Protein 7X53 (pdb70)

Solvent-accessible surface area: 32809 Å² total; per-residue (Å²): 204,57,140,30,23,118,49,8,55,4,82,29,133,89,5,17,164,29,3,0,31,0,1,34,142,0,2,73,98,36,20,2,0,44,19,75,105,59,34,14,10,2,0,0,32,15,42,14,0,29,55,0,3,18,12,39,44,22,0,6,5,109,52,60,64,19,117,11,24,151,110,15,122,109,90,0,37,59,74,15,16,62,12,5,24,69,13,9,24,17,114,108,1,18,74,0,27,38,6,2,70,52,0,11,47,72,69,52,4,60,62,1,74,82,61,2,55,113,42,0,52,73,0,0,91,136,16,26,81,118,82,32,15,29,0,7,71,55,0,0,31,24,0,1,1,26,3,10,1,21,2,0,81,21,74,89,145,38,32,80,72,8,48,124,12,49,86,8,10,74,74,5,84,44,22,70,190,134,102,24,150,106,110,62,76,32,145,5,2,57,50,16,0,40,5,9,58,49,0,53,93,22,0,87,136,47,33,124,34,144,47,85,9,0,0,1,6,1,0,44,46,89,51,72,127,46,87,63,32,2,54,13,51,7,0,0,0,0,0,5,12,20,2,64,52,22,3,39,40,10,0,0,6,0,0,1,0,0,47,33,0,49,76,46,86,116,12,20,58,42,0,88,95,62,157,57,31,10,25,37,0,2,4,6,0,6,8,21,7,0,10,37,2,12,11,20,15,44,3,76,72,98,5,62,4,63,39,32,69,0,69,62,42,14,54,0,31,0,0,3,0,0,0,0,0,1,53,57,61,22,40,82,19,64,82,13,60,6,92,35,80,36,13,63,56,15,4,14,27,25,80,27,18,33,38,53,40,18,7,58,10,14,57,28,4,0,23,4,0,1,36,0,0,3,100,77,9,60,135,9,110,12,44,80,149,30,109,75,60,22,22,99,61,17,73,46,4,18,8,99,22,1,74,0,75,73,201,55,148,32,18,105,49,8,59,7,84,32,120,94,6,15,153,28,7,0,32,2,1,36,115,0,1,78,102,38,22,2,0,47,21,77,107,67,36,12,7,2,0,0,47,12,37,4,0,34,48,0,4,20,12,41,43,23,0,5,8,102,52,65,72,30,119,8,18,121,108,10,113,109,101,0,40,61,72,13,10,67,17,8,26,72,8,9,26,18,110,104,1,18,82,0,26,64,5,2,74,76,0,8,47,74,70,46,5,59,67,0,68,82,56,2,64,106,41,0,50,73,4,0,90,201,22,30,85,114,72,14,16,29,0,5,73,62,0,0,30,32,0,0,3,31,3,6,1,14,1,0,71,18,67,93,143,30,53,87,65,5,50,125,13,29,67,5,8,72,88,6,56,36,20,92,162,133,112,22,142,108,100,58,79,34,125,7,1,56,58,18,0,48,4,6,55,52,0,55,88,23,0,87,132,47,39,120,33,140,47,54,4,0,0,1,3,1,0,34,35,105,46,75,133,49,85,48,28,3,49,16,55,10,0,0,1,0,0,3,18,24,2,54,50,20,3,12,39,8,0,2,5,0,0,2,0,2,48,31,0,39,69,58,90,145,14,18,60,48,0,78,96,65,146,51,32,7,24,36,0,2,4,7,0,8,10,22,9,3,16,38,4,14,11,26,16,42,3,74,72,100,8,55,2,73,42,27,104,0,66,64,41,12,51,0,35,0,0,3,0,0,1,2,0,0,53,56,66,21,43,78,20,62,79,17,60,7,94,34,85,36,17,64,56,16,3,21,28,27,86,26,20,33,35,51,34,20,7,56,8,15,57,26,1,0,17,0,0,0,34,0,0,9,103,72,9,64,123,10,91,9,38,84,149,26,110,68,62,24,30,104,67,13,57,38,8,24,10,103,20,0,71,1,79,75

Radius of gyration: 27.55 Å; Cα contacts (8 Å, |Δi|>4): 1357; chains: 2; bounding box: 84×56×64 Å

InterPro domains:
  IPR001128 Cytochrome P450 [PF00067] (45-381)
  IPR002397 Cytochrome P450, B-class [PR00359] (93-104)
  IPR002397 Cytochrome P450, B-class [PR00359] (156-171)
  IPR002397 Cytochrome P450, B-class [PR00359] (202-224)
  IPR002397 Cytochrome P450, B-class [PR00359] (302-329)
  IPR002397 Cytochrome P450, B-class [PR00359] (330-345)
  IPR002397 Cytochrome P450, B-class [PR00359] (352-361)
  IPR002397 Cytochrome P450, B-class [PR00359] (361-372)
  IPR036396 Cytochrome P450 superfamily [G3DSA:1.10.630.10] (4-409)
  IPR036396 Cytochrome P450 superfamily [SSF48264] (21-411)

Nearest PDB structures (foldseek):
  7x53-assembly1_B  TM=1.002E+00  e=7.583E-66  Pseudomonas putida KT2440
  6gii-assembly1_A  TM=8.434E-01  e=5.470E-22  Tepidiphilus thermophilus
  5d40-assembly2_B  TM=8.344E-01  e=7.834E-19  Streptomyces scabiei 87.22
  4l36-assembly2_B  TM=8.584E-01  e=3.051E-18  Streptomyces scabiei 87.22
  5d3u-assembly2_B  TM=8.166E-01  e=9.903E-19  Streptomyces scabiei 87.22

Secondary structure (DSSP, 8-state):
-----TT--TTSHHHHH-TTTTTHHHHHH-SEEEETTTTEEEE--HHHHHHHHH-TTTEESTT------STTTTTS-HHHHHT-TTS--TTHHHHHHHHHGGGSSHHHHGGGHHHHHHHHHHHHHHHTTSSEEEHIIIIIIHHHHHHHHHHHT--GGGHHHHHHHHHHHHHHHTTTTS---TTHHHHHHHHHHHHHHHHHHHHHHTTT--SSSHHHHHHT-B-TTSSBSS-HHHHHHHHHHHHHHHHHHHHHHHHHHHHHHHH-HHHHHHHHH-GGGHHHHHHHHHHHS-SS-EEEEEESS-EEETTEEE-TT-EEEEEHHHHHT-TTTSSSTTS--TT-S-TT-SSTT--STT--TTHHHHHHHHHHHHHHHHHHSTT-EE-SS----EE--SS--EE---EEE-/-----TT--TTSHHHHH-TTTTTHHHHHH-SEEEETTTTEEEE-SHHHHHHHHH-TTTEESTT------GGGTTTS-HHHHHT-TTS--TTHHHHHHHHHGGGSSHHHHGGGHHHHHHHHHHHHTTTTTSSEEEHIIIIIHHHHHHHHHHHHT--GGGHHHHHHHHHHHHHHHHTTTS---TTHHHHHHHHHHHHHHHHHHHHHHTTT--SSSHHHHHHT-B-TTSSBSS-HHHHHHHHHHHHHHHHHHHHHHHHHHHHHHHH-HHHHHHHHH-GGGHHHHHHHHHHHS-SS-EEEEEESS-EEETTEEE-TT-EEEEEHHHHHT-TTTSSSTTS--TT-S-TT-SSTT--STT--TTHHHHHHHHHHHHHHHHHHSTT-EE-SS----EE--SSS-EE---EEE-

Sequence (812 aa):
RPQAPSDFNPMSEQSFRDPASICQRAREETPVFFYAPLGVWMVTRREDAERVLSEWETFSSLANSPNVPEEFRSRFAPSVMADSIVAIDPPRHTQARNVIQRGFMKPKIDPLEPIIEQRAHEIIDRFAGESGTEIMNNYCLELTTRTLMALYDLPLEDRPMFERIRDVSIKVLASVYEPMQEPEKSRVWNEYVSGYEYFYQLVEQRRNSDARDIISTMASQKDNQGNPALSTERIALHLVEIAFAGTDTTAQMMANAILFLDSHPEALAAAKADKTLWSRVFEETVRRRPSAPFAGRITTTEVEIQGVKIPAGSPVWVSLAAANTDPRHVGCPMNFDINREAPQDHLAFTKGRHTCPGAPLARLQGATGLRVLFERLPELKVVPDQPLNFAPMALLPVRLSLQVIWRPQAPSDFNPMSEQSFRDPASICQRAREETPVFFYAPLGVWMVTRREDAERVLSEWETFSSLANSPNVPEEFRSRFAPSVMADSIVAIDPPRHTQARNVIQRGFMKPKIDPLEPIIEQRAHEIIDRFAGESGTEIMNNYCLELTTRTLMALYDLPLEDRPMFERIRDVSIKVLASVYEPMQEPEKSRVWNEYVSGYEYFYQLVEQRRNSDARDIISTMASQKDNQGNPALSTERIALHLVEIAFAGTDTTAQMMANAILFLDSHPEALAAAKADKTLWSRVFEETVRRRPSAPFAGRITTTEVEIQGVKIPAGSPVWVSLAAANTDPRHVGCPMNFDINREAPQDHLAFTKGRHTCPGAPLARLQGATGLRVLFERLPELKVVPDQPLNFAPMALLPVRLSLQVIW

B-factor: mean 47.9, std 4.86, range [36.74, 62.78]

Foldseek 3Di:
DDDADPLQDLLDVVCLVFVLVNCPRCCVPPQWDADPVVGFIEHFAQVVQQVLLAPCVFWPQQPAAFDADDVCCVLAPSVLSCLALRRDDPPSNVLLCVLQLQLLDCVLQVVCLVVLLVVLVVLCVVPLPDFKDFCQVSHLLVSQLVSLCVLQVHDCVCSPLLVLLQVLVVVSSCCVPPNDDPPVVVVSSVSNSVQLVVLLVLLVVLLCPDHNRSSNSSNVCADPVRHRSDHSSNSSSVSSVLSNVRNQQLSVLLLQLLVLCQVPVVLLVVCLVPLVLQLLSSLLRCLRPQQFQKDKTFGQAWDADPNDIDGHGGIYIYGQNSHSQPCVVDPPSNDRDSPDPDRNPGCSQHDHSNGDSCVSNSSSSSSNNVNSVCVSVVPKHWDPDDDFAWDSDSRGTGTDTTMIGD/DFDFDPLQDLLDVVCVVFVLVSQQVRCVPPQWGAYVVVGFIEHFAQVVQQVLLAPCVFWPQQPAAFAADDVCCVLANSVLSCLALRRDDPPSNVLLCVLQLLQLDCVLQVVCLVVLLVVQVVLCVVPLPDFWDFCLVSHLLVSQLVSLCVLQVHDPVCSVLLVLLQVLVVVSRCCVPVNDDPPVNVVSSVSNSVQLVVLLVLLVVLLCPDDSRSSVSSNVCADPVRHRSDDSSNRSSVSSVLSNPRSQQLSVLLLQLQVVCQVPVVLVVVCLVPLVLLLLSSLLRCLRPQQFQKDKTFGQAWDADPNDIDGHGGIYIYGQNSHSQPCVVDPPSNDRDSPDPDRNPGCSQHDHSSGNSCVSNSSSSSSNNVNSVCVSVVPKHFDPDDPFAWDSDRRGTGGDTTMIGD

Structure (mmCIF, N/CA/C/O backbone):
data_7X53
#
_entry.id   7X53
#
_cell.length_a   79.831
_cell.length_b   55.630
_cell.length_c   88.023
_cell.angle_alpha   90.000
_cell.angle_beta   102.940
_cell.angle_gamma   90.000
#
_symmetry.space_group_name_H-M   'P 1 21 1'
#
loop_
_entity.id
_entity.type
_entity.pdbx_description
1 polymer 'Cytochrome P450 family protein'
2 non-polymer 'PROTOPORPHYRIN IX CONTAINING FE'
3 water water
#
loop_
_atom_site.grou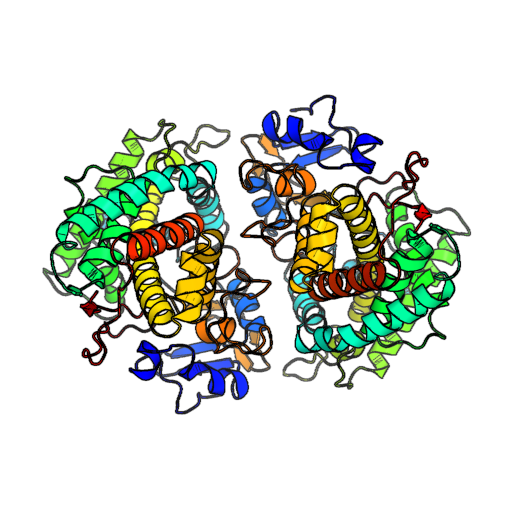p_PDB
_atom_site.id
_atom_site.type_symbol
_atom_site.label_atom_id
_atom_site.label_alt_id
_atom_site.label_comp_id
_atom_site.label_asym_id
_atom_site.label_entity_id
_atom_site.label_seq_id
_atom_site.pdbx_PDB_ins_code
_atom_site.Cartn_x
_atom_site.Cartn_y
_atom_site.Cartn_z
_atom_site.occupancy
_atom_site.B_iso_or_equiv
_atom_site.auth_seq_id
_atom_site.auth_comp_id
_atom_site.auth_asym_id
_atom_site.auth_atom_id
_atom_site.pdbx_PDB_model_num
ATOM 1 N N . ARG A 1 6 ? 19.619 -13.154 -10.249 1.00 52.08 6 ARG A N 1
ATOM 2 C CA . ARG A 1 6 ? 19.436 -12.511 -8.953 1.00 51.80 6 ARG A CA 1
ATOM 3 C C . ARG A 1 6 ? 19.421 -10.994 -9.103 1.00 52.06 6 ARG A C 1
ATOM 4 O O . ARG A 1 6 ? 20.135 -10.446 -9.944 1.00 52.39 6 ARG A O 1
ATOM 12 N N . PRO A 1 7 ? 18.599 -10.319 -8.298 1.00 51.74 7 PRO A N 1
ATOM 13 C CA . PRO A 1 7 ? 18.500 -8.858 -8.404 1.00 51.23 7 PRO A CA 1
ATOM 14 C C . PRO A 1 7 ? 19.839 -8.191 -8.128 1.00 50.82 7 PRO A C 1
ATOM 15 O O . PRO A 1 7 ? 20.570 -8.577 -7.213 1.00 50.26 7 PRO A O 1
ATOM 19 N N . GLN A 1 8 ? 20.156 -7.183 -8.932 1.00 50.89 8 GLN A N 1
ATOM 20 C CA . GLN A 1 8 ? 21.391 -6.434 -8.787 1.00 50.59 8 GLN A CA 1
ATOM 21 C C . GLN A 1 8 ? 21.115 -5.112 -8.066 1.00 50.14 8 GLN A C 1
ATOM 22 O O . GLN A 1 8 ? 20.070 -4.940 -7.429 1.00 49.96 8 GLN A O 1
ATOM 28 N N . ALA A 1 9 ? 22.048 -4.175 -8.165 1.00 49.92 9 ALA A N 1
ATOM 29 C CA . ALA A 1 9 ? 21.981 -2.884 -7.505 1.00 49.69 9 ALA A CA 1
ATOM 30 C C . ALA A 1 9 ? 22.112 -1.761 -8.524 1.00 50.03 9 ALA A C 1
ATOM 31 O O . ALA A 1 9 ? 22.662 -1.960 -9.614 1.00 50.43 9 ALA A O 1
ATOM 33 N N . PRO A 1 10 ? 21.601 -0.571 -8.211 1.00 50.20 10 PRO A N 1
ATOM 34 C CA . PRO A 1 10 ? 21.815 0.578 -9.097 1.00 50.88 10 PRO A CA 1
ATOM 35 C C . PRO A 1 10 ? 23.297 0.881 -9.264 1.00 51.48 10 PRO A C 1
ATOM 36 O O . PRO A 1 10 ? 24.140 0.474 -8.461 1.00 51.58 10 PRO A O 1
ATOM 40 N N . SER A 1 11 ? 23.607 1.605 -10.343 1.00 51.64 11 SER A N 1
ATOM 41 C CA . SER A 1 11 ? 24.999 1.906 -10.670 1.00 52.55 11 SER A CA 1
ATOM 42 C C . SER A 1 11 ? 25.692 2.662 -9.542 1.00 52.35 11 SER A C 1
ATOM 43 O O . SER A 1 11 ? 26.872 2.424 -9.261 1.00 52.47 11 SER A O 1
ATOM 46 N N . ASP A 1 12 ? 24.978 3.578 -8.886 1.00 52.29 12 ASP A N 1
ATOM 47 C CA . ASP A 1 12 ? 25.593 4.414 -7.862 1.00 52.41 12 ASP A CA 1
ATOM 48 C C . ASP A 1 12 ? 25.931 3.654 -6.585 1.00 52.14 12 ASP A C 1
ATOM 49 O O . ASP A 1 12 ? 26.610 4.215 -5.718 1.00 52.09 12 ASP A O 1
ATOM 54 N N . PHE A 1 13 ? 25.484 2.408 -6.442 1.00 51.68 13 PHE A N 1
ATOM 55 C CA . PHE A 1 13 ? 25.752 1.620 -5.238 1.00 51.64 13 PHE A CA 1
ATOM 56 C C . PHE A 1 13 ? 27.099 0.925 -5.396 1.00 51.83 13 PHE A C 1
ATOM 57 O O . PHE A 1 13 ? 27.222 -0.059 -6.130 1.00 52.23 13 PHE A O 1
ATOM 65 N N . ASN A 1 14 ? 28.113 1.437 -4.705 1.00 52.01 14 ASN A N 1
ATOM 66 C CA . ASN A 1 14 ? 29.432 0.805 -4.673 1.00 52.63 14 ASN A CA 1
ATOM 67 C C . ASN A 1 14 ? 30.055 1.093 -3.314 1.00 52.98 14 ASN A C 1
ATOM 68 O O . ASN A 1 14 ? 30.551 2.204 -3.070 1.00 53.53 14 ASN A O 1
ATOM 73 N N . PRO A 1 15 ? 30.048 0.119 -2.399 1.00 52.68 15 PRO A N 1
ATOM 74 C CA . PRO A 1 15 ? 30.619 0.358 -1.063 1.00 53.11 15 PRO A CA 1
ATOM 75 C C . PRO A 1 15 ? 32.125 0.554 -1.064 1.00 53.74 15 PRO A C 1
ATOM 76 O O . PRO A 1 15 ? 32.674 0.971 -0.035 1.00 53.74 15 PRO A O 1
ATOM 80 N N . MET A 1 16 ? 32.808 0.270 -2.170 1.00 54.22 16 MET A N 1
ATOM 81 C CA . MET A 1 16 ? 34.252 0.433 -2.262 1.00 54.19 16 MET A CA 1
ATOM 82 C C . MET A 1 16 ? 34.657 1.728 -2.954 1.00 54.16 16 MET A C 1
ATOM 83 O O . MET A 1 16 ? 35.853 1.965 -3.144 1.00 54.33 16 MET A O 1
ATOM 88 N N . SER A 1 17 ? 33.696 2.564 -3.331 1.00 54.04 17 SER A N 1
ATOM 89 C CA . SER A 1 17 ? 33.975 3.827 -3.995 1.00 54.38 17 SER A CA 1
ATOM 90 C C . SER A 1 17 ? 34.168 4.947 -2.978 1.00 54.44 17 SER A C 1
ATOM 91 O O . SER A 1 17 ? 33.788 4.836 -1.810 1.00 54.05 17 SER A O 1
ATOM 94 N N . GLU A 1 18 ? 34.777 6.041 -3.445 1.00 55.14 18 GLU A N 1
ATOM 95 C CA . GLU A 1 18 ? 34.969 7.208 -2.590 1.00 55.20 18 GLU A CA 1
ATOM 96 C C . GLU A 1 18 ? 33.642 7.849 -2.206 1.00 55.08 18 GLU A C 1
ATOM 97 O O . GLU A 1 18 ? 33.541 8.480 -1.146 1.00 55.03 18 GLU A O 1
ATOM 103 N N . GLN A 1 19 ? 32.621 7.710 -3.058 1.00 54.85 19 GLN A N 1
ATOM 104 C CA . GLN A 1 19 ? 31.292 8.198 -2.711 1.00 54.57 19 GLN A CA 1
ATOM 105 C C . GLN A 1 19 ? 30.759 7.515 -1.459 1.00 54.46 19 GLN A C 1
ATOM 106 O O . GLN A 1 19 ? 30.048 8.140 -0.664 1.00 54.20 19 GLN A O 1
ATOM 112 N N . SER A 1 20 ? 31.094 6.239 -1.264 1.00 54.47 20 SER A N 1
ATOM 113 C CA . SER A 1 20 ? 30.720 5.546 -0.038 1.00 54.20 20 SER A CA 1
ATOM 114 C C . SER A 1 20 ? 31.586 5.968 1.141 1.00 53.96 20 SER A C 1
ATOM 115 O O . SER A 1 20 ? 31.097 6.022 2.275 1.00 53.58 20 SER A O 1
ATOM 118 N N . PHE A 1 21 ? 32.866 6.265 0.898 1.00 54.46 21 PHE A N 1
ATOM 119 C CA . PHE A 1 21 ? 33.747 6.670 1.988 1.00 54.15 21 PHE A CA 1
ATOM 120 C C . PHE A 1 21 ? 33.382 8.046 2.529 1.00 53.69 21 PHE A C 1
ATOM 121 O O . PHE A 1 21 ? 33.524 8.294 3.732 1.00 53.10 21 PHE A O 1
ATOM 129 N N . ARG A 1 22 ? 32.913 8.950 1.666 1.00 54.11 22 ARG A N 1
ATOM 130 C CA . ARG A 1 22 ? 32.519 10.274 2.134 1.00 54.03 22 ARG A CA 1
ATOM 131 C C . ARG A 1 22 ? 31.106 10.286 2.705 1.00 53.11 22 ARG A C 1
ATOM 132 O O . ARG A 1 22 ? 30.835 11.024 3.659 1.00 52.23 22 ARG A O 1
ATOM 140 N N . ASP A 1 23 ? 30.202 9.484 2.146 1.00 53.10 23 ASP A N 1
ATOM 141 C CA . ASP A 1 23 ? 28.812 9.439 2.600 1.00 51.72 23 ASP A CA 1
ATOM 142 C C . ASP A 1 23 ? 28.258 8.055 2.283 1.00 51.64 23 ASP A C 1
ATOM 143 O O . ASP A 1 23 ? 27.899 7.767 1.132 1.00 51.94 23 ASP A O 1
ATOM 148 N N . PRO A 1 24 ? 28.172 7.172 3.282 1.00 51.39 24 PRO A N 1
ATOM 149 C CA . PRO A 1 24 ? 27.685 5.808 3.014 1.00 51.46 24 PRO A CA 1
ATOM 150 C C . PRO A 1 24 ? 26.218 5.745 2.627 1.00 50.78 24 PRO A C 1
ATOM 151 O O . PRO A 1 24 ? 25.800 4.744 2.031 1.00 50.40 24 PRO A O 1
ATOM 155 N N . ALA A 1 25 ? 25.423 6.769 2.941 1.00 50.10 25 ALA A N 1
ATOM 156 C CA . ALA A 1 25 ? 24.000 6.732 2.631 1.00 49.33 25 ALA A CA 1
ATOM 157 C C . ALA A 1 25 ? 23.692 7.171 1.207 1.00 49.61 25 ALA A C 1
ATOM 158 O O . ALA A 1 25 ? 22.604 6.872 0.705 1.00 49.16 25 ALA A O 1
ATOM 160 N N . SER A 1 26 ? 24.619 7.869 0.546 1.00 50.11 26 SER A N 1
ATOM 161 C CA . SER A 1 26 ? 24.364 8.334 -0.814 1.00 50.74 26 SER A CA 1
ATOM 162 C C . SER A 1 26 ? 24.259 7.168 -1.789 1.00 50.92 26 SER A C 1
ATOM 163 O O . SER A 1 26 ? 23.452 7.206 -2.726 1.00 50.63 26 SER A O 1
ATOM 166 N N . ILE A 1 27 ? 25.065 6.122 -1.587 1.00 50.91 27 ILE A N 1
ATOM 167 C CA . ILE A 1 27 ? 25.018 4.951 -2.461 1.00 50.97 27 ILE A CA 1
ATOM 168 C C . ILE A 1 27 ? 23.852 4.026 -2.159 1.00 50.61 27 ILE A C 1
ATOM 169 O O . ILE A 1 27 ? 23.625 3.068 -2.909 1.00 50.32 27 ILE A O 1
ATOM 174 N N . CYS A 1 28 ? 23.098 4.284 -1.089 1.00 50.41 28 CYS A N 1
ATOM 175 C CA . CYS A 1 28 ? 22.066 3.365 -0.633 1.00 49.38 28 CYS A CA 1
ATOM 176 C C . CYS A 1 28 ? 20.647 3.822 -0.934 1.00 48.30 28 CYS A C 1
ATOM 177 O O . CYS A 1 28 ? 19.729 3.000 -0.866 1.00 47.77 28 CYS A O 1
ATOM 180 N N . GLN A 1 29 ? 20.444 5.102 -1.252 1.00 48.31 29 GLN A N 1
ATOM 181 C CA . GLN A 1 29 ? 19.096 5.611 -1.486 1.00 47.99 29 GLN A CA 1
ATOM 182 C C . GLN A 1 29 ? 18.431 4.901 -2.661 1.00 48.37 29 GLN A C 1
ATOM 183 O O . GLN A 1 29 ? 17.392 4.248 -2.503 1.00 48.14 29 GLN A O 1
ATOM 189 N N . ARG A 1 30 ? 19.015 5.035 -3.856 1.00 48.49 30 ARG A N 1
ATOM 190 C CA . ARG A 1 30 ? 18.432 4.424 -5.046 1.00 48.50 30 ARG A CA 1
ATOM 191 C C . ARG A 1 30 ? 18.267 2.920 -4.867 1.00 48.47 30 ARG A C 1
ATOM 192 O O . ARG A 1 30 ? 17.251 2.343 -5.277 1.00 48.61 30 ARG A O 1
ATOM 200 N N . ALA A 1 31 ? 19.249 2.275 -4.234 1.00 48.24 31 ALA A N 1
ATOM 201 C CA . ALA A 1 31 ? 19.158 0.841 -3.982 1.00 48.11 31 ALA A CA 1
ATOM 202 C C . ALA A 1 31 ? 17.978 0.523 -3.074 1.00 48.11 31 ALA A C 1
ATOM 203 O O . ALA A 1 31 ? 17.132 -0.312 -3.409 1.00 48.30 31 ALA A O 1
ATOM 205 N N . ARG A 1 32 ? 17.900 1.193 -1.921 1.00 47.73 32 ARG A N 1
ATOM 206 C CA . ARG A 1 32 ? 16.814 0.943 -0.977 1.00 47.42 32 ARG A CA 1
ATOM 207 C C . ARG A 1 32 ? 15.453 1.133 -1.635 1.00 47.59 32 ARG A C 1
ATOM 208 O O . ARG A 1 32 ? 14.547 0.309 -1.463 1.00 47.34 32 ARG A O 1
ATOM 216 N N . GLU A 1 33 ? 15.288 2.220 -2.391 1.00 47.72 33 GLU A N 1
ATOM 217 C CA . GLU A 1 33 ? 13.998 2.484 -3.022 1.00 47.64 33 GLU A CA 1
ATOM 218 C C . GLU A 1 33 ? 13.662 1.432 -4.072 1.00 48.04 33 GLU A C 1
ATOM 219 O O . GLU A 1 33 ? 12.574 0.844 -4.047 1.00 47.89 33 GLU A O 1
ATOM 225 N N . GLU A 1 34 ? 14.584 1.172 -5.001 1.00 48.48 34 GLU A N 1
ATOM 226 C CA . GLU A 1 34 ? 14.276 0.316 -6.141 1.00 48.49 34 GLU A CA 1
ATOM 227 C C . GLU A 1 34 ? 14.466 -1.170 -5.838 1.00 48.12 34 GLU A C 1
ATOM 228 O O . GLU A 1 34 ? 13.557 -1.973 -6.076 1.00 48.27 34 GLU A O 1
ATOM 234 N N . THR A 1 35 ? 15.635 -1.558 -5.322 1.00 48.24 35 THR A N 1
ATOM 235 C CA . THR A 1 35 ? 15.953 -2.958 -5.034 1.00 48.50 35 THR A CA 1
ATOM 236 C C . THR A 1 35 ? 16.278 -3.087 -3.551 1.00 48.12 35 THR A C 1
ATOM 237 O O . THR A 1 35 ? 17.451 -3.001 -3.154 1.00 47.76 35 THR A O 1
ATOM 241 N N . PRO A 1 36 ? 15.273 -3.309 -2.698 1.00 47.94 36 PRO A N 1
ATOM 242 C CA . PRO A 1 36 ? 15.541 -3.304 -1.250 1.00 47.57 36 PRO A CA 1
ATOM 243 C C . PRO A 1 36 ? 16.442 -4.438 -0.794 1.00 47.52 36 PRO A C 1
ATOM 244 O O . PRO A 1 36 ? 17.270 -4.241 0.105 1.00 47.51 36 PRO A O 1
ATOM 248 N N . VAL A 1 37 ? 16.307 -5.621 -1.386 1.00 47.53 37 VAL A N 1
ATOM 249 C CA . VAL A 1 37 ? 17.123 -6.779 -1.038 1.00 47.37 37 VAL A CA 1
ATOM 250 C C . VAL A 1 37 ? 17.687 -7.350 -2.329 1.00 47.60 37 VAL A C 1
ATOM 251 O O . VAL A 1 37 ? 16.925 -7.734 -3.224 1.00 47.47 37 VAL A O 1
ATOM 255 N N . PHE A 1 38 ? 19.012 -7.406 -2.427 1.00 47.76 38 PHE A N 1
ATOM 256 C CA . PHE A 1 38 ? 19.644 -7.864 -3.662 1.00 48.61 38 PHE A CA 1
ATOM 257 C C . PHE A 1 38 ? 20.899 -8.656 -3.313 1.00 48.46 38 PHE A C 1
ATOM 258 O O . PHE A 1 38 ? 21.164 -8.957 -2.148 1.00 48.16 38 PHE A O 1
ATOM 266 N N . PHE A 1 39 ? 21.662 -9.022 -4.341 1.00 48.77 39 PHE A N 1
ATOM 267 C CA . PHE A 1 39 ? 22.923 -9.736 -4.185 1.00 48.93 39 PHE A CA 1
ATOM 268 C C . PHE A 1 39 ? 24.051 -8.876 -4.734 1.00 49.31 39 PHE A C 1
ATOM 269 O O . PHE A 1 39 ? 23.965 -8.385 -5.864 1.00 49.47 39 PHE A O 1
ATOM 277 N N . TYR A 1 40 ? 25.104 -8.696 -3.939 1.00 49.34 40 TYR A N 1
ATOM 278 C CA . TYR A 1 40 ? 26.296 -7.968 -4.353 1.00 49.12 40 TYR A CA 1
ATOM 279 C C . TYR A 1 40 ? 27.389 -8.990 -4.647 1.00 49.43 40 TYR A C 1
ATOM 280 O O . TYR A 1 40 ? 27.870 -9.679 -3.738 1.00 49.36 40 TYR A O 1
ATOM 289 N N . ALA A 1 41 ? 27.759 -9.099 -5.923 1.00 49.53 41 ALA A N 1
ATOM 290 C CA . ALA A 1 41 ? 28.747 -10.053 -6.414 1.00 49.17 41 ALA A CA 1
ATOM 291 C C . ALA A 1 41 ? 30.185 -9.652 -6.085 1.00 48.94 41 ALA A C 1
ATOM 292 O O . ALA A 1 41 ? 30.983 -10.530 -5.732 1.00 48.89 41 ALA A O 1
ATOM 294 N N . PRO A 1 42 ? 30.579 -8.373 -6.203 1.00 48.86 42 PRO A N 1
ATOM 295 C CA . PRO A 1 42 ? 31.953 -8.015 -5.806 1.00 48.73 42 PRO A CA 1
ATOM 296 C C . PRO A 1 42 ? 32.284 -8.386 -4.371 1.00 48.86 42 PRO A C 1
ATOM 297 O O . PRO A 1 42 ? 33.459 -8.606 -4.052 1.00 48.83 42 PRO A O 1
ATOM 301 N N . LEU A 1 43 ? 31.282 -8.464 -3.496 1.00 49.38 43 LEU A N 1
ATOM 302 C CA . LEU A 1 43 ? 31.463 -8.991 -2.153 1.00 49.24 43 LEU A CA 1
ATOM 303 C C . LEU A 1 43 ? 30.833 -10.363 -1.968 1.00 48.78 43 LEU A C 1
ATOM 304 O O . LEU A 1 43 ? 31.125 -11.030 -0.969 1.00 48.63 43 LEU A O 1
ATOM 309 N N . GLY A 1 44 ? 29.986 -10.800 -2.898 1.00 48.80 44 GLY A N 1
ATOM 310 C CA . GLY A 1 44 ? 29.392 -12.121 -2.819 1.00 49.04 44 GLY A CA 1
ATOM 311 C C . GLY A 1 44 ? 28.434 -12.314 -1.667 1.00 49.08 44 GLY A C 1
ATOM 312 O O . GLY A 1 44 ? 28.329 -13.426 -1.141 1.00 48.45 44 GLY A O 1
ATOM 313 N N . VAL A 1 45 ? 27.730 -11.261 -1.255 1.00 49.05 45 VAL A N 1
ATOM 314 C CA . VAL A 1 45 ? 26.847 -11.331 -0.097 1.00 48.19 45 VAL A CA 1
ATOM 315 C C . VAL A 1 45 ? 25.508 -10.700 -0.443 1.00 48.05 45 VAL A C 1
ATOM 316 O O . VAL A 1 45 ? 25.412 -9.840 -1.323 1.00 48.11 45 VAL A O 1
ATOM 320 N N . TRP A 1 46 ? 24.464 -11.127 0.261 1.00 47.91 46 TRP A N 1
ATOM 321 C CA . TRP A 1 46 ? 23.174 -10.473 0.121 1.00 47.57 46 TRP A CA 1
ATOM 322 C C . TRP A 1 46 ? 23.202 -9.116 0.812 1.00 47.20 46 TRP A C 1
ATOM 323 O O . TRP A 1 46 ? 23.934 -8.901 1.779 1.00 46.82 46 TRP A O 1
ATOM 334 N N . MET A 1 47 ? 22.393 -8.193 0.301 1.00 47.59 47 MET A N 1
ATOM 335 C CA . MET A 1 47 ? 22.324 -6.830 0.805 1.00 47.46 47 MET A CA 1
ATOM 336 C C . MET A 1 47 ? 20.882 -6.494 1.143 1.00 46.81 47 MET A C 1
ATOM 337 O O . MET A 1 47 ? 19.991 -6.647 0.295 1.00 47.33 47 MET A O 1
ATOM 342 N N . VAL A 1 48 ? 20.666 -6.036 2.376 1.00 46.06 48 VAL A N 1
ATOM 343 C CA . VAL A 1 48 ? 19.360 -5.619 2.873 1.00 45.87 48 VAL A CA 1
ATOM 344 C C . VAL A 1 48 ? 19.473 -4.173 3.336 1.00 45.55 48 VAL A C 1
ATOM 345 O O . VAL A 1 48 ? 20.343 -3.843 4.153 1.00 45.18 48 VAL A O 1
ATOM 349 N N . THR A 1 49 ? 18.577 -3.322 2.839 1.00 45.37 49 THR A N 1
ATOM 350 C CA . THR A 1 49 ? 18.687 -1.881 3.024 1.00 45.39 49 THR A CA 1
ATOM 351 C C . THR A 1 49 ? 17.545 -1.251 3.809 1.00 45.14 49 THR A C 1
ATOM 352 O O . THR A 1 49 ? 17.779 -0.266 4.512 1.00 44.83 49 THR A O 1
ATOM 356 N N . ARG A 1 50 ? 16.329 -1.781 3.718 1.00 45.12 50 ARG A N 1
ATOM 357 C CA . ARG A 1 50 ? 15.185 -1.139 4.351 1.00 44.74 50 ARG A CA 1
ATOM 358 C C . ARG A 1 50 ? 15.168 -1.412 5.850 1.00 43.90 50 ARG A C 1
ATOM 359 O O . ARG A 1 50 ? 15.529 -2.501 6.304 1.00 43.40 50 ARG A O 1
ATOM 367 N N . ARG A 1 51 ? 14.736 -0.405 6.618 1.00 43.98 51 ARG A N 1
ATOM 368 C CA . ARG A 1 51 ? 14.791 -0.491 8.075 1.00 43.70 51 ARG A CA 1
ATOM 369 C C . ARG A 1 51 ? 13.885 -1.598 8.603 1.00 43.32 51 ARG A C 1
ATOM 370 O O . ARG A 1 51 ? 14.215 -2.261 9.594 1.00 43.09 51 ARG A O 1
ATOM 378 N N . GLU A 1 52 ? 12.736 -1.804 7.956 1.00 43.46 52 GLU A N 1
ATOM 379 C CA . GLU A 1 52 ? 11.829 -2.880 8.344 1.00 43.09 52 GLU A CA 1
ATOM 380 C C . GLU A 1 52 ? 12.546 -4.226 8.348 1.00 43.24 52 GLU A C 1
ATOM 381 O O . GLU A 1 52 ? 12.558 -4.941 9.356 1.00 42.78 52 GLU A O 1
ATOM 387 N N . ASP A 1 53 ? 13.151 -4.586 7.216 1.00 43.46 53 ASP A N 1
ATOM 388 C CA . ASP A 1 53 ? 13.914 -5.825 7.138 1.00 42.91 53 ASP A CA 1
ATOM 389 C C . ASP A 1 53 ? 15.203 -5.745 7.947 1.00 42.60 53 ASP A C 1
ATOM 390 O O . ASP A 1 53 ? 15.704 -6.773 8.420 1.00 42.76 53 ASP A O 1
ATOM 395 N N . ALA A 1 54 ? 15.756 -4.539 8.098 1.00 42.46 54 ALA A N 1
ATOM 396 C CA . ALA A 1 54 ? 16.988 -4.363 8.862 1.00 42.82 54 ALA A CA 1
ATOM 397 C C . ALA A 1 54 ? 16.811 -4.798 10.310 1.00 42.38 54 ALA A C 1
ATOM 398 O O . ALA A 1 54 ? 17.641 -5.536 10.853 1.00 42.07 54 ALA A O 1
ATOM 400 N N . GLU A 1 55 ? 15.741 -4.331 10.960 1.00 42.60 55 GLU A N 1
ATOM 401 C CA . GLU A 1 55 ? 15.501 -4.714 12.347 1.00 42.28 55 GLU A CA 1
ATOM 402 C C . GLU A 1 55 ? 15.294 -6.217 12.479 1.00 42.12 55 GLU A C 1
ATOM 403 O O . GLU A 1 55 ? 15.765 -6.833 13.443 1.00 41.89 55 GLU A O 1
ATOM 409 N N . ARG A 1 56 ? 14.604 -6.828 11.513 1.00 42.22 56 ARG A N 1
ATOM 410 C CA . ARG A 1 56 ? 14.408 -8.275 11.544 1.00 42.17 56 ARG A CA 1
ATOM 411 C C . ARG A 1 56 ? 15.738 -9.015 11.468 1.00 42.10 56 ARG A C 1
ATOM 412 O O . ARG A 1 56 ? 16.012 -9.906 12.280 1.00 42.38 56 ARG A O 1
ATOM 420 N N . VAL A 1 57 ? 16.574 -8.664 10.488 1.00 42.05 57 VAL A N 1
ATOM 421 C CA . VAL A 1 57 ? 17.845 -9.366 10.317 1.00 42.36 57 VAL A CA 1
ATOM 422 C C . VAL A 1 57 ? 18.746 -9.148 11.527 1.00 42.03 57 VAL A C 1
ATOM 423 O O . VAL A 1 57 ? 19.421 -10.076 11.990 1.00 42.32 57 VAL A O 1
ATOM 427 N N . LEU A 1 58 ? 18.772 -7.925 12.062 1.00 41.68 58 LEU A N 1
ATOM 428 C CA . LEU A 1 58 ? 19.619 -7.646 13.216 1.00 41.50 58 LEU A CA 1
ATOM 429 C C . LEU A 1 58 ? 19.094 -8.286 14.494 1.00 41.90 58 LEU A C 1
ATOM 430 O O . LEU A 1 58 ? 19.878 -8.520 15.420 1.00 41.87 58 LEU A O 1
ATOM 435 N N . SER A 1 59 ? 17.795 -8.577 14.568 1.00 41.85 59 SER A N 1
ATOM 436 C CA . SER A 1 59 ? 17.178 -9.096 15.782 1.00 41.15 59 SER A CA 1
ATOM 437 C C . SER A 1 59 ? 17.041 -10.614 15.781 1.00 41.57 59 SER A C 1
ATOM 438 O O . SER A 1 59 ? 17.460 -11.273 16.737 1.00 41.93 59 SER A O 1
ATOM 441 N N . GLU A 1 60 ? 16.458 -11.185 14.725 1.00 41.83 60 GLU A N 1
ATOM 442 C CA . GLU A 1 60 ? 16.208 -12.625 14.651 1.00 42.23 60 GLU A CA 1
ATOM 443 C C . GLU A 1 60 ? 17.538 -13.374 14.596 1.00 42.87 60 GLU A C 1
ATOM 444 O O . GLU A 1 60 ? 18.051 -13.733 13.534 1.00 43.44 60 GLU A O 1
ATOM 450 N N . TRP A 1 61 ? 18.105 -13.609 15.782 1.00 42.92 61 TRP A N 1
ATOM 451 C CA . TRP A 1 61 ? 19.353 -14.359 15.878 1.00 43.14 61 TRP A CA 1
ATOM 452 C C . TRP A 1 61 ? 19.162 -15.822 15.498 1.00 43.23 61 TRP A C 1
ATOM 453 O O . TRP A 1 61 ? 20.087 -16.448 14.968 1.00 43.68 61 TRP A O 1
ATOM 464 N N . GLU A 1 62 ? 17.979 -16.383 15.766 1.00 42.89 62 GLU A N 1
ATOM 465 C CA . GLU A 1 62 ? 17.730 -17.786 15.451 1.00 42.92 62 GLU A CA 1
ATOM 466 C C . GLU A 1 62 ? 17.746 -18.040 13.950 1.00 43.48 62 GLU A C 1
ATOM 467 O O . GLU A 1 62 ? 18.124 -19.132 13.510 1.00 43.51 62 GLU A O 1
ATOM 473 N N . THR A 1 63 ? 17.336 -17.056 13.154 1.00 43.68 63 THR A N 1
ATOM 474 C CA . THR A 1 63 ? 17.340 -17.170 11.702 1.00 43.65 63 THR A CA 1
ATOM 475 C C . THR A 1 63 ? 18.589 -16.570 11.072 1.00 43.53 63 THR A C 1
ATOM 476 O O . THR A 1 63 ? 19.130 -17.138 10.119 1.00 43.86 63 THR A O 1
ATOM 480 N N . PHE A 1 64 ? 19.066 -15.444 11.592 1.00 43.38 64 PHE A N 1
ATOM 481 C CA . PHE A 1 64 ? 20.258 -14.765 11.089 1.00 43.43 64 PHE A CA 1
ATOM 482 C C . PHE A 1 64 ? 21.323 -14.823 12.183 1.00 44.02 64 PHE A C 1
ATOM 483 O O . PHE A 1 64 ? 21.391 -13.953 13.053 1.00 43.94 64 PHE A O 1
ATOM 491 N N . SER A 1 65 ? 22.154 -15.860 12.133 1.00 44.57 65 SER A N 1
ATOM 492 C CA . SER A 1 65 ? 23.192 -16.054 13.132 1.00 45.05 65 SER A CA 1
ATOM 493 C C . SER A 1 65 ? 24.393 -15.156 12.839 1.00 45.31 65 SER A C 1
ATOM 494 O O . SER A 1 65 ? 24.510 -14.553 11.769 1.00 44.87 65 SER A O 1
ATOM 497 N N . SER A 1 66 ? 25.298 -15.072 13.813 1.00 46.39 66 SER A N 1
ATOM 498 C CA . SER A 1 66 ? 26.473 -14.215 13.721 1.00 46.84 66 SER A CA 1
ATOM 499 C C . SER A 1 66 ? 27.765 -15.004 13.553 1.00 48.33 66 SER A C 1
ATOM 500 O O . SER A 1 66 ? 28.851 -14.440 13.724 1.00 49.19 66 SER A O 1
ATOM 503 N N . LEU A 1 67 ? 27.676 -16.294 13.225 1.00 48.64 67 LEU A N 1
ATOM 504 C CA . LEU A 1 67 ? 28.852 -17.148 13.094 1.00 49.28 67 LEU A CA 1
ATOM 505 C C . LEU A 1 67 ? 29.703 -16.824 11.871 1.00 50.38 67 LEU A C 1
ATOM 506 O O . LEU A 1 67 ? 30.681 -17.538 11.623 1.00 51.41 67 LEU A O 1
ATOM 511 N N . ALA A 1 68 ? 29.364 -15.784 11.104 1.00 50.24 68 ALA A N 1
ATOM 512 C CA . ALA A 1 68 ? 30.018 -15.550 9.821 1.00 51.75 68 ALA A CA 1
ATOM 513 C C . ALA A 1 68 ? 31.479 -15.140 9.961 1.00 53.20 68 ALA A C 1
ATOM 514 O O . ALA A 1 68 ? 32.250 -15.320 9.012 1.00 52.94 68 ALA A O 1
ATOM 516 N N . ASN A 1 69 ? 31.881 -14.599 11.107 1.00 53.16 69 ASN A N 1
ATOM 517 C CA . ASN A 1 69 ? 33.249 -14.151 11.327 1.00 53.69 69 ASN A CA 1
ATOM 518 C C . ASN A 1 69 ? 33.940 -15.115 12.280 1.00 54.36 69 ASN A C 1
ATOM 519 O O . ASN A 1 69 ? 33.408 -15.415 13.354 1.00 53.85 69 ASN A O 1
ATOM 524 N N . SER A 1 70 ? 35.126 -15.591 11.893 1.00 55.13 70 SER A N 1
ATOM 525 C CA . SER A 1 70 ? 35.879 -16.512 12.737 1.00 55.02 70 SER A CA 1
ATOM 526 C C . SER A 1 70 ? 37.328 -16.634 12.278 1.00 55.89 70 SER A C 1
ATOM 527 O O . SER A 1 70 ? 37.618 -17.376 11.330 1.00 56.33 70 SER A O 1
ATOM 530 N N . PRO A 1 71 ? 38.261 -15.927 12.912 1.00 55.98 71 PRO A 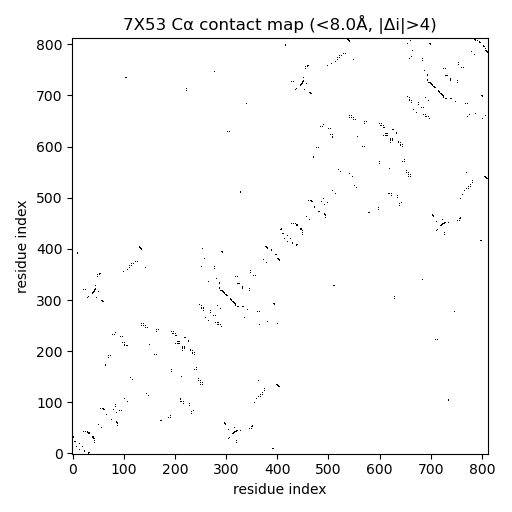N 1
ATOM 531 C CA . PRO A 1 71 ? 39.680 -16.146 12.614 1.00 55.72 71 PRO A CA 1
ATOM 532 C C . PRO A 1 71 ? 40.149 -17.507 13.108 1.00 55.39 71 PRO A C 1
ATOM 533 O O . PRO A 1 71 ? 39.530 -18.141 13.966 1.00 55.44 71 PRO A O 1
ATOM 537 N N . ASN A 1 72 ? 41.269 -17.953 12.545 1.00 55.67 72 ASN A N 1
ATOM 538 C CA . ASN A 1 72 ? 41.849 -19.252 12.854 1.00 55.29 72 ASN A CA 1
ATOM 539 C C . ASN A 1 72 ? 43.141 -19.077 13.643 1.00 54.53 72 ASN A C 1
ATOM 540 O O . ASN A 1 72 ? 43.981 -18.239 13.301 1.00 54.02 72 ASN A O 1
ATOM 545 N N . VAL A 1 73 ? 43.292 -19.877 14.690 1.00 54.35 73 VAL A N 1
ATOM 546 C CA . VAL A 1 73 ? 44.437 -19.751 15.593 1.00 53.46 73 VAL A CA 1
ATOM 547 C C . VAL A 1 73 ? 45.622 -20.519 15.006 1.00 52.78 73 VAL A C 1
ATOM 548 O O . VAL A 1 73 ? 45.443 -21.657 14.546 1.00 52.77 73 VAL A O 1
ATOM 552 N N . PRO A 1 74 ? 46.821 -19.937 14.998 1.00 52.48 74 PRO A N 1
ATOM 553 C CA . PRO A 1 74 ? 48.003 -20.679 14.543 1.00 52.52 74 PRO A CA 1
ATOM 554 C C . PRO A 1 74 ? 48.298 -21.872 15.440 1.00 52.12 74 PRO A C 1
ATOM 555 O O . PRO A 1 74 ? 47.807 -21.981 16.565 1.00 51.77 74 PRO A O 1
ATOM 559 N N . GLU A 1 75 ? 49.133 -22.774 14.920 1.00 52.18 75 GLU A N 1
ATOM 560 C CA . GLU A 1 75 ? 49.391 -24.036 15.606 1.00 52.13 75 GLU A CA 1
ATOM 561 C C . GLU A 1 75 ? 50.277 -23.848 16.834 1.00 51.53 75 GLU A C 1
ATOM 562 O O . GLU A 1 75 ? 50.010 -24.429 17.892 1.00 51.10 75 GLU A O 1
ATOM 568 N N . GLU A 1 76 ? 51.332 -23.039 16.717 1.00 51.68 76 GLU A N 1
ATOM 569 C CA . GLU A 1 76 ? 52.338 -22.942 17.770 1.00 51.44 76 GLU A CA 1
ATOM 570 C C . GLU A 1 76 ? 51.863 -22.190 19.009 1.00 51.23 76 GLU A C 1
ATOM 571 O O . GLU A 1 76 ? 52.534 -22.263 20.043 1.00 50.92 76 GLU A O 1
ATOM 577 N N . PHE A 1 77 ? 50.739 -21.478 18.942 1.00 51.45 77 PHE A N 1
ATOM 578 C CA . PHE A 1 77 ? 50.253 -20.694 20.073 1.00 51.02 77 PHE A CA 1
ATOM 579 C C . PHE A 1 77 ? 49.054 -21.326 20.771 1.00 50.69 77 PHE A C 1
ATOM 580 O O . PHE A 1 77 ? 48.482 -20.707 21.674 1.00 50.65 77 PHE A O 1
ATOM 588 N N . ARG A 1 78 ? 48.658 -22.539 20.379 1.00 50.71 78 ARG A N 1
ATOM 589 C CA . ARG A 1 78 ? 47.474 -23.156 20.968 1.00 50.32 78 ARG A CA 1
ATOM 590 C C . ARG A 1 78 ? 47.695 -23.602 22.408 1.00 50.15 78 ARG A C 1
ATOM 591 O O . ARG A 1 78 ? 46.717 -23.862 23.117 1.00 50.39 78 ARG A O 1
ATOM 599 N N . SER A 1 79 ? 48.947 -23.694 22.859 1.00 50.62 79 SER A N 1
ATOM 600 C CA . SER A 1 79 ? 49.205 -24.037 24.252 1.00 50.28 79 SER A CA 1
ATOM 601 C C . SER A 1 79 ? 48.946 -22.858 25.181 1.00 49.67 79 SER A C 1
ATOM 602 O O . SER A 1 79 ? 48.553 -23.058 26.336 1.00 49.56 79 SER A O 1
ATOM 605 N N . ARG A 1 80 ? 49.157 -21.635 24.698 1.00 49.83 80 ARG A N 1
ATOM 606 C CA . ARG A 1 80 ? 48.901 -20.430 25.476 1.00 50.12 80 ARG A CA 1
ATOM 607 C C . ARG A 1 80 ? 47.552 -19.798 25.169 1.00 49.73 80 ARG A C 1
ATOM 608 O O . ARG A 1 80 ? 46.999 -19.098 26.023 1.00 49.05 80 ARG A O 1
ATOM 616 N N . PHE A 1 81 ? 47.014 -20.030 23.970 1.00 49.92 81 PHE A N 1
ATOM 617 C CA . PHE A 1 81 ? 45.728 -19.469 23.546 1.00 49.69 81 PHE A CA 1
ATOM 618 C C . PHE A 1 81 ? 44.990 -20.575 22.793 1.00 50.08 81 PHE A C 1
ATOM 619 O O . PHE A 1 81 ? 45.172 -20.747 21.585 1.00 50.06 81 PHE A O 1
ATOM 627 N N . ALA A 1 82 ? 44.164 -21.323 23.520 1.00 50.36 82 ALA A N 1
ATOM 628 C CA . ALA A 1 82 ? 43.469 -22.459 22.939 1.00 49.83 82 ALA A CA 1
ATOM 629 C C . ALA A 1 82 ? 42.474 -22.001 21.874 1.00 49.79 82 ALA A C 1
ATOM 630 O O . ALA A 1 82 ? 41.907 -20.909 21.969 1.00 49.96 82 ALA A O 1
ATOM 632 N N . PRO A 1 83 ? 42.254 -22.817 20.838 1.00 49.85 83 PRO A N 1
ATOM 633 C CA . PRO A 1 83 ? 41.292 -22.428 19.794 1.00 49.92 83 PRO A CA 1
ATOM 634 C C . PRO A 1 83 ? 39.870 -22.271 20.304 1.00 49.55 83 PRO A C 1
ATOM 635 O O . PRO A 1 83 ? 39.095 -21.510 19.713 1.00 49.34 83 PRO A O 1
ATOM 639 N N . SER A 1 84 ? 39.498 -22.970 21.380 1.00 49.84 84 SER A N 1
ATOM 640 C CA . SER A 1 84 ? 38.161 -22.796 21.940 1.00 49.70 84 SER A CA 1
ATOM 641 C C . SER A 1 84 ? 37.978 -21.403 22.527 1.00 49.14 84 SER A C 1
ATOM 642 O O . SER A 1 84 ? 36.872 -20.846 22.474 1.00 48.65 84 SER A O 1
ATOM 645 N N . VAL A 1 85 ? 39.046 -20.822 23.078 1.00 49.35 85 VAL A N 1
ATOM 646 C CA . VAL A 1 85 ? 38.972 -19.455 23.585 1.00 49.19 85 VAL A CA 1
ATOM 647 C C . VAL A 1 85 ? 38.625 -18.497 22.454 1.00 48.93 85 VAL A C 1
ATOM 648 O O . VAL A 1 85 ? 37.758 -17.627 22.595 1.00 48.43 85 VAL A O 1
ATOM 652 N N . MET A 1 86 ? 39.293 -18.652 21.308 1.00 48.78 86 MET A N 1
ATOM 653 C CA . MET A 1 86 ? 38.950 -17.848 20.141 1.00 48.84 86 MET A CA 1
ATOM 654 C C . MET A 1 86 ? 37.544 -18.157 19.646 1.00 48.12 86 MET A C 1
ATOM 655 O O . MET A 1 86 ? 36.848 -17.263 19.151 1.00 47.31 86 MET A O 1
ATOM 660 N N . ALA A 1 87 ? 37.108 -19.412 19.771 1.00 48.45 87 ALA A N 1
ATOM 661 C CA . ALA A 1 87 ? 35.745 -19.777 19.410 1.00 48.24 87 ALA A CA 1
ATOM 662 C C . ALA A 1 87 ? 34.712 -19.176 20.351 1.00 47.74 87 ALA A C 1
ATOM 663 O O . ALA A 1 87 ? 33.523 -19.164 20.014 1.00 47.27 87 ALA A O 1
ATOM 665 N N . ASP A 1 88 ? 35.133 -18.679 21.514 1.00 47.60 88 ASP A N 1
ATOM 666 C CA . ASP A 1 88 ? 34.251 -17.952 22.416 1.00 46.70 88 ASP A CA 1
ATOM 667 C C . ASP A 1 88 ? 34.260 -16.447 22.157 1.00 45.98 88 ASP A C 1
ATOM 668 O O . ASP A 1 88 ? 33.961 -15.667 23.069 1.00 45.73 88 ASP A O 1
ATOM 673 N N . SER A 1 89 ? 34.604 -16.027 20.939 1.00 45.98 89 SER A N 1
ATOM 674 C CA . SER A 1 89 ? 34.602 -14.611 20.596 1.00 44.87 89 SER A CA 1
ATOM 675 C C . SER A 1 89 ? 33.190 -14.042 20.667 1.00 44.08 89 SER A C 1
ATOM 676 O O . SER A 1 89 ? 32.232 -14.661 20.199 1.00 44.49 89 SER A O 1
ATOM 679 N N . ILE A 1 90 ? 33.069 -12.842 21.243 1.00 43.68 90 ILE A N 1
ATOM 680 C CA . ILE A 1 90 ? 31.758 -12.236 21.459 1.00 43.77 90 ILE A CA 1
ATOM 681 C C . ILE A 1 90 ? 31.040 -11.937 20.150 1.00 43.63 90 ILE A C 1
ATOM 682 O O . ILE A 1 90 ? 29.806 -11.867 20.124 1.00 44.07 90 ILE A O 1
ATOM 687 N N . VAL A 1 91 ? 31.780 -11.772 19.050 1.00 43.80 91 VAL A N 1
ATOM 688 C CA . VAL A 1 91 ? 31.158 -11.506 17.756 1.00 43.58 91 VAL A CA 1
ATOM 689 C C . VAL A 1 91 ? 30.845 -12.791 17.001 1.00 44.12 91 VAL A C 1
ATOM 690 O O . VAL A 1 91 ? 30.086 -12.757 16.020 1.00 44.98 91 VAL A O 1
ATOM 694 N N . ALA A 1 92 ? 31.380 -13.930 17.443 1.00 44.50 92 ALA A N 1
ATOM 695 C CA . ALA A 1 92 ? 31.237 -15.194 16.732 1.00 45.17 92 ALA A CA 1
ATOM 696 C C . ALA A 1 92 ? 30.442 -16.223 17.528 1.00 45.40 92 ALA A C 1
ATOM 697 O O . ALA A 1 92 ? 30.537 -17.422 17.247 1.00 45.72 92 ALA A O 1
ATOM 699 N N . ILE A 1 93 ? 29.666 -15.789 18.518 1.00 44.89 93 ILE A N 1
ATOM 700 C CA . ILE A 1 93 ? 28.895 -16.708 19.342 1.00 44.45 93 ILE A CA 1
ATOM 701 C C . ILE A 1 93 ? 27.425 -16.316 19.295 1.00 44.35 93 ILE A C 1
ATOM 702 O O . ILE A 1 93 ? 27.062 -15.174 19.006 1.00 44.24 93 ILE A O 1
ATOM 707 N N . ASP A 1 94 ? 26.580 -17.292 19.588 1.00 44.48 94 ASP A N 1
ATOM 708 C CA . ASP A 1 94 ? 25.135 -17.155 19.657 1.00 44.39 94 ASP A CA 1
ATOM 709 C C . ASP A 1 94 ? 24.658 -17.793 20.948 1.00 44.43 94 ASP A C 1
ATOM 710 O O . ASP A 1 94 ? 25.399 -18.557 21.580 1.00 44.40 94 ASP A O 1
ATOM 715 N N . PRO A 1 95 ? 23.446 -17.473 21.398 1.00 44.36 95 PRO A N 1
ATOM 716 C CA . PRO A 1 95 ? 22.879 -18.155 22.569 1.00 44.49 95 PRO A CA 1
ATOM 717 C C . PRO A 1 95 ? 22.970 -19.662 22.416 1.00 44.59 95 PRO A C 1
ATOM 718 O O . PRO A 1 95 ? 22.762 -20.196 21.315 1.00 44.52 95 PRO A O 1
ATOM 722 N N . PRO A 1 96 ? 23.277 -20.392 23.501 1.00 44.76 96 PRO A N 1
ATOM 723 C CA . PRO A 1 96 ? 23.330 -19.889 24.878 1.00 44.66 96 PRO A CA 1
ATOM 724 C C . PRO A 1 96 ? 24.697 -19.387 25.352 1.00 44.92 96 PRO A C 1
ATOM 725 O O . PRO A 1 96 ? 24.804 -18.960 26.504 1.00 44.88 96 PRO A O 1
ATOM 729 N N . ARG A 1 97 ? 25.724 -19.433 24.500 1.00 45.06 97 ARG A N 1
ATOM 730 C CA . ARG A 1 97 ? 27.036 -18.945 24.919 1.00 45.21 97 ARG A CA 1
ATOM 731 C C . ARG A 1 97 ? 27.105 -17.423 24.860 1.00 44.96 97 ARG A C 1
ATOM 732 O O . ARG A 1 97 ? 27.688 -16.787 25.749 1.00 45.21 97 ARG A O 1
ATOM 740 N N . HIS A 1 98 ? 26.512 -16.827 23.821 1.00 44.36 98 HIS A N 1
ATOM 741 C CA . HIS A 1 98 ? 26.540 -15.375 23.691 1.00 44.24 98 HIS A CA 1
ATOM 742 C C . HIS A 1 98 ? 25.798 -14.709 24.838 1.00 44.65 98 HIS A C 1
ATOM 743 O O . HIS A 1 98 ? 26.216 -13.654 25.322 1.00 44.61 98 HIS A O 1
ATOM 750 N N . THR A 1 99 ? 24.694 -15.308 25.288 1.00 44.85 99 THR A N 1
ATOM 751 C CA . THR A 1 99 ? 23.984 -14.757 26.438 1.00 44.84 99 THR A CA 1
ATOM 752 C C . THR A 1 99 ? 24.837 -14.841 27.698 1.00 45.14 99 THR A C 1
ATOM 753 O O . THR A 1 99 ? 24.859 -13.902 28.503 1.00 45.33 99 THR A O 1
ATOM 757 N N . GLN A 1 100 ? 25.556 -15.953 27.876 1.00 45.34 100 GLN A N 1
ATOM 758 C CA . GLN A 1 100 ? 26.428 -16.097 29.037 1.00 45.59 100 GLN A CA 1
ATOM 759 C C . GLN A 1 100 ? 27.526 -15.041 29.039 1.00 45.53 100 GLN A C 1
ATOM 760 O O . GLN A 1 100 ? 27.846 -14.470 30.088 1.00 45.36 100 GLN A O 1
ATOM 766 N N . ALA A 1 101 ? 28.115 -14.765 27.873 1.00 45.46 101 ALA A N 1
ATOM 767 C CA . ALA A 1 101 ? 29.155 -13.741 27.810 1.00 45.51 101 ALA A CA 1
ATOM 768 C C . ALA A 1 101 ? 28.572 -12.339 27.967 1.00 44.90 101 ALA A C 1
ATOM 769 O O . ALA A 1 101 ? 29.175 -11.477 28.618 1.00 44.78 101 ALA A O 1
ATOM 771 N N . ARG A 1 102 ? 27.392 -12.099 27.389 1.00 44.79 102 ARG A N 1
ATOM 772 C CA . ARG A 1 102 ? 26.801 -10.766 27.404 1.00 44.69 102 ARG A CA 1
ATOM 773 C C . ARG A 1 102 ? 26.326 -10.379 28.797 1.00 45.07 102 ARG A C 1
ATOM 774 O O . ARG A 1 102 ? 26.447 -9.215 29.195 1.00 45.15 102 ARG A O 1
ATOM 782 N N . ASN A 1 103 ? 25.755 -11.330 29.544 1.00 45.10 103 ASN A N 1
ATOM 783 C CA . ASN A 1 103 ? 25.315 -11.036 30.904 1.00 45.18 103 ASN A CA 1
ATOM 784 C C . ASN A 1 103 ? 26.456 -10.510 31.765 1.00 45.31 103 ASN A C 1
ATOM 785 O O . ASN A 1 103 ? 26.221 -9.739 32.702 1.00 45.77 103 ASN A O 1
ATOM 790 N N . VAL A 1 104 ? 27.689 -10.910 31.468 1.00 45.65 104 VAL A N 1
ATOM 791 C CA . VAL A 1 104 ? 28.850 -10.408 32.196 1.00 45.95 104 VAL A CA 1
ATOM 792 C C . VAL A 1 104 ? 29.385 -9.125 31.571 1.00 45.64 104 VAL A C 1
ATOM 793 O O . VAL A 1 104 ? 29.776 -8.198 32.286 1.00 45.89 104 VAL A O 1
ATOM 797 N N . ILE A 1 105 ? 29.414 -9.051 30.238 1.00 45.26 105 ILE A N 1
ATOM 798 C CA . ILE A 1 105 ? 29.979 -7.880 29.570 1.00 44.83 105 ILE A CA 1
ATOM 799 C C . ILE A 1 105 ? 29.148 -6.633 29.860 1.00 44.67 105 ILE A C 1
ATOM 800 O O . ILE A 1 105 ? 29.697 -5.556 30.125 1.00 44.39 105 ILE A O 1
ATOM 805 N N . GLN A 1 106 ? 27.817 -6.754 29.823 1.00 45.36 106 GLN A N 1
ATOM 806 C CA . GLN A 1 106 ? 26.952 -5.594 30.018 1.00 45.23 106 GLN A CA 1
ATOM 807 C C . GLN A 1 106 ? 27.074 -4.988 31.410 1.00 45.33 106 GLN A C 1
ATOM 808 O O . GLN A 1 106 ? 26.657 -3.842 31.609 1.00 45.22 106 GLN A O 1
ATOM 814 N N . ARG A 1 107 ? 27.622 -5.724 32.380 1.00 45.36 107 ARG A N 1
ATOM 815 C CA . ARG A 1 107 ? 27.703 -5.203 33.740 1.00 45.29 107 ARG A CA 1
ATOM 816 C C . ARG A 1 107 ? 28.677 -4.039 33.862 1.00 45.03 107 ARG A C 1
ATOM 817 O O . ARG A 1 107 ? 28.555 -3.242 34.799 1.00 44.91 107 ARG A O 1
ATOM 825 N N . GLY A 1 108 ? 29.622 -3.911 32.932 1.00 44.96 108 GLY A N 1
ATOM 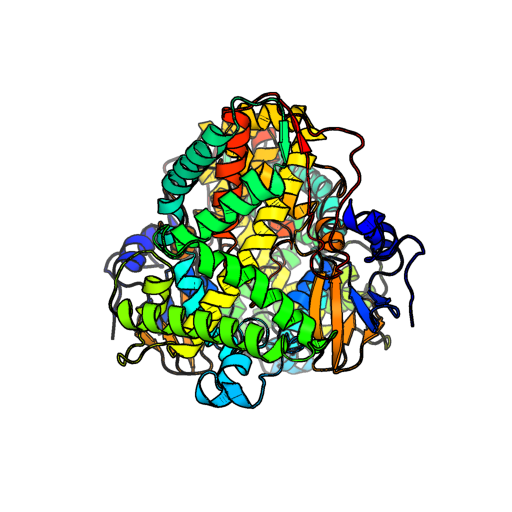826 C CA . GLY A 1 108 ? 30.612 -2.854 32.987 1.00 44.63 108 GLY A CA 1
ATOM 827 C C . GLY A 1 108 ? 30.233 -1.549 32.327 1.00 43.71 108 GLY A C 1
ATOM 828 O O . GLY A 1 108 ? 30.912 -0.541 32.541 1.00 43.66 108 GLY A O 1
ATOM 829 N N . PHE A 1 109 ? 29.164 -1.529 31.531 1.00 43.47 109 PHE A N 1
ATOM 830 C CA . PHE A 1 109 ? 28.761 -0.330 30.807 1.00 43.41 109 PHE A CA 1
ATOM 831 C C . PHE A 1 109 ? 27.492 0.299 31.372 1.00 43.64 109 PHE A C 1
ATOM 832 O O . PHE A 1 109 ? 26.868 1.131 30.706 1.00 43.21 109 PHE A O 1
ATOM 840 N N . MET A 1 110 ? 27.099 -0.078 32.584 1.00 44.07 110 MET A N 1
ATOM 841 C CA . MET A 1 110 ? 25.915 0.507 33.191 1.00 44.08 110 MET A CA 1
ATOM 842 C C . MET A 1 110 ? 26.190 1.938 33.647 1.00 44.06 110 MET A C 1
ATOM 843 O O . MET A 1 110 ? 27.338 2.362 33.811 1.00 44.27 110 MET A O 1
ATOM 848 N N . LYS A 1 111 ? 25.103 2.688 33.837 1.00 43.89 111 LYS A N 1
ATOM 849 C CA . LYS A 1 111 ? 25.216 4.097 34.212 1.00 43.95 111 LYS A CA 1
ATOM 850 C C . LYS A 1 111 ? 26.044 4.323 35.473 1.00 44.36 111 LYS A C 1
ATOM 851 O O . LYS A 1 111 ? 26.918 5.208 35.452 1.00 44.11 111 LYS A O 1
ATOM 857 N N . PRO A 1 112 ? 25.848 3.594 36.580 1.00 44.71 112 PRO A N 1
ATOM 858 C CA . PRO A 1 112 ? 26.707 3.823 37.756 1.00 44.59 112 PRO A CA 1
ATOM 859 C C . PRO A 1 112 ? 28.182 3.568 37.497 1.00 44.99 112 PRO A C 1
ATOM 860 O O . PRO A 1 112 ? 29.022 4.057 38.262 1.00 45.44 112 PRO A O 1
ATOM 864 N N . LYS A 1 113 ? 28.525 2.821 36.448 1.00 44.92 113 LYS A N 1
ATOM 865 C CA . LYS A 1 113 ? 29.918 2.564 36.109 1.00 44.55 113 LYS A CA 1
ATOM 866 C C . LYS A 1 113 ? 30.482 3.573 35.118 1.00 44.38 113 LYS A C 1
ATOM 867 O O . LYS A 1 113 ? 31.672 3.901 35.189 1.00 44.58 113 LYS A O 1
ATOM 873 N N . ILE A 1 114 ? 29.657 4.072 34.200 1.00 44.22 114 ILE A N 1
ATOM 874 C CA . ILE A 1 114 ? 30.137 4.934 33.123 1.00 43.85 114 ILE A CA 1
ATOM 875 C C . ILE A 1 114 ? 30.040 6.410 33.491 1.00 44.25 114 ILE A C 1
ATOM 876 O O . ILE A 1 114 ? 30.931 7.194 33.156 1.00 44.26 114 ILE A O 1
ATOM 881 N N . ASP A 1 115 ? 28.965 6.811 34.170 1.00 44.34 115 ASP A N 1
ATOM 882 C CA . ASP A 1 115 ? 28.799 8.207 34.568 1.00 44.66 115 ASP A CA 1
ATOM 883 C C . ASP A 1 115 ? 29.992 8.800 35.315 1.00 44.93 115 ASP A C 1
ATOM 884 O O . ASP A 1 115 ? 30.345 9.954 35.028 1.00 45.07 115 ASP A O 1
ATOM 889 N N . PRO A 1 116 ? 30.644 8.106 36.261 1.00 45.16 116 PRO A N 1
ATOM 890 C CA . PRO A 1 116 ? 31.809 8.710 36.929 1.00 45.78 116 PRO A CA 1
ATOM 891 C C . PRO A 1 116 ? 33.023 8.904 36.033 1.00 45.61 116 PRO A C 1
ATOM 892 O O . PRO A 1 116 ? 34.073 9.330 36.530 1.00 45.25 116 PRO A O 1
ATOM 896 N N . LEU A 1 117 ? 32.924 8.611 34.736 1.00 45.53 117 LEU A N 1
ATOM 897 C CA . LEU A 1 117 ? 34.038 8.804 33.820 1.00 44.86 117 LEU A CA 1
ATOM 898 C C . LEU A 1 117 ? 33.977 10.123 33.064 1.00 44.80 117 LEU A C 1
ATOM 899 O O . LEU A 1 117 ? 34.986 10.525 32.477 1.00 44.75 117 LEU A O 1
ATOM 904 N N . GLU A 1 118 ? 32.824 10.794 33.062 1.00 45.17 118 GLU A N 1
ATOM 905 C CA . GLU A 1 118 ? 32.699 12.078 32.373 1.00 45.28 118 GLU A CA 1
ATOM 906 C C . GLU A 1 118 ? 33.716 13.118 32.832 1.00 45.15 118 GLU A C 1
ATOM 907 O O . GLU A 1 118 ? 34.352 13.746 31.965 1.00 44.79 118 GLU A O 1
ATOM 913 N N . PRO A 1 119 ? 33.918 13.369 34.134 1.00 45.63 119 PRO A N 1
ATOM 914 C CA . PRO A 1 119 ? 34.925 14.376 34.512 1.00 45.29 119 PRO A CA 1
ATOM 915 C C . PRO A 1 119 ? 36.335 13.997 34.099 1.00 45.12 119 PRO A C 1
ATOM 916 O O . PRO A 1 119 ? 37.111 14.870 33.693 1.00 45.51 119 PRO A O 1
ATOM 920 N N . ILE A 1 120 ? 36.686 12.712 34.180 1.00 44.81 120 ILE A N 1
ATOM 921 C CA . ILE A 1 120 ? 38.006 12.278 33.736 1.00 44.75 120 ILE A CA 1
ATOM 922 C C . ILE A 1 120 ? 38.158 12.488 32.235 1.00 44.95 120 ILE A C 1
ATOM 923 O O . ILE A 1 120 ? 39.205 12.945 31.761 1.00 45.66 120 ILE A O 1
ATOM 928 N N . ILE A 1 121 ? 37.117 12.160 31.465 1.00 44.85 121 ILE A N 1
ATOM 929 C CA . ILE A 1 121 ? 37.166 12.367 30.020 1.00 44.91 121 ILE A CA 1
ATOM 930 C C . ILE A 1 121 ? 37.355 13.844 29.699 1.00 45.29 121 ILE A C 1
ATOM 931 O O . ILE A 1 121 ? 38.170 14.207 28.844 1.00 45.55 121 ILE A O 1
ATOM 936 N N . GLU A 1 122 ? 36.614 14.719 30.386 1.00 45.35 122 GLU A N 1
ATOM 937 C CA . GLU A 1 122 ? 36.745 16.153 30.139 1.00 45.70 122 GLU A CA 1
ATOM 938 C C . GLU A 1 122 ? 38.138 16.656 30.501 1.00 46.11 122 GLU A C 1
ATOM 939 O O . GLU A 1 122 ? 38.738 17.443 29.756 1.00 46.40 122 GLU A O 1
ATOM 945 N N . GLN A 1 123 ? 38.665 16.217 31.647 1.00 46.12 123 GLN A N 1
ATOM 946 C CA . GLN A 1 123 ? 39.996 16.641 32.067 1.00 46.04 123 GLN A CA 1
ATOM 947 C C . GLN A 1 123 ? 41.053 16.202 31.061 1.00 46.88 123 GLN A C 1
ATOM 948 O O . GLN A 1 123 ? 41.922 16.990 30.672 1.00 47.81 123 GLN A O 1
ATOM 954 N N . ARG A 1 124 ? 40.997 14.939 30.626 1.00 46.74 124 ARG A N 1
ATOM 955 C CA . ARG A 1 124 ? 41.990 14.459 29.672 1.00 46.62 124 ARG A CA 1
ATOM 956 C C . ARG A 1 124 ? 41.819 15.112 28.306 1.00 46.71 124 ARG A C 1
ATOM 957 O O . ARG A 1 124 ? 42.806 15.310 27.592 1.00 47.23 124 ARG A O 1
ATOM 965 N N . ALA A 1 125 ? 40.590 15.481 27.935 1.00 46.48 125 ALA A N 1
ATOM 966 C CA . ALA A 1 125 ? 40.394 16.210 26.687 1.00 46.72 125 ALA A CA 1
ATOM 967 C C . ALA A 1 125 ? 41.022 17.595 26.761 1.00 47.02 125 ALA A C 1
ATOM 968 O O . ALA A 1 125 ? 41.651 18.050 25.797 1.00 47.35 125 ALA A O 1
ATOM 970 N N . HIS A 1 126 ? 40.866 18.278 27.898 1.00 47.06 126 HIS A N 1
ATOM 971 C CA . HIS A 1 126 ? 41.544 19.559 28.082 1.00 47.18 126 HIS A CA 1
ATOM 972 C C . HIS A 1 126 ? 43.059 19.388 28.049 1.00 47.50 126 HIS A C 1
ATOM 973 O O . HIS A 1 126 ? 43.771 20.210 27.458 1.00 47.93 126 HIS A O 1
ATOM 980 N N . GLU A 1 127 ? 43.568 18.326 28.680 1.00 47.11 127 GLU A N 1
ATOM 981 C CA . GLU A 1 127 ? 45.003 18.056 28.648 1.00 47.75 127 GLU A CA 1
ATOM 982 C C . GLU A 1 127 ? 45.496 17.843 27.222 1.00 48.33 127 GLU A C 1
ATOM 983 O O . GLU A 1 127 ? 46.572 18.325 26.849 1.00 48.37 127 GLU A O 1
ATOM 989 N N . ILE A 1 128 ? 44.723 17.115 26.414 1.00 48.07 128 ILE A N 1
ATOM 990 C CA . ILE A 1 128 ? 45.113 16.868 25.030 1.00 47.73 128 ILE A CA 1
ATOM 991 C C . ILE A 1 128 ? 45.088 18.162 24.226 1.00 47.97 128 ILE A C 1
ATOM 992 O O . ILE A 1 128 ? 46.013 18.447 23.455 1.00 48.17 128 ILE A O 1
ATOM 997 N N . ILE A 1 129 ? 44.036 18.967 24.394 1.00 48.16 129 ILE A N 1
ATOM 998 C CA . ILE A 1 129 ? 43.932 20.220 23.649 1.00 48.27 129 ILE A CA 1
ATOM 999 C C . ILE A 1 129 ? 45.053 21.179 24.031 1.00 48.51 129 ILE A C 1
ATOM 1000 O O . ILE A 1 129 ? 45.568 21.912 23.177 1.00 48.88 129 ILE A O 1
ATOM 1005 N N . ASP A 1 130 ? 45.470 21.174 25.301 1.00 48.40 130 ASP A N 1
ATOM 1006 C CA . ASP A 1 130 ? 46.558 22.046 25.736 1.00 48.85 130 ASP A CA 1
ATOM 1007 C C . ASP A 1 130 ? 47.855 21.796 24.975 1.00 48.72 130 ASP A C 1
ATOM 1008 O O . ASP A 1 130 ? 48.731 22.667 24.965 1.00 48.50 130 ASP A O 1
ATOM 1013 N N . ARG A 1 131 ? 48.000 20.631 24.340 1.00 48.85 131 ARG A N 1
ATOM 1014 C CA . ARG A 1 131 ? 49.228 20.323 23.618 1.00 49.04 131 ARG A CA 1
ATOM 1015 C C . ARG A 1 131 ? 49.306 21.033 22.272 1.00 49.33 131 ARG A C 1
ATOM 1016 O O . ARG A 1 131 ? 50.409 21.339 21.804 1.00 49.57 131 ARG A O 1
ATOM 1024 N N . PHE A 1 132 ? 48.163 21.305 21.634 1.00 49.25 132 PHE A N 1
ATOM 1025 C CA . PHE A 1 132 ? 48.153 21.910 20.308 1.00 49.44 132 PHE A CA 1
ATOM 1026 C C . PHE A 1 132 ? 47.210 23.104 20.197 1.00 49.80 132 PHE A C 1
ATOM 1027 O O . PHE A 1 132 ? 46.927 23.548 19.078 1.00 50.41 132 PHE A O 1
ATOM 1035 N N . ALA A 1 133 ? 46.714 23.634 21.318 1.00 49.49 133 ALA A N 1
ATOM 1036 C CA . ALA A 1 133 ? 45.806 24.774 21.258 1.00 50.03 133 ALA A CA 1
ATOM 1037 C C . ALA A 1 133 ? 46.500 26.050 20.800 1.00 50.06 133 ALA A C 1
ATOM 1038 O O . ALA A 1 133 ? 45.835 26.946 20.272 1.00 50.06 133 ALA A O 1
ATOM 1040 N N . GLY A 1 134 ? 47.814 26.151 20.986 1.00 50.24 134 GLY A N 1
ATOM 1041 C CA . GLY A 1 134 ? 48.567 27.328 20.606 1.00 50.41 134 GLY A CA 1
ATOM 1042 C C . GLY A 1 134 ? 48.997 27.403 19.160 1.00 50.48 134 GLY A C 1
ATOM 1043 O O . GLY A 1 134 ? 49.606 28.398 18.760 1.00 50.81 134 GLY A O 1
ATOM 1044 N N . GLU A 1 135 ? 48.701 26.384 18.359 1.00 50.02 135 GLU A N 1
ATOM 1045 C CA . GLU A 1 135 ? 49.078 26.371 16.953 1.00 50.36 135 GLU A CA 1
ATOM 1046 C C . GLU A 1 135 ? 47.981 27.053 16.132 1.00 50.78 135 GLU A C 1
ATOM 1047 O O . GLU A 1 135 ? 47.163 27.805 16.668 1.00 50.87 135 GLU A O 1
ATOM 1053 N N . SER A 1 136 ? 47.948 26.793 14.825 1.00 51.26 136 SER A N 1
ATOM 1054 C CA . SER A 1 136 ? 46.912 27.321 13.951 1.00 51.01 136 SER A CA 1
ATOM 1055 C C . SER A 1 136 ? 46.127 26.235 13.234 1.00 51.02 136 SER A C 1
ATOM 1056 O O . SER A 1 136 ? 45.074 26.534 12.659 1.00 51.35 136 SER A O 1
ATOM 1059 N N . GLY A 1 137 ? 46.601 24.997 13.256 1.00 50.66 137 GLY A N 1
ATOM 1060 C CA . GLY A 1 137 ? 45.881 23.889 12.664 1.00 50.47 137 GLY A CA 1
ATOM 1061 C C . GLY A 1 137 ? 46.514 22.586 13.091 1.00 50.71 137 GLY A C 1
ATOM 1062 O O . GLY A 1 137 ? 47.665 22.552 13.540 1.00 50.65 137 GLY A O 1
ATOM 1063 N N . THR A 1 138 ? 45.747 21.510 12.942 1.00 50.80 138 THR A N 1
ATOM 1064 C CA . THR A 1 138 ? 46.230 20.210 13.387 1.00 50.26 138 THR A CA 1
ATOM 1065 C C . THR A 1 138 ? 45.450 19.097 12.705 1.00 49.88 138 THR A C 1
ATOM 1066 O O . THR A 1 138 ? 44.353 19.303 12.178 1.00 50.07 138 THR A O 1
ATOM 1070 N N . GLU A 1 139 ? 46.041 17.904 12.740 1.00 49.38 139 GLU A N 1
ATOM 1071 C CA . GLU A 1 139 ? 45.407 16.676 12.267 1.00 49.06 139 GLU A CA 1
ATOM 1072 C C . GLU A 1 139 ? 44.557 16.139 13.413 1.00 49.13 139 GLU A C 1
ATOM 1073 O O . GLU A 1 139 ? 45.030 15.402 14.278 1.00 49.05 139 GLU A O 1
ATOM 1079 N N . ILE A 1 140 ? 43.276 16.519 13.414 1.00 49.41 140 ILE A N 1
ATOM 1080 C CA . ILE A 1 140 ? 42.414 16.278 14.566 1.00 48.18 140 ILE A CA 1
ATOM 1081 C C . ILE A 1 140 ? 42.127 14.798 14.791 1.00 48.02 140 ILE A C 1
ATOM 1082 O O . ILE A 1 140 ? 41.681 14.420 15.881 1.00 47.94 140 ILE A O 1
ATOM 1087 N N . MET A 1 141 ? 42.366 13.944 13.796 1.00 48.38 141 MET A N 1
ATOM 1088 C CA . MET A 1 141 ? 42.032 12.529 13.921 1.00 48.06 141 MET A CA 1
ATOM 1089 C C . MET A 1 141 ? 42.904 11.839 14.963 1.00 48.04 141 MET A C 1
ATOM 1090 O O . MET A 1 141 ? 42.411 11.423 16.017 1.00 47.70 141 MET A O 1
ATOM 1095 N N . ASN A 1 142 ? 44.201 11.709 14.677 1.00 48.48 142 ASN A N 1
ATOM 1096 C CA . ASN A 1 142 ? 45.098 11.027 15.606 1.00 48.11 142 ASN A CA 1
ATOM 1097 C C . ASN A 1 142 ? 45.408 11.879 16.829 1.00 47.83 142 ASN A C 1
ATOM 1098 O O . ASN A 1 142 ? 45.590 11.340 17.927 1.00 47.91 142 ASN A O 1
ATOM 1103 N N . ASN A 1 143 ? 45.475 13.203 16.666 1.00 47.98 143 ASN A N 1
ATOM 1104 C CA . ASN A 1 143 ? 45.883 14.058 17.776 1.00 48.23 143 ASN A CA 1
ATOM 1105 C C . ASN A 1 143 ? 44.781 14.214 18.815 1.00 47.96 143 ASN A C 1
ATOM 1106 O O . ASN A 1 143 ? 45.075 14.411 19.999 1.00 47.59 143 ASN A O 1
ATOM 1111 N N . TYR A 1 144 ? 43.516 14.119 18.407 1.00 47.81 144 TYR A N 1
ATOM 1112 C CA . TYR A 1 144 ? 42.421 14.341 19.342 1.00 47.70 144 TYR A CA 1
ATOM 1113 C C . TYR A 1 144 ? 41.463 13.157 19.374 1.00 47.09 144 TYR A C 1
ATOM 1114 O O . TYR A 1 144 ? 41.324 12.501 20.411 1.00 46.94 144 TYR A O 1
ATOM 1123 N N . CYS A 1 145 ? 40.796 12.886 18.250 1.00 46.71 145 CYS A N 1
ATOM 1124 C CA . CYS A 1 145 ? 39.785 11.833 18.202 1.00 46.18 145 CYS A CA 1
ATOM 1125 C C . CYS A 1 145 ? 40.352 10.495 18.666 1.00 46.32 145 CYS A C 1
ATOM 1126 O O . CYS A 1 145 ? 39.924 9.944 19.687 1.00 46.28 145 CYS A O 1
ATOM 1129 N N . LEU A 1 146 ? 41.321 9.956 17.921 1.00 46.82 146 LEU A N 1
ATOM 1130 C CA . LEU A 1 146 ? 41.895 8.660 18.272 1.00 46.85 146 LEU A CA 1
ATOM 1131 C C . LEU A 1 146 ? 42.557 8.698 19.645 1.00 46.81 146 LEU A C 1
ATOM 1132 O O . LEU A 1 146 ? 42.440 7.745 20.426 1.00 46.88 146 LEU A O 1
ATOM 1137 N N . GLU A 1 147 ? 43.245 9.797 19.960 1.00 47.15 147 GLU A N 1
ATOM 1138 C CA . GLU A 1 147 ? 43.911 9.916 21.254 1.00 47.13 147 GLU A CA 1
ATOM 1139 C C . GLU A 1 147 ? 42.899 9.920 22.394 1.00 46.76 147 GLU A C 1
ATOM 1140 O O . GLU A 1 147 ? 43.077 9.222 23.401 1.00 47.23 147 GLU A O 1
ATOM 1146 N N . LEU A 1 148 ? 41.830 10.709 22.255 1.00 46.26 148 LEU A N 1
ATOM 1147 C CA . LEU A 1 148 ? 40.814 10.756 23.301 1.00 45.92 148 LEU A CA 1
ATOM 1148 C C . LEU A 1 148 ? 40.107 9.416 23.443 1.00 45.69 148 LEU A C 1
ATOM 1149 O O . LEU A 1 148 ? 39.781 8.999 24.558 1.00 45.80 148 LEU A O 1
ATOM 1154 N N . THR A 1 149 ? 39.876 8.714 22.329 1.00 45.44 149 THR A N 1
ATOM 1155 C CA . THR A 1 149 ? 39.240 7.402 22.420 1.00 45.22 149 THR A CA 1
ATOM 1156 C C . THR A 1 149 ? 40.137 6.401 23.138 1.00 45.37 149 THR A C 1
ATOM 1157 O O . THR A 1 149 ? 39.665 5.632 23.986 1.00 45.32 149 THR A O 1
ATOM 1161 N N . THR A 1 150 ? 41.434 6.403 22.823 1.00 45.89 150 THR A N 1
ATOM 1162 C CA . THR A 1 150 ? 42.352 5.487 23.492 1.00 46.63 150 THR A CA 1
ATOM 1163 C C . THR A 1 150 ? 42.456 5.801 24.980 1.00 46.43 150 THR A C 1
ATOM 1164 O O . THR A 1 150 ? 42.448 4.889 25.817 1.00 46.59 150 THR A O 1
ATOM 1168 N N . ARG A 1 151 ? 42.538 7.087 25.334 1.00 46.19 151 ARG A N 1
ATOM 1169 C CA . ARG A 1 151 ? 42.615 7.449 26.746 1.00 46.01 151 ARG A CA 1
ATOM 1170 C C . ARG A 1 151 ? 41.314 7.146 27.480 1.00 45.83 151 ARG A C 1
ATOM 1171 O O . ARG A 1 151 ? 41.344 6.761 28.654 1.00 45.98 151 ARG A O 1
ATOM 1179 N N . THR A 1 152 ? 40.168 7.289 26.810 1.00 45.90 152 THR A N 1
ATOM 1180 C CA . THR A 1 152 ? 38.897 6.935 27.430 1.00 45.28 152 THR A CA 1
ATOM 1181 C C . THR A 1 152 ? 38.803 5.433 27.661 1.00 45.15 152 THR A C 1
ATOM 1182 O O . THR A 1 152 ? 38.306 4.987 28.703 1.00 45.06 152 THR A O 1
ATOM 1186 N N . LEU A 1 153 ? 39.288 4.636 26.707 1.00 45.22 153 LEU A N 1
ATOM 1187 C CA . LEU A 1 153 ? 39.296 3.191 26.902 1.00 45.38 153 LEU A CA 1
ATOM 1188 C C . LEU A 1 153 ? 40.246 2.795 28.025 1.00 45.37 153 LEU A C 1
ATOM 1189 O O . LEU A 1 153 ? 39.944 1.890 28.810 1.00 45.48 153 LEU A O 1
ATOM 1194 N N . MET A 1 154 ? 41.387 3.480 28.137 1.00 45.45 154 MET A N 1
ATOM 1195 C CA . MET A 1 154 ? 42.305 3.194 29.236 1.00 46.05 154 MET A CA 1
ATOM 1196 C C . MET A 1 154 ? 41.717 3.605 30.581 1.00 45.94 154 MET A C 1
ATOM 1197 O O . MET A 1 154 ? 41.975 2.946 31.594 1.00 46.28 154 MET A O 1
ATOM 1202 N N . ALA A 1 155 ? 40.932 4.685 30.612 1.00 45.93 155 ALA A N 1
ATOM 1203 C CA . ALA A 1 155 ? 40.270 5.082 31.850 1.00 45.74 155 ALA A CA 1
ATOM 1204 C C . ALA A 1 155 ? 39.176 4.093 32.232 1.00 45.48 155 ALA A C 1
ATOM 1205 O O . ALA A 1 155 ? 38.998 3.783 33.416 1.00 45.49 155 ALA A O 1
ATOM 1207 N N . LEU A 1 156 ? 38.428 3.595 31.244 1.00 45.25 156 LEU A N 1
ATOM 1208 C CA . LEU A 1 156 ? 37.445 2.551 31.516 1.00 44.76 156 LEU A CA 1
ATOM 1209 C C . LEU A 1 156 ? 38.120 1.290 32.038 1.00 44.94 156 LEU A C 1
ATOM 1210 O O . LEU A 1 156 ? 37.604 0.628 32.947 1.00 45.35 156 LEU A O 1
ATOM 1215 N N . TYR A 1 157 ? 39.280 0.943 31.477 1.00 45.31 157 TYR A N 1
ATOM 1216 C CA . TYR A 1 157 ? 40.054 -0.189 31.968 1.00 45.73 157 TYR A CA 1
ATOM 1217 C C . TYR A 1 157 ? 40.827 0.140 33.237 1.00 46.07 157 TYR A C 1
ATOM 1218 O O . TYR A 1 157 ? 41.271 -0.782 33.931 1.00 45.89 157 TYR A O 1
ATOM 1227 N N . ASP A 1 158 ? 40.995 1.428 33.549 1.00 46.27 158 ASP A N 1
ATOM 1228 C CA . ASP A 1 158 ? 41.771 1.897 34.698 1.00 46.59 158 ASP A CA 1
ATOM 1229 C C . ASP A 1 158 ? 43.202 1.351 34.640 1.00 46.86 158 ASP A C 1
ATOM 1230 O O . ASP A 1 158 ? 43.623 0.508 35.435 1.00 46.45 158 ASP A O 1
ATOM 1235 N N . LEU A 1 159 ? 43.939 1.863 33.655 1.00 47.04 159 LEU A N 1
ATOM 1236 C CA . LEU A 1 159 ? 45.317 1.469 33.431 1.00 47.48 159 LEU A CA 1
ATOM 1237 C C . LEU A 1 159 ? 46.234 2.683 33.494 1.00 48.26 159 LEU A C 1
ATOM 1238 O O . LEU A 1 159 ? 45.852 3.772 33.051 1.00 48.22 159 LEU A O 1
ATOM 1243 N N . PRO A 1 160 ? 47.440 2.534 34.035 1.00 48.65 160 PRO A N 1
ATOM 1244 C CA . PRO A 1 160 ? 48.374 3.662 34.080 1.00 48.92 160 PRO A CA 1
ATOM 1245 C C . PRO A 1 160 ? 48.907 3.997 32.696 1.00 49.60 160 PRO A C 1
ATOM 1246 O O . PRO A 1 160 ? 48.870 3.187 31.768 1.00 49.69 160 PRO A O 1
ATOM 1250 N N . LEU A 1 161 ? 49.410 5.229 32.570 1.00 50.32 161 LEU A N 1
ATOM 1251 C CA . LEU A 1 161 ? 49.955 5.685 31.296 1.00 50.75 161 LEU A CA 1
ATOM 1252 C C . LEU A 1 161 ? 51.155 4.858 30.853 1.00 50.37 161 LEU A C 1
ATOM 1253 O O . LEU A 1 161 ? 51.453 4.813 29.654 1.00 50.23 161 LEU A O 1
ATOM 1258 N N . GLU A 1 162 ? 51.850 4.209 31.792 1.00 50.13 162 GLU A N 1
ATOM 1259 C CA . GLU A 1 162 ? 52.965 3.339 31.428 1.00 50.09 162 GLU A CA 1
ATOM 1260 C C . GLU A 1 162 ? 52.511 2.192 30.535 1.00 50.09 162 GLU A C 1
ATOM 1261 O O . GLU A 1 162 ? 53.304 1.671 29.742 1.00 50.75 162 GLU A O 1
ATOM 1267 N N . ASP A 1 163 ? 51.248 1.786 30.647 1.00 49.47 163 ASP A N 1
ATOM 1268 C CA . ASP A 1 163 ? 50.675 0.740 29.812 1.00 49.45 163 ASP A CA 1
ATOM 1269 C C . ASP A 1 163 ? 50.106 1.281 28.507 1.00 49.83 163 ASP A C 1
ATOM 1270 O O . ASP A 1 163 ? 49.428 0.540 27.786 1.00 50.02 163 ASP A O 1
ATOM 1275 N N . ARG A 1 164 ? 50.357 2.553 28.196 1.00 49.76 164 ARG A N 1
ATOM 1276 C CA . ARG A 1 164 ? 49.849 3.134 26.954 1.00 49.85 164 ARG A CA 1
ATOM 1277 C C . ARG A 1 164 ? 50.375 2.444 25.701 1.00 50.17 164 ARG A C 1
ATOM 1278 O O . ARG A 1 164 ? 49.566 2.173 24.796 1.00 50.51 164 ARG A O 1
ATOM 1286 N N . PRO A 1 165 ? 51.691 2.144 25.557 1.00 50.47 165 PRO A N 1
ATOM 1287 C CA . PRO A 1 165 ? 52.156 1.492 24.322 1.00 50.74 165 PRO A CA 1
ATOM 1288 C C . PRO A 1 165 ? 51.412 0.211 23.976 1.00 50.71 165 PRO A C 1
ATOM 1289 O O . PRO A 1 165 ? 50.766 0.138 22.924 1.00 50.76 165 PRO A O 1
ATOM 1293 N N . MET A 1 166 ? 51.480 -0.788 24.862 1.00 50.42 166 MET A N 1
ATOM 1294 C CA . MET A 1 166 ? 50.848 -2.077 24.592 1.00 50.41 166 MET A CA 1
ATOM 1295 C C . MET A 1 166 ? 49.385 -1.913 24.206 1.00 50.32 166 MET A C 1
ATOM 1296 O O . MET A 1 166 ? 48.925 -2.488 23.213 1.00 50.52 166 MET A O 1
ATOM 1301 N N . PHE A 1 167 ? 48.643 -1.109 24.973 1.00 50.02 167 PHE A N 1
ATOM 1302 C CA . PHE A 1 167 ? 47.232 -0.886 24.670 1.00 50.07 167 PHE A CA 1
ATOM 1303 C C . PHE A 1 167 ? 47.055 -0.373 23.247 1.00 50.13 167 PHE A C 1
ATOM 1304 O O . PHE A 1 167 ? 46.206 -0.871 22.497 1.00 50.05 167 PHE A O 1
ATOM 1312 N N . GLU A 1 168 ? 47.866 0.612 22.849 1.00 50.32 168 GLU A N 1
ATOM 1313 C CA . GLU A 1 168 ? 47.837 1.072 21.465 1.00 50.44 168 GLU A CA 1
ATOM 1314 C C . GLU A 1 168 ? 48.110 -0.084 20.513 1.00 51.07 168 GLU A C 1
ATOM 1315 O O . GLU A 1 168 ? 47.371 -0.296 19.543 1.00 51.45 168 GLU A O 1
ATOM 1321 N N . ARG A 1 169 ? 49.158 -0.862 20.795 1.00 50.88 169 ARG A N 1
ATOM 1322 C CA . ARG A 1 169 ? 49.454 -2.037 19.985 1.00 51.30 169 ARG A CA 1
ATOM 1323 C C . ARG A 1 169 ? 48.245 -2.957 19.881 1.00 51.55 169 ARG A C 1
ATOM 1324 O O . ARG A 1 169 ? 48.012 -3.559 18.825 1.00 51.76 169 ARG A O 1
ATOM 1332 N N . ILE A 1 170 ? 47.440 -3.031 20.948 1.00 51.20 170 ILE A N 1
ATOM 1333 C CA . ILE A 1 170 ? 46.267 -3.902 20.967 1.00 51.11 170 ILE A CA 1
ATOM 1334 C C . ILE A 1 170 ? 45.348 -3.611 19.789 1.00 51.46 170 ILE A C 1
ATOM 1335 O O . ILE A 1 170 ? 44.724 -4.527 19.239 1.00 51.84 170 ILE A O 1
ATOM 1340 N N . ARG A 1 171 ? 45.266 -2.350 19.359 1.00 51.30 171 ARG A N 1
ATOM 1341 C CA . ARG A 1 171 ? 44.423 -2.061 18.205 1.00 51.57 171 ARG A CA 1
ATOM 1342 C C . ARG A 1 171 ? 45.152 -2.363 16.900 1.00 52.15 171 ARG A C 1
ATOM 1343 O O . ARG A 1 171 ? 44.544 -2.876 15.954 1.00 52.20 171 ARG A O 1
ATOM 1351 N N . ASP A 1 172 ? 46.449 -2.049 16.826 1.00 52.33 172 ASP A N 1
ATOM 1352 C CA . ASP A 1 172 ? 47.196 -2.283 15.593 1.00 52.54 172 ASP A CA 1
ATOM 1353 C C . ASP A 1 172 ? 47.292 -3.768 15.264 1.00 52.38 172 ASP A C 1
ATOM 1354 O O . ASP A 1 172 ? 47.183 -4.162 14.097 1.00 52.36 172 ASP A O 1
ATOM 1359 N N . VAL A 1 173 ? 47.503 -4.608 16.279 1.00 52.41 173 VAL A N 1
ATOM 1360 C CA . VAL A 1 173 ? 47.636 -6.045 16.049 1.00 52.47 173 VAL A CA 1
ATOM 1361 C C . VAL A 1 173 ? 46.300 -6.660 15.647 1.00 52.62 173 VAL A C 1
ATOM 1362 O O . VAL A 1 173 ? 46.209 -7.387 14.649 1.00 53.27 173 VAL A O 1
ATOM 1366 N N . SER A 1 174 ? 45.241 -6.358 16.406 1.00 52.31 174 SER A N 1
ATOM 1367 C CA . SER A 1 174 ? 43.984 -7.093 16.280 1.00 52.31 174 SER A CA 1
ATOM 1368 C C . SER A 1 174 ? 43.440 -7.039 14.857 1.00 53.04 174 SER A C 1
ATOM 1369 O O . SER A 1 174 ? 43.062 -8.070 14.288 1.00 53.29 174 SER A O 1
ATOM 1372 N N . ILE A 1 175 ? 43.402 -5.842 14.265 1.00 52.97 175 ILE A N 1
ATOM 1373 C CA . ILE A 1 175 ? 42.898 -5.699 12.901 1.00 53.78 175 ILE A CA 1
ATOM 1374 C C . ILE A 1 175 ? 43.659 -6.615 11.949 1.00 53.83 175 ILE A C 1
ATOM 1375 O O . ILE A 1 175 ? 43.057 -7.282 11.096 1.00 54.24 175 ILE A O 1
ATOM 1380 N N . LYS A 1 176 ? 44.989 -6.673 12.081 1.00 53.76 176 LYS A N 1
ATOM 1381 C CA . LYS A 1 176 ? 45.769 -7.571 11.234 1.00 53.83 176 LYS A CA 1
ATOM 1382 C C . LYS A 1 176 ? 45.304 -9.012 11.392 1.00 54.11 176 LYS A C 1
ATOM 1383 O O . LYS A 1 176 ? 45.170 -9.739 10.399 1.00 54.67 176 LYS A O 1
ATOM 1389 N N . VAL A 1 177 ? 45.046 -9.440 12.631 1.00 54.01 177 VAL A N 1
ATOM 1390 C CA . VAL A 1 177 ? 44.502 -10.777 12.852 1.00 53.94 177 VAL A CA 1
ATOM 1391 C C . VAL A 1 177 ? 43.206 -10.948 12.071 1.00 54.50 177 VAL A C 1
ATOM 1392 O O . VAL A 1 177 ? 42.984 -11.976 11.418 1.00 54.95 177 VAL A O 1
ATOM 1396 N N . LEU A 1 178 ? 42.341 -9.929 12.105 1.00 54.80 178 LEU A N 1
ATOM 1397 C CA . LEU A 1 178 ? 41.115 -9.967 11.314 1.00 55.51 178 LEU A CA 1
ATOM 1398 C C . LEU A 1 178 ? 41.422 -10.096 9.828 1.00 55.19 178 LEU A C 1
ATOM 1399 O O . LEU A 1 178 ? 40.734 -10.827 9.105 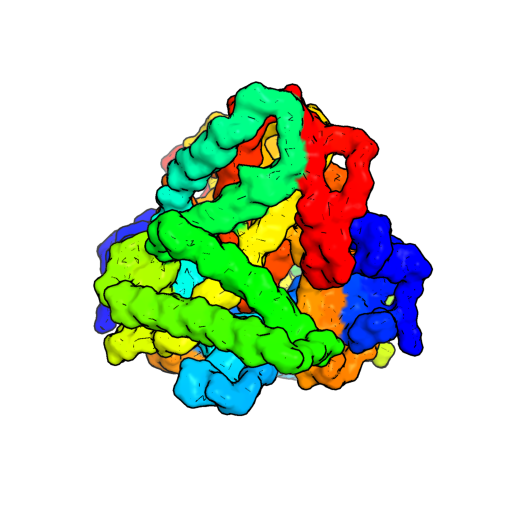1.00 55.40 178 LEU A O 1
ATOM 1404 N N . ALA A 1 179 ? 42.457 -9.399 9.354 1.00 55.31 179 ALA A N 1
ATOM 1405 C CA . ALA A 1 179 ? 42.838 -9.494 7.951 1.00 55.93 179 ALA A CA 1
ATOM 1406 C C . ALA A 1 179 ? 43.417 -10.855 7.588 1.00 56.13 179 ALA A C 1
ATOM 1407 O O . ALA A 1 179 ? 43.713 -11.089 6.410 1.00 56.11 179 ALA A O 1
ATOM 1409 N N . SER A 1 180 ? 43.588 -11.747 8.566 1.00 56.25 180 SER A N 1
ATOM 1410 C CA . SER A 1 180 ? 44.194 -13.046 8.296 1.00 56.47 180 SER A CA 1
ATOM 1411 C C . SER A 1 180 ? 43.257 -13.943 7.495 1.00 56.73 180 SER A C 1
ATOM 1412 O O . SER A 1 180 ? 43.707 -14.713 6.638 1.00 56.85 180 SER A O 1
ATOM 1415 N N . VAL A 1 181 ? 41.951 -13.868 7.770 1.00 56.84 181 VAL A N 1
ATOM 1416 C CA . VAL A 1 181 ? 41.001 -14.764 7.117 1.00 57.20 181 VAL A CA 1
ATOM 1417 C C . VAL A 1 181 ? 40.920 -14.509 5.615 1.00 57.51 181 VAL A C 1
ATOM 1418 O O . VAL A 1 181 ? 40.577 -15.416 4.847 1.00 57.84 181 VAL A O 1
ATOM 1422 N N . TYR A 1 182 ? 41.237 -13.299 5.165 1.00 57.71 182 TYR A N 1
ATOM 1423 C CA . TYR A 1 182 ? 41.209 -12.957 3.746 1.00 57.77 182 TYR A CA 1
ATOM 1424 C C . TYR A 1 182 ? 42.583 -12.730 3.139 1.00 57.19 182 TYR A C 1
ATOM 1425 O O . TYR A 1 182 ? 42.845 -13.210 2.035 1.00 57.36 182 TYR A O 1
ATOM 1434 N N . GLU A 1 183 ? 43.471 -12.006 3.823 1.00 57.18 183 GLU A N 1
ATOM 1435 C CA . GLU A 1 183 ? 44.835 -11.765 3.358 1.00 57.07 183 GLU A CA 1
ATOM 1436 C C . GLU A 1 183 ? 45.793 -12.389 4.366 1.00 56.62 183 GLU A C 1
ATOM 1437 O O . GLU A 1 183 ? 46.280 -11.710 5.283 1.00 56.26 183 GLU A O 1
ATOM 1443 N N . PRO A 1 184 ? 46.067 -13.689 4.238 1.00 56.27 184 PRO A N 1
ATOM 1444 C CA . PRO A 1 184 ? 46.916 -14.376 5.219 1.00 55.98 184 PRO A CA 1
ATOM 1445 C C . PRO A 1 184 ? 48.294 -13.741 5.336 1.00 56.09 184 PRO A C 1
ATOM 1446 O O . PRO A 1 184 ? 48.867 -13.255 4.359 1.00 56.35 184 PRO A O 1
ATOM 1450 N N . MET A 1 185 ? 48.820 -13.754 6.557 1.00 54.78 185 MET A N 1
ATOM 1451 C CA . MET A 1 185 ? 50.123 -13.170 6.838 1.00 53.50 185 MET A CA 1
ATOM 1452 C C . MET A 1 185 ? 51.230 -14.167 6.522 1.00 53.28 185 MET A C 1
ATOM 1453 O O . MET A 1 185 ? 51.103 -15.366 6.789 1.00 53.33 185 MET A O 1
ATOM 1458 N N . GLN A 1 186 ? 52.320 -13.664 5.947 1.00 53.00 186 GLN A N 1
ATOM 1459 C CA . GLN A 1 186 ? 53.484 -14.489 5.676 1.00 52.46 186 GLN A CA 1
ATOM 1460 C C . GLN A 1 186 ? 54.455 -14.430 6.854 1.00 51.59 186 GLN A C 1
ATOM 1461 O O . GLN A 1 186 ? 54.262 -13.690 7.822 1.00 51.26 186 GLN A O 1
ATOM 1467 N N . GLU A 1 187 ? 55.512 -15.224 6.768 1.00 51.43 187 GLU A N 1
ATOM 1468 C CA . GLU A 1 187 ? 56.544 -15.356 7.781 1.00 50.91 187 GLU A CA 1
ATOM 1469 C C . GLU A 1 187 ? 57.615 -14.283 7.603 1.00 50.34 187 GLU A C 1
ATOM 1470 O O . GLU A 1 187 ? 57.851 -13.812 6.486 1.00 50.11 187 GLU A O 1
ATOM 1476 N N . PRO A 1 188 ? 58.288 -13.870 8.691 1.00 49.77 188 PRO A N 1
ATOM 1477 C CA . PRO A 1 188 ? 58.027 -14.235 10.086 1.00 49.93 188 PRO A CA 1
ATOM 1478 C C . PRO A 1 188 ? 57.075 -13.264 10.777 1.00 50.27 188 PRO A C 1
ATOM 1479 O O . PRO A 1 188 ? 57.046 -13.201 12.006 1.00 50.45 188 PRO A O 1
ATOM 1483 N N . GLU A 1 189 ? 56.308 -12.517 9.981 1.00 50.36 189 GLU A N 1
ATOM 1484 C CA . GLU A 1 189 ? 55.386 -11.537 10.548 1.00 50.24 189 GLU A CA 1
ATOM 1485 C C . GLU A 1 189 ? 54.234 -12.214 11.282 1.00 50.78 189 GLU A C 1
ATOM 1486 O O . GLU A 1 189 ? 53.778 -11.717 12.319 1.00 50.71 189 GLU A O 1
ATOM 1492 N N . LYS A 1 190 ? 53.739 -13.335 10.750 1.00 51.03 190 LYS A N 1
ATOM 1493 C CA . LYS A 1 190 ? 52.615 -14.033 11.371 1.00 50.87 190 LYS A CA 1
ATOM 1494 C C . LYS A 1 190 ? 52.918 -14.402 12.818 1.00 50.68 190 LYS A C 1
ATOM 1495 O O . LYS A 1 190 ? 52.123 -14.117 13.724 1.00 51.17 190 LYS A O 1
ATOM 1501 N N . SER A 1 191 ? 54.059 -15.057 13.051 1.00 50.51 191 SER A N 1
ATOM 1502 C CA . SER A 1 191 ? 54.409 -15.485 14.402 1.00 50.04 191 SER A CA 1
ATOM 1503 C C . SER A 1 191 ? 54.526 -14.297 15.348 1.00 50.09 191 SER A C 1
ATOM 1504 O O . SER A 1 191 ? 54.011 -14.337 16.469 1.00 50.37 191 SER A O 1
ATOM 1507 N N . ARG A 1 192 ? 55.188 -13.225 14.907 1.00 49.89 192 ARG A N 1
ATOM 1508 C CA . ARG A 1 192 ? 55.372 -12.054 15.760 1.00 50.25 192 ARG A CA 1
ATOM 1509 C C . ARG A 1 192 ? 54.035 -11.406 16.107 1.00 50.80 192 ARG A C 1
ATOM 1510 O O . ARG A 1 192 ? 53.772 -11.079 17.272 1.00 51.00 192 ARG A O 1
ATOM 1518 N N . VAL A 1 193 ? 53.182 -11.205 15.101 1.00 50.67 193 VAL A N 1
ATOM 1519 C CA . VAL A 1 193 ? 51.894 -10.551 15.325 1.00 50.88 193 VAL A CA 1
ATOM 1520 C C . VAL A 1 193 ? 51.028 -11.387 16.259 1.00 50.68 193 VAL A C 1
ATOM 1521 O O . VAL A 1 193 ? 50.421 -10.867 17.205 1.00 50.89 193 VAL A O 1
ATOM 1525 N N . TRP A 1 194 ? 50.956 -12.698 16.011 1.00 50.56 194 TRP A N 1
ATOM 1526 C CA . TRP A 1 194 ? 50.144 -13.547 16.874 1.00 50.80 194 TRP A CA 1
ATOM 1527 C C . TRP A 1 194 ? 50.722 -13.645 18.279 1.00 51.04 194 TRP A C 1
ATOM 1528 O O . TRP A 1 194 ? 49.964 -13.773 19.246 1.00 50.95 194 TRP A O 1
ATOM 1539 N N . ASN A 1 195 ? 52.047 -13.568 18.425 1.00 50.65 195 ASN A N 1
ATOM 1540 C CA . ASN A 1 195 ? 52.624 -13.594 19.762 1.00 50.20 195 ASN A CA 1
ATOM 1541 C C . ASN A 1 195 ? 52.315 -12.309 20.514 1.00 49.88 195 ASN A C 1
ATOM 1542 O O . ASN A 1 195 ? 52.068 -12.339 21.721 1.00 50.16 195 ASN A O 1
ATOM 1547 N N . GLU A 1 196 ? 52.319 -11.170 19.818 1.00 49.56 196 GLU A N 1
ATOM 1548 C CA . GLU A 1 196 ? 51.894 -9.923 20.450 1.00 49.97 196 GLU A CA 1
ATOM 1549 C C . GLU A 1 196 ? 50.424 -9.988 20.855 1.00 50.29 196 GLU A C 1
ATOM 1550 O O . GLU A 1 196 ? 50.041 -9.512 21.934 1.00 50.11 196 GLU A O 1
ATOM 1556 N N . TYR A 1 197 ? 49.588 -10.582 19.999 1.00 50.57 197 TYR A N 1
ATOM 1557 C CA . TYR A 1 197 ? 48.177 -10.772 20.330 1.00 50.53 197 TYR A CA 1
ATOM 1558 C C . TYR A 1 197 ? 48.014 -11.615 21.591 1.00 49.89 197 TYR A C 1
ATOM 1559 O O . TYR A 1 197 ? 47.285 -11.240 22.519 1.00 49.19 197 TYR A O 1
ATOM 1568 N N . VAL A 1 198 ? 48.693 -12.765 21.640 1.00 50.13 198 VAL A N 1
ATOM 1569 C CA . VAL A 1 198 ? 48.606 -13.639 22.806 1.00 49.85 198 VAL A CA 1
ATOM 1570 C C . VAL A 1 198 ? 49.216 -12.972 24.033 1.00 49.92 198 VAL A C 1
ATOM 1571 O O . VAL A 1 198 ? 48.775 -13.213 25.160 1.00 49.97 198 VAL A O 1
ATOM 1575 N N . SER A 1 199 ? 50.218 -12.111 23.844 1.00 50.00 199 SER A N 1
ATOM 1576 C CA . SER A 1 199 ? 50.806 -11.398 24.973 1.00 49.89 199 SER A CA 1
ATOM 1577 C C . SER A 1 199 ? 49.814 -10.416 25.579 1.00 49.54 199 SER A C 1
ATOM 1578 O O . SER A 1 199 ? 49.688 -10.330 26.805 1.00 49.60 199 SER A O 1
ATOM 1581 N N . GLY A 1 200 ? 49.104 -9.663 24.737 1.00 49.44 200 GLY A N 1
ATOM 1582 C CA . GLY A 1 200 ? 48.047 -8.804 25.251 1.00 49.12 200 GLY A CA 1
ATOM 1583 C C . GLY A 1 200 ? 46.934 -9.596 25.915 1.00 48.77 200 GLY A C 1
ATOM 1584 O O . GLY A 1 200 ? 46.394 -9.190 26.952 1.00 48.73 200 GLY A O 1
ATOM 1585 N N . TYR A 1 201 ? 46.580 -10.741 25.325 1.00 48.84 201 TYR A N 1
ATOM 1586 C CA . TYR A 1 201 ? 45.581 -11.619 25.927 1.00 48.29 201 TYR A CA 1
ATOM 1587 C C . TYR A 1 201 ? 46.009 -12.088 27.314 1.00 48.35 201 TYR A C 1
ATOM 1588 O O . TYR A 1 201 ? 45.206 -12.086 28.252 1.00 48.48 201 TYR A O 1
ATOM 1597 N N . GLU A 1 202 ? 47.275 -12.481 27.466 1.00 48.79 202 GLU A N 1
ATOM 1598 C CA . GLU A 1 202 ? 47.771 -12.931 28.763 1.00 48.80 202 GLU A CA 1
ATOM 1599 C C . GLU A 1 202 ? 47.887 -11.778 29.752 1.00 48.85 202 GLU A C 1
ATOM 1600 O O . GLU A 1 202 ? 47.694 -11.973 30.957 1.00 49.28 202 GLU A O 1
ATOM 1606 N N . TYR A 1 203 ? 48.205 -10.577 29.265 1.00 48.62 203 TYR A N 1
ATOM 1607 C CA . TYR A 1 203 ? 48.214 -9.400 30.127 1.00 48.52 203 TYR A CA 1
ATOM 1608 C C . TYR A 1 203 ? 46.829 -9.146 30.709 1.00 48.12 203 TYR A C 1
ATOM 1609 O O . TYR A 1 203 ? 46.677 -8.922 31.917 1.00 47.86 203 TYR A O 1
ATOM 1618 N N . PHE A 1 204 ? 45.798 -9.196 29.862 1.00 47.86 204 PHE A N 1
ATOM 1619 C CA . PHE A 1 204 ? 44.437 -9.043 30.372 1.00 47.80 204 PHE A CA 1
ATOM 1620 C C . PHE A 1 204 ? 44.027 -10.219 31.254 1.00 47.94 204 PHE A C 1
ATOM 1621 O O . PHE A 1 204 ? 43.268 -10.036 32.210 1.00 48.14 204 PHE A O 1
ATOM 1629 N N . TYR A 1 205 ? 44.521 -11.424 30.956 1.00 47.83 205 TYR A N 1
ATOM 1630 C CA . TYR A 1 205 ? 44.277 -12.575 31.821 1.00 47.71 205 TYR A CA 1
ATOM 1631 C C . TYR A 1 205 ? 44.802 -12.318 33.228 1.00 48.32 205 TYR A C 1
ATOM 1632 O O . TYR A 1 205 ? 44.107 -12.557 34.224 1.00 48.45 205 TYR A O 1
ATOM 1641 N N . GLN A 1 206 ? 46.040 -11.829 33.325 1.00 48.64 206 GLN A N 1
ATOM 1642 C CA . GLN A 1 206 ? 46.623 -11.527 34.627 1.00 48.78 206 GLN A CA 1
ATOM 1643 C C . GLN A 1 206 ? 45.886 -10.384 35.313 1.00 48.78 206 GLN A C 1
ATOM 1644 O O . GLN A 1 206 ? 45.711 -10.400 36.536 1.00 48.71 206 GLN A O 1
ATOM 1650 N N . LEU A 1 207 ? 45.450 -9.381 34.545 1.00 48.60 207 LEU A N 1
ATOM 1651 C CA . LEU A 1 207 ? 44.691 -8.286 35.144 1.00 48.53 207 LEU A CA 1
ATOM 1652 C C . LEU A 1 207 ? 43.361 -8.774 35.705 1.00 48.14 207 LEU A C 1
ATOM 1653 O O . LEU A 1 207 ? 42.897 -8.281 36.740 1.00 47.93 207 LEU A O 1
ATOM 1658 N N . VAL A 1 208 ? 42.731 -9.741 35.036 1.00 47.91 208 VAL A N 1
ATOM 1659 C CA . VAL A 1 208 ? 41.483 -10.300 35.547 1.00 48.02 208 VAL A CA 1
ATOM 1660 C C . VAL A 1 208 ? 41.744 -11.144 36.788 1.00 48.22 208 VAL A C 1
ATOM 1661 O O . VAL A 1 208 ? 40.979 -11.098 37.758 1.00 47.82 208 VAL A O 1
ATOM 1665 N N . GLU A 1 209 ? 42.828 -11.925 36.781 1.00 48.89 209 GLU A N 1
ATOM 1666 C CA . GLU A 1 209 ? 43.155 -12.734 37.953 1.00 48.39 209 GLU A CA 1
ATOM 1667 C C . GLU A 1 209 ? 43.477 -11.860 39.160 1.00 47.89 209 GLU A C 1
ATOM 1668 O O . GLU A 1 209 ? 43.147 -12.215 40.298 1.00 47.68 209 GLU A O 1
ATOM 1674 N N . GLN A 1 210 ? 44.121 -10.714 38.934 1.00 48.22 210 GLN A N 1
ATOM 1675 C CA . GLN A 1 210 ? 44.479 -9.833 40.040 1.00 48.38 210 GLN A CA 1
ATOM 1676 C C . GLN A 1 210 ? 43.289 -9.021 40.535 1.00 48.30 210 GLN A C 1
ATOM 1677 O O . GLN A 1 210 ? 43.196 -8.735 41.734 1.00 48.07 210 GLN A O 1
ATOM 1683 N N . ARG A 1 211 ? 42.376 -8.643 39.640 1.00 48.53 211 ARG A N 1
ATOM 1684 C CA . ARG A 1 211 ? 41.176 -7.902 40.003 1.00 48.44 211 ARG A CA 1
ATOM 1685 C C . ARG A 1 211 ? 39.951 -8.804 40.116 1.00 48.21 211 ARG A C 1
ATOM 1686 O O . ARG A 1 211 ? 38.822 -8.331 39.947 1.00 48.14 211 ARG A O 1
ATOM 1694 N N . ARG A 1 212 ? 40.155 -10.095 40.393 1.00 48.05 212 ARG A N 1
ATOM 1695 C CA . ARG A 1 212 ? 39.041 -11.035 40.458 1.00 48.11 212 ARG A CA 1
ATOM 1696 C C . ARG A 1 212 ? 38.100 -10.727 41.617 1.00 48.60 212 ARG A C 1
ATOM 1697 O O . ARG A 1 212 ? 36.886 -10.929 41.496 1.00 48.64 212 ARG A O 1
ATOM 1705 N N . ASN A 1 213 ? 38.629 -10.232 42.736 1.00 48.98 213 ASN A N 1
ATOM 1706 C CA . ASN A 1 213 ? 37.829 -9.916 43.914 1.00 48.64 213 ASN A CA 1
ATOM 1707 C C . ASN A 1 213 ? 37.741 -8.413 44.165 1.00 48.78 213 ASN A C 1
ATOM 1708 O O . ASN A 1 213 ? 37.556 -7.978 45.304 1.00 48.64 213 ASN A O 1
ATOM 1713 N N . SER A 1 214 ? 37.870 -7.611 43.113 1.00 49.05 214 SER A N 1
ATOM 1714 C CA . SER A 1 214 ? 37.812 -6.161 43.233 1.00 48.70 214 SER A CA 1
ATOM 1715 C C . SER A 1 214 ? 36.385 -5.668 43.032 1.00 48.27 214 SER A C 1
ATOM 1716 O O . SER A 1 214 ? 35.652 -6.180 42.181 1.00 48.31 214 SER A O 1
ATOM 1719 N N . ASP A 1 215 ? 35.995 -4.668 43.824 1.00 48.09 215 ASP A N 1
ATOM 1720 C CA . ASP A 1 215 ? 34.654 -4.103 43.724 1.00 48.19 215 ASP A CA 1
ATOM 1721 C C . ASP A 1 215 ? 34.697 -2.658 43.245 1.00 48.02 215 ASP A C 1
ATOM 1722 O O . ASP A 1 215 ? 34.070 -1.781 43.847 1.00 47.71 215 ASP A O 1
ATOM 1727 N N . ALA A 1 216 ? 35.404 -2.403 42.152 1.00 48.11 216 ALA A N 1
ATOM 1728 C CA . ALA A 1 216 ? 35.523 -1.063 41.604 1.00 47.61 216 ALA A CA 1
ATOM 1729 C C . ALA A 1 216 ? 34.672 -0.955 40.343 1.00 47.05 216 ALA A C 1
ATOM 1730 O O . ALA A 1 216 ? 33.972 -1.894 39.950 1.00 46.75 216 ALA A O 1
ATOM 1732 N N . ARG A 1 217 ? 34.723 0.218 39.718 1.00 46.55 217 ARG A N 1
ATOM 1733 C CA . ARG A 1 217 ? 33.908 0.489 38.543 1.00 46.21 217 ARG A CA 1
ATOM 1734 C C . ARG A 1 217 ? 34.563 0.034 37.247 1.00 46.29 217 ARG A C 1
ATOM 1735 O O . ARG A 1 217 ? 33.851 -0.234 36.273 1.00 46.52 217 ARG A O 1
ATOM 1743 N N . ASP A 1 218 ? 35.897 -0.015 37.203 1.00 46.54 218 ASP A N 1
ATOM 1744 C CA . ASP A 1 218 ? 36.610 -0.385 35.985 1.00 46.10 218 ASP A CA 1
ATOM 1745 C C . ASP A 1 218 ? 36.067 -1.689 35.415 1.00 45.81 218 ASP A C 1
ATOM 1746 O O . ASP A 1 218 ? 35.710 -2.610 36.155 1.00 46.21 218 ASP A O 1
ATOM 1751 N N . ILE A 1 219 ? 35.992 -1.748 34.082 1.00 45.62 219 ILE A N 1
ATOM 1752 C CA . ILE A 1 219 ? 35.395 -2.893 33.399 1.00 45.81 219 ILE A CA 1
ATOM 1753 C C . ILE A 1 219 ? 36.100 -4.194 33.759 1.00 46.13 219 ILE A C 1
ATOM 1754 O O . ILE A 1 219 ? 35.465 -5.256 33.806 1.00 45.91 219 ILE A O 1
ATOM 1759 N N . ILE A 1 220 ? 37.403 -4.142 34.042 1.00 46.85 220 ILE A N 1
ATOM 1760 C CA . ILE A 1 220 ? 38.129 -5.357 34.403 1.00 46.88 220 ILE A CA 1
ATOM 1761 C C . ILE A 1 220 ? 37.607 -5.918 35.720 1.00 46.84 220 ILE A C 1
ATOM 1762 O O . ILE A 1 220 ? 37.283 -7.108 35.826 1.00 46.92 220 ILE A O 1
ATOM 1767 N N . SER A 1 221 ? 37.488 -5.061 36.737 1.00 46.68 221 SER A N 1
ATOM 1768 C CA . SER A 1 221 ? 36.985 -5.512 38.029 1.00 47.21 221 SER A CA 1
ATOM 1769 C C . SER A 1 221 ? 35.493 -5.808 37.978 1.00 47.11 221 SER A C 1
ATOM 1770 O O . SER A 1 221 ? 35.013 -6.691 38.698 1.00 47.22 221 SER A O 1
ATOM 1773 N N . THR A 1 222 ? 34.745 -5.084 37.142 1.00 46.83 222 THR A N 1
ATOM 1774 C CA . THR A 1 222 ? 33.310 -5.326 37.048 1.00 46.47 222 THR A CA 1
ATOM 1775 C C . THR A 1 222 ? 33.019 -6.670 36.391 1.00 46.49 222 THR A C 1
ATOM 1776 O O . THR A 1 222 ? 32.105 -7.386 36.813 1.00 46.97 222 THR A O 1
ATOM 1780 N N . MET A 1 223 ? 33.792 -7.036 35.366 1.00 46.90 223 MET A N 1
ATOM 1781 C CA . MET A 1 223 ? 33.591 -8.322 34.709 1.00 46.98 223 MET A CA 1
ATOM 1782 C C . MET A 1 223 ? 34.208 -9.471 35.495 1.00 47.38 223 MET A C 1
ATOM 1783 O O . MET A 1 223 ? 33.687 -10.591 35.453 1.00 47.03 223 MET A O 1
ATOM 1788 N N . ALA A 1 224 ? 35.307 -9.223 36.211 1.00 48.08 224 ALA A N 1
ATOM 1789 C CA . ALA A 1 224 ? 35.965 -10.303 36.936 1.00 48.13 224 ALA A CA 1
ATOM 1790 C C . ALA A 1 224 ? 35.197 -10.690 38.194 1.00 48.01 224 ALA A C 1
ATOM 1791 O O . ALA A 1 224 ? 35.109 -11.876 38.529 1.00 47.99 224 ALA A O 1
ATOM 1793 N N . SER A 1 225 ? 34.624 -9.711 38.894 1.00 47.93 225 SER A N 1
ATOM 1794 C CA . SER A 1 225 ? 33.930 -9.980 40.148 1.00 47.91 225 SER A CA 1
ATOM 1795 C C . SER A 1 225 ? 32.575 -10.652 39.961 1.00 48.10 225 SER A C 1
ATOM 1796 O O . SER A 1 225 ? 31.899 -10.909 40.963 1.00 48.40 225 SER A O 1
ATOM 1799 N N . GLN A 1 226 ? 32.157 -10.944 38.731 1.00 48.54 226 GLN A N 1
ATOM 1800 C CA . GLN A 1 226 ? 30.869 -11.592 38.503 1.00 48.80 226 GLN A CA 1
ATOM 1801 C C . GLN A 1 226 ? 30.985 -13.072 38.847 1.00 49.47 226 GLN A C 1
ATOM 1802 O O . GLN A 1 226 ? 31.575 -13.850 38.090 1.00 49.54 226 GLN A O 1
ATOM 1808 N N . LYS A 1 227 ? 30.425 -13.462 39.989 1.00 50.07 227 LYS A N 1
ATOM 1809 C CA . LYS A 1 227 ? 30.378 -14.852 40.418 1.00 50.53 227 LYS A CA 1
ATOM 1810 C C . LYS A 1 227 ? 28.931 -15.270 40.634 1.00 50.71 227 LYS A C 1
ATOM 1811 O O . LYS A 1 227 ? 28.115 -14.486 41.129 1.00 50.20 227 LYS A O 1
ATOM 1817 N N . ASP A 1 228 ? 28.621 -16.509 40.262 1.00 51.01 228 ASP A N 1
ATOM 1818 C CA . ASP A 1 228 ? 27.266 -17.020 40.387 1.00 51.07 228 ASP A CA 1
ATOM 1819 C C . ASP A 1 228 ? 26.931 -17.295 41.854 1.00 51.42 228 ASP A C 1
ATOM 1820 O O . ASP A 1 228 ? 27.705 -17.000 42.770 1.00 51.48 228 ASP A O 1
ATOM 1825 N N . ASN A 1 229 ? 25.745 -17.868 42.074 1.00 52.14 229 ASN A N 1
ATOM 1826 C CA . ASN A 1 229 ? 25.315 -18.208 43.426 1.00 52.03 229 ASN A CA 1
ATOM 1827 C C . ASN A 1 229 ? 26.212 -19.251 44.078 1.00 51.41 229 ASN A C 1
ATOM 1828 O O . ASN A 1 229 ? 26.234 -19.344 45.310 1.00 50.61 229 ASN A O 1
ATOM 1833 N N . GLN A 1 230 ? 26.942 -20.042 43.290 1.00 51.62 230 GLN A N 1
ATOM 1834 C CA . GLN A 1 230 ? 27.841 -21.062 43.817 1.00 51.82 230 GLN A CA 1
ATOM 1835 C C . GLN A 1 230 ? 29.294 -20.593 43.855 1.00 51.30 230 GLN A C 1
ATOM 1836 O O . GLN A 1 230 ? 30.214 -21.416 43.806 1.00 50.41 230 GLN A O 1
ATOM 1842 N N . GLY A 1 231 ? 29.517 -19.283 43.942 1.00 51.33 231 GLY A N 1
ATOM 1843 C CA . GLY A 1 231 ? 30.853 -18.735 44.091 1.00 50.82 231 GLY A CA 1
ATOM 1844 C C . GLY A 1 231 ? 31.755 -18.829 42.876 1.00 50.81 231 GLY A C 1
ATOM 1845 O O . GLY A 1 231 ? 32.727 -18.074 42.770 1.00 50.84 231 GLY A O 1
ATOM 1846 N N . ASN A 1 232 ? 31.461 -19.750 41.962 1.00 51.02 232 ASN A N 1
ATOM 1847 C CA . ASN A 1 232 ? 32.295 -19.922 40.784 1.00 50.68 232 ASN A CA 1
ATOM 1848 C C . ASN A 1 232 ? 32.235 -18.680 39.894 1.00 50.81 232 ASN A C 1
ATOM 1849 O O . ASN A 1 232 ? 31.209 -17.997 39.835 1.00 50.81 232 ASN A O 1
ATOM 1854 N N . PRO A 1 233 ? 33.330 -18.357 39.206 1.00 51.02 233 PRO A N 1
ATOM 1855 C CA . PRO A 1 233 ? 33.302 -17.228 38.267 1.00 50.97 233 PRO A CA 1
ATOM 1856 C C . PRO A 1 233 ? 32.290 -17.460 37.155 1.00 50.52 233 PRO A C 1
ATOM 1857 O O . PRO A 1 233 ? 32.189 -18.555 36.598 1.00 50.68 233 PRO A O 1
ATOM 1861 N N . ALA A 1 234 ? 31.529 -16.408 36.838 1.00 49.63 234 ALA A N 1
ATOM 1862 C CA . ALA A 1 234 ? 30.524 -16.517 35.786 1.00 49.65 234 ALA A CA 1
ATOM 1863 C C . ALA A 1 234 ? 31.158 -16.744 34.420 1.00 49.20 234 ALA A C 1
ATOM 1864 O O . ALA A 1 234 ? 30.588 -17.454 33.583 1.00 48.91 234 ALA A O 1
ATOM 1866 N N . LEU A 1 235 ? 32.326 -16.155 34.175 1.00 49.20 235 LEU A N 1
ATOM 1867 C CA . LEU A 1 235 ? 33.077 -16.364 32.947 1.00 48.62 235 LEU A CA 1
ATOM 1868 C C . LEU A 1 235 ? 34.517 -16.712 33.285 1.00 48.22 235 LEU A C 1
ATOM 1869 O O . LEU A 1 235 ? 35.110 -16.122 34.194 1.00 48.79 235 LEU A O 1
ATOM 1874 N N . SER A 1 236 ? 35.070 -17.680 32.558 1.00 47.62 236 SER A N 1
ATOM 1875 C CA . SER A 1 236 ? 36.467 -18.039 32.742 1.00 48.16 236 SER A CA 1
ATOM 1876 C C . SER A 1 236 ? 37.368 -16.861 32.385 1.00 48.18 236 SER A C 1
ATOM 1877 O O . SER A 1 236 ? 37.002 -15.987 31.595 1.00 48.17 236 SER A O 1
ATOM 1880 N N . THR A 1 237 ? 38.561 -16.846 32.985 1.00 47.91 237 THR A N 1
ATOM 1881 C CA . THR A 1 237 ? 39.469 -15.714 32.822 1.00 48.11 237 THR A CA 1
ATOM 1882 C C . THR A 1 237 ? 39.888 -15.530 31.366 1.00 47.79 237 THR A C 1
ATOM 1883 O O . THR A 1 237 ? 40.053 -14.395 30.898 1.00 47.63 237 THR A O 1
ATOM 1887 N N . GLU A 1 238 ? 40.063 -16.634 30.636 1.00 47.69 238 GLU A N 1
ATOM 1888 C CA . GLU A 1 238 ? 40.438 -16.547 29.227 1.00 47.70 238 GLU A CA 1
ATOM 1889 C C . GLU A 1 238 ? 39.406 -15.757 28.430 1.00 47.77 238 GLU A C 1
ATOM 1890 O O . GLU A 1 238 ? 39.756 -14.871 27.636 1.00 47.27 238 GLU A O 1
ATOM 1896 N N . ARG A 1 239 ? 38.122 -16.063 28.633 1.00 48.06 239 ARG A N 1
ATOM 1897 C CA . ARG A 1 239 ? 37.078 -15.372 27.886 1.00 47.58 239 ARG A CA 1
ATOM 1898 C C . ARG A 1 239 ? 37.008 -13.901 28.269 1.00 46.72 239 ARG A C 1
ATOM 1899 O O . ARG A 1 239 ? 36.777 -13.047 27.409 1.00 46.54 239 ARG A O 1
ATOM 1907 N N . ILE A 1 240 ? 37.198 -13.584 29.551 1.00 46.48 240 ILE A N 1
ATOM 1908 C CA . ILE A 1 240 ? 37.161 -12.187 29.976 1.00 46.57 240 ILE A CA 1
ATOM 1909 C C . ILE A 1 240 ? 38.308 -11.407 29.344 1.00 46.59 240 ILE A C 1
ATOM 1910 O O . ILE A 1 240 ? 38.131 -10.265 28.902 1.00 46.19 240 ILE A O 1
ATOM 1915 N N . ALA A 1 241 ? 39.496 -12.012 29.274 1.00 47.18 241 ALA A N 1
ATOM 1916 C CA . ALA A 1 241 ? 40.630 -11.338 28.644 1.00 46.74 241 ALA A CA 1
ATOM 1917 C C . ALA A 1 241 ? 40.380 -11.120 27.154 1.00 46.13 241 ALA A C 1
ATOM 1918 O O . ALA A 1 241 ? 40.636 -10.031 26.615 1.00 45.98 241 ALA A O 1
ATOM 1920 N N . LEU A 1 242 ? 39.882 -12.154 26.469 1.00 46.14 242 LEU A N 1
ATOM 1921 C CA . LEU A 1 242 ? 39.572 -12.013 25.050 1.00 45.80 242 LEU A CA 1
ATOM 1922 C C . LEU A 1 242 ? 38.512 -10.941 24.825 1.00 45.22 242 LEU A C 1
ATOM 1923 O O . LEU A 1 242 ? 38.597 -10.161 23.868 1.00 44.73 242 LEU A O 1
ATOM 1928 N N . HIS A 1 243 ? 37.507 -10.885 25.702 1.00 45.24 243 HIS A N 1
ATOM 1929 C CA . HIS A 1 243 ? 36.457 -9.887 25.562 1.00 44.94 243 HIS A CA 1
ATOM 1930 C C . HIS A 1 243 ? 36.978 -8.486 25.837 1.00 44.69 243 HIS A C 1
ATOM 1931 O O . HIS A 1 243 ? 36.504 -7.528 25.227 1.00 44.37 243 HIS A O 1
ATOM 1938 N N . LEU A 1 244 ? 37.959 -8.342 26.730 1.00 44.74 244 LEU A N 1
ATOM 1939 C CA . LEU A 1 244 ? 38.580 -7.034 26.921 1.00 44.60 244 LEU A CA 1
ATOM 1940 C C . LEU A 1 244 ? 39.334 -6.596 25.668 1.00 44.73 244 LEU A C 1
ATOM 1941 O O . LEU A 1 244 ? 39.237 -5.431 25.247 1.00 44.78 244 LEU A O 1
ATOM 1946 N N . VAL A 1 245 ? 40.087 -7.518 25.060 1.00 45.04 245 VAL A N 1
ATOM 1947 C CA . VAL A 1 245 ? 40.769 -7.209 23.802 1.00 44.97 245 VAL A CA 1
ATOM 1948 C C . VAL A 1 245 ? 39.758 -6.765 22.750 1.00 44.66 245 VAL A C 1
ATOM 1949 O O . VAL A 1 245 ? 39.936 -5.740 22.074 1.00 44.78 245 VAL A O 1
ATOM 1953 N N . GLU A 1 246 ? 38.677 -7.536 22.606 1.00 44.49 246 GLU A N 1
ATOM 1954 C CA . GLU A 1 246 ? 37.656 -7.228 21.611 1.00 44.09 246 GLU A CA 1
ATOM 1955 C C . GLU A 1 246 ? 36.977 -5.898 21.905 1.00 43.89 246 GLU A C 1
ATOM 1956 O O . GLU A 1 246 ? 36.659 -5.139 20.985 1.00 43.97 246 GLU A O 1
ATOM 1962 N N . ILE A 1 247 ? 36.754 -5.596 23.184 1.00 43.72 247 ILE A N 1
ATOM 1963 C CA . ILE A 1 247 ? 36.112 -4.344 23.570 1.00 43.20 247 ILE A CA 1
ATOM 1964 C C . ILE A 1 247 ? 36.975 -3.158 23.163 1.00 43.13 247 ILE A C 1
ATOM 1965 O O . ILE A 1 247 ? 36.490 -2.194 22.556 1.00 42.90 247 ILE A O 1
ATOM 1970 N N . ALA A 1 248 ? 38.272 -3.219 23.473 1.00 43.46 248 ALA A N 1
ATOM 1971 C CA . ALA A 1 248 ? 39.167 -2.134 23.078 1.00 43.71 248 ALA A CA 1
ATOM 1972 C C . ALA A 1 248 ? 39.198 -1.969 21.560 1.00 44.05 248 ALA A C 1
ATOM 1973 O O . ALA A 1 248 ? 39.047 -0.852 21.033 1.00 44.56 248 ALA A O 1
ATOM 1975 N N . PHE A 1 249 ? 39.355 -3.087 20.838 1.00 43.79 249 PHE A N 1
ATOM 1976 C CA . PHE A 1 249 ? 39.515 -3.013 19.389 1.00 43.58 249 PHE A CA 1
ATOM 1977 C C . PHE A 1 249 ? 38.228 -2.582 18.698 1.00 43.48 249 PHE A C 1
ATOM 1978 O O . PHE A 1 249 ? 38.280 -1.986 17.616 1.00 43.62 249 PHE A O 1
ATOM 1986 N N . ALA A 1 250 ? 37.073 -2.863 19.297 1.00 43.42 250 ALA A N 1
ATOM 1987 C CA . ALA A 1 250 ? 35.801 -2.489 18.701 1.00 42.59 250 ALA A CA 1
ATOM 1988 C C . ALA A 1 250 ? 35.358 -1.092 19.100 1.00 41.49 250 ALA A C 1
ATOM 1989 O O . ALA A 1 250 ? 34.527 -0.499 18.404 1.00 41.47 250 ALA A O 1
ATOM 1991 N N . GLY A 1 251 ? 35.883 -0.556 20.199 1.00 41.43 251 GLY A N 1
ATOM 1992 C CA . GLY A 1 251 ? 35.512 0.782 20.605 1.00 41.84 251 GLY A CA 1
ATOM 1993 C C . GLY A 1 251 ? 36.368 1.867 19.985 1.00 42.40 251 GLY A C 1
ATOM 1994 O O . GLY A 1 251 ? 35.853 2.938 19.634 1.00 42.41 251 GLY A O 1
ATOM 1995 N N . THR A 1 252 ? 37.671 1.598 19.829 1.00 43.49 252 THR A N 1
ATOM 1996 C CA . THR A 1 252 ? 38.602 2.657 19.437 1.00 44.07 252 THR A CA 1
ATOM 1997 C C . THR A 1 252 ? 38.208 3.298 18.106 1.00 44.15 252 THR A C 1
ATOM 1998 O O . THR A 1 252 ? 37.865 4.489 18.047 1.00 44.38 252 THR A O 1
ATOM 2002 N N . ASP A 1 253 ? 38.255 2.513 17.025 1.00 43.79 253 ASP A N 1
ATOM 2003 C CA . ASP A 1 253 ? 38.013 3.054 15.690 1.00 44.30 253 ASP A CA 1
ATOM 2004 C C . ASP A 1 253 ? 36.601 3.604 15.556 1.00 43.69 253 ASP A C 1
ATOM 2005 O O . ASP A 1 253 ? 36.391 4.646 14.923 1.00 43.99 253 ASP A O 1
ATOM 2010 N N . THR A 1 254 ? 35.618 2.912 16.135 1.00 43.20 254 THR A N 1
ATOM 2011 C CA . THR A 1 254 ? 34.233 3.352 16.011 1.00 42.99 254 THR A CA 1
ATOM 2012 C C . THR A 1 254 ? 34.036 4.728 16.634 1.00 43.44 254 THR A C 1
ATOM 2013 O O . THR A 1 254 ? 33.468 5.630 16.005 1.00 43.79 254 THR A O 1
ATOM 2017 N N . THR A 1 255 ? 34.520 4.920 17.865 1.00 43.14 255 THR A N 1
ATOM 2018 C CA . THR A 1 255 ? 34.325 6.211 18.517 1.00 42.90 255 THR A CA 1
ATOM 2019 C C . THR A 1 255 ? 35.144 7.305 17.837 1.00 43.79 255 THR A C 1
ATOM 2020 O O . THR A 1 255 ? 34.688 8.453 17.728 1.00 43.91 255 THR A O 1
ATOM 2024 N N . ALA A 1 256 ? 36.342 6.969 17.345 1.00 44.07 256 ALA A N 1
ATOM 2025 C CA . ALA A 1 256 ? 37.148 7.968 16.648 1.00 44.70 256 ALA A CA 1
ATOM 2026 C C . ALA A 1 256 ? 36.463 8.435 15.366 1.00 44.82 256 ALA A C 1
ATOM 2027 O O . ALA A 1 256 ? 36.405 9.640 15.077 1.00 45.00 256 ALA A O 1
ATOM 2029 N N . GLN A 1 257 ? 35.935 7.490 14.583 1.00 44.60 257 GLN A N 1
ATOM 2030 C CA . GLN A 1 257 ? 35.211 7.853 13.370 1.00 44.85 257 GLN A CA 1
ATOM 2031 C C . GLN A 1 257 ? 33.949 8.640 13.694 1.00 44.68 257 GLN A C 1
ATOM 2032 O O . GLN A 1 257 ? 33.585 9.569 12.963 1.00 45.11 257 GLN A O 1
ATOM 2038 N N . MET A 1 258 ? 33.265 8.281 14.784 1.00 44.67 258 MET A N 1
ATOM 2039 C CA . MET A 1 258 ? 32.098 9.048 15.206 1.00 44.32 258 MET A CA 1
ATOM 2040 C C . MET A 1 258 ? 32.470 10.502 15.464 1.00 44.06 258 MET A C 1
ATOM 2041 O O . MET A 1 258 ? 31.788 11.422 14.999 1.00 44.23 258 MET A O 1
ATOM 2046 N N . MET A 1 259 ? 33.555 10.728 16.212 1.00 44.34 259 MET A N 1
ATOM 2047 C CA . MET A 1 259 ? 33.956 12.099 16.521 1.00 44.48 259 MET A CA 1
ATOM 2048 C C . MET A 1 259 ? 34.364 12.859 15.263 1.00 44.91 259 MET A C 1
ATOM 2049 O O . MET A 1 259 ? 34.016 14.036 15.101 1.00 44.71 259 MET A O 1
ATOM 2054 N N . ALA A 1 260 ? 35.099 12.205 14.359 1.00 45.20 260 ALA A N 1
ATOM 2055 C CA . ALA A 1 260 ? 35.503 12.870 13.121 1.00 44.91 260 ALA A CA 1
ATOM 2056 C C . ALA A 1 260 ? 34.289 13.269 12.286 1.00 45.42 260 ALA A C 1
ATOM 2057 O O . ALA A 1 260 ? 34.200 14.402 11.787 1.00 45.74 260 ALA A O 1
ATOM 2059 N N . ASN A 1 261 ? 33.332 12.350 12.131 1.00 45.49 261 ASN A N 1
ATOM 2060 C CA . ASN A 1 261 ? 32.140 12.654 11.347 1.00 45.42 261 ASN A CA 1
ATOM 2061 C C . ASN A 1 261 ? 31.304 13.738 12.014 1.00 45.27 261 ASN A C 1
ATOM 2062 O O . ASN A 1 261 ? 30.701 14.570 11.328 1.00 45.18 261 ASN A O 1
ATOM 2067 N N . ALA A 1 262 ? 31.261 13.753 13.348 1.00 45.15 262 ALA A N 1
ATOM 2068 C CA . ALA A 1 262 ? 30.522 14.803 14.042 1.00 44.82 262 ALA A CA 1
ATOM 2069 C C . ALA A 1 262 ? 31.175 16.163 13.837 1.00 45.54 262 ALA A C 1
ATOM 2070 O O . ALA A 1 262 ? 30.479 17.172 13.673 1.00 45.46 262 ALA A O 1
ATOM 2072 N N . ILE A 1 263 ? 32.509 16.212 13.842 1.00 46.03 263 ILE A N 1
ATOM 2073 C CA . ILE A 1 263 ? 33.208 17.456 13.526 1.00 46.28 263 ILE A CA 1
ATOM 2074 C C . ILE A 1 263 ? 32.849 17.918 12.118 1.00 46.23 263 ILE A C 1
ATOM 2075 O O . ILE A 1 263 ? 32.560 19.100 11.884 1.00 46.71 263 ILE A O 1
ATOM 2080 N N . LEU A 1 264 ? 32.853 16.986 11.161 1.00 45.82 264 LEU A N 1
ATOM 2081 C CA . LEU A 1 264 ? 32.512 17.345 9.786 1.00 45.78 264 LEU A CA 1
ATOM 2082 C C . LEU A 1 264 ? 31.085 17.876 9.682 1.00 45.99 264 LEU A C 1
ATOM 2083 O O . LEU A 1 264 ? 30.831 18.869 8.987 1.00 45.94 264 LEU A O 1
ATOM 2088 N N . PHE A 1 265 ? 30.139 17.230 10.369 1.00 46.08 265 PHE A N 1
ATOM 2089 C CA . PHE A 1 265 ? 28.747 17.663 10.295 1.00 45.77 265 PHE A CA 1
ATOM 2090 C C . PHE A 1 265 ? 28.546 19.014 10.969 1.00 45.86 265 PHE A C 1
ATOM 2091 O O . PHE A 1 265 ? 27.765 19.843 10.486 1.00 45.94 265 PHE A O 1
ATOM 2099 N N . LEU A 1 266 ? 29.235 19.258 12.087 1.00 46.03 266 LEU A N 1
ATOM 2100 C CA . LEU A 1 266 ? 29.151 20.567 12.724 1.00 46.43 266 LEU A CA 1
ATOM 2101 C C . LEU A 1 266 ? 29.791 21.647 11.863 1.00 46.40 266 LEU A C 1
ATOM 2102 O O . LEU A 1 266 ? 29.382 22.812 11.926 1.00 46.47 266 LEU A O 1
ATOM 2107 N N . ASP A 1 267 ? 30.790 21.283 11.057 1.00 46.36 267 ASP A N 1
ATOM 2108 C CA . ASP A 1 267 ? 31.361 22.248 10.123 1.00 46.89 267 ASP A CA 1
ATOM 2109 C C . ASP A 1 267 ? 30.397 22.545 8.980 1.00 46.85 267 ASP A C 1
ATOM 2110 O O . ASP A 1 267 ? 30.279 23.695 8.543 1.00 47.07 267 ASP A O 1
ATOM 2115 N N . SER A 1 268 ? 29.698 21.521 8.484 1.00 46.65 268 SER A N 1
ATOM 2116 C CA . SER A 1 268 ? 28.761 21.714 7.382 1.00 46.48 268 SER A CA 1
ATOM 2117 C C . SER A 1 268 ? 27.468 22.400 7.805 1.00 46.26 268 SER A C 1
ATOM 2118 O O . SER A 1 268 ? 26.720 22.858 6.935 1.00 45.88 268 SER A O 1
ATOM 2121 N N . HIS A 1 269 ? 27.185 22.484 9.105 1.00 46.52 269 HIS A N 1
ATOM 2122 C CA . HIS A 1 269 ? 25.963 23.105 9.617 1.00 46.45 269 HIS A CA 1
ATOM 2123 C C . HIS A 1 269 ? 26.335 24.040 10.759 1.00 46.71 269 HIS A C 1
ATOM 2124 O O . HIS A 1 269 ? 26.323 23.643 11.933 1.00 46.87 269 HIS A O 1
ATOM 2131 N N . PRO A 1 270 ? 26.676 25.296 10.454 1.00 46.84 270 PRO A N 1
ATOM 2132 C CA . PRO A 1 270 ? 27.152 26.197 11.515 1.00 46.87 270 PRO A CA 1
ATOM 2133 C C . PRO A 1 270 ? 26.065 26.622 12.487 1.00 47.14 270 PRO A C 1
ATOM 2134 O O . PRO A 1 270 ? 26.375 26.899 13.653 1.00 47.27 270 PRO A O 1
ATOM 2138 N N . GLU A 1 271 ? 24.804 26.695 12.051 1.00 47.00 271 GLU A N 1
ATOM 2139 C CA . GLU A 1 271 ? 23.741 27.101 12.967 1.00 47.06 271 GLU A CA 1
ATOM 2140 C C . GLU A 1 271 ? 23.517 26.048 14.047 1.00 47.15 271 GLU A C 1
ATOM 2141 O O . GLU A 1 271 ? 23.331 26.386 15.223 1.00 47.05 271 GLU A O 1
ATOM 2147 N N . ALA A 1 272 ? 23.544 24.767 13.670 1.00 46.88 272 ALA A N 1
ATOM 2148 C CA . ALA A 1 272 ? 23.454 23.702 14.663 1.00 46.74 272 ALA A CA 1
ATOM 2149 C C . ALA A 1 272 ? 24.664 23.716 15.587 1.00 46.93 272 ALA A C 1
ATOM 2150 O O . ALA A 1 272 ? 24.546 23.430 16.784 1.00 47.27 272 ALA A O 1
ATOM 2152 N N . LEU A 1 273 ? 25.838 24.062 15.051 1.00 46.98 273 LEU A N 1
ATOM 2153 C CA . LEU A 1 273 ? 27.030 24.160 15.886 1.00 47.21 273 LEU A CA 1
ATOM 2154 C C . LEU A 1 273 ? 26.881 25.266 16.923 1.00 47.34 273 LEU A C 1
ATOM 2155 O O . LEU A 1 273 ? 27.228 25.079 18.095 1.00 47.12 273 LEU A O 1
ATOM 2160 N N . ALA A 1 274 ? 26.360 26.423 16.512 1.00 47.47 274 ALA A N 1
ATOM 2161 C CA . ALA A 1 274 ? 26.136 27.513 17.457 1.00 47.56 274 ALA A CA 1
ATOM 2162 C C . ALA A 1 274 ? 25.086 27.134 18.495 1.00 47.42 274 ALA A C 1
ATOM 2163 O O . ALA A 1 274 ? 25.230 27.455 19.682 1.00 47.14 274 ALA A O 1
ATOM 2165 N N . ALA A 1 275 ? 24.016 26.461 18.064 1.00 47.46 275 ALA A N 1
ATOM 2166 C CA . ALA A 1 275 ? 22.987 26.031 19.007 1.00 47.70 275 ALA A CA 1
ATOM 2167 C C . ALA A 1 275 ? 23.549 25.047 20.027 1.00 47.58 275 ALA A C 1
ATOM 2168 O O . ALA A 1 275 ? 23.189 25.093 21.209 1.00 47.04 275 ALA A O 1
ATOM 2170 N N . ALA A 1 276 ? 24.435 24.148 19.590 1.00 47.52 276 ALA A N 1
ATOM 2171 C CA . ALA A 1 276 ? 25.052 23.211 20.523 1.00 47.00 276 ALA A CA 1
ATOM 2172 C C . ALA A 1 276 ? 26.053 23.904 21.437 1.00 47.10 276 ALA A C 1
ATOM 2173 O O . ALA A 1 276 ? 26.214 23.505 22.596 1.00 46.98 276 ALA A O 1
ATOM 2175 N N . LYS A 1 277 ? 26.743 24.931 20.935 1.00 47.18 277 LYS A N 1
ATOM 2176 C CA . LYS A 1 277 ? 27.637 25.706 21.787 1.00 47.35 277 LYS A CA 1
ATOM 2177 C C . LYS A 1 277 ? 26.866 26.477 22.849 1.00 47.25 277 LYS A C 1
ATOM 2178 O O . LYS A 1 277 ? 27.372 26.680 23.958 1.00 47.38 277 LYS A O 1
ATOM 2184 N N . ALA A 1 278 ? 25.646 26.914 22.528 1.00 47.34 278 ALA A N 1
ATOM 2185 C CA . ALA A 1 278 ? 24.849 27.679 23.481 1.00 47.69 278 ALA A CA 1
ATOM 2186 C C . ALA A 1 278 ? 24.216 26.798 24.552 1.00 47.12 278 ALA A C 1
ATOM 2187 O O . ALA A 1 278 ? 24.065 27.238 25.697 1.00 46.97 278 ALA A O 1
ATOM 2189 N N . ASP A 1 279 ? 23.841 25.567 24.209 1.00 46.81 279 ASP A N 1
ATOM 2190 C CA . ASP A 1 279 ? 23.138 24.676 25.125 1.00 46.91 279 ASP A CA 1
ATOM 2191 C C . ASP A 1 279 ? 23.849 23.332 25.152 1.00 46.71 279 ASP A C 1
ATOM 2192 O O . ASP A 1 279 ? 24.031 22.704 24.104 1.00 46.85 279 ASP A O 1
ATOM 2197 N N . LYS A 1 280 ? 24.238 22.890 26.350 1.00 46.46 280 LYS A N 1
ATOM 2198 C CA . LYS A 1 280 ? 24.965 21.631 26.473 1.00 46.37 280 LYS A CA 1
ATOM 2199 C C . LYS A 1 280 ? 24.078 20.429 26.169 1.00 46.25 280 LYS A C 1
ATOM 2200 O O . LYS A 1 280 ? 24.559 19.430 25.618 1.00 46.04 280 LYS A O 1
ATOM 2206 N N . THR A 1 281 ? 22.782 20.514 26.486 1.00 46.44 281 THR A N 1
ATOM 2207 C CA . THR A 1 281 ? 21.878 19.385 26.301 1.00 46.52 281 THR A CA 1
ATOM 2208 C C . THR A 1 281 ? 21.719 18.987 24.840 1.00 45.98 281 THR A C 1
ATOM 2209 O O . THR A 1 281 ? 21.160 17.919 24.565 1.00 45.87 281 THR A O 1
ATOM 2213 N N . LEU A 1 282 ? 22.192 19.809 23.905 1.00 45.67 282 LEU A N 1
ATOM 2214 C CA . LEU A 1 282 ? 22.141 19.467 22.492 1.00 45.55 282 LEU A CA 1
ATOM 2215 C C . LEU A 1 282 ? 23.326 18.626 22.038 1.00 45.45 282 LEU A C 1
ATOM 2216 O O . LEU A 1 282 ? 23.236 17.982 20.987 1.00 45.38 282 LEU A O 1
ATOM 2221 N N . TRP A 1 283 ? 24.422 18.611 22.805 1.00 45.64 283 TRP A N 1
ATOM 2222 C CA . TRP A 1 283 ? 25.613 17.877 22.381 1.00 45.09 283 TRP A CA 1
ATOM 2223 C C . TRP A 1 283 ? 25.298 16.407 22.136 1.00 44.73 283 TRP A C 1
ATOM 2224 O O . TRP A 1 283 ? 25.696 15.838 21.112 1.00 44.92 283 TRP A O 1
ATOM 2235 N N . SER A 1 284 ? 24.573 15.778 23.065 1.00 44.58 284 SER A N 1
ATOM 2236 C CA . SER A 1 284 ? 24.157 14.393 22.869 1.00 44.13 284 SER A CA 1
ATOM 2237 C C . SER A 1 284 ? 23.396 14.229 21.560 1.00 43.85 284 SER A C 1
ATOM 2238 O O . SER A 1 284 ? 23.626 13.269 20.815 1.00 43.61 284 SER A O 1
ATOM 2241 N N . ARG A 1 285 ? 22.497 15.169 21.252 1.00 44.16 285 ARG A N 1
ATOM 2242 C CA . ARG A 1 285 ? 21.797 15.120 19.973 1.00 44.06 285 ARG A CA 1
ATOM 2243 C C . ARG A 1 285 ? 22.771 15.275 18.813 1.00 44.00 285 ARG A C 1
ATOM 2244 O O . ARG A 1 285 ? 22.650 14.581 17.796 1.00 43.84 285 ARG A O 1
ATOM 2252 N N . VAL A 1 286 ? 23.752 16.173 18.953 1.00 44.01 286 VAL A N 1
ATOM 2253 C CA . VAL A 1 286 ? 24.819 16.278 17.961 1.00 44.14 286 VAL A CA 1
ATOM 2254 C C . VAL A 1 286 ? 25.487 14.927 17.768 1.00 43.81 286 VAL A C 1
ATOM 2255 O O . VAL A 1 286 ? 25.897 14.575 16.654 1.00 44.00 286 VAL A O 1
ATOM 2259 N N . PHE A 1 287 ? 25.591 14.142 18.840 1.00 43.44 287 PHE A N 1
ATOM 2260 C CA . PHE A 1 287 ? 26.016 12.754 18.711 1.00 43.22 287 PHE A CA 1
ATOM 2261 C C . PHE A 1 287 ? 24.992 11.955 17.912 1.00 42.75 287 PHE A C 1
ATOM 2262 O O . PHE A 1 287 ? 25.305 11.388 16.858 1.00 43.50 287 PHE A O 1
ATOM 2270 N N . GLU A 1 288 ? 23.746 11.933 18.391 1.00 42.98 288 GLU A N 1
ATOM 2271 C CA . GLU A 1 288 ? 22.765 10.978 17.885 1.00 43.06 288 GLU A CA 1
ATOM 2272 C C . GLU A 1 288 ? 22.432 11.235 16.421 1.00 43.27 288 GLU A C 1
ATOM 2273 O O . GLU A 1 288 ? 22.211 10.289 15.656 1.00 43.05 288 GLU A O 1
ATOM 2279 N N . GLU A 1 289 ? 22.390 12.503 16.011 1.00 43.40 289 GLU A N 1
ATOM 2280 C CA . GLU A 1 289 ? 22.121 12.800 14.609 1.00 43.02 289 GLU A CA 1
ATOM 2281 C C . GLU A 1 289 ? 23.317 12.462 13.730 1.00 43.41 289 GLU A C 1
ATOM 2282 O O . GLU A 1 289 ? 23.143 12.118 12.555 1.00 43.83 289 GLU A O 1
ATOM 2288 N N . THR A 1 290 ? 24.532 12.544 14.277 1.00 43.73 290 THR A N 1
ATOM 2289 C CA . THR A 1 290 ? 25.714 12.175 13.505 1.00 43.47 290 THR A CA 1
ATOM 2290 C C . THR A 1 290 ? 25.733 10.678 13.225 1.00 43.44 290 THR A C 1
ATOM 2291 O O . THR A 1 290 ? 25.708 10.247 12.066 1.00 43.60 290 THR A O 1
ATOM 2295 N N . VAL A 1 291 ? 25.763 9.868 14.287 1.00 43.47 291 VAL A N 1
ATOM 2296 C CA . VAL A 1 291 ? 25.841 8.420 14.143 1.00 43.14 291 VAL A CA 1
ATOM 2297 C C . VAL A 1 291 ? 24.646 7.865 13.380 1.00 43.10 291 VAL A C 1
ATOM 2298 O O . VAL A 1 291 ? 24.737 6.783 12.790 1.00 42.92 291 VAL A O 1
ATOM 2302 N N . ARG A 1 292 ? 23.520 8.584 13.371 1.00 43.24 292 ARG A N 1
ATOM 2303 C CA . ARG A 1 292 ? 22.404 8.199 12.514 1.00 43.22 292 ARG A CA 1
ATOM 2304 C C . ARG A 1 292 ? 22.716 8.496 11.053 1.00 43.63 292 ARG A C 1
ATOM 2305 O O . ARG A 1 292 ? 22.570 7.626 10.186 1.00 43.22 292 ARG A O 1
ATOM 2313 N N . ARG A 1 293 ? 23.149 9.725 10.763 1.00 43.91 293 ARG A N 1
ATOM 2314 C CA . ARG A 1 293 ? 23.416 10.111 9.382 1.00 43.79 293 ARG A CA 1
ATOM 2315 C C . ARG A 1 293 ? 24.651 9.408 8.833 1.00 44.21 293 ARG A C 1
ATOM 2316 O O . ARG A 1 293 ? 24.692 9.064 7.646 1.00 44.77 293 ARG A O 1
ATOM 2324 N N . ARG A 1 294 ? 25.657 9.180 9.676 1.00 44.56 294 ARG A N 1
ATOM 2325 C CA . ARG A 1 294 ? 26.882 8.494 9.271 1.00 44.80 294 ARG A CA 1
ATOM 2326 C C . ARG A 1 294 ? 27.292 7.522 10.366 1.00 44.53 294 ARG A C 1
ATOM 2327 O O . ARG A 1 294 ? 28.058 7.870 11.275 1.00 44.86 294 ARG A O 1
ATOM 2335 N N . PRO A 1 295 ? 26.796 6.287 10.317 1.00 44.04 295 PRO A N 1
ATOM 2336 C CA . PRO A 1 295 ? 27.223 5.287 11.301 1.00 43.75 295 PRO A CA 1
ATOM 2337 C C . PRO A 1 295 ? 28.672 4.887 11.075 1.00 44.86 295 PRO A C 1
ATOM 2338 O O . PRO A 1 295 ? 29.128 4.757 9.936 1.00 45.57 295 PRO A O 1
ATOM 2342 N N . SER A 1 296 ? 29.400 4.706 12.180 1.00 44.65 296 SER A N 1
ATOM 2343 C CA . SER A 1 296 ? 30.802 4.310 12.090 1.00 44.81 296 SER A CA 1
ATOM 2344 C C . SER A 1 296 ? 30.946 2.981 11.358 1.00 45.49 296 SER A C 1
ATOM 2345 O O . SER A 1 296 ? 31.791 2.837 10.468 1.00 46.98 296 SER A O 1
ATOM 2348 N N . ALA A 1 297 ? 30.123 1.996 11.722 1.00 45.18 297 ALA A N 1
ATOM 2349 C CA . ALA A 1 297 ? 30.077 0.719 11.026 1.00 45.87 297 ALA A CA 1
ATOM 2350 C C . ALA A 1 297 ? 28.846 0.703 10.129 1.00 45.56 297 ALA A C 1
ATOM 2351 O O . ALA A 1 297 ? 27.745 0.389 10.606 1.00 45.46 297 ALA A O 1
ATOM 2353 N N . PRO A 1 298 ? 28.967 1.028 8.842 1.00 45.62 298 PRO A N 1
ATOM 2354 C CA . PRO A 1 298 ? 27.784 1.122 7.978 1.00 45.33 298 PRO A CA 1
ATOM 2355 C C . PRO A 1 298 ? 27.231 -0.216 7.517 1.00 44.96 298 PRO A C 1
ATOM 2356 O O . PRO A 1 298 ? 26.287 -0.230 6.718 1.00 45.11 298 PRO A O 1
ATOM 2360 N N . PHE A 1 299 ? 27.781 -1.335 7.985 1.00 44.80 299 PHE A N 1
ATOM 2361 C CA . PHE A 1 299 ? 27.316 -2.653 7.582 1.00 44.68 299 PHE A CA 1
ATOM 2362 C C . PHE A 1 299 ? 27.364 -3.596 8.772 1.00 44.49 299 PHE A C 1
ATOM 2363 O O . PHE A 1 299 ? 28.328 -3.588 9.543 1.00 44.84 299 PHE A O 1
ATOM 2371 N N . ALA A 1 300 ? 26.319 -4.406 8.916 1.00 44.35 300 ALA A N 1
ATOM 2372 C CA . ALA A 1 300 ? 26.248 -5.415 9.965 1.00 44.06 300 ALA A CA 1
ATOM 2373 C C . ALA A 1 300 ? 26.001 -6.775 9.329 1.00 44.50 300 ALA A C 1
ATOM 2374 O O . ALA A 1 300 ? 25.032 -6.949 8.586 1.00 44.79 300 ALA A O 1
ATOM 2376 N N . GLY A 1 301 ? 26.871 -7.734 9.627 1.00 44.28 301 GLY A N 1
ATOM 2377 C CA . GLY A 1 301 ? 26.856 -9.028 8.963 1.00 44.90 301 GLY A CA 1
ATOM 2378 C C . GLY A 1 301 ? 26.162 -10.102 9.780 1.00 43.83 301 GLY A C 1
ATOM 2379 O O . GLY A 1 301 ? 26.303 -10.161 11.002 1.00 43.31 301 GLY A O 1
ATOM 2380 N N . ARG A 1 302 ? 25.414 -10.957 9.082 1.00 44.04 302 ARG A N 1
ATOM 2381 C CA . ARG A 1 302 ? 24.784 -12.131 9.666 1.00 44.12 302 ARG A CA 1
ATOM 2382 C C . ARG A 1 302 ? 24.853 -13.263 8.651 1.00 44.64 302 ARG A C 1
ATOM 2383 O O . ARG A 1 302 ? 25.223 -13.064 7.492 1.00 45.24 302 ARG A O 1
ATOM 2391 N N . ILE A 1 303 ? 24.479 -14.462 9.091 1.00 44.64 303 ILE A N 1
ATOM 2392 C CA . ILE A 1 303 ? 24.408 -15.628 8.220 1.00 44.92 303 ILE A CA 1
ATOM 2393 C C . ILE A 1 303 ? 23.096 -16.351 8.495 1.00 44.70 303 ILE A C 1
ATOM 2394 O O . ILE A 1 303 ? 22.714 -16.534 9.656 1.00 44.76 303 ILE A O 1
ATOM 2399 N N . THR A 1 304 ? 22.402 -16.740 7.430 1.00 44.20 304 THR A N 1
ATOM 2400 C CA . THR A 1 304 ? 21.104 -17.386 7.563 1.00 44.02 304 THR A CA 1
ATOM 2401 C C . THR A 1 304 ? 21.259 -18.836 8.003 1.00 44.37 304 THR A C 1
ATOM 2402 O O . THR A 1 304 ? 22.138 -19.557 7.523 1.00 44.36 304 THR A O 1
ATOM 2406 N N . THR A 1 305 ? 20.394 -19.258 8.924 1.00 45.00 305 THR A N 1
ATOM 2407 C CA . THR A 1 305 ? 20.360 -20.648 9.358 1.00 45.06 305 THR A CA 1
ATOM 2408 C C . THR A 1 305 ? 19.407 -21.494 8.526 1.00 45.54 305 THR A C 1
ATOM 2409 O O . THR A 1 305 ? 19.553 -22.721 8.494 1.00 45.60 305 THR A O 1
ATOM 2413 N N . THR A 1 306 ? 18.441 -20.866 7.860 1.00 45.51 306 THR A N 1
ATOM 2414 C CA . THR A 1 306 ? 17.517 -21.555 6.973 1.00 45.76 306 THR A CA 1
ATOM 2415 C C . THR A 1 306 ? 17.183 -20.616 5.821 1.00 45.97 306 THR A C 1
ATOM 2416 O O . THR A 1 306 ? 17.728 -19.513 5.717 1.00 45.78 306 THR A O 1
ATOM 2420 N N . GLU A 1 307 ? 16.281 -21.057 4.949 1.00 46.01 307 GLU A N 1
ATOM 2421 C CA . GLU A 1 307 ? 15.854 -20.229 3.830 1.00 45.90 307 GLU A CA 1
ATOM 2422 C C . GLU A 1 307 ? 14.882 -19.164 4.321 1.00 45.70 307 GLU A C 1
ATOM 2423 O O . GLU A 1 307 ? 13.957 -19.458 5.084 1.00 45.73 307 GLU A O 1
ATOM 2429 N N . VAL A 1 308 ? 15.093 -17.926 3.879 1.00 45.50 308 VAL A N 1
ATOM 2430 C CA . VAL A 1 308 ? 14.325 -16.785 4.353 1.00 45.45 308 VAL A CA 1
ATOM 2431 C C . VAL A 1 308 ? 13.665 -16.121 3.151 1.00 45.82 308 VAL A C 1
ATOM 2432 O O . VAL A 1 308 ? 14.084 -16.295 2.006 1.00 46.48 308 VAL A O 1
ATOM 2436 N N . GLU A 1 309 ? 12.610 -15.356 3.423 1.00 46.06 309 GLU A N 1
ATOM 2437 C CA . GLU A 1 309 ? 11.948 -14.536 2.413 1.00 46.53 309 GLU A CA 1
ATOM 2438 C C . GLU A 1 309 ? 11.921 -13.097 2.911 1.00 46.30 309 GLU A C 1
ATOM 2439 O O . GLU A 1 309 ? 11.240 -12.788 3.894 1.00 46.41 309 GLU A O 1
ATOM 2445 N N . ILE A 1 310 ? 12.660 -12.222 2.233 1.00 46.10 310 ILE A N 1
ATOM 2446 C CA . ILE A 1 310 ? 12.735 -10.809 2.587 1.00 46.30 310 ILE A CA 1
ATOM 2447 C C . ILE A 1 310 ? 12.363 -9.997 1.355 1.00 46.61 310 ILE A C 1
ATOM 2448 O O . ILE A 1 310 ? 13.023 -10.109 0.314 1.00 47.03 310 ILE A O 1
ATOM 2453 N N . GLN A 1 311 ? 11.309 -9.184 1.472 1.00 46.34 311 GLN A N 1
ATOM 2454 C CA . GLN A 1 311 ? 10.797 -8.384 0.357 1.00 46.25 311 GLN A CA 1
ATOM 2455 C C . GLN A 1 311 ? 10.464 -9.264 -0.845 1.00 46.78 311 GLN A C 1
ATOM 2456 O O . GLN A 1 311 ? 10.654 -8.874 -1.998 1.00 47.11 311 GLN A O 1
ATOM 2462 N N . GLY A 1 312 ? 9.960 -10.468 -0.569 1.00 46.89 312 GLY A N 1
ATOM 2463 C CA . GLY A 1 312 ? 9.670 -11.440 -1.598 1.00 47.39 312 GLY A CA 1
ATOM 2464 C C . GLY A 1 312 ? 10.867 -12.194 -2.130 1.00 47.46 312 GLY A C 1
ATOM 2465 O O . GLY A 1 312 ? 10.691 -13.260 -2.731 1.00 47.49 312 GLY A O 1
ATOM 2466 N N . VAL A 1 313 ? 12.078 -11.683 -1.932 1.00 47.21 313 VAL A N 1
ATOM 2467 C CA . VAL A 1 313 ? 13.282 -12.357 -2.406 1.00 46.95 313 VAL A CA 1
ATOM 2468 C C . VAL A 1 313 ? 13.607 -13.514 -1.471 1.00 46.60 313 VAL A C 1
ATOM 2469 O O . VAL A 1 313 ? 13.689 -13.337 -0.249 1.00 46.26 313 VAL A O 1
ATOM 2473 N N . LYS A 1 314 ? 13.776 -14.704 -2.042 1.00 46.86 314 LYS A N 1
ATOM 2474 C CA . LYS A 1 314 ? 14.153 -15.888 -1.282 1.00 46.54 314 LYS A CA 1
ATOM 2475 C C . LYS A 1 314 ? 15.670 -15.986 -1.185 1.00 46.65 314 LYS A C 1
ATOM 2476 O O . LYS A 1 314 ? 16.372 -15.918 -2.200 1.00 46.86 314 LYS A O 1
ATOM 2482 N N . ILE A 1 315 ? 16.167 -16.147 0.036 1.00 46.53 315 ILE A N 1
ATOM 2483 C CA . ILE A 1 315 ? 17.588 -16.248 0.327 1.00 46.72 315 ILE A CA 1
ATOM 2484 C C . ILE A 1 315 ? 17.845 -17.635 0.911 1.00 46.77 315 ILE A C 1
ATOM 2485 O O . ILE A 1 315 ? 17.259 -17.988 1.938 1.00 46.47 315 ILE A O 1
ATOM 2490 N N . PRO A 1 316 ? 18.699 -18.449 0.297 1.00 47.20 316 PRO A N 1
ATOM 2491 C CA . PRO A 1 316 ? 18.914 -19.814 0.793 1.00 46.95 316 PRO A CA 1
ATOM 2492 C C . PRO A 1 316 ? 19.643 -19.823 2.130 1.00 46.63 316 PRO A C 1
ATOM 2493 O O . PRO A 1 316 ? 20.124 -18.804 2.629 1.00 46.40 316 PRO A O 1
ATOM 2497 N N . ALA A 1 317 ? 19.715 -21.019 2.710 1.00 46.50 317 ALA A N 1
ATOM 2498 C CA . ALA A 1 317 ? 20.376 -21.202 3.993 1.00 46.19 317 ALA A CA 1
ATOM 2499 C C . ALA A 1 317 ? 21.884 -21.023 3.862 1.00 45.93 317 ALA A C 1
ATOM 2500 O O . ALA A 1 317 ? 22.481 -21.314 2.822 1.00 46.30 317 ALA A O 1
ATOM 2502 N N . GLY A 1 318 ? 22.500 -20.536 4.938 1.00 45.58 318 GLY A N 1
ATOM 2503 C CA . GLY A 1 318 ? 23.936 -20.345 4.956 1.00 45.48 318 GLY A CA 1
ATOM 2504 C C . GLY A 1 318 ? 24.436 -19.197 4.111 1.00 45.43 318 GLY A C 1
ATOM 2505 O O . GLY A 1 318 ? 25.625 -19.152 3.787 1.00 45.83 318 GLY A O 1
ATOM 2506 N N . SER A 1 319 ? 23.562 -18.267 3.743 1.00 45.58 319 SER A N 1
ATOM 2507 C CA . SER A 1 319 ?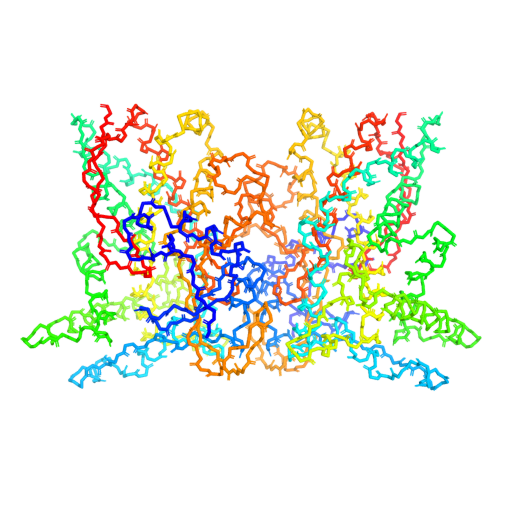 23.951 -17.155 2.882 1.00 46.39 319 SER A CA 1
ATOM 2508 C C . SER A 1 319 ? 24.349 -15.951 3.727 1.00 46.04 319 SER A C 1
ATOM 2509 O O . SER A 1 319 ? 23.565 -15.516 4.579 1.00 46.13 319 SER A O 1
ATOM 2512 N N . PRO A 1 320 ? 25.544 -15.396 3.529 1.00 46.00 320 PRO A N 1
ATOM 2513 C CA . PRO A 1 320 ? 25.934 -14.194 4.280 1.00 46.28 320 PRO A CA 1
ATOM 2514 C C . PRO A 1 320 ? 25.121 -12.988 3.831 1.00 46.40 320 PRO A C 1
ATOM 2515 O O . PRO A 1 320 ? 25.065 -12.669 2.642 1.00 46.63 320 PRO A O 1
ATOM 2519 N N . VAL A 1 321 ? 24.494 -12.318 4.795 1.00 45.98 321 VAL A N 1
ATOM 2520 C CA . VAL A 1 321 ? 23.620 -11.180 4.536 1.00 46.00 321 VAL A CA 1
ATOM 2521 C C . VAL A 1 321 ? 24.143 -9.979 5.312 1.00 45.74 321 VAL A C 1
ATOM 2522 O O . VAL A 1 321 ? 24.355 -10.061 6.528 1.00 45.51 321 VAL A O 1
ATOM 2526 N N . TRP A 1 322 ? 24.346 -8.868 4.610 1.00 46.16 322 TRP A N 1
ATOM 2527 C CA . TRP A 1 322 ? 24.749 -7.611 5.221 1.00 45.91 322 TRP A CA 1
ATOM 2528 C C . TRP A 1 322 ? 23.560 -6.662 5.278 1.00 45.29 322 TRP A C 1
ATOM 2529 O O . TRP A 1 322 ? 22.848 -6.486 4.281 1.00 45.73 322 TRP A O 1
ATOM 2540 N N . VAL A 1 323 ? 23.366 -6.045 6.437 1.00 44.23 323 VAL A N 1
ATOM 2541 C CA . VAL A 1 323 ? 22.400 -4.973 6.626 1.00 43.85 323 VAL A CA 1
ATOM 2542 C C . VAL A 1 323 ? 23.146 -3.657 6.489 1.00 43.57 323 VAL A C 1
ATOM 2543 O O . VAL A 1 323 ? 24.128 -3.415 7.206 1.00 43.78 323 VAL A O 1
ATOM 2547 N N . SER A 1 324 ? 22.693 -2.818 5.561 1.00 43.51 324 SER A N 1
ATOM 2548 C CA . SER A 1 324 ? 23.263 -1.488 5.367 1.00 43.72 324 SER A CA 1
ATOM 2549 C C . SER A 1 324 ? 22.635 -0.553 6.390 1.00 43.46 324 SER A C 1
ATOM 2550 O O . SER A 1 324 ? 21.527 -0.049 6.192 1.00 43.70 324 SER A O 1
ATOM 2553 N N . LEU A 1 325 ? 23.342 -0.328 7.501 1.00 43.46 325 LEU A N 1
ATOM 2554 C CA . LEU A 1 325 ? 22.813 0.528 8.557 1.00 43.41 325 LEU A CA 1
ATOM 2555 C C . LEU A 1 325 ? 22.606 1.957 8.075 1.00 43.84 325 LEU A C 1
ATOM 2556 O O . LEU A 1 325 ? 21.718 2.657 8.575 1.00 43.94 325 LEU A O 1
ATOM 2561 N N . ALA A 1 326 ? 23.410 2.407 7.109 1.00 44.19 326 ALA A N 1
ATOM 2562 C CA . ALA A 1 326 ? 23.229 3.749 6.565 1.00 44.25 326 ALA A CA 1
ATOM 2563 C C . ALA A 1 326 ? 21.898 3.871 5.835 1.00 44.29 326 ALA A C 1
ATOM 2564 O O . ALA A 1 326 ? 21.224 4.903 5.929 1.00 44.39 326 ALA A O 1
ATOM 2566 N N . ALA A 1 327 ? 21.506 2.830 5.098 1.00 44.38 327 ALA A N 1
ATOM 2567 C CA . ALA A 1 327 ? 20.221 2.852 4.409 1.00 44.02 327 ALA A CA 1
ATOM 2568 C C . ALA A 1 327 ? 19.062 2.786 5.395 1.00 44.28 327 ALA A C 1
ATOM 2569 O O . ALA A 1 327 ? 18.032 3.441 5.195 1.00 45.10 327 ALA A O 1
ATOM 2571 N N . ALA A 1 328 ? 19.208 1.998 6.462 1.00 43.87 328 ALA A N 1
ATOM 2572 C CA . ALA A 1 328 ? 18.128 1.867 7.434 1.00 43.39 328 ALA A CA 1
ATOM 2573 C C . ALA A 1 328 ? 17.940 3.152 8.231 1.00 43.36 328 ALA A C 1
ATOM 2574 O O . ALA A 1 328 ? 16.805 3.587 8.460 1.00 43.47 328 ALA A O 1
ATOM 2576 N N . ASN A 1 329 ? 19.040 3.773 8.665 1.00 43.19 329 ASN A N 1
ATOM 2577 C CA . ASN A 1 329 ? 18.943 5.022 9.410 1.00 43.21 329 ASN A CA 1
ATOM 2578 C C . ASN A 1 329 ? 18.464 6.178 8.542 1.00 43.47 329 ASN A C 1
ATOM 2579 O O . ASN A 1 329 ? 17.947 7.165 9.077 1.00 43.63 329 ASN A O 1
ATOM 2584 N N . THR A 1 330 ? 18.622 6.079 7.222 1.00 43.93 330 THR A N 1
ATOM 2585 C CA . THR A 1 330 ? 18.181 7.111 6.292 1.00 44.40 330 THR A CA 1
ATOM 2586 C C . THR A 1 330 ? 17.011 6.632 5.436 1.00 44.14 330 THR A C 1
ATOM 2587 O O . THR A 1 330 ? 16.882 7.021 4.273 1.00 44.50 330 THR A O 1
ATOM 2591 N N . ASP A 1 331 ? 16.161 5.785 6.000 1.00 43.78 331 ASP A N 1
ATOM 2592 C CA . ASP A 1 331 ? 14.988 5.297 5.289 1.00 44.11 331 ASP A CA 1
ATOM 2593 C C . ASP A 1 331 ? 13.867 6.325 5.399 1.00 44.20 331 ASP A C 1
ATOM 2594 O O . ASP A 1 331 ? 13.454 6.654 6.517 1.00 44.19 331 ASP A O 1
ATOM 2599 N N . PRO A 1 332 ? 13.354 6.854 4.285 1.00 44.12 332 PRO A N 1
ATOM 2600 C CA . PRO A 1 332 ? 12.216 7.785 4.372 1.00 44.06 332 PRO A CA 1
ATOM 2601 C C . PRO A 1 332 ? 10.949 7.141 4.907 1.00 43.96 332 PRO A C 1
ATOM 2602 O O . PRO A 1 332 ? 10.013 7.866 5.269 1.00 43.49 332 PRO A O 1
ATOM 2606 N N . ARG A 1 333 ? 10.888 5.809 4.967 1.00 44.08 333 ARG A N 1
ATOM 2607 C CA . ARG A 1 333 ? 9.753 5.120 5.565 1.00 43.52 333 ARG A CA 1
ATOM 2608 C C . ARG A 1 333 ? 9.749 5.205 7.085 1.00 43.21 333 ARG A C 1
ATOM 2609 O O . ARG A 1 333 ? 8.777 4.766 7.708 1.00 43.04 333 ARG A O 1
ATOM 2617 N N . HIS A 1 334 ? 10.803 5.748 7.693 1.00 43.47 334 HIS A N 1
ATOM 2618 C CA . HIS A 1 334 ? 10.888 5.808 9.147 1.00 43.23 334 HIS A CA 1
ATOM 2619 C C . HIS A 1 334 ? 11.156 7.226 9.640 1.00 43.23 334 HIS A C 1
ATOM 2620 O O . HIS A 1 334 ? 10.732 7.593 10.740 1.00 42.61 334 HIS A O 1
ATOM 2627 N N . VAL A 1 335 ? 11.859 8.027 8.843 1.00 43.67 335 VAL A N 1
ATOM 2628 C CA . VAL A 1 335 ? 12.223 9.386 9.229 1.00 44.01 335 VAL A CA 1
ATOM 2629 C C . VAL A 1 335 ? 11.999 10.316 8.043 1.00 43.79 335 VAL A C 1
ATOM 2630 O O . VAL A 1 335 ? 12.390 9.999 6.914 1.00 43.84 335 VAL A O 1
ATOM 2634 N N . GLY A 1 336 ? 11.352 11.453 8.295 1.00 43.66 336 GLY A N 1
ATOM 2635 C CA . GLY A 1 336 ? 11.166 12.450 7.253 1.00 43.83 336 GLY A CA 1
ATOM 2636 C C . GLY A 1 336 ? 12.432 13.266 7.039 1.00 44.59 336 GLY A C 1
ATOM 2637 O O . GLY A 1 336 ? 13.144 13.608 7.984 1.00 44.65 336 GLY A O 1
ATOM 2638 N N . CYS A 1 337 ? 12.700 13.586 5.769 1.00 45.30 337 CYS A N 1
ATOM 2639 C CA . CYS A 1 337 ? 13.941 14.227 5.346 1.00 44.49 337 CYS A CA 1
ATOM 2640 C C . CYS A 1 337 ? 15.128 13.429 5.873 1.00 44.29 337 CYS A C 1
ATOM 2641 O O . CYS A 1 337 ? 15.847 13.895 6.766 1.00 44.39 337 CYS A O 1
ATOM 2644 N N . PRO A 1 338 ? 15.362 12.223 5.348 1.00 44.59 338 PRO A N 1
ATOM 2645 C CA . PRO A 1 338 ? 16.370 11.342 5.957 1.00 44.91 338 PRO A CA 1
ATOM 2646 C C . PRO A 1 338 ? 17.804 11.770 5.705 1.00 44.91 338 PRO A C 1
ATOM 2647 O O . PRO A 1 338 ? 18.697 11.328 6.438 1.00 44.61 338 PRO A O 1
ATOM 2651 N N . MET A 1 339 ? 18.060 12.608 4.703 1.00 45.08 339 MET A N 1
ATOM 2652 C CA . MET A 1 339 ? 19.418 12.996 4.349 1.00 45.43 339 MET A CA 1
ATOM 2653 C C . MET A 1 339 ? 19.844 14.321 4.965 1.00 45.01 339 MET A C 1
ATOM 2654 O O . MET A 1 339 ? 20.996 14.729 4.784 1.00 45.20 339 MET A O 1
ATOM 2659 N N . ASN A 1 340 ? 18.954 15.001 5.681 1.00 44.66 340 ASN A N 1
ATOM 2660 C CA . ASN A 1 340 ? 19.313 16.248 6.338 1.00 44.93 340 ASN A CA 1
ATOM 2661 C C . ASN A 1 340 ? 19.962 15.972 7.689 1.00 45.00 340 ASN A C 1
ATOM 2662 O O . ASN A 1 340 ? 19.726 14.936 8.316 1.00 45.09 340 ASN A O 1
ATOM 2667 N N . PHE A 1 341 ? 20.789 16.917 8.136 1.00 44.71 341 PHE A N 1
ATOM 2668 C CA . PHE A 1 341 ? 21.415 16.842 9.454 1.00 44.15 341 PHE A CA 1
ATOM 2669 C C . PHE A 1 341 ? 20.683 17.821 10.367 1.00 44.50 341 PHE A C 1
ATOM 2670 O O . PHE A 1 341 ? 21.083 18.971 10.552 1.00 44.70 341 PHE A O 1
ATOM 2678 N N . ASP A 1 342 ? 19.580 17.345 10.939 1.00 44.04 342 ASP A N 1
ATOM 2679 C CA . ASP A 1 342 ? 18.744 18.133 11.837 1.00 43.39 342 ASP A CA 1
ATOM 2680 C C . ASP A 1 342 ? 18.855 17.537 13.234 1.00 43.37 342 ASP A C 1
ATOM 2681 O O . ASP A 1 342 ? 18.332 16.448 13.494 1.00 43.80 342 ASP A O 1
ATOM 2686 N N . ILE A 1 343 ? 19.535 18.254 14.135 1.00 43.33 343 ILE A N 1
ATOM 2687 C CA . ILE A 1 343 ? 19.700 17.786 15.509 1.00 43.99 343 ILE A CA 1
ATOM 2688 C C . ILE A 1 343 ? 18.465 18.014 16.362 1.00 44.01 343 ILE A C 1
ATOM 2689 O O . ILE A 1 343 ? 18.468 17.649 17.544 1.00 44.03 343 ILE A O 1
ATOM 2694 N N . ASN A 1 344 ? 17.407 18.603 15.803 1.00 43.61 344 ASN A N 1
ATOM 2695 C CA . ASN A 1 344 ? 16.190 18.905 16.547 1.00 43.66 344 ASN A CA 1
ATOM 2696 C C . ASN A 1 344 ? 15.072 17.907 16.263 1.00 43.66 344 ASN A C 1
ATOM 2697 O O . ASN A 1 344 ? 13.893 18.280 16.264 1.00 43.69 344 ASN A O 1
ATOM 2702 N N . ARG A 1 345 ? 15.415 16.646 16.019 1.00 43.66 345 ARG A N 1
ATOM 2703 C CA . ARG A 1 345 ? 14.407 15.621 15.803 1.00 43.54 345 ARG A CA 1
ATOM 2704 C C . ARG A 1 345 ? 13.836 15.144 17.133 1.00 43.88 345 ARG A C 1
ATOM 2705 O O . ARG A 1 345 ? 14.515 15.151 18.165 1.00 43.77 345 ARG A O 1
ATOM 2713 N N . GLU A 1 346 ? 12.570 14.727 17.100 1.00 44.16 346 GLU A N 1
ATOM 2714 C CA . GLU A 1 346 ? 11.873 14.358 18.327 1.00 44.30 346 GLU A CA 1
ATOM 2715 C C . GLU A 1 346 ? 12.325 13.005 18.863 1.00 43.93 346 GLU A C 1
ATOM 2716 O O . GLU A 1 346 ? 12.368 12.811 20.083 1.00 43.99 346 GLU A O 1
ATOM 2722 N N . ALA A 1 347 ? 12.656 12.065 17.980 1.00 43.64 347 ALA A N 1
ATOM 2723 C CA . ALA A 1 347 ? 13.160 10.760 18.389 1.00 43.00 347 ALA A CA 1
ATOM 2724 C C . ALA A 1 347 ? 14.610 10.614 17.948 1.00 43.23 347 ALA A C 1
ATOM 2725 O O . ALA A 1 347 ? 14.883 10.041 16.885 1.00 43.81 347 ALA A O 1
ATOM 2727 N N . PRO A 1 348 ? 15.568 11.119 18.731 1.00 43.21 348 PRO A N 1
ATOM 2728 C CA . PRO A 1 348 ? 16.962 11.109 18.259 1.00 43.20 348 PRO A CA 1
ATOM 2729 C C . PRO A 1 348 ? 17.594 9.729 18.260 1.00 42.52 348 PRO A C 1
ATOM 2730 O O . PRO A 1 348 ? 18.307 9.382 17.310 1.00 42.08 348 PRO A O 1
ATOM 2734 N N . GLN A 1 349 ? 17.354 8.926 19.294 1.00 42.16 349 GLN A N 1
ATOM 2735 C CA . GLN A 1 349 ? 18.001 7.627 19.430 1.00 41.69 349 GLN A CA 1
ATOM 2736 C C . GLN A 1 349 ? 17.288 6.522 18.662 1.00 41.36 349 GLN A C 1
ATOM 2737 O O . GLN A 1 349 ? 17.647 5.350 18.821 1.00 41.18 349 GLN A O 1
ATOM 2743 N N . ASP A 1 350 ? 16.297 6.858 17.839 1.00 41.36 350 ASP A N 1
ATOM 2744 C CA . ASP A 1 350 ? 15.550 5.855 17.079 1.00 41.25 350 ASP A CA 1
ATOM 2745 C C . ASP A 1 350 ? 16.267 5.573 15.757 1.00 41.12 350 ASP A C 1
ATOM 2746 O O . ASP A 1 350 ? 15.817 5.933 14.668 1.00 41.52 350 ASP A O 1
ATOM 2751 N N . HIS A 1 351 ? 17.414 4.909 15.878 1.00 41.05 351 HIS A N 1
ATOM 2752 C CA . HIS A 1 351 ? 18.192 4.507 14.716 1.00 41.34 351 HIS A CA 1
ATOM 2753 C C . HIS A 1 351 ? 18.858 3.170 15.010 1.00 41.21 351 HIS A C 1
ATOM 2754 O O . HIS A 1 351 ? 18.842 2.678 16.141 1.00 41.21 351 HIS A O 1
ATOM 2761 N N . LEU A 1 352 ? 19.450 2.584 13.969 1.00 41.15 352 LEU A N 1
ATOM 2762 C CA . LEU A 1 352 ? 20.130 1.299 14.068 1.00 41.11 352 LEU A CA 1
ATOM 2763 C C . LEU A 1 352 ? 21.647 1.452 14.002 1.00 40.78 352 LEU A C 1
ATOM 2764 O O . LEU A 1 352 ? 22.354 0.528 13.594 1.00 40.63 352 LEU A O 1
ATOM 2769 N N . ALA A 1 353 ? 22.159 2.620 14.398 1.00 40.88 353 ALA A N 1
ATOM 2770 C CA . ALA A 1 353 ? 23.600 2.835 14.423 1.00 40.88 353 ALA A CA 1
ATOM 2771 C C . ALA A 1 353 ? 24.301 1.926 15.422 1.00 40.26 353 ALA A C 1
ATOM 2772 O O . ALA A 1 353 ? 25.498 1.661 15.271 1.00 39.56 353 ALA A O 1
ATOM 2774 N N . PHE A 1 354 ? 23.585 1.450 16.442 1.00 40.37 354 PHE A N 1
ATOM 2775 C CA . PHE A 1 354 ? 24.094 0.444 17.364 1.00 39.77 354 PHE A CA 1
ATOM 2776 C C . PHE A 1 354 ? 23.381 -0.892 17.187 1.00 39.58 354 PHE A C 1
ATOM 2777 O O . PHE A 1 354 ? 23.471 -1.762 18.059 1.00 39.25 354 PHE A O 1
ATOM 2785 N N . THR A 1 355 ? 22.678 -1.064 16.072 1.00 39.71 355 THR A N 1
ATOM 2786 C CA . THR A 1 355 ? 21.901 -2.265 15.727 1.00 39.99 355 THR A CA 1
ATOM 2787 C C . THR A 1 355 ? 20.842 -2.492 16.810 1.00 39.83 355 THR A C 1
ATOM 2788 O O . THR A 1 355 ? 20.398 -1.546 17.473 1.00 39.57 355 THR A O 1
ATOM 2792 N N . LYS A 1 356 ? 20.435 -3.746 16.991 1.00 39.67 356 LYS A N 1
ATOM 2793 C CA . LYS A 1 356 ? 19.309 -4.082 17.848 1.00 39.34 356 LYS A CA 1
ATOM 2794 C C . LYS A 1 356 ? 19.353 -5.575 18.134 1.00 39.49 356 LYS A C 1
ATOM 2795 O O . LYS A 1 356 ? 19.791 -6.366 17.295 1.00 40.42 356 LYS A O 1
ATOM 2801 N N . GLY A 1 357 ? 18.898 -5.950 19.327 1.00 38.92 357 GLY A N 1
ATOM 2802 C CA . GLY A 1 357 ? 18.854 -7.350 19.700 1.00 39.39 357 GLY A CA 1
ATOM 2803 C C . GLY A 1 357 ? 20.002 -7.789 20.585 1.00 39.52 357 GLY A C 1
ATOM 2804 O O . GLY A 1 357 ? 20.472 -7.024 21.433 1.00 39.75 357 GLY A O 1
ATOM 2805 N N . ARG A 1 358 ? 20.459 -9.030 20.398 1.00 39.77 358 ARG A N 1
ATOM 2806 C CA . ARG A 1 358 ? 21.513 -9.573 21.250 1.00 40.84 358 ARG A CA 1
ATOM 2807 C C . ARG A 1 358 ? 22.839 -8.860 21.018 1.00 40.26 358 ARG A C 1
ATOM 2808 O O . ARG A 1 358 ? 23.525 -8.477 21.972 1.00 40.19 358 ARG A O 1
ATOM 2816 N N . HIS A 1 359 ? 23.218 -8.667 19.753 1.00 40.29 359 HIS A N 1
ATOM 2817 C CA . HIS A 1 359 ? 24.516 -8.098 19.409 1.00 40.36 359 HIS A CA 1
ATOM 2818 C C . HIS A 1 359 ? 24.506 -6.574 19.376 1.00 39.93 359 HIS A C 1
ATOM 2819 O O . HIS A 1 359 ? 25.312 -5.970 18.654 1.00 39.46 359 HIS A O 1
ATOM 2826 N N . THR A 1 360 ? 23.610 -5.936 20.127 1.00 39.84 360 THR A N 1
ATOM 2827 C CA . THR A 1 360 ? 23.630 -4.484 20.240 1.00 39.43 360 THR A CA 1
ATOM 2828 C C . THR A 1 360 ? 24.945 -4.029 20.861 1.00 39.53 360 THR A C 1
ATOM 2829 O O . THR A 1 360 ? 25.493 -4.691 21.746 1.00 39.77 360 THR A O 1
ATOM 2833 N N . CYS A 1 361 ? 25.459 -2.894 20.380 1.00 38.85 361 CYS A N 1
ATOM 2834 C CA . CYS A 1 361 ? 26.731 -2.348 20.839 1.00 38.70 361 CYS A CA 1
ATOM 2835 C C . CYS A 1 361 ? 26.698 -2.092 22.341 1.00 38.87 361 CYS A C 1
ATOM 2836 O O . CYS A 1 361 ? 25.958 -1.216 22.807 1.00 39.10 361 CYS A O 1
ATOM 2839 N N . PRO A 1 362 ? 27.483 -2.834 23.130 1.00 39.30 362 PRO A N 1
ATOM 2840 C CA . PRO A 1 362 ? 27.470 -2.621 24.584 1.00 39.61 362 PRO A CA 1
ATOM 2841 C C . PRO A 1 362 ? 28.203 -1.369 25.025 1.00 39.80 362 PRO A C 1
ATOM 2842 O O . PRO A 1 362 ? 27.924 -0.867 26.122 1.00 40.58 362 PRO A O 1
ATOM 2846 N N . GLY A 1 363 ? 29.125 -0.851 24.217 1.00 39.16 363 GLY A N 1
ATOM 2847 C CA . GLY A 1 363 ? 29.840 0.365 24.531 1.00 38.88 363 GLY A CA 1
ATOM 2848 C C . GLY A 1 363 ? 29.114 1.644 24.195 1.00 39.73 363 GLY A C 1
ATOM 2849 O O . GLY A 1 363 ? 29.709 2.722 24.271 1.00 39.41 363 GLY A O 1
ATOM 2850 N N . ALA A 1 364 ? 27.841 1.555 23.812 1.00 38.70 364 ALA A N 1
ATOM 2851 C CA . ALA A 1 364 ? 27.073 2.757 23.500 1.00 39.32 364 ALA A CA 1
ATOM 2852 C C . ALA A 1 364 ? 26.966 3.735 24.667 1.00 39.66 364 ALA A C 1
ATOM 2853 O O . ALA A 1 364 ? 27.056 4.950 24.419 1.00 39.70 364 ALA A O 1
ATOM 2855 N N . PRO A 1 365 ? 26.762 3.310 25.924 1.00 39.80 365 PRO A N 1
ATOM 2856 C CA . PRO A 1 365 ? 26.743 4.303 27.013 1.00 39.94 365 PRO A CA 1
ATOM 2857 C C . PRO A 1 365 ? 28.038 5.087 27.135 1.00 40.31 365 PRO A C 1
ATOM 2858 O O . PRO A 1 365 ? 28.004 6.290 27.425 1.00 40.42 365 PRO A O 1
ATOM 2862 N N . LEU A 1 366 ? 29.184 4.439 26.920 1.00 40.69 366 LEU A N 1
ATOM 2863 C CA . LEU A 1 366 ? 30.456 5.148 27.000 1.00 41.16 366 LEU A CA 1
ATOM 2864 C C . LEU A 1 366 ? 30.643 6.074 25.805 1.00 41.15 366 LEU A C 1
ATOM 2865 O O . LEU A 1 366 ? 30.881 7.277 25.972 1.00 41.85 366 LEU A O 1
ATOM 2870 N N . ALA A 1 367 ? 30.532 5.524 24.590 1.00 40.47 367 ALA A N 1
ATOM 2871 C CA . ALA A 1 367 ? 30.733 6.301 23.370 1.00 40.73 367 ALA A CA 1
ATOM 2872 C C . ALA A 1 367 ? 29.949 7.606 23.407 1.00 41.20 367 ALA A C 1
ATOM 2873 O O . ALA A 1 367 ? 30.525 8.695 23.289 1.00 41.65 367 ALA A O 1
ATOM 2875 N N . ARG A 1 368 ? 28.628 7.507 23.589 1.00 41.08 368 ARG A N 1
ATOM 2876 C CA . ARG A 1 368 ? 27.792 8.693 23.741 1.00 41.31 368 ARG A CA 1
ATOM 2877 C C . ARG A 1 368 ? 28.412 9.666 24.733 1.00 41.61 368 ARG A C 1
ATOM 2878 O O . ARG A 1 368 ? 28.709 10.818 24.395 1.00 42.00 368 ARG A O 1
ATOM 2886 N N . LEU A 1 369 ? 28.657 9.190 25.959 1.00 41.49 369 LEU A N 1
ATOM 2887 C CA . LEU A 1 369 ? 29.244 10.042 26.987 1.00 42.09 369 LEU A CA 1
ATOM 2888 C C . LEU A 1 369 ? 30.533 10.680 26.493 1.00 42.76 369 LEU A C 1
ATOM 2889 O O . LEU A 1 369 ? 30.760 11.878 26.697 1.00 43.20 369 LEU A O 1
ATOM 2894 N N . GLN A 1 370 ? 31.391 9.894 25.841 1.00 42.65 370 GLN A N 1
ATOM 2895 C CA . GLN A 1 370 ? 32.611 10.455 25.274 1.00 42.44 370 GLN A CA 1
ATOM 2896 C C . GLN A 1 370 ? 32.289 11.465 24.179 1.00 42.45 370 GLN A C 1
ATOM 2897 O O . GLN A 1 370 ? 32.788 12.597 24.195 1.00 43.06 370 GLN A O 1
ATOM 2903 N N . GLY A 1 371 ? 31.415 11.084 23.241 1.00 42.26 371 GLY A N 1
ATOM 2904 C CA . GLY A 1 371 ? 31.095 11.972 22.132 1.00 42.65 371 GLY A CA 1
ATOM 2905 C C . GLY A 1 371 ? 30.511 13.295 22.583 1.00 43.00 371 GLY A C 1
ATOM 2906 O O . GLY A 1 371 ? 30.821 14.346 22.018 1.00 43.40 371 GLY A O 1
ATOM 2907 N N . ALA A 1 372 ? 29.661 13.263 23.610 1.00 42.87 372 ALA A N 1
ATOM 2908 C CA . ALA A 1 372 ? 29.113 14.501 24.149 1.00 43.38 372 ALA A CA 1
ATOM 2909 C C . ALA A 1 372 ? 30.163 15.303 24.907 1.00 43.43 372 ALA A C 1
ATOM 2910 O O . ALA A 1 372 ? 30.096 16.537 24.932 1.00 43.94 372 ALA A O 1
ATOM 2912 N N . THR A 1 373 ? 31.135 14.632 25.526 1.00 43.23 373 THR A N 1
ATOM 2913 C CA . THR A 1 373 ? 32.074 15.328 26.398 1.00 43.93 373 THR A CA 1
ATOM 2914 C C . THR A 1 373 ? 33.259 15.907 25.633 1.00 45.05 373 THR A C 1
ATOM 2915 O O . THR A 1 373 ? 33.638 17.061 25.855 1.00 45.84 373 THR A O 1
ATOM 2919 N N . GLY A 1 374 ? 33.850 15.127 24.733 1.00 44.98 374 GLY A N 1
ATOM 2920 C CA . GLY A 1 374 ? 35.003 15.591 23.988 1.00 45.14 374 GLY A CA 1
ATOM 2921 C C . GLY A 1 374 ? 34.690 16.739 23.052 1.00 45.60 374 GLY A C 1
ATOM 2922 O O . GLY A 1 374 ? 35.260 17.828 23.181 1.00 46.25 374 GLY A O 1
ATOM 2923 N N . LEU A 1 375 ? 33.770 16.497 22.112 1.00 45.05 375 LEU A N 1
ATOM 2924 C CA . LEU A 1 375 ? 33.420 17.493 21.102 1.00 45.63 375 LEU A CA 1
ATOM 2925 C C . LEU A 1 375 ? 33.104 18.842 21.735 1.00 46.23 375 LEU A C 1
ATOM 2926 O O . LEU A 1 375 ? 33.616 19.881 21.300 1.00 46.83 375 LEU A O 1
ATOM 2931 N N . ARG A 1 376 ? 32.253 18.839 22.764 1.00 46.40 376 ARG A N 1
ATOM 2932 C CA . ARG A 1 376 ? 31.940 20.060 23.500 1.00 46.79 376 ARG A CA 1
ATOM 2933 C C . ARG A 1 376 ? 33.212 20.798 23.898 1.00 47.24 376 ARG A C 1
ATOM 2934 O O . ARG A 1 376 ? 33.408 21.966 23.543 1.00 47.78 376 ARG A O 1
ATOM 2942 N N . VAL A 1 377 ? 34.103 20.110 24.617 1.00 46.88 377 VAL A N 1
ATOM 2943 C CA . VAL A 1 377 ? 35.362 20.724 25.028 1.00 47.46 377 VAL A CA 1
ATOM 2944 C C . VAL A 1 377 ? 36.130 21.222 23.811 1.00 47.61 377 VAL A C 1
ATOM 2945 O O . VAL A 1 377 ? 36.721 22.310 23.832 1.00 47.98 377 VAL A O 1
ATOM 2949 N N . LEU A 1 378 ? 36.106 20.450 22.720 1.00 47.26 378 LEU A N 1
ATOM 2950 C CA . LEU A 1 378 ? 36.810 20.856 21.508 1.00 47.61 378 LEU A CA 1
ATOM 2951 C C . LEU A 1 378 ? 36.259 22.167 20.963 1.00 48.20 378 LEU A C 1
ATOM 2952 O O . LEU A 1 378 ? 37.014 22.997 20.443 1.00 48.97 378 LEU A O 1
ATOM 2957 N N . PHE A 1 379 ? 34.948 22.376 21.076 1.00 48.14 379 PHE A N 1
ATOM 2958 C CA . PHE A 1 379 ? 34.336 23.630 20.666 1.00 48.87 379 PHE A CA 1
ATOM 2959 C C . PHE A 1 379 ? 34.164 24.596 21.828 1.00 49.12 379 PHE A C 1
ATOM 2960 O O . PHE A 1 379 ? 33.507 25.630 21.673 1.00 49.32 379 PHE A O 1
ATOM 2968 N N . GLU A 1 380 ? 3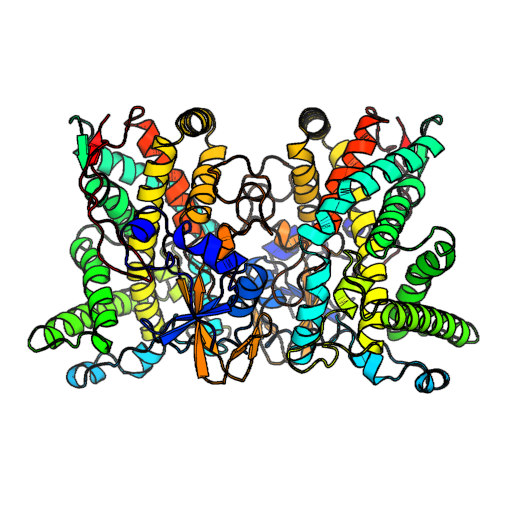4.744 24.284 22.984 1.00 48.81 380 GLU A N 1
ATOM 2969 C CA . GLU A 1 380 ? 34.819 25.222 24.094 1.00 48.91 380 GLU A CA 1
ATOM 2970 C C . GLU A 1 380 ? 36.184 25.886 24.193 1.00 49.26 380 GLU A C 1
ATOM 2971 O O . GLU A 1 380 ? 36.283 27.016 24.683 1.00 49.50 380 GLU A O 1
ATOM 2977 N N . ARG A 1 381 ? 37.231 25.200 23.736 1.00 49.25 381 ARG A N 1
ATOM 2978 C CA . ARG A 1 381 ? 38.590 25.724 23.696 1.00 49.45 381 ARG A CA 1
ATOM 2979 C C . ARG A 1 381 ? 38.870 26.434 22.376 1.00 49.90 381 ARG A C 1
ATOM 2980 O O . ARG A 1 381 ? 39.415 27.542 22.365 1.00 50.41 381 ARG A O 1
ATOM 2988 N N . LEU A 1 382 ? 38.504 25.800 21.257 1.00 49.74 382 LEU A N 1
ATOM 2989 C CA . LEU A 1 382 ? 38.706 26.334 19.911 1.00 50.62 382 LEU A CA 1
ATOM 2990 C C . LEU A 1 382 ? 37.341 26.553 19.268 1.00 50.83 382 LEU A C 1
ATOM 2991 O O . LEU A 1 382 ? 36.854 25.698 18.513 1.00 50.63 382 LEU A O 1
ATOM 2996 N N . PRO A 1 383 ? 36.691 27.687 19.547 1.00 51.29 383 PRO A N 1
ATOM 2997 C CA . PRO A 1 383 ? 35.317 27.874 19.048 1.00 51.26 383 PRO A CA 1
ATOM 2998 C C . PRO A 1 383 ? 35.226 28.021 17.538 1.00 51.23 383 PRO A C 1
ATOM 2999 O O . PRO A 1 383 ? 34.309 27.464 16.922 1.00 51.29 383 PRO A O 1
ATOM 3003 N N . GLU A 1 384 ? 36.147 28.760 16.919 1.00 51.31 384 GLU A N 1
ATOM 3004 C CA . GLU A 1 384 ? 36.081 29.026 15.486 1.00 51.94 384 GLU A CA 1
ATOM 3005 C C . GLU A 1 384 ? 36.715 27.909 14.662 1.00 51.95 384 GLU A C 1
ATOM 3006 O O . GLU A 1 384 ? 37.299 28.168 13.604 1.00 52.17 384 GLU A O 1
ATOM 3012 N N . LEU A 1 385 ? 36.606 26.667 15.133 1.00 51.15 385 LEU A N 1
ATOM 3013 C CA . LEU A 1 385 ? 37.145 25.523 14.402 1.00 50.77 385 LEU A CA 1
ATOM 3014 C C . LEU A 1 385 ? 36.439 25.332 13.062 1.00 50.80 385 LEU A C 1
ATOM 3015 O O . LEU A 1 385 ? 35.213 25.191 13.009 1.00 50.48 385 LEU A O 1
ATOM 3020 N N . LYS A 1 386 ? 37.216 25.328 11.978 1.00 51.07 386 LYS A N 1
ATOM 3021 C CA . LYS A 1 386 ? 36.687 25.161 10.627 1.00 50.61 386 LYS A CA 1
ATOM 3022 C C . LYS A 1 386 ? 37.529 24.132 9.885 1.00 50.53 386 LYS A C 1
ATOM 3023 O O . LYS A 1 386 ? 38.745 24.303 9.751 1.00 50.62 386 LYS A O 1
ATOM 3029 N N . VAL A 1 387 ? 36.881 23.068 9.407 1.00 50.69 387 VAL A N 1
ATOM 3030 C CA . VAL A 1 387 ? 37.574 22.006 8.683 1.00 51.03 387 VAL A CA 1
ATOM 3031 C C . VAL A 1 387 ? 38.116 22.545 7.366 1.00 51.57 387 VAL A C 1
ATOM 3032 O O . VAL A 1 387 ? 37.374 23.127 6.564 1.00 51.69 387 VAL A O 1
ATOM 3036 N N . VAL A 1 388 ? 39.416 22.363 7.146 1.00 51.69 388 VAL A N 1
ATOM 3037 C CA . VAL A 1 388 ? 40.108 22.816 5.938 1.00 52.31 388 VAL A CA 1
ATOM 3038 C C . VAL A 1 388 ? 39.422 22.265 4.692 1.00 53.05 388 VAL A C 1
ATOM 3039 O O . VAL A 1 388 ? 39.398 21.043 4.487 1.00 53.42 388 VAL A O 1
ATOM 3043 N N . PRO A 1 389 ? 38.856 23.118 3.841 1.00 53.43 389 PRO A N 1
ATOM 3044 C CA . PRO A 1 389 ? 38.266 22.628 2.591 1.00 53.68 389 PRO A CA 1
ATOM 3045 C C . PRO A 1 389 ? 39.324 22.160 1.604 1.00 54.26 389 PRO A C 1
ATOM 3046 O O . PRO A 1 389 ? 40.466 22.628 1.607 1.00 54.22 389 PRO A O 1
ATOM 3050 N N . ASP A 1 390 ? 38.919 21.215 0.752 1.00 54.67 390 ASP A N 1
ATOM 3051 C CA . ASP A 1 390 ? 39.748 20.712 -0.345 1.00 55.20 390 ASP A CA 1
ATOM 3052 C C . ASP A 1 390 ? 41.033 20.066 0.181 1.00 55.55 390 ASP A C 1
ATOM 3053 O O . ASP A 1 390 ? 42.150 20.494 -0.120 1.00 56.01 390 ASP A O 1
ATOM 3058 N N . GLN A 1 391 ? 40.851 19.019 0.982 1.00 55.66 391 GLN A N 1
ATOM 3059 C CA . GLN A 1 391 ? 41.949 18.202 1.459 1.00 55.70 391 GLN A CA 1
ATOM 3060 C C . GLN A 1 391 ? 41.748 16.762 1.008 1.00 56.22 391 GLN A C 1
ATOM 3061 O O . GLN A 1 391 ? 40.644 16.219 1.160 1.00 56.12 391 GLN A O 1
ATOM 3067 N N . PRO A 1 392 ? 42.761 16.131 0.415 1.00 56.61 392 PRO A N 1
ATOM 3068 C CA . PRO A 1 392 ? 42.582 14.782 -0.148 1.00 56.63 392 PRO A CA 1
ATOM 3069 C C . PRO A 1 392 ? 42.064 13.797 0.889 1.00 55.95 392 PRO A C 1
ATOM 3070 O O . PRO A 1 392 ? 42.656 13.620 1.954 1.00 55.71 392 PRO A O 1
ATOM 3074 N N . LEU A 1 393 ? 40.934 13.169 0.571 1.00 55.87 393 LEU A N 1
ATOM 3075 C CA . LEU A 1 393 ? 40.322 12.196 1.465 1.00 55.98 393 LEU A CA 1
ATOM 3076 C C . LEU A 1 393 ? 41.215 10.969 1.587 1.00 55.91 393 LEU A C 1
ATOM 3077 O O . LEU A 1 393 ? 41.544 10.329 0.583 1.00 55.44 393 LEU A O 1
ATOM 3082 N N . ASN A 1 394 ? 41.609 10.640 2.814 1.00 55.58 394 ASN A N 1
ATOM 3083 C CA . ASN A 1 394 ? 42.473 9.495 3.091 1.00 54.81 394 ASN A CA 1
ATOM 3084 C C . ASN A 1 394 ? 41.673 8.494 3.919 1.00 53.71 394 ASN A C 1
ATOM 3085 O O . ASN A 1 394 ? 41.470 8.690 5.121 1.00 52.87 394 ASN A O 1
ATOM 3090 N N . PHE A 1 395 ? 41.223 7.424 3.269 1.00 54.14 395 PHE A N 1
ATOM 3091 C CA . PHE A 1 395 ? 40.414 6.389 3.898 1.00 53.81 395 PHE A CA 1
ATOM 3092 C C . PHE A 1 395 ? 41.050 5.037 3.622 1.00 53.92 395 PHE A C 1
ATOM 3093 O O . PHE A 1 395 ? 41.420 4.745 2.480 1.00 54.50 395 PHE A O 1
ATOM 3101 N N . ALA A 1 396 ? 41.180 4.223 4.659 1.00 53.43 396 ALA A N 1
ATOM 3102 C CA . ALA A 1 396 ? 41.637 2.852 4.476 1.00 54.39 396 ALA A CA 1
ATOM 3103 C C . ALA A 1 396 ? 40.592 2.083 3.681 1.00 55.21 396 ALA A C 1
ATOM 3104 O O . ALA A 1 396 ? 39.463 1.916 4.163 1.00 54.79 396 ALA A O 1
ATOM 3106 N N . PRO A 1 397 ? 40.908 1.607 2.472 1.00 55.41 397 PRO A N 1
ATOM 3107 C CA . PRO A 1 397 ? 39.881 0.964 1.640 1.00 55.03 397 PRO A CA 1
ATOM 3108 C C . PRO A 1 397 ? 39.341 -0.315 2.260 1.00 55.07 397 PRO A C 1
ATOM 3109 O O . PRO A 1 397 ? 39.834 -1.413 1.986 1.00 55.18 397 PRO A O 1
ATOM 3113 N N . MET A 1 398 ? 38.318 -0.172 3.098 1.00 54.72 398 MET A N 1
ATOM 3114 C CA . MET A 1 398 ? 37.672 -1.297 3.754 1.00 54.18 398 MET A CA 1
ATOM 3115 C C . MET A 1 398 ? 36.164 -1.116 3.674 1.00 54.03 398 MET A C 1
ATOM 3116 O O . MET A 1 398 ? 35.654 0.007 3.715 1.00 53.94 398 MET A O 1
ATOM 3121 N N . ALA A 1 399 ? 35.454 -2.236 3.556 1.00 53.97 399 ALA A N 1
ATOM 3122 C CA . ALA A 1 399 ? 34.007 -2.216 3.385 1.00 53.02 399 ALA A CA 1
ATOM 3123 C C . ALA A 1 399 ? 33.269 -2.140 4.718 1.00 52.02 399 ALA A C 1
ATOM 3124 O O . ALA A 1 399 ? 32.392 -1.290 4.897 1.00 51.28 399 ALA A O 1
ATOM 3126 N N . LEU A 1 400 ? 33.610 -3.022 5.659 1.00 52.37 400 LEU A N 1
ATOM 3127 C CA . LEU A 1 400 ? 32.885 -3.080 6.923 1.00 52.17 400 LEU A CA 1
ATOM 3128 C C . LEU A 1 400 ? 33.159 -1.882 7.824 1.00 52.17 400 LEU A C 1
ATOM 3129 O O . LEU A 1 400 ? 32.323 -1.567 8.678 1.00 50.79 400 LEU A O 1
ATOM 3134 N N . LEU A 1 401 ? 34.297 -1.211 7.664 1.00 51.90 401 LEU A N 1
ATOM 3135 C CA . LEU A 1 401 ? 34.686 -0.118 8.559 1.00 51.74 401 LEU A CA 1
ATOM 3136 C C . LEU A 1 401 ? 35.571 0.868 7.818 1.00 52.03 401 LEU A C 1
ATOM 3137 O O . LEU A 1 401 ? 36.806 0.806 7.892 1.00 52.16 401 LEU A O 1
ATOM 3142 N N . PRO A 1 402 ? 34.974 1.807 7.077 1.00 52.16 402 PRO A N 1
ATOM 3143 C CA . PRO A 1 402 ? 35.774 2.854 6.430 1.00 52.28 402 PRO A CA 1
ATOM 3144 C C . PRO A 1 402 ? 36.390 3.803 7.448 1.00 51.53 402 PRO A C 1
ATOM 3145 O O . PRO A 1 402 ? 35.703 4.672 7.994 1.00 51.34 402 PRO A O 1
ATOM 3149 N N . VAL A 1 403 ? 37.684 3.645 7.707 1.00 51.41 403 VAL A N 1
ATOM 3150 C CA . VAL A 1 403 ? 38.394 4.425 8.715 1.00 50.96 403 VAL A CA 1
ATOM 3151 C C . VAL A 1 403 ? 39.088 5.595 8.033 1.00 51.30 403 VAL A C 1
ATOM 3152 O O . VAL A 1 403 ? 39.882 5.402 7.104 1.00 52.23 403 VAL A O 1
ATOM 3156 N N . ARG A 1 404 ? 38.791 6.809 8.491 1.00 50.90 404 ARG A N 1
ATOM 3157 C CA . ARG A 1 404 ? 39.465 8.000 7.992 1.00 51.38 404 ARG A CA 1
ATOM 3158 C C . ARG A 1 404 ? 40.831 8.132 8.654 1.00 51.19 404 ARG A C 1
ATOM 3159 O O . ARG A 1 404 ? 40.951 8.014 9.878 1.00 50.50 404 ARG A O 1
ATOM 3167 N N . LEU A 1 405 ? 41.861 8.375 7.844 1.00 52.11 405 LEU A N 1
ATOM 3168 C CA . LEU A 1 405 ? 43.229 8.435 8.341 1.00 51.91 405 LEU A CA 1
ATOM 3169 C C . LEU A 1 405 ? 43.717 9.847 8.633 1.00 51.16 405 LEU A C 1
ATOM 3170 O O . LEU A 1 405 ? 44.655 10.007 9.421 1.00 50.34 405 LEU A O 1
ATOM 3175 N N . SER A 1 406 ? 43.115 10.869 8.028 1.00 51.43 406 SER A N 1
ATOM 3176 C CA . SER A 1 406 ? 43.574 12.236 8.226 1.00 51.22 406 SER A CA 1
ATOM 3177 C C . SER A 1 406 ? 42.396 13.193 8.135 1.00 51.32 406 SER A C 1
ATOM 3178 O O . SER A 1 406 ? 41.484 12.993 7.328 1.00 51.74 406 SER A O 1
ATOM 3181 N N . LEU A 1 407 ? 42.427 14.235 8.969 1.00 50.77 407 LEU A N 1
ATOM 3182 C CA . LEU A 1 407 ? 41.406 15.281 8.939 1.00 50.63 407 LEU A CA 1
ATOM 3183 C C . LEU A 1 407 ? 42.035 16.553 9.503 1.00 50.06 407 LEU A C 1
ATOM 3184 O O . LEU A 1 407 ? 42.131 16.711 10.724 1.00 49.74 407 LEU A O 1
ATOM 3189 N N . GLN A 1 408 ? 42.456 17.446 8.612 1.00 49.98 408 GLN A N 1
ATOM 3190 C CA . GLN A 1 408 ? 43.107 18.685 9.016 1.00 50.04 408 GLN A CA 1
ATOM 3191 C C . GLN A 1 408 ? 42.065 19.745 9.348 1.00 50.44 408 GLN A C 1
ATOM 3192 O O . GLN A 1 408 ? 41.158 20.008 8.551 1.00 50.83 408 GLN A O 1
ATOM 3198 N N . VAL A 1 409 ? 42.194 20.354 10.527 1.00 50.45 409 VAL A N 1
ATOM 3199 C CA . VAL A 1 409 ? 41.281 21.397 10.970 1.00 50.87 409 VAL A CA 1
ATOM 3200 C C . VAL A 1 409 ? 42.097 22.603 11.413 1.00 50.90 409 VAL A C 1
ATOM 3201 O O . VAL A 1 409 ? 43.265 22.491 11.793 1.00 50.91 409 VAL A O 1
ATOM 3205 N N . ILE A 1 410 ? 41.462 23.775 11.347 1.00 50.69 410 ILE A N 1
ATOM 3206 C CA . ILE A 1 410 ? 42.074 25.031 11.762 1.00 50.63 410 ILE A CA 1
ATOM 3207 C C . ILE A 1 410 ? 41.059 25.823 12.574 1.00 51.09 410 ILE A C 1
ATOM 3208 O O . ILE A 1 410 ? 39.854 25.564 12.531 1.00 51.55 410 ILE A O 1
ATOM 3213 N N . TRP A 1 411 ? 41.563 26.800 13.319 1.00 51.18 411 TRP A N 1
ATOM 3214 C CA . TRP A 1 411 ? 40.710 27.663 14.129 1.00 51.36 411 TRP A CA 1
ATOM 3215 C C . TRP A 1 411 ? 41.308 29.060 14.268 1.00 52.01 411 TRP A C 1
ATOM 3216 O O . TRP A 1 411 ? 42.487 29.276 13.985 1.00 51.92 411 TRP A O 1
ATOM 3228 N N . ARG B 1 6 ? 12.677 -18.705 51.224 1.00 54.53 6 ARG B N 1
ATOM 3229 C CA . ARG B 1 6 ? 12.673 -17.975 49.962 1.00 56.83 6 ARG B CA 1
ATOM 3230 C C . ARG B 1 6 ? 12.399 -16.493 50.209 1.00 57.50 6 ARG B C 1
ATOM 3231 O O . ARG B 1 6 ? 11.634 -16.145 51.110 1.00 56.90 6 ARG B O 1
ATOM 3239 N N . PRO B 1 7 ? 13.036 -15.627 49.419 1.00 57.56 7 PRO B N 1
ATOM 3240 C CA . PRO B 1 7 ? 12.891 -14.182 49.638 1.00 57.07 7 PRO B CA 1
ATOM 3241 C C . PRO B 1 7 ? 11.448 -13.718 49.503 1.00 57.09 7 PRO B C 1
ATOM 3242 O O . PRO B 1 7 ? 10.720 -14.135 48.600 1.00 56.46 7 PRO B O 1
ATOM 3246 N N . GLN B 1 8 ? 11.042 -12.842 50.417 1.00 57.11 8 GLN B N 1
ATOM 3247 C CA . GLN B 1 8 ? 9.715 -12.254 50.438 1.00 57.02 8 GLN B CA 1
ATOM 3248 C C . GLN B 1 8 ? 9.775 -10.834 49.866 1.00 56.27 8 GLN B C 1
ATOM 3249 O O . GLN B 1 8 ? 10.743 -10.460 49.195 1.00 56.31 8 GLN B O 1
ATOM 3255 N N . ALA B 1 9 ? 8.745 -10.033 50.135 1.00 55.96 9 ALA B N 1
ATOM 3256 C CA . ALA B 1 9 ? 8.652 -8.679 49.620 1.00 55.91 9 ALA B CA 1
ATOM 3257 C C . ALA B 1 9 ? 8.494 -7.684 50.764 1.00 56.99 9 ALA B C 1
ATOM 3258 O O . ALA B 1 9 ? 8.015 -8.046 51.844 1.00 57.44 9 ALA B O 1
ATOM 3260 N N . PRO B 1 10 ? 8.900 -6.429 50.565 1.00 57.46 10 PRO B N 1
ATOM 3261 C CA . PRO B 1 10 ? 8.668 -5.409 51.593 1.00 57.38 10 PRO B CA 1
ATOM 3262 C C . PRO B 1 10 ? 7.183 -5.210 51.866 1.00 57.31 10 PRO B C 1
ATOM 3263 O O . PRO B 1 10 ? 6.320 -5.524 51.043 1.00 56.96 10 PRO B O 1
ATOM 3267 N N . SER B 1 11 ? 6.895 -4.679 53.058 1.00 57.58 11 SER B N 1
ATOM 3268 C CA . SER B 1 11 ? 5.510 -4.484 53.478 1.00 58.05 11 SER B CA 1
ATOM 3269 C C . SER B 1 11 ? 4.766 -3.530 52.550 1.00 57.80 11 SER B C 1
ATOM 3270 O O . SER B 1 11 ? 3.592 -3.753 52.231 1.00 57.16 11 SER B O 1
ATOM 3273 N N . ASP B 1 12 ? 5.430 -2.460 52.108 1.00 57.47 12 ASP B N 1
ATOM 3274 C CA . ASP B 1 12 ? 4.766 -1.437 51.307 1.00 57.02 12 ASP B CA 1
ATOM 3275 C C . ASP B 1 12 ? 4.451 -1.894 49.889 1.00 56.95 12 ASP B C 1
ATOM 3276 O O . ASP B 1 12 ? 3.750 -1.174 49.170 1.00 57.19 12 ASP B O 1
ATOM 3281 N N . PHE B 1 13 ? 4.942 -3.058 49.469 1.00 57.03 13 PHE B N 1
ATOM 3282 C CA . PHE B 1 13 ? 4.721 -3.550 48.111 1.00 56.83 13 PHE B CA 1
ATOM 3283 C C . PHE B 1 13 ? 3.386 -4.285 48.069 1.00 56.74 13 PHE B C 1
ATOM 3284 O O . PHE B 1 13 ? 3.268 -5.415 48.550 1.00 56.43 13 PHE B O 1
ATOM 3292 N N . ASN B 1 14 ? 2.377 -3.638 47.490 1.00 56.89 14 ASN B N 1
ATOM 3293 C CA . ASN B 1 14 ? 1.067 -4.254 47.282 1.00 56.96 14 ASN B CA 1
ATOM 3294 C C . ASN B 1 14 ? 0.479 -3.669 46.004 1.00 56.98 14 ASN B C 1
ATOM 3295 O O . ASN B 1 14 ? -0.024 -2.536 46.003 1.00 56.88 14 ASN B O 1
ATOM 3300 N N . PRO B 1 15 ? 0.529 -4.413 44.894 1.00 57.07 15 PRO B N 1
ATOM 3301 C CA . PRO B 1 15 ? 0.007 -3.878 43.623 1.00 57.51 15 PRO B CA 1
ATOM 3302 C C . PRO B 1 15 ? -1.501 -3.692 43.597 1.00 58.18 15 PRO B C 1
ATOM 3303 O O . PRO B 1 15 ? -2.007 -3.059 42.661 1.00 57.85 15 PRO B O 1
ATOM 3307 N N . MET B 1 16 ? -2.233 -4.212 44.580 1.00 58.58 16 MET B N 1
ATOM 3308 C CA . MET B 1 16 ? -3.684 -4.097 44.615 1.00 58.78 16 MET B CA 1
ATOM 3309 C C . MET B 1 16 ? -4.178 -2.979 45.523 1.00 58.58 16 MET B C 1
ATOM 3310 O O . MET B 1 16 ? -5.392 -2.822 45.683 1.00 58.61 16 MET B O 1
ATOM 3315 N N . SER B 1 17 ? -3.279 -2.200 46.114 1.00 58.15 17 SER B N 1
ATOM 3316 C CA . SER B 1 17 ? -3.677 -1.107 46.986 1.00 58.24 17 SER B CA 1
ATOM 3317 C C . SER B 1 17 ? -3.890 0.170 46.179 1.00 58.21 17 SER B C 1
ATOM 3318 O O . SER B 1 17 ? -3.439 0.297 45.038 1.00 58.39 17 SER B O 1
ATOM 3321 N N . GLU B 1 18 ? -4.599 1.122 46.792 1.00 58.71 18 GLU B N 1
ATOM 3322 C CA . GLU B 1 18 ? -4.825 2.408 46.140 1.00 58.74 18 GLU B CA 1
ATOM 3323 C C . GLU B 1 18 ? -3.523 3.177 45.954 1.00 58.45 18 GLU B C 1
ATOM 3324 O O . GLU B 1 18 ? -3.410 3.987 45.025 1.00 58.40 18 GLU B O 1
ATOM 3330 N N . GLN B 1 19 ? -2.536 2.941 46.823 1.00 58.27 19 GLN B N 1
ATOM 3331 C CA . GLN B 1 19 ? -1.223 3.548 46.638 1.00 58.03 19 GLN B CA 1
ATOM 3332 C C . GLN B 1 19 ? -0.602 3.126 45.313 1.00 57.71 19 GLN B C 1
ATOM 3333 O O . GLN B 1 19 ? 0.112 3.914 44.681 1.00 57.43 19 GLN B O 1
ATOM 3339 N N . SER B 1 20 ? -0.866 1.893 44.876 1.00 57.61 20 SER B N 1
ATOM 3340 C CA . SER B 1 20 ? -0.413 1.441 43.567 1.00 57.11 20 SER B CA 1
ATOM 3341 C C . SER B 1 20 ? -1.248 2.039 42.444 1.00 56.59 20 SER B C 1
ATOM 3342 O O . SER B 1 20 ? -0.722 2.302 41.357 1.00 56.48 20 SER B O 1
ATOM 3345 N N . PHE B 1 21 ? -2.545 2.250 42.685 1.00 57.23 21 PHE B N 1
ATOM 3346 C CA . PHE B 1 21 ? -3.410 2.825 41.661 1.00 57.26 21 PHE B CA 1
ATOM 3347 C C . PHE B 1 21 ? -3.068 4.284 41.392 1.00 56.91 21 PHE B C 1
ATOM 3348 O O . PHE B 1 21 ? -3.226 4.756 40.260 1.00 56.63 21 PHE B O 1
ATOM 3356 N N . ARG B 1 22 ? -2.608 5.014 42.410 1.00 57.17 22 ARG B N 1
ATOM 3357 C CA . ARG B 1 22 ? -2.226 6.405 42.191 1.00 57.35 22 ARG B CA 1
ATOM 3358 C C . ARG B 1 22 ? -0.825 6.512 41.601 1.00 56.68 22 ARG B C 1
ATOM 3359 O O . ARG B 1 22 ? -0.562 7.395 40.777 1.00 55.98 22 ARG B O 1
ATOM 3367 N N . ASP B 1 23 ? 0.078 5.624 42.007 1.00 56.17 23 ASP B N 1
ATOM 3368 C CA . ASP B 1 23 ? 1.460 5.639 41.528 1.00 55.38 23 ASP B CA 1
ATOM 3369 C C . ASP B 1 23 ? 2.008 4.221 41.639 1.00 55.39 23 ASP B C 1
ATOM 3370 O O . ASP B 1 23 ? 2.367 3.770 42.736 1.00 55.53 23 ASP B O 1
ATOM 3375 N N . PRO B 1 24 ? 2.080 3.489 40.524 1.00 55.31 24 PRO B N 1
ATOM 3376 C CA . PRO B 1 24 ? 2.568 2.101 40.597 1.00 55.04 24 PRO B CA 1
ATOM 3377 C C . PRO B 1 24 ? 4.036 1.990 40.962 1.00 54.62 24 PRO B C 1
ATOM 3378 O O . PRO B 1 24 ? 4.463 0.922 41.418 1.00 54.65 24 PRO B O 1
ATOM 3382 N N . ALA B 1 25 ? 4.822 3.052 40.779 1.00 54.35 25 ALA B N 1
ATOM 3383 C CA . ALA B 1 25 ? 6.247 3.000 41.076 1.00 53.65 25 ALA B CA 1
ATOM 3384 C C . ALA B 1 25 ? 6.561 3.276 42.540 1.00 54.20 25 ALA B C 1
ATOM 3385 O O . ALA B 1 25 ? 7.665 2.953 42.992 1.00 53.49 25 ALA B O 1
ATOM 3387 N N . SER B 1 26 ? 5.623 3.866 43.286 1.00 54.74 26 SER B N 1
ATOM 3388 C CA . SER B 1 26 ? 5.885 4.187 44.686 1.00 54.65 26 SER B CA 1
ATOM 3389 C C . SER B 1 26 ? 6.059 2.927 45.526 1.00 54.82 26 SER B C 1
ATOM 3390 O O . SER B 1 26 ? 6.883 2.899 46.447 1.00 54.79 26 SER B O 1
ATOM 3393 N N . ILE B 1 27 ? 5.294 1.874 45.224 1.00 54.59 27 ILE B N 1
ATOM 3394 C CA . ILE B 1 27 ? 5.416 0.616 45.959 1.00 54.95 27 ILE B CA 1
ATOM 3395 C C . ILE B 1 27 ? 6.620 -0.203 45.528 1.00 54.80 27 ILE B C 1
ATOM 3396 O O . ILE B 1 27 ? 6.905 -1.236 46.146 1.00 55.14 27 ILE B O 1
ATOM 3401 N N . CYS B 1 28 ? 7.334 0.226 44.485 1.00 54.21 28 CYS B N 1
ATOM 3402 C CA . CYS B 1 28 ? 8.399 -0.567 43.891 1.00 53.81 28 CYS B CA 1
ATOM 3403 C C . CYS B 1 28 ? 9.800 -0.084 44.233 1.00 53.04 28 CYS B C 1
ATOM 3404 O O . CYS B 1 28 ? 10.752 -0.845 44.042 1.00 52.44 28 CYS B O 1
ATOM 3407 N N . GLN B 1 29 ? 9.953 1.149 44.723 1.00 52.83 29 GLN B N 1
ATOM 3408 C CA . GLN B 1 29 ? 11.282 1.679 45.018 1.00 52.12 29 GLN B CA 1
ATOM 3409 C C . GLN B 1 29 ? 11.988 0.842 46.078 1.00 52.70 29 GLN B C 1
ATOM 3410 O O . GLN B 1 29 ? 13.073 0.297 45.837 1.00 52.73 29 GLN B O 1
ATOM 3416 N N . ARG B 1 30 ? 11.402 0.775 47.279 1.00 53.22 30 ARG B N 1
ATOM 3417 C CA . ARG B 1 30 ? 12.003 0.015 48.372 1.00 53.75 30 ARG B CA 1
ATOM 3418 C C . ARG B 1 30 ? 12.220 -1.440 47.981 1.00 53.63 30 ARG B C 1
ATOM 3419 O O . ARG B 1 30 ? 13.226 -2.050 48.363 1.00 53.60 30 ARG B O 1
ATOM 3427 N N . ALA B 1 31 ? 11.283 -2.015 47.225 1.00 53.60 31 ALA B N 1
ATOM 3428 C CA . ALA B 1 31 ? 11.438 -3.396 46.784 1.00 53.60 31 ALA B CA 1
ATOM 3429 C C . ALA B 1 31 ? 12.672 -3.550 45.905 1.00 53.57 31 ALA B C 1
ATOM 3430 O O . ALA B 1 31 ? 13.538 -4.388 46.177 1.00 53.83 31 ALA B O 1
ATOM 3432 N N . ARG B 1 32 ? 12.777 -2.732 44.854 1.00 53.05 32 ARG B N 1
ATOM 3433 C CA . ARG B 1 32 ? 13.925 -2.804 43.953 1.00 52.27 32 ARG B CA 1
ATOM 3434 C C . ARG B 1 32 ? 15.234 -2.623 44.709 1.00 52.31 32 ARG B C 1
ATOM 3435 O O . ARG B 1 32 ? 16.202 -3.359 44.483 1.00 52.06 32 ARG B O 1
ATOM 3443 N N . GLU B 1 33 ? 15.286 -1.639 45.610 1.00 52.51 33 GLU B N 1
ATOM 3444 C CA . GLU B 1 33 ? 16.523 -1.377 46.341 1.00 52.44 33 GLU B CA 1
ATOM 3445 C C . GLU B 1 33 ? 16.891 -2.551 47.242 1.00 53.07 33 GLU B C 1
ATOM 3446 O O . GLU B 1 33 ? 18.028 -3.038 47.212 1.00 53.20 33 GLU B O 1
ATOM 3452 N N . GLU B 1 34 ? 15.939 -3.024 48.047 1.00 53.76 34 GLU B N 1
ATOM 3453 C CA . GLU B 1 34 ? 16.248 -4.026 49.063 1.00 54.23 34 GLU B CA 1
ATOM 3454 C C . GLU B 1 34 ? 16.213 -5.442 48.494 1.00 54.33 34 GLU B C 1
ATOM 3455 O O . GLU B 1 34 ? 17.173 -6.204 48.652 1.00 54.10 34 GLU B O 1
ATOM 3461 N N . THR B 1 35 ? 15.115 -5.815 47.832 1.00 54.31 35 THR B N 1
ATOM 3462 C CA . THR B 1 35 ? 14.931 -7.157 47.277 1.00 54.30 35 THR B CA 1
ATOM 3463 C C . THR B 1 35 ? 14.693 -7.047 45.777 1.00 53.91 35 THR B C 1
ATOM 3464 O O . THR B 1 35 ? 13.538 -6.971 45.327 1.00 53.98 35 THR B O 1
ATOM 3468 N N . PRO B 1 36 ? 15.752 -7.047 44.962 1.00 53.53 36 PRO B N 1
ATOM 3469 C CA . PRO B 1 36 ? 15.550 -6.815 43.521 1.00 53.03 36 PRO B CA 1
ATOM 3470 C C . PRO B 1 36 ? 14.763 -7.919 42.838 1.00 53.04 36 PRO B C 1
ATOM 3471 O O . PRO B 1 36 ? 13.954 -7.636 41.946 1.00 52.65 36 PRO B O 1
ATOM 3475 N N . VAL B 1 37 ? 14.974 -9.172 43.232 1.00 53.03 37 VAL B N 1
ATOM 3476 C CA . VAL B 1 37 ? 14.261 -10.314 42.673 1.00 53.03 37 VAL B CA 1
ATOM 3477 C C . VAL B 1 37 ? 13.733 -11.138 43.835 1.00 53.43 37 VAL B C 1
ATOM 3478 O O . VAL B 1 37 ? 14.514 -11.600 44.676 1.00 53.61 37 VAL B O 1
ATOM 3482 N N . PHE B 1 38 ? 12.417 -11.323 43.888 1.00 53.61 38 PHE B N 1
ATOM 3483 C CA . PHE B 1 38 ? 11.815 -12.028 45.017 1.00 53.59 38 PHE B CA 1
ATOM 3484 C C . PHE B 1 38 ? 10.648 -12.869 44.514 1.00 53.45 38 PHE B C 1
ATOM 3485 O O . PHE B 1 38 ? 10.434 -13.011 43.309 1.00 53.50 38 PHE B O 1
ATOM 3493 N N . PHE B 1 39 ? 9.907 -13.462 45.447 1.00 54.24 39 PHE B N 1
ATOM 3494 C CA . PHE B 1 39 ? 8.723 -14.252 45.139 1.00 54.15 39 PHE B CA 1
ATOM 3495 C C . PHE B 1 39 ? 7.506 -13.602 45.780 1.00 53.98 39 PHE B C 1
ATOM 3496 O O . PHE B 1 39 ? 7.523 -13.297 46.977 1.00 54.29 39 PHE B O 1
ATOM 3504 N N . TYR B 1 40 ? 6.457 -13.392 44.987 1.00 53.61 40 TYR B N 1
ATOM 3505 C CA . TYR B 1 40 ? 5.191 -12.855 45.468 1.00 54.44 40 TYR B CA 1
ATOM 3506 C C . TYR B 1 40 ? 4.199 -14.010 45.551 1.00 54.59 40 TYR B C 1
ATOM 3507 O O . TYR B 1 40 ? 3.802 -14.575 44.523 1.00 54.26 40 TYR B O 1
ATOM 3516 N N . ALA B 1 41 ? 3.823 -14.370 46.777 1.00 54.61 41 ALA B N 1
ATOM 3517 C CA . ALA B 1 41 ? 2.922 -15.479 47.067 1.00 53.54 41 ALA B CA 1
ATOM 3518 C C . ALA B 1 41 ? 1.457 -15.153 46.773 1.00 53.13 41 ALA B C 1
ATOM 3519 O O . ALA B 1 41 ? 0.745 -16.021 46.252 1.00 53.01 41 ALA B O 1
ATOM 3521 N N . PRO B 1 42 ? 0.952 -13.952 47.098 1.00 53.29 42 PRO B N 1
ATOM 3522 C CA . PRO B 1 42 ? -0.444 -13.646 46.736 1.00 53.79 42 PRO B CA 1
ATOM 3523 C C . PRO B 1 42 ? -0.736 -13.793 45.253 1.00 54.02 42 PRO B C 1
ATOM 3524 O O . PRO B 1 42 ? -1.888 -14.045 44.878 1.00 54.38 42 PRO B O 1
ATOM 3528 N N . LEU B 1 43 ? 0.274 -13.644 44.397 1.00 53.98 43 LEU B N 1
ATOM 3529 C CA . LEU B 1 43 ? 0.144 -13.944 42.981 1.00 53.14 43 LEU B CA 1
ATOM 3530 C C . LEU B 1 43 ? 0.874 -15.217 42.580 1.00 52.76 43 LEU B C 1
ATOM 3531 O O . LEU B 1 43 ? 0.650 -15.717 41.471 1.00 52.65 43 LEU B O 1
ATOM 3536 N N . GLY B 1 44 ? 1.731 -15.752 43.447 1.00 53.44 44 GLY B N 1
ATOM 3537 C CA . GLY B 1 44 ? 2.423 -16.994 43.163 1.00 53.47 44 GLY B CA 1
ATOM 3538 C C . GLY B 1 44 ? 3.422 -16.914 42.033 1.00 53.28 44 GLY B C 1
ATOM 3539 O O . GLY B 1 44 ? 3.627 -17.906 41.326 1.00 52.51 44 GLY B O 1
ATOM 3540 N N . VAL B 1 45 ? 4.050 -15.756 41.834 1.00 53.54 45 VAL B N 1
ATOM 3541 C CA . VAL B 1 45 ? 4.972 -15.559 40.723 1.00 52.51 45 VAL B CA 1
ATOM 3542 C C . VAL B 1 45 ? 6.237 -14.884 41.231 1.00 52.88 45 VAL B C 1
ATOM 3543 O O . VAL B 1 45 ? 6.225 -14.177 42.242 1.00 53.49 45 VAL B O 1
ATOM 3547 N N . TRP B 1 46 ? 7.336 -15.101 40.518 1.00 52.10 46 TRP B N 1
ATOM 3548 C CA . TRP B 1 46 ? 8.552 -14.362 40.818 1.00 51.93 46 TRP B CA 1
ATOM 3549 C C . TRP B 1 46 ? 8.405 -12.921 40.346 1.00 51.90 46 TRP B C 1
ATOM 3550 O O . TRP B 1 46 ? 7.652 -12.626 39.419 1.00 51.64 46 TRP B O 1
ATOM 3561 N N . MET B 1 47 ? 9.113 -12.015 41.013 1.00 52.06 47 MET B N 1
ATOM 3562 C CA . MET B 1 47 ? 9.048 -10.590 40.722 1.00 51.86 47 MET B CA 1
ATOM 3563 C C . MET B 1 47 ? 10.451 -10.062 40.474 1.00 51.23 47 MET B C 1
ATOM 3564 O O . MET B 1 47 ? 11.351 -10.267 41.301 1.00 51.79 47 MET B O 1
ATOM 3569 N N . VAL B 1 48 ? 10.621 -9.381 39.340 1.00 50.36 48 VAL B N 1
ATOM 3570 C CA . VAL B 1 48 ? 11.885 -8.776 38.935 1.00 50.30 48 VAL B CA 1
ATOM 3571 C C . VAL B 1 48 ? 11.666 -7.281 38.741 1.00 49.95 48 VAL B C 1
ATOM 3572 O O . VAL B 1 48 ? 10.765 -6.871 37.998 1.00 49.46 48 VAL B O 1
ATOM 3576 N N . THR B 1 49 ? 12.511 -6.472 39.385 1.00 50.18 49 THR B N 1
ATOM 3577 C CA . THR B 1 49 ? 12.312 -5.030 39.460 1.00 50.07 49 THR B CA 1
ATOM 3578 C C . THR B 1 49 ? 13.408 -4.201 38.803 1.00 49.72 49 THR B C 1
ATOM 3579 O O . THR B 1 49 ? 13.110 -3.121 38.289 1.00 49.43 49 THR B O 1
ATOM 3583 N N . ARG B 1 50 ? 14.657 -4.663 38.799 1.00 49.44 50 ARG B N 1
ATOM 3584 C CA . ARG B 1 50 ? 15.754 -3.855 38.282 1.00 49.11 50 ARG B CA 1
ATOM 3585 C C . ARG B 1 50 ? 15.765 -3.864 36.758 1.00 48.13 50 ARG B C 1
ATOM 3586 O O . ARG B 1 50 ? 15.447 -4.874 36.126 1.00 47.59 50 ARG B O 1
ATOM 3594 N N . ARG B 1 51 ? 16.145 -2.722 36.174 1.00 47.90 51 ARG B N 1
ATOM 3595 C CA . ARG B 1 51 ? 16.044 -2.548 34.727 1.00 47.22 51 ARG B CA 1
ATOM 3596 C C . ARG B 1 51 ? 16.949 -3.513 33.969 1.00 46.89 51 ARG B C 1
ATOM 3597 O O . ARG B 1 51 ? 16.578 -4.001 32.897 1.00 46.66 51 ARG B O 1
ATOM 3605 N N . GLU B 1 52 ? 18.144 -3.787 34.494 1.00 47.24 52 GLU B N 1
ATOM 3606 C CA . GLU B 1 52 ? 19.027 -4.760 33.855 1.00 46.84 52 GLU B CA 1
ATOM 3607 C C . GLU B 1 52 ? 18.346 -6.120 33.733 1.00 46.54 52 GLU B C 1
ATOM 3608 O O . GLU B 1 52 ? 18.198 -6.669 32.631 1.00 45.86 52 GLU B O 1
ATOM 3614 N N . ASP B 1 53 ? 17.888 -6.662 34.863 1.00 47.18 53 ASP B N 1
ATOM 3615 C CA . ASP B 1 53 ? 17.202 -7.946 34.839 1.00 46.68 53 ASP B CA 1
ATOM 3616 C C . ASP B 1 53 ? 15.862 -7.843 34.126 1.00 45.66 53 ASP B C 1
ATOM 3617 O O . ASP B 1 53 ? 15.405 -8.822 33.527 1.00 45.20 53 ASP B O 1
ATOM 3622 N N . ALA B 1 54 ? 15.226 -6.670 34.169 1.00 45.76 54 ALA B N 1
ATOM 3623 C CA . ALA B 1 54 ? 13.968 -6.482 33.454 1.00 45.44 54 ALA B CA 1
ATOM 3624 C C . ALA B 1 54 ? 14.167 -6.671 31.956 1.00 45.03 54 ALA B C 1
ATOM 3625 O O . ALA B 1 54 ? 13.436 -7.430 31.308 1.00 44.39 54 ALA B O 1
ATOM 3627 N N . GLU B 1 55 ? 15.161 -5.981 31.392 1.00 45.43 55 GLU B N 1
ATOM 3628 C CA . GLU B 1 55 ? 15.470 -6.124 29.975 1.00 44.30 55 GLU B CA 1
ATOM 3629 C C . GLU B 1 55 ? 15.926 -7.540 29.654 1.00 44.11 55 GLU B C 1
ATOM 3630 O O . GLU B 1 55 ? 15.612 -8.070 28.582 1.00 44.07 55 GLU B O 1
ATOM 3636 N N . ARG B 1 56 ? 16.670 -8.172 30.569 1.00 44.34 56 ARG B N 1
ATOM 3637 C CA . ARG B 1 56 ? 17.081 -9.555 30.338 1.00 44.25 56 ARG B CA 1
ATOM 3638 C C . ARG B 1 56 ? 15.869 -10.469 30.192 1.00 44.28 56 ARG B C 1
ATOM 3639 O O . ARG B 1 56 ? 15.774 -11.245 29.234 1.00 44.18 56 ARG B O 1
ATOM 3647 N N . VAL B 1 57 ? 14.934 -10.395 31.142 1.00 44.61 57 VAL B N 1
ATOM 3648 C CA . VAL B 1 57 ? 13.756 -11.260 31.103 1.00 44.58 57 VAL B CA 1
ATOM 3649 C C . VAL B 1 57 ? 12.893 -10.947 29.887 1.00 44.17 57 VAL B C 1
ATOM 3650 O O . VAL B 1 57 ? 12.376 -11.856 29.226 1.00 44.30 57 VAL B O 1
ATOM 3654 N N . LEU B 1 58 ? 12.722 -9.661 29.568 1.00 43.67 58 LEU B N 1
ATOM 3655 C CA . LEU B 1 58 ? 11.883 -9.295 28.432 1.00 43.25 58 LEU B CA 1
ATOM 3656 C C . LEU B 1 58 ? 12.523 -9.629 27.090 1.00 43.23 58 LEU B C 1
ATOM 3657 O O . LEU B 1 58 ? 11.802 -9.773 26.097 1.00 43.15 58 LEU B O 1
ATOM 3662 N N . SER B 1 59 ? 13.848 -9.761 27.032 1.00 43.26 59 SER B N 1
ATOM 3663 C CA . SER B 1 59 ? 14.544 -9.986 25.770 1.00 42.85 59 SER B CA 1
ATOM 3664 C C . SER B 1 59 ? 14.818 -11.461 25.503 1.00 43.13 59 SER B C 1
ATOM 3665 O O . SER B 1 59 ? 14.479 -11.967 24.430 1.00 43.12 59 SER B O 1
ATOM 3668 N N . GLU B 1 60 ? 15.431 -12.162 26.457 1.00 43.51 60 GLU B N 1
ATOM 3669 C CA . GLU B 1 60 ? 15.776 -13.574 26.288 1.00 43.98 60 GLU B CA 1
ATOM 3670 C C . GLU B 1 60 ? 14.490 -14.392 26.214 1.00 44.33 60 GLU B C 1
ATOM 3671 O O . GLU B 1 60 ? 14.006 -14.951 27.202 1.00 45.35 60 GLU B O 1
ATOM 3677 N N . TRP B 1 61 ? 13.920 -14.458 25.008 1.00 43.93 61 TRP B N 1
ATOM 3678 C CA . TRP B 1 61 ? 12.703 -15.238 24.816 1.00 44.10 61 TRP B CA 1
ATOM 3679 C C . TRP B 1 61 ? 12.963 -16.732 24.960 1.00 44.41 61 TRP B C 1
ATOM 3680 O O . TRP B 1 61 ? 12.076 -17.472 25.400 1.00 44.86 61 TRP B O 1
ATOM 3691 N N . GLU B 1 62 ? 14.162 -17.193 24.593 1.00 44.28 62 GLU B N 1
ATOM 3692 C CA . GLU B 1 62 ? 14.464 -18.618 24.693 1.00 44.58 62 GLU B CA 1
ATOM 3693 C C . GLU B 1 62 ? 14.482 -19.087 26.142 1.00 45.40 62 GLU B C 1
ATOM 3694 O O . GLU B 1 62 ? 14.160 -20.247 26.419 1.00 46.22 62 GLU B O 1
ATOM 3700 N N . THR B 1 63 ? 14.851 -18.206 27.072 1.00 45.46 63 THR B N 1
ATOM 3701 C CA . THR B 1 63 ? 14.882 -18.549 28.489 1.00 46.15 63 THR B CA 1
ATOM 3702 C C . THR B 1 63 ? 13.597 -18.153 29.208 1.00 46.10 63 THR B C 1
ATOM 3703 O O . THR B 1 63 ? 13.118 -18.896 30.070 1.00 46.75 63 THR B O 1
ATOM 3707 N N . PHE B 1 64 ? 13.029 -17.000 28.869 1.00 45.67 64 PHE B N 1
ATOM 3708 C CA . PHE B 1 64 ? 11.798 -16.502 29.481 1.00 45.75 64 PHE B CA 1
ATOM 3709 C C . PHE B 1 64 ? 10.718 -16.467 28.399 1.00 46.27 64 PHE B C 1
ATOM 3710 O O . PHE B 1 64 ? 10.573 -15.481 27.676 1.00 46.14 64 PHE B O 1
ATOM 3718 N N . SER B 1 65 ? 9.961 -17.556 28.296 1.00 46.76 65 SER B N 1
ATOM 3719 C CA . SER B 1 65 ? 8.927 -17.682 27.281 1.00 46.65 65 SER B CA 1
ATOM 3720 C C . SER B 1 65 ? 7.665 -16.924 27.693 1.00 46.61 65 SER B C 1
ATOM 3721 O O . SER B 1 65 ? 7.511 -16.483 28.834 1.00 46.65 65 SER B O 1
ATOM 3724 N N . SER B 1 66 ? 6.749 -16.776 26.735 1.00 46.59 66 SER B N 1
ATOM 3725 C CA . SER B 1 66 ? 5.515 -16.024 26.931 1.00 47.03 66 SER B CA 1
ATOM 3726 C C . SER B 1 66 ? 4.276 -16.913 26.982 1.00 48.36 66 SER B C 1
ATOM 3727 O O . SER B 1 66 ? 3.156 -16.403 26.868 1.00 48.87 66 SER B O 1
ATOM 3730 N N . LEU B 1 67 ? 4.446 -18.223 27.153 1.00 48.75 67 LEU B N 1
ATOM 3731 C CA . LEU B 1 67 ? 3.353 -19.199 27.159 1.00 50.13 67 LEU B CA 1
ATOM 3732 C C . LEU B 1 67 ? 2.436 -19.095 28.394 1.00 51.98 67 LEU B C 1
ATOM 3733 O O . LEU B 1 67 ? 1.553 -19.955 28.531 1.00 52.81 67 LEU B O 1
ATOM 3738 N N . ALA B 1 68 ? 2.611 -18.106 29.273 1.00 51.87 68 ALA B N 1
ATOM 3739 C CA . ALA B 1 68 ? 1.903 -18.088 30.549 1.00 53.02 68 ALA B CA 1
ATOM 3740 C C . ALA B 1 68 ? 0.400 -17.883 30.402 1.00 54.35 68 ALA B C 1
ATOM 3741 O O . ALA B 1 68 ? -0.349 -18.227 31.322 1.00 54.70 68 ALA B O 1
ATOM 3743 N N . ASN B 1 69 ? -0.059 -17.331 29.283 1.00 54.02 69 ASN B N 1
ATOM 3744 C CA . ASN B 1 69 ? -1.470 -17.049 29.057 1.00 54.76 69 ASN B CA 1
ATOM 3745 C C . ASN B 1 69 ? -2.036 -18.044 28.055 1.00 54.49 69 ASN B C 1
ATOM 3746 O O . ASN B 1 69 ? -1.429 -18.282 27.007 1.00 54.01 69 ASN B O 1
ATOM 3751 N N . SER B 1 70 ? -3.189 -18.634 28.382 1.00 54.21 70 SER B N 1
ATOM 3752 C CA . SER B 1 70 ? -3.842 -19.562 27.466 1.00 54.23 70 SER B CA 1
ATOM 3753 C C . SER B 1 70 ? -5.299 -19.789 27.851 1.00 53.52 70 SER B C 1
ATOM 3754 O O . SER B 1 70 ? -5.592 -20.634 28.708 1.00 53.49 70 SER B O 1
ATOM 3757 N N . PRO B 1 71 ? -6.237 -19.061 27.250 1.00 53.18 71 PRO B N 1
ATOM 3758 C CA . PRO B 1 71 ? -7.655 -19.381 27.442 1.00 53.17 71 PRO B CA 1
ATOM 3759 C C . PRO B 1 71 ? -8.033 -20.660 26.710 1.00 52.90 71 PRO B C 1
ATOM 3760 O O . PRO B 1 71 ? -7.366 -21.093 25.767 1.00 52.12 71 PRO B O 1
ATOM 3764 N N . ASN B 1 72 ? -9.128 -21.266 27.159 1.00 52.90 72 ASN B N 1
ATOM 3765 C CA . ASN B 1 72 ? -9.637 -22.502 26.581 1.00 52.98 72 ASN B CA 1
ATOM 3766 C C . ASN B 1 72 ? -10.967 -22.236 25.890 1.00 52.71 72 ASN B C 1
ATOM 3767 O O . ASN B 1 72 ? -11.832 -21.548 26.442 1.00 52.36 72 ASN B O 1
ATOM 3772 N N . VAL B 1 73 ? -11.124 -22.779 24.691 1.00 52.56 73 VAL B N 1
ATOM 3773 C CA . VAL B 1 73 ? -12.331 -22.542 23.896 1.00 52.00 73 VAL B CA 1
ATOM 3774 C C . VAL B 1 73 ? -13.412 -23.526 24.339 1.00 52.22 73 VAL B C 1
ATOM 3775 O O . VAL B 1 73 ? -13.117 -24.718 24.516 1.00 52.25 73 VAL B O 1
ATOM 3779 N N . PRO B 1 74 ? -14.651 -23.075 24.537 1.00 52.37 74 PRO B N 1
ATOM 3780 C CA . PRO B 1 74 ? -15.733 -24.010 24.864 1.00 52.27 74 PRO B CA 1
ATOM 3781 C C . PRO B 1 74 ? -15.966 -25.006 23.738 1.00 51.65 74 PRO B C 1
ATOM 3782 O O . PRO B 1 74 ? -15.531 -24.818 22.600 1.00 51.44 74 PRO B O 1
ATOM 3786 N N . GLU B 1 75 ? -16.686 -26.079 24.071 1.00 51.71 75 GLU B N 1
ATOM 3787 C CA . GLU B 1 75 ? -16.862 -27.179 23.127 1.00 51.66 75 GLU B CA 1
ATOM 3788 C C . GLU B 1 75 ? -17.793 -26.795 21.983 1.00 51.42 75 GLU B C 1
ATOM 3789 O O . GLU B 1 75 ? -17.532 -27.135 20.823 1.00 51.28 75 GLU B O 1
ATOM 3795 N N . GLU B 1 76 ? -18.880 -26.083 22.286 1.00 51.39 76 GLU B N 1
ATOM 3796 C CA . GLU B 1 76 ? -19.910 -25.818 21.288 1.00 51.10 76 GLU B CA 1
ATOM 3797 C C . GLU B 1 76 ? -19.462 -24.840 20.209 1.00 50.91 76 GLU B C 1
ATOM 3798 O O . GLU B 1 76 ? -20.142 -24.729 19.183 1.00 50.57 76 GLU B O 1
ATOM 3804 N N . PHE B 1 77 ? -18.349 -24.135 20.406 1.00 51.09 77 PHE B N 1
ATOM 3805 C CA . PHE B 1 77 ? -17.856 -23.166 19.434 1.00 50.33 77 PHE B CA 1
ATOM 3806 C C . PHE B 1 77 ? -16.632 -23.661 18.673 1.00 49.96 77 PHE B C 1
ATOM 3807 O O . PHE B 1 77 ? -16.051 -22.897 17.894 1.00 49.71 77 PHE B O 1
ATOM 3815 N N . ARG B 1 78 ? -16.223 -24.916 18.878 1.00 50.00 78 ARG B N 1
ATOM 3816 C CA . ARG B 1 78 ? -15.017 -25.420 18.229 1.00 49.33 78 ARG B CA 1
ATOM 3817 C C . ARG B 1 78 ? -15.203 -25.636 16.733 1.00 49.10 78 ARG B C 1
ATOM 3818 O O . ARG B 1 78 ? -14.207 -25.751 16.011 1.00 49.45 78 ARG B O 1
ATOM 3826 N N . SER B 1 79 ? -16.445 -25.696 16.252 1.00 49.44 79 SER B N 1
ATOM 3827 C CA . SER B 1 79 ? -16.674 -25.820 14.818 1.00 49.04 79 SER B CA 1
ATOM 3828 C C . SER B 1 79 ? -16.472 -24.495 14.096 1.00 49.07 79 SER B C 1
ATOM 3829 O O . SER B 1 79 ? -16.047 -24.483 12.935 1.00 49.54 79 SER B O 1
ATOM 3832 N N . ARG B 1 80 ? -16.767 -23.379 14.761 1.00 48.89 80 ARG B N 1
ATOM 3833 C CA . ARG B 1 80 ? -16.582 -22.053 14.187 1.00 48.68 80 ARG B CA 1
ATOM 3834 C C . ARG B 1 80 ? -15.288 -21.385 14.627 1.00 48.31 80 ARG B C 1
ATOM 3835 O O . ARG B 1 80 ? -14.771 -20.526 13.905 1.00 48.00 80 ARG B O 1
ATOM 3843 N N . PHE B 1 81 ? -14.755 -21.758 15.791 1.00 48.17 81 PHE B N 1
ATOM 3844 C CA . PHE B 1 81 ? -13.519 -21.179 16.325 1.00 47.39 81 PHE B CA 1
ATOM 3845 C C . PHE B 1 81 ? -12.712 -22.326 16.930 1.00 47.57 81 PHE B C 1
ATOM 3846 O O . PHE B 1 81 ? -12.907 -22.689 18.094 1.00 47.99 81 PHE B O 1
ATOM 3854 N N . ALA B 1 82 ? -11.814 -22.895 16.130 1.00 47.33 82 ALA B N 1
ATOM 3855 C CA . ALA B 1 82 ? -11.042 -24.044 16.568 1.00 47.08 82 ALA B CA 1
ATOM 3856 C C . ALA B 1 82 ? -10.119 -23.664 17.726 1.00 46.78 82 ALA B C 1
ATOM 3857 O O . ALA B 1 82 ? -9.647 -22.527 17.807 1.00 46.30 82 ALA B O 1
ATOM 3859 N N . PRO B 1 83 ? -9.856 -24.600 18.643 1.00 47.31 83 PRO B N 1
ATOM 3860 C CA . PRO B 1 83 ? -8.961 -24.287 19.770 1.00 46.85 83 PRO B CA 1
ATOM 3861 C C . PRO B 1 83 ? -7.551 -23.923 19.340 1.00 45.90 83 PRO B C 1
ATOM 3862 O O . PRO B 1 83 ? -6.861 -23.195 20.065 1.00 45.34 83 PRO B O 1
ATOM 3866 N N . SER B 1 84 ? -7.100 -24.407 18.180 1.00 46.04 84 SER B N 1
ATOM 3867 C CA . SER B 1 84 ? -5.779 -24.029 17.690 1.00 45.52 84 SER B CA 1
ATOM 3868 C C . SER B 1 84 ? -5.715 -22.547 17.345 1.00 45.06 84 SER B C 1
ATOM 3869 O O . SER B 1 84 ? -4.656 -21.923 17.490 1.00 44.52 84 SER B O 1
ATOM 3872 N N . VAL B 1 85 ? -6.829 -21.969 16.891 1.00 45.30 85 VAL B N 1
ATOM 3873 C CA . VAL B 1 85 ? -6.861 -20.535 16.615 1.00 44.62 85 VAL B CA 1
ATOM 3874 C C . VAL B 1 85 ? -6.587 -19.748 17.890 1.00 44.46 85 VAL B C 1
ATOM 3875 O O . VAL B 1 85 ? -5.770 -18.821 17.904 1.00 43.99 85 VAL B O 1
ATOM 3879 N N . MET B 1 86 ? -7.253 -20.119 18.988 1.00 44.91 86 MET B N 1
ATOM 3880 C CA . MET B 1 86 ? -6.965 -19.483 20.270 1.00 44.94 86 MET B CA 1
ATOM 3881 C C . MET B 1 86 ? -5.546 -19.779 20.735 1.00 44.36 86 MET B C 1
ATOM 3882 O O . MET B 1 86 ? -4.909 -18.928 21.365 1.00 43.71 86 MET B O 1
ATOM 3887 N N . ALA B 1 87 ? -5.033 -20.973 20.433 1.00 44.32 87 ALA B N 1
ATOM 3888 C CA . ALA B 1 87 ? -3.648 -21.293 20.750 1.00 43.95 87 ALA B CA 1
ATOM 3889 C C . ALA B 1 87 ? -2.663 -20.487 19.915 1.00 43.55 87 ALA B C 1
ATOM 3890 O O . ALA B 1 87 ? -1.474 -20.451 20.251 1.00 43.50 87 ALA B O 1
ATOM 3892 N N . ASP B 1 88 ? -3.129 -19.844 18.845 1.00 43.53 88 ASP B N 1
ATOM 3893 C CA . ASP B 1 88 ? -2.316 -18.939 18.048 1.00 43.08 88 ASP B CA 1
ATOM 3894 C C . ASP B 1 88 ? -2.399 -17.495 18.535 1.00 42.62 88 ASP B C 1
ATOM 3895 O O . ASP B 1 88 ? -2.177 -16.570 17.746 1.00 42.39 88 ASP B O 1
ATOM 3900 N N . SER B 1 89 ? -2.724 -17.287 19.810 1.00 42.48 89 SER B N 1
ATOM 3901 C CA . SER B 1 89 ? -2.787 -15.941 20.363 1.00 41.99 89 SER B CA 1
ATOM 3902 C C . SER B 1 89 ? -1.412 -15.287 20.334 1.00 41.75 89 SER B C 1
ATOM 3903 O O . SER B 1 89 ? -0.400 -15.917 20.651 1.00 42.34 89 SER B O 1
ATOM 3906 N N . ILE B 1 90 ? -1.382 -14.007 19.951 1.00 41.12 90 ILE B N 1
ATOM 3907 C CA . ILE B 1 90 ? -0.118 -13.296 19.792 1.00 41.24 90 ILE B CA 1
ATOM 3908 C C . ILE B 1 90 ? 0.630 -13.169 21.112 1.00 41.30 90 ILE B C 1
ATOM 3909 O O . ILE B 1 90 ? 1.856 -13.013 21.117 1.00 41.36 90 ILE B O 1
ATOM 3914 N N . VAL B 1 91 ? -0.079 -13.245 22.242 1.00 41.65 91 VAL B N 1
ATOM 3915 C CA . VAL B 1 91 ? 0.561 -13.158 23.551 1.00 41.73 91 VAL B CA 1
ATOM 3916 C C . VAL B 1 91 ? 0.995 -14.524 24.066 1.00 42.54 91 VAL B C 1
ATOM 3917 O O . VAL B 1 91 ? 1.770 -14.598 25.033 1.00 43.24 91 VAL B O 1
ATOM 3921 N N . ALA B 1 92 ? 0.547 -15.610 23.433 1.00 42.57 92 ALA B N 1
ATOM 3922 C CA . ALA B 1 92 ? 0.801 -16.963 23.913 1.00 43.50 92 ALA B CA 1
ATOM 3923 C C . ALA B 1 92 ? 1.671 -17.770 22.956 1.00 43.69 92 ALA B C 1
ATOM 3924 O O . ALA B 1 92 ? 1.682 -19.002 23.028 1.00 43.91 92 ALA B O 1
ATOM 3926 N N . ILE B 1 93 ? 2.399 -17.109 22.060 1.00 43.12 93 ILE B N 1
ATOM 3927 C CA . ILE B 1 93 ? 3.225 -17.806 21.086 1.00 42.44 93 ILE B CA 1
ATOM 3928 C C . ILE B 1 93 ? 4.664 -17.320 21.194 1.00 42.76 93 ILE B C 1
ATOM 3929 O O . ILE B 1 93 ? 4.949 -16.222 21.678 1.00 42.66 93 ILE B O 1
ATOM 3934 N N . ASP B 1 94 ? 5.571 -18.165 20.729 1.00 43.36 94 ASP B N 1
ATOM 3935 C CA . ASP B 1 94 ? 7.004 -17.917 20.680 1.00 42.87 94 ASP B CA 1
ATOM 3936 C C . ASP B 1 94 ? 7.506 -18.282 19.297 1.00 42.69 94 ASP B C 1
ATOM 3937 O O . ASP B 1 94 ? 6.810 -18.968 18.536 1.00 42.36 94 ASP B O 1
ATOM 3942 N N . PRO B 1 95 ? 8.692 -17.811 18.912 1.00 43.23 95 PRO B N 1
ATOM 3943 C CA . PRO B 1 95 ? 9.290 -18.233 17.639 1.00 42.98 95 PRO B CA 1
ATOM 3944 C C . PRO B 1 95 ? 9.295 -19.746 17.513 1.00 42.82 95 PRO B C 1
ATOM 3945 O O . PRO B 1 95 ? 9.541 -20.458 18.498 1.00 42.75 95 PRO B O 1
ATOM 3949 N N . PRO B 1 96 ? 9.031 -20.281 16.310 1.00 42.67 96 PRO B N 1
ATOM 3950 C CA . PRO B 1 96 ? 8.939 -19.535 15.050 1.00 42.34 96 PRO B CA 1
ATOM 3951 C C . PRO B 1 96 ? 7.538 -19.048 14.674 1.00 42.09 96 PRO B C 1
ATOM 3952 O O . PRO B 1 96 ? 7.385 -18.432 13.617 1.00 41.88 96 PRO B O 1
ATOM 3956 N N . ARG B 1 97 ? 6.531 -19.312 15.509 1.00 42.28 97 ARG B N 1
ATOM 3957 C CA . ARG B 1 97 ? 5.178 -18.872 15.182 1.00 41.99 97 ARG B CA 1
ATOM 3958 C C . ARG B 1 97 ? 4.981 -17.389 15.479 1.00 41.31 97 ARG B C 1
ATOM 3959 O O . ARG B 1 97 ? 4.344 -16.673 14.694 1.00 41.30 97 ARG B O 1
ATOM 3967 N N . HIS B 1 98 ? 5.526 -16.911 16.602 1.00 41.29 98 HIS B N 1
ATOM 3968 C CA . HIS B 1 98 ? 5.357 -15.507 16.960 1.00 41.20 98 HIS B CA 1
ATOM 3969 C C . HIS B 1 98 ? 6.028 -14.595 15.944 1.00 41.13 98 HIS B C 1
ATOM 3970 O O . HIS B 1 98 ? 5.488 -13.539 15.602 1.00 40.79 98 HIS B O 1
ATOM 3977 N N . THR B 1 99 ? 7.200 -14.988 15.440 1.00 41.39 99 THR B N 1
ATOM 3978 C CA . THR B 1 99 ? 7.859 -14.195 14.407 1.00 41.02 99 THR B CA 1
ATOM 3979 C C . THR B 1 99 ? 7.051 -14.193 13.114 1.00 40.67 99 THR B C 1
ATOM 3980 O O . THR B 1 99 ? 6.950 -13.161 12.438 1.00 40.54 99 THR B O 1
ATOM 3984 N N . GLN B 1 100 ? 6.470 -15.343 12.758 1.00 41.09 100 GLN B N 1
ATOM 3985 C CA . GLN B 1 100 ? 5.649 -15.423 11.555 1.00 41.28 100 GLN B CA 1
ATOM 3986 C C . GLN B 1 100 ? 4.444 -14.497 11.649 1.00 40.79 100 GLN B C 1
ATOM 3987 O O . GLN B 1 100 ? 4.086 -13.829 10.671 1.00 40.30 100 GLN B O 1
ATOM 3993 N N . ALA B 1 101 ? 3.802 -14.442 12.820 1.00 40.81 101 ALA B N 1
ATOM 3994 C CA . ALA B 1 101 ? 2.670 -13.534 12.987 1.00 40.02 101 ALA B CA 1
ATOM 3995 C C . ALA B 1 101 ? 3.127 -12.080 13.044 1.00 39.69 101 ALA B C 1
ATOM 3996 O O . ALA B 1 101 ? 2.452 -11.186 12.516 1.00 39.07 101 ALA B O 1
ATOM 3998 N N . ARG B 1 102 ? 4.279 -11.828 13.670 1.00 40.30 102 ARG B N 1
ATOM 3999 C CA . ARG B 1 102 ? 4.745 -10.463 13.876 1.00 39.92 102 ARG B CA 1
ATOM 4000 C C . ARG B 1 102 ? 5.171 -9.810 12.569 1.00 40.03 102 ARG B C 1
ATOM 4001 O O . ARG B 1 102 ? 4.937 -8.614 12.368 1.00 39.94 102 ARG B O 1
ATOM 4009 N N . ASN B 1 103 ? 5.812 -10.570 11.676 1.00 40.27 103 ASN B N 1
ATOM 4010 C CA . ASN B 1 103 ? 6.220 -10.002 10.393 1.00 39.72 103 ASN B CA 1
ATOM 4011 C C . ASN B 1 103 ? 5.039 -9.400 9.642 1.00 39.44 103 ASN B C 1
ATOM 4012 O O . ASN B 1 103 ? 5.213 -8.448 8.872 1.00 39.57 103 ASN B O 1
ATOM 4017 N N . VAL B 1 104 ? 3.839 -9.934 9.850 1.00 39.91 104 VAL B N 1
ATOM 4018 C CA . VAL B 1 104 ? 2.640 -9.381 9.230 1.00 40.05 104 VAL B CA 1
ATOM 4019 C C . VAL B 1 104 ? 2.004 -8.300 10.098 1.00 40.10 104 VAL B C 1
ATOM 4020 O O . VAL B 1 104 ? 1.547 -7.277 9.582 1.00 39.97 104 VAL B O 1
ATOM 4024 N N . ILE B 1 105 ? 1.959 -8.505 11.418 1.00 39.85 105 ILE B N 1
ATOM 4025 C CA . ILE B 1 105 ? 1.284 -7.548 12.294 1.00 39.43 105 ILE B CA 1
ATOM 4026 C C . ILE B 1 105 ? 2.008 -6.205 12.290 1.00 39.37 105 ILE B C 1
ATOM 4027 O O . ILE B 1 105 ? 1.381 -5.144 12.188 1.00 39.21 105 ILE B O 1
ATOM 4032 N N . GLN B 1 106 ? 3.337 -6.231 12.397 1.00 39.65 106 GLN B N 1
ATOM 4033 C CA . GLN B 1 106 ? 4.121 -5.004 12.461 1.00 39.71 106 GLN B CA 1
ATOM 4034 C C . GLN B 1 106 ? 4.062 -4.206 11.162 1.00 40.03 106 GLN B C 1
ATOM 4035 O O . GLN B 1 106 ? 4.381 -3.012 11.169 1.00 40.11 106 GLN B O 1
ATOM 4041 N N . ARG B 1 107 ? 3.651 -4.840 10.057 1.00 40.18 107 ARG B N 1
ATOM 4042 C CA . ARG B 1 107 ? 3.587 -4.180 8.756 1.00 40.18 107 ARG B CA 1
ATOM 4043 C C . ARG B 1 107 ? 2.520 -3.094 8.711 1.00 40.15 107 ARG B C 1
ATOM 4044 O O . ARG B 1 107 ? 2.586 -2.208 7.851 1.00 39.81 107 ARG B O 1
ATOM 4052 N N . GLY B 1 108 ? 1.535 -3.153 9.608 1.00 40.23 108 GLY B N 1
ATOM 4053 C CA . GLY B 1 108 ? 0.443 -2.201 9.653 1.00 39.72 108 GLY B CA 1
ATOM 4054 C C . GLY B 1 108 ? 0.667 -0.969 10.494 1.00 39.46 108 GLY B C 1
ATOM 4055 O O . GLY B 1 108 ? -0.110 -0.017 10.389 1.00 39.44 108 GLY B O 1
ATOM 4056 N N . PHE B 1 109 ? 1.706 -0.952 11.330 1.00 39.40 109 PHE B N 1
ATOM 4057 C CA . PHE B 1 109 ? 1.975 0.167 12.225 1.00 39.37 109 PHE B CA 1
ATOM 4058 C C . PHE B 1 109 ? 3.181 0.989 11.785 1.00 39.61 109 PHE B C 1
ATOM 4059 O O . PHE B 1 109 ? 3.733 1.752 12.584 1.00 39.37 109 PHE B O 1
ATOM 4067 N N . MET B 1 110 ? 3.606 0.843 10.535 1.00 39.92 110 MET B N 1
ATOM 4068 C CA . MET B 1 110 ? 4.740 1.606 10.041 1.00 40.34 110 MET B CA 1
ATOM 4069 C C . MET B 1 110 ? 4.357 3.070 9.835 1.00 40.48 110 MET B C 1
ATOM 4070 O O . MET B 1 110 ? 3.179 3.429 9.745 1.00 40.88 110 MET B O 1
ATOM 4075 N N . LYS B 1 111 ? 5.383 3.921 9.779 1.00 40.44 111 LYS B N 1
ATOM 4076 C CA . LYS B 1 111 ? 5.162 5.362 9.651 1.00 40.88 111 LYS B CA 1
ATOM 4077 C C . LYS B 1 111 ? 4.306 5.740 8.447 1.00 41.31 111 LYS B C 1
ATOM 4078 O O . LYS B 1 111 ? 3.368 6.540 8.619 1.00 41.25 111 LYS B O 1
ATOM 4084 N N . PRO B 1 112 ? 4.544 5.230 7.231 1.00 41.47 112 PRO B N 1
ATOM 4085 C CA . PRO B 1 112 ? 3.660 5.595 6.109 1.00 41.04 112 PRO B CA 1
ATOM 4086 C C . PRO B 1 112 ? 2.210 5.195 6.316 1.00 40.82 112 PRO B C 1
ATOM 4087 O O . PRO B 1 112 ? 1.331 5.737 5.634 1.00 41.02 112 PRO B O 1
ATOM 4091 N N . LYS B 1 113 ? 1.930 4.261 7.223 1.00 40.87 113 LYS B N 1
ATOM 4092 C CA . LYS B 1 113 ? 0.559 3.859 7.512 1.00 41.14 113 LYS B CA 1
ATOM 4093 C C . LYS B 1 113 ? -0.058 4.647 8.660 1.00 41.38 113 LYS B C 1
ATOM 4094 O O . LYS B 1 113 ? -1.267 4.902 8.644 1.00 41.22 113 LYS B O 1
ATOM 4100 N N . ILE B 1 114 ? 0.738 5.039 9.651 1.00 41.52 114 ILE B N 1
ATOM 4101 C CA . ILE B 1 114 ? 0.199 5.672 10.852 1.00 41.45 114 ILE B CA 1
ATOM 4102 C C . ILE B 1 114 ? 0.187 7.193 10.736 1.00 42.17 114 ILE B C 1
ATOM 4103 O O . ILE B 1 114 ? -0.761 7.841 11.184 1.00 42.94 114 ILE B O 1
ATOM 4108 N N . ASP B 1 115 ? 1.231 7.785 10.156 1.00 41.89 115 ASP B N 1
ATOM 4109 C CA . ASP B 1 115 ? 1.266 9.236 9.981 1.00 42.46 115 ASP B CA 1
ATOM 4110 C C . ASP B 1 115 ? 0.033 9.809 9.287 1.00 43.09 115 ASP B C 1
ATOM 4111 O O . ASP B 1 115 ? -0.441 10.872 9.719 1.00 43.75 115 ASP B O 1
ATOM 4116 N N . PRO B 1 116 ? -0.528 9.195 8.234 1.00 43.20 116 PRO B N 1
ATOM 4117 C CA . PRO B 1 116 ? -1.744 9.762 7.629 1.00 43.51 116 PRO B CA 1
ATOM 4118 C C . PRO B 1 116 ? -2.972 9.703 8.522 1.00 43.82 116 PRO B C 1
ATOM 4119 O O . PRO B 1 116 ? -4.060 10.087 8.074 1.00 44.53 116 PRO B O 1
ATOM 4123 N N . LEU B 1 117 ? -2.841 9.241 9.765 1.00 43.81 117 LEU B N 1
ATOM 4124 C CA . LEU B 1 117 ? -3.961 9.207 10.693 1.00 43.80 117 LEU B CA 1
ATOM 4125 C C . LEU B 1 117 ? -4.006 10.419 11.609 1.00 44.65 117 LEU B C 1
ATOM 4126 O O . LEU B 1 117 ? -5.040 10.654 12.243 1.00 45.16 117 LEU B O 1
ATOM 4131 N N . GLU B 1 118 ? -2.914 11.183 11.690 1.00 44.57 118 GLU B N 1
ATOM 4132 C CA . GLU B 1 118 ? -2.892 12.390 12.516 1.00 45.13 118 GLU B CA 1
ATOM 4133 C C . GLU B 1 118 ? -4.007 13.370 12.169 1.00 46.15 118 GLU B C 1
ATOM 4134 O O . GLU B 1 118 ? -4.689 13.845 13.096 1.00 46.35 118 GLU B O 1
ATOM 4140 N N . PRO B 1 119 ? -4.245 13.732 10.899 1.00 46.06 119 PRO B N 1
ATOM 4141 C CA . PRO B 1 119 ? -5.367 14.644 10.623 1.00 46.20 119 PRO B CA 1
ATOM 4142 C C . PRO B 1 119 ? -6.715 14.045 10.979 1.00 46.05 119 PRO B C 1
ATOM 4143 O O . PRO B 1 119 ? -7.597 14.761 11.465 1.00 46.72 119 PRO B O 1
ATOM 4147 N N . ILE B 1 120 ? -6.896 12.741 10.757 1.00 45.67 120 ILE B N 1
ATOM 4148 C CA . ILE B 1 120 ? -8.145 12.089 11.136 1.00 46.13 120 ILE B CA 1
ATOM 4149 C C . ILE B 1 120 ? -8.318 12.107 12.650 1.00 46.83 120 ILE B C 1
ATOM 4150 O O . ILE B 1 120 ? -9.415 12.367 13.160 1.00 47.26 120 ILE B O 1
ATOM 4155 N N . ILE B 1 121 ? -7.241 11.830 13.390 1.00 46.69 121 ILE B N 1
ATOM 4156 C CA . ILE B 1 121 ? -7.312 11.866 14.848 1.00 46.91 121 ILE B CA 1
ATOM 4157 C C . ILE B 1 121 ? -7.683 13.262 15.328 1.00 47.29 121 ILE B C 1
ATOM 4158 O O . ILE B 1 121 ? -8.539 13.423 16.204 1.00 47.90 121 ILE B O 1
ATOM 4163 N N . GLU B 1 122 ? -7.058 14.293 14.752 1.00 47.40 122 GLU B N 1
ATOM 4164 C CA . GLU B 1 122 ? -7.369 15.664 15.151 1.00 48.29 122 GLU B CA 1
ATOM 4165 C C . GLU B 1 122 ? -8.815 16.024 14.826 1.00 48.52 122 GLU B C 1
ATOM 4166 O O . GLU B 1 122 ? -9.510 16.641 15.644 1.00 48.92 122 GLU B O 1
ATOM 4172 N N . GLN B 1 123 ? -9.283 15.646 13.634 1.00 48.63 123 GLN B N 1
ATOM 4173 C CA . GLN B 1 123 ? -10.653 15.946 13.232 1.00 49.28 123 GLN B CA 1
ATOM 4174 C C . GLN B 1 123 ? -11.658 15.289 14.170 1.00 49.75 123 GLN B C 1
ATOM 4175 O O . GLN B 1 123 ? -12.590 15.941 14.661 1.00 50.29 123 GLN B O 1
ATOM 4181 N N . ARG B 1 124 ? -11.477 13.995 14.446 1.00 49.57 124 ARG B N 1
ATOM 4182 C CA . ARG B 1 124 ? -12.424 13.306 15.314 1.00 49.96 124 ARG B CA 1
ATOM 4183 C C . ARG B 1 124 ? -12.310 13.776 16.758 1.00 49.89 124 ARG B C 1
ATOM 4184 O O . ARG B 1 124 ? -13.311 13.786 17.481 1.00 50.47 124 ARG B O 1
ATOM 4192 N N . ALA B 1 125 ? -11.119 14.198 17.191 1.00 49.36 125 ALA B N 1
ATOM 4193 C CA . ALA B 1 125 ? -10.981 14.759 18.530 1.00 49.54 125 ALA B CA 1
ATOM 4194 C C . ALA B 1 125 ? -11.727 16.080 18.650 1.00 50.49 125 ALA B C 1
ATOM 4195 O O . ALA B 1 125 ? -12.375 16.342 19.669 1.00 50.68 125 ALA B O 1
ATOM 4197 N N . HIS B 1 126 ? -11.644 16.928 17.621 1.00 50.66 126 HIS B N 1
ATOM 4198 C CA . HIS B 1 126 ? -12.430 18.158 17.620 1.00 50.77 126 HIS B CA 1
ATOM 4199 C C . HIS B 1 126 ? -13.923 17.852 17.623 1.00 50.95 126 HIS B C 1
ATOM 4200 O O . HIS B 1 126 ? -14.701 18.511 18.326 1.00 51.46 126 HIS B O 1
ATOM 4207 N N . GLU B 1 127 ? -14.341 16.849 16.844 1.00 50.89 127 GLU B N 1
ATOM 4208 C CA . GLU B 1 127 ? -15.747 16.449 16.841 1.00 51.11 127 GLU B CA 1
ATOM 4209 C C . GLU B 1 127 ? -16.195 15.992 18.225 1.00 51.42 127 GLU B C 1
ATOM 4210 O O . GLU B 1 127 ? -17.305 16.314 18.666 1.00 52.04 127 GLU B O 1
ATOM 4216 N N . ILE B 1 128 ? -15.345 15.235 18.921 1.00 51.06 128 ILE B N 1
ATOM 4217 C CA . ILE B 1 128 ? -15.680 14.762 20.261 1.00 51.17 128 ILE B CA 1
ATOM 4218 C C . ILE B 1 128 ? -15.758 15.928 21.239 1.00 51.87 128 ILE B C 1
ATOM 4219 O O . ILE B 1 128 ? -16.678 16.005 22.062 1.00 52.45 128 ILE B O 1
ATOM 4224 N N . ILE B 1 129 ? -14.795 16.852 21.167 1.00 51.97 129 ILE B N 1
ATOM 4225 C CA . ILE B 1 129 ? -14.790 18.001 22.069 1.00 52.18 129 ILE B CA 1
ATOM 4226 C C . ILE B 1 129 ? -16.023 18.865 21.845 1.00 52.65 129 ILE B C 1
ATOM 4227 O O . ILE B 1 129 ? -16.573 19.433 22.796 1.00 53.02 129 ILE B O 1
ATOM 4232 N N . ASP B 1 130 ? -16.495 18.956 20.597 1.00 52.38 130 ASP B N 1
ATOM 4233 C CA . ASP B 1 130 ? -17.698 19.732 20.305 1.00 52.29 130 ASP B CA 1
ATOM 4234 C C . ASP B 1 130 ? -18.915 19.247 21.086 1.00 52.69 130 ASP B C 1
ATOM 4235 O O . ASP B 1 130 ? -19.895 19.990 21.205 1.00 52.99 130 ASP B O 1
ATOM 4240 N N . ARG B 1 131 ? -18.879 18.023 21.619 1.00 52.75 131 ARG B N 1
ATOM 4241 C CA . ARG B 1 131 ? -20.024 17.494 22.351 1.00 53.51 131 ARG B CA 1
ATOM 4242 C C . ARG B 1 131 ? -20.150 18.093 23.747 1.00 54.01 131 ARG B C 1
ATOM 4243 O O . ARG B 1 131 ? -21.267 18.216 24.262 1.00 54.13 131 ARG B O 1
ATOM 4251 N N . PHE B 1 132 ? -19.032 18.469 24.373 1.00 53.83 132 PHE B N 1
ATOM 4252 C CA . PHE B 1 132 ? -19.053 18.990 25.734 1.00 53.81 132 PHE B CA 1
ATOM 4253 C C . PHE B 1 132 ? -18.245 20.273 25.893 1.00 53.99 132 PHE B C 1
ATOM 4254 O O . PHE B 1 132 ? -17.987 20.688 27.029 1.00 54.59 132 PHE B O 1
ATOM 4262 N N . ALA B 1 133 ? -17.839 20.913 24.794 1.00 53.84 133 ALA B N 1
ATOM 4263 C CA . ALA B 1 133 ? -17.053 22.136 24.896 1.00 53.93 133 ALA B CA 1
ATOM 4264 C C . ALA B 1 133 ? -17.861 23.308 25.438 1.00 54.67 133 ALA B C 1
ATOM 4265 O O . ALA B 1 133 ? -17.274 24.237 26.003 1.00 54.67 133 ALA B O 1
ATOM 4267 N N . GLY B 1 134 ? -19.182 23.289 25.283 1.00 54.57 134 GLY B N 1
ATOM 4268 C CA . GLY B 1 134 ? -20.005 24.376 25.770 1.00 54.31 134 GLY B CA 1
ATOM 4269 C C . GLY B 1 134 ? -20.384 24.305 27.229 1.00 54.64 134 GLY B C 1
ATOM 4270 O O . GLY B 1 134 ? -21.033 25.224 27.736 1.00 54.48 134 GLY B O 1
ATOM 4271 N N . GLU B 1 135 ? -20.001 23.239 27.922 1.00 54.73 135 GLU B N 1
ATOM 4272 C CA . GLU B 1 135 ? -20.296 23.079 29.338 1.00 55.10 135 GLU B CA 1
ATOM 4273 C C . GLU B 1 135 ? -19.167 23.715 30.154 1.00 54.92 135 GLU B C 1
ATOM 4274 O O . GLU B 1 135 ? -18.414 24.552 29.649 1.00 54.72 135 GLU B O 1
ATOM 4280 N N . SER B 1 136 ? -19.038 23.327 31.421 1.00 55.48 136 SER B N 1
ATOM 4281 C CA . SER B 1 136 ? -17.965 23.802 32.279 1.00 55.63 136 SER B CA 1
ATOM 4282 C C . SER B 1 136 ? -17.103 22.683 32.847 1.00 55.81 136 SER B C 1
ATOM 4283 O O . SER B 1 136 ? -16.034 22.968 33.399 1.00 55.75 136 SER B O 1
ATOM 4286 N N . GLY B 1 137 ? -17.531 21.432 32.728 1.00 55.73 137 GLY B N 1
ATOM 4287 C CA . GLY B 1 137 ? -16.740 20.308 33.189 1.00 55.44 137 GLY B CA 1
ATOM 4288 C C . GLY B 1 137 ? -17.321 19.017 32.663 1.00 55.19 137 GLY B C 1
ATOM 4289 O O . GLY B 1 137 ? -18.482 18.961 32.242 1.00 55.66 137 GLY B O 1
ATOM 4290 N N . THR B 1 138 ? -16.497 17.972 32.697 1.00 55.18 138 THR B N 1
ATOM 4291 C CA . THR B 1 138 ? -16.915 16.691 32.145 1.00 54.87 138 THR B CA 1
ATOM 4292 C C . THR B 1 138 ? -16.062 15.566 32.711 1.00 54.51 138 THR B C 1
ATOM 4293 O O . THR B 1 138 ? -14.981 15.788 33.267 1.00 54.70 138 THR B O 1
ATOM 4297 N N . GLU B 1 139 ? -16.574 14.348 32.551 1.00 53.76 139 GLU B N 1
ATOM 4298 C CA . GLU B 1 139 ? -15.858 13.118 32.886 1.00 53.14 139 GLU B CA 1
ATOM 4299 C C . GLU B 1 139 ? -14.978 12.774 31.690 1.00 52.65 139 GLU B C 1
ATOM 4300 O O . GLU B 1 139 ? -15.402 12.108 30.745 1.00 52.40 139 GLU B O 1
ATOM 4306 N N . ILE B 1 140 ? -13.725 13.235 31.739 1.00 52.94 140 ILE B N 1
ATOM 4307 C CA . ILE B 1 140 ? -12.854 13.194 30.569 1.00 51.93 140 ILE B CA 1
ATOM 4308 C C . ILE B 1 140 ? -12.472 11.774 30.165 1.00 51.07 140 ILE B C 1
ATOM 4309 O O . ILE B 1 140 ? -12.009 11.564 29.038 1.00 50.50 140 ILE B O 1
ATOM 4314 N N . MET B 1 141 ? -12.648 10.790 31.047 1.00 51.41 141 MET B N 1
ATOM 4315 C CA . MET B 1 141 ? -12.217 9.429 30.747 1.00 50.85 141 MET B CA 1
ATOM 4316 C C . MET B 1 141 ? -13.043 8.825 29.617 1.00 50.40 141 MET B C 1
ATOM 4317 O O . MET B 1 141 ? -12.524 8.583 28.523 1.00 49.83 141 MET B O 1
ATOM 4322 N N . ASN B 1 142 ? -14.328 8.577 29.874 1.00 50.67 142 ASN B N 1
ATOM 4323 C CA . ASN B 1 142 ? -15.178 7.972 28.854 1.00 50.29 142 ASN B CA 1
ATOM 4324 C C . ASN B 1 142 ? -15.537 8.962 27.754 1.00 49.82 142 ASN B C 1
ATOM 4325 O O . ASN B 1 142 ? -15.683 8.567 26.592 1.00 49.13 142 ASN B O 1
ATOM 4330 N N . ASN B 1 143 ? -15.682 10.245 28.093 1.00 50.21 143 ASN B N 1
ATOM 4331 C CA . ASN B 1 143 ? -16.134 11.224 27.112 1.00 50.25 143 ASN B CA 1
ATOM 4332 C C . ASN B 1 143 ? -15.046 11.599 26.114 1.00 50.34 143 ASN B C 1
ATOM 4333 O O . ASN B 1 143 ? -15.361 11.946 24.971 1.00 50.19 143 ASN B O 1
ATOM 4338 N N . TYR B 1 144 ? -13.775 11.535 26.510 1.00 50.34 144 TYR B N 1
ATOM 4339 C CA . TYR B 1 144 ? -12.705 11.957 25.613 1.00 49.67 144 TYR B CA 1
ATOM 4340 C C . TYR B 1 144 ? -11.656 10.870 25.422 1.00 48.66 144 TYR B C 1
ATOM 4341 O O . TYR B 1 144 ? -11.495 10.355 24.312 1.00 48.01 144 TYR B O 1
ATOM 4350 N N . CYS B 1 145 ? -10.943 10.516 26.493 1.00 48.37 145 CYS B N 1
ATOM 4351 C CA . CYS B 1 145 ? -9.841 9.562 26.410 1.00 47.68 145 CYS B CA 1
ATOM 4352 C C . CYS B 1 145 ? -10.278 8.244 25.783 1.00 47.42 145 CYS B C 1
ATOM 4353 O O . CYS B 1 145 ? -9.813 7.886 24.695 1.00 46.57 145 CYS B O 1
ATOM 4356 N N . LEU B 1 146 ? -11.174 7.521 26.459 1.00 48.35 146 LEU B N 1
ATOM 4357 C CA . LEU B 1 146 ? -11.633 6.237 25.940 1.00 47.58 146 LEU B CA 1
ATOM 4358 C C . LEU B 1 146 ? -12.335 6.406 24.597 1.00 46.87 146 LEU B C 1
ATOM 4359 O O . LEU B 1 146 ? -12.161 5.587 23.686 1.00 46.19 146 LEU B O 1
ATOM 4364 N N . GLU B 1 147 ? -13.123 7.474 24.455 1.00 47.35 147 GLU B N 1
ATOM 4365 C CA . GLU B 1 147 ? -13.838 7.720 23.206 1.00 47.09 147 GLU B CA 1
ATOM 4366 C C . GLU B 1 147 ? -12.868 7.977 22.059 1.00 46.43 147 GLU B C 1
ATOM 4367 O O . GLU B 1 147 ? -13.018 7.419 20.963 1.00 46.33 147 GLU B O 1
ATOM 4373 N N . LEU B 1 148 ? -11.866 8.831 22.291 1.00 46.41 148 LEU B N 1
ATOM 4374 C CA . LEU B 1 148 ? -10.886 9.114 21.247 1.00 45.68 148 LEU B CA 1
ATOM 4375 C C . LEU B 1 148 ? -10.069 7.876 20.906 1.00 45.08 148 LEU B C 1
ATOM 4376 O O . LEU B 1 148 ? -9.728 7.659 19.740 1.00 44.58 148 LEU B O 1
ATOM 4381 N N . THR B 1 149 ? -9.750 7.044 21.903 1.00 45.43 149 THR B N 1
ATOM 4382 C CA . THR B 1 149 ? -9.015 5.815 21.614 1.00 44.73 149 THR B CA 1
ATOM 4383 C C . THR B 1 149 ? -9.849 4.862 20.769 1.00 44.40 149 THR B C 1
ATOM 4384 O O . THR B 1 149 ? -9.337 4.250 19.823 1.00 44.07 149 THR B O 1
ATOM 4388 N N . THR B 1 150 ? -11.139 4.727 21.089 1.00 45.17 150 THR B N 1
ATOM 4389 C CA . THR B 1 150 ? -12.003 3.855 20.301 1.00 45.16 150 THR B CA 1
ATOM 4390 C C . THR B 1 150 ? -12.135 4.364 18.870 1.00 44.92 150 THR B C 1
ATOM 4391 O O . THR B 1 150 ? -12.059 3.581 17.915 1.00 44.80 150 THR B O 1
ATOM 4395 N N . ARG B 1 151 ? -12.308 5.678 18.700 1.00 45.08 151 ARG B N 1
ATOM 4396 C CA . ARG B 1 151 ? -12.418 6.225 17.351 1.00 44.63 151 ARG B CA 1
ATOM 4397 C C . ARG B 1 151 ? -11.104 6.117 16.585 1.00 43.91 151 ARG B C 1
ATOM 4398 O O . ARG B 1 151 ? -11.116 5.887 15.372 1.00 43.63 151 ARG B O 1
ATOM 4406 N N . THR B 1 152 ? -9.966 6.253 17.270 1.00 43.93 152 THR B N 1
ATOM 4407 C CA . THR B 1 152 ? -8.676 6.095 16.606 1.00 43.24 152 THR B CA 1
ATOM 4408 C C . THR B 1 152 ? -8.457 4.654 16.165 1.00 42.94 152 THR B C 1
ATOM 4409 O O . THR B 1 152 ? -7.947 4.404 15.066 1.00 42.89 152 THR B O 1
ATOM 4413 N N . LEU B 1 153 ? -8.847 3.690 17.002 1.00 42.81 153 LEU B N 1
ATOM 4414 C CA . LEU B 1 153 ? -8.732 2.292 16.600 1.00 42.34 153 LEU B CA 1
ATOM 4415 C C . LEU B 1 153 ? -9.678 1.971 15.449 1.00 42.45 153 LEU B C 1
ATOM 4416 O O . LEU B 1 153 ? -9.328 1.199 14.550 1.00 42.48 153 LEU B O 1
ATOM 4421 N N . MET B 1 154 ? -10.874 2.568 15.446 1.00 42.80 154 MET B N 1
ATOM 4422 C CA . MET B 1 154 ? -11.786 2.358 14.325 1.00 42.94 154 MET B CA 1
ATOM 4423 C C . MET B 1 154 ? -11.257 2.990 13.044 1.00 42.88 154 MET B C 1
ATOM 4424 O O . MET B 1 154 ? -11.478 2.453 11.953 1.00 43.00 154 MET B O 1
ATOM 4429 N N . ALA B 1 155 ? -10.563 4.126 13.153 1.00 42.83 155 ALA B N 1
ATOM 4430 C CA . ALA B 1 155 ? -9.952 4.735 11.977 1.00 42.32 155 ALA B CA 1
ATOM 4431 C C . ALA B 1 155 ? -8.791 3.893 11.465 1.00 42.33 155 ALA B C 1
ATOM 4432 O O . ALA B 1 155 ? -8.599 3.761 10.251 1.00 42.63 155 ALA B O 1
ATOM 4434 N N . LEU B 1 156 ? -7.999 3.325 12.379 1.00 42.11 156 LEU B N 1
ATOM 4435 C CA . LEU B 1 156 ? -6.940 2.406 11.973 1.00 41.94 156 LEU B CA 1
ATOM 4436 C C . LEU B 1 156 ? -7.518 1.181 11.276 1.00 41.65 156 LEU B C 1
ATOM 4437 O O . LEU B 1 156 ? -6.958 0.698 10.285 1.00 41.49 156 LEU B O 1
ATOM 4442 N N . TYR B 1 157 ? -8.640 0.665 11.781 1.00 41.94 157 TYR B N 1
ATOM 4443 C CA . TYR B 1 157 ? -9.322 -0.447 11.133 1.00 41.92 157 TYR B CA 1
ATOM 4444 C C . TYR B 1 157 ? -10.148 -0.006 9.931 1.00 42.32 157 TYR B C 1
ATOM 4445 O O . TYR B 1 157 ? -10.515 -0.852 9.108 1.00 42.07 157 TYR B O 1
ATOM 4454 N N . ASP B 1 158 ? -10.442 1.292 9.816 1.00 42.44 158 ASP B N 1
ATOM 4455 C CA . ASP B 1 158 ? -11.282 1.847 8.753 1.00 42.36 158 ASP B CA 1
ATOM 4456 C C . ASP B 1 158 ? -12.650 1.157 8.733 1.00 42.89 158 ASP B C 1
ATOM 4457 O O . ASP B 1 158 ? -12.997 0.398 7.826 1.00 42.83 158 ASP B O 1
ATOM 4462 N N . LEU B 1 159 ? -13.420 1.446 9.782 1.00 43.44 159 LEU B N 1
ATOM 4463 C CA . LEU B 1 159 ? -14.743 0.877 9.953 1.00 43.49 159 LEU B CA 1
ATOM 4464 C C . LEU B 1 159 ? -15.788 1.981 10.052 1.00 43.74 159 LEU B C 1
ATOM 4465 O O . LEU B 1 159 ? -15.513 3.045 10.619 1.00 43.20 159 LEU B O 1
ATOM 4470 N N . PRO B 1 160 ? -16.985 1.766 9.513 1.00 44.16 160 PRO B N 1
ATOM 4471 C CA . PRO B 1 160 ? -18.032 2.785 9.618 1.00 44.61 160 PRO B CA 1
ATOM 4472 C C . PRO B 1 160 ? -18.546 2.905 11.045 1.00 44.84 160 PRO B C 1
ATOM 4473 O O . PRO B 1 160 ? -18.402 2.000 11.870 1.00 45.03 160 PRO B O 1
ATOM 4477 N N . LEU B 1 161 ? -19.156 4.059 11.327 1.00 44.59 161 LEU B N 1
ATOM 4478 C CA . LEU B 1 161 ? -19.674 4.330 12.663 1.00 44.95 161 LEU B CA 1
ATOM 4479 C C . LEU B 1 161 ? -20.774 3.361 13.074 1.00 45.43 161 LEU B C 1
ATOM 4480 O O . LEU B 1 161 ? -20.988 3.160 14.275 1.00 45.82 161 LEU B O 1
ATOM 4485 N N . GLU B 1 162 ? -21.473 2.756 12.109 1.00 45.36 162 GLU B N 1
ATOM 4486 C CA . GLU B 1 162 ? -22.509 1.783 12.442 1.00 45.09 162 GLU B CA 1
ATOM 4487 C C . GLU B 1 162 ? -21.943 0.589 13.199 1.00 45.10 162 GLU B C 1
ATOM 4488 O O . GLU B 1 162 ? -22.655 -0.032 13.997 1.00 45.22 162 GLU B O 1
ATOM 4494 N N . ASP B 1 163 ? -20.677 0.252 12.966 1.00 45.03 163 ASP B N 1
ATOM 4495 C CA . ASP B 1 163 ? -20.014 -0.831 13.677 1.00 45.32 163 ASP B CA 1
ATOM 4496 C C . ASP B 1 163 ? -19.327 -0.367 14.956 1.00 45.73 163 ASP B C 1
ATOM 4497 O O . ASP B 1 163 ? -18.602 -1.155 15.573 1.00 45.73 163 ASP B O 1
ATOM 4502 N N . ARG B 1 164 ? -19.529 0.888 15.362 1.00 45.76 164 ARG B N 1
ATOM 4503 C CA . ARG B 1 164 ? -18.897 1.380 16.586 1.00 45.70 164 ARG B CA 1
ATOM 4504 C C . ARG B 1 164 ? -19.353 0.636 17.836 1.00 45.96 164 ARG B C 1
ATOM 4505 O O . ARG B 1 164 ? -18.491 0.297 18.666 1.00 46.35 164 ARG B O 1
ATOM 4513 N N . PRO B 1 165 ? -20.666 0.372 18.062 1.00 46.22 165 PRO B N 1
ATOM 4514 C CA . PRO B 1 165 ? -21.064 -0.372 19.268 1.00 46.66 165 PRO B CA 1
ATOM 4515 C C . PRO B 1 165 ? -20.330 -1.695 19.417 1.00 46.95 165 PRO B C 1
ATOM 4516 O O . PRO B 1 165 ? -19.650 -1.921 20.424 1.00 47.22 165 PRO B O 1
ATOM 4520 N N . MET B 1 166 ? -20.470 -2.569 18.416 1.00 46.35 166 MET B N 1
ATOM 4521 C CA . MET B 1 166 ? -19.832 -3.882 18.459 1.00 46.51 166 MET B CA 1
ATOM 4522 C C . MET B 1 166 ? -18.346 -3.766 18.770 1.00 46.89 166 MET B C 1
ATOM 4523 O O . MET B 1 166 ? -17.815 -4.504 19.609 1.00 47.07 166 MET B O 1
ATOM 4528 N N . PHE B 1 167 ? -17.659 -2.835 18.101 1.00 46.56 167 PHE B N 1
ATOM 4529 C CA . PHE B 1 167 ? -16.233 -2.638 18.340 1.00 45.90 167 PHE B CA 1
ATOM 4530 C C . PHE B 1 167 ? -15.957 -2.385 19.817 1.00 46.24 167 PHE B C 1
ATOM 4531 O O . PHE B 1 167 ? -15.040 -2.978 20.400 1.00 46.49 167 PHE B O 1
ATOM 4539 N N . GLU B 1 168 ? -16.756 -1.518 20.444 1.00 46.61 168 GLU B N 1
ATOM 4540 C CA . GLU B 1 168 ? -16.634 -1.313 21.884 1.00 47.39 168 GLU B CA 1
ATOM 4541 C C . GLU B 1 168 ? -16.803 -2.630 22.630 1.00 47.89 168 GLU B C 1
ATOM 4542 O O . GLU B 1 168 ? -15.972 -2.998 23.468 1.00 47.94 168 GLU B O 1
ATOM 4548 N N . ARG B 1 169 ? -17.857 -3.380 22.298 1.00 47.84 169 ARG B N 1
ATOM 4549 C CA . ARG B 1 169 ? -18.065 -4.686 22.913 1.00 48.34 169 ARG B CA 1
ATOM 4550 C C . ARG B 1 169 ? -16.833 -5.570 22.774 1.00 48.26 169 ARG B C 1
ATOM 4551 O O . ARG B 1 169 ? -16.545 -6.379 23.666 1.00 48.61 169 ARG B O 1
ATOM 4559 N N . ILE B 1 170 ? -16.074 -5.398 21.683 1.00 47.99 170 ILE B N 1
ATOM 4560 C CA . ILE B 1 170 ? -14.901 -6.234 21.431 1.00 48.01 170 ILE B CA 1
ATOM 4561 C C . ILE B 1 170 ? -13.948 -6.213 22.621 1.00 47.83 170 ILE B C 1
ATOM 4562 O O . ILE B 1 170 ? -13.328 -7.232 22.954 1.00 47.76 170 ILE B O 1
ATOM 4567 N N . ARG B 1 171 ? -13.831 -5.070 23.303 1.00 47.99 171 ARG B N 1
ATOM 4568 C CA . ARG B 1 171 ? -12.964 -5.073 24.478 1.00 48.62 171 ARG B CA 1
ATOM 4569 C C . ARG B 1 171 ? -13.703 -5.598 25.704 1.00 48.93 171 ARG B C 1
ATOM 4570 O O . ARG B 1 171 ? -13.154 -6.415 26.455 1.00 48.97 171 ARG B O 1
ATOM 4578 N N . ASP B 1 172 ? -14.974 -5.211 25.868 1.00 48.78 172 ASP B N 1
ATOM 4579 C CA . ASP B 1 172 ? -15.732 -5.622 27.047 1.00 48.54 172 ASP B CA 1
ATOM 4580 C C . ASP B 1 172 ? -15.826 -7.136 27.135 1.00 49.07 172 ASP B C 1
ATOM 4581 O O . ASP B 1 172 ? -15.753 -7.709 28.228 1.00 50.01 172 ASP B O 1
ATOM 4586 N N . VAL B 1 173 ? -15.992 -7.799 25.994 1.00 49.08 173 VAL B N 1
ATOM 4587 C CA . VAL B 1 173 ? -16.024 -9.256 25.984 1.00 49.37 173 VAL B CA 1
ATOM 4588 C C . VAL B 1 173 ? -14.648 -9.812 26.326 1.00 49.90 173 VAL B C 1
ATOM 4589 O O . VAL B 1 173 ? -14.514 -10.709 27.169 1.00 50.88 173 VAL B O 1
ATOM 4593 N N . SER B 1 174 ? -13.603 -9.273 25.687 1.00 49.53 174 SER B N 1
ATOM 4594 C CA . SER B 1 174 ? -12.284 -9.900 25.749 1.00 49.68 174 SER B CA 1
ATOM 4595 C C . SER B 1 174 ? -11.799 -10.030 27.186 1.00 50.33 174 SER B C 1
ATOM 4596 O O . SER B 1 174 ? -11.363 -11.107 27.610 1.00 51.04 174 SER B O 1
ATOM 4599 N N . ILE B 1 175 ? -11.894 -8.944 27.956 1.00 50.31 175 ILE B N 1
ATOM 4600 C CA . ILE B 1 175 ? -11.467 -8.975 29.352 1.00 51.03 175 ILE B CA 1
ATOM 4601 C C . ILE B 1 175 ? -12.178 -10.098 30.096 1.00 51.73 175 ILE B C 1
ATOM 4602 O O . ILE B 1 175 ? -11.551 -10.880 30.822 1.00 52.85 175 ILE B O 1
ATOM 4607 N N . LYS B 1 176 ? -13.494 -10.221 29.888 1.00 51.15 176 LYS B N 1
ATOM 4608 C CA . LYS B 1 176 ? -14.243 -11.293 30.534 1.00 51.35 176 LYS B CA 1
ATOM 4609 C C . LYS B 1 176 ? -13.664 -12.653 30.171 1.00 52.40 176 LYS B C 1
ATOM 4610 O O . LYS B 1 176 ? -13.460 -13.505 31.046 1.00 53.75 176 LYS B O 1
ATOM 4616 N N . VAL B 1 177 ? -13.350 -12.855 28.887 1.00 52.49 177 VAL B N 1
ATOM 4617 C CA . VAL B 1 177 ? -12.727 -14.103 28.457 1.00 53.11 177 VAL B CA 1
ATOM 4618 C C . VAL B 1 177 ? -11.436 -14.341 29.227 1.00 54.14 177 VAL B C 1
ATOM 4619 O O . VAL B 1 177 ? -11.169 -15.457 29.694 1.00 55.08 177 VAL B O 1
ATOM 4623 N N . LEU B 1 178 ? -10.630 -13.290 29.398 1.00 54.09 178 LEU B N 1
ATOM 4624 C CA . LEU B 1 178 ? -9.398 -13.421 30.167 1.00 54.90 178 LEU B CA 1
ATOM 4625 C C . LEU B 1 178 ? -9.686 -13.878 31.590 1.00 55.78 178 LEU B C 1
ATOM 4626 O O . LEU B 1 178 ? -8.956 -14.710 32.143 1.00 56.74 178 LEU B O 1
ATOM 4631 N N . ALA B 1 179 ? -10.746 -13.347 32.201 1.00 55.77 179 ALA B N 1
ATOM 4632 C CA . ALA B 1 179 ? -11.096 -13.754 33.555 1.00 56.80 179 ALA B CA 1
ATOM 4633 C C . ALA B 1 179 ? -11.656 -15.165 33.640 1.00 57.71 179 ALA B C 1
ATOM 4634 O O . ALA B 1 179 ? -11.830 -15.661 34.760 1.00 58.49 179 ALA B O 1
ATOM 4636 N N . SER B 1 180 ? -11.870 -15.849 32.513 1.00 57.41 180 SER B N 1
ATOM 4637 C CA . SER B 1 180 ? -12.566 -17.131 32.560 1.00 58.04 180 SER B CA 1
ATOM 4638 C C . SER B 1 180 ? -11.748 -18.177 33.304 1.00 58.67 180 SER B C 1
ATOM 4639 O O . SER B 1 180 ? -12.303 -18.982 34.061 1.00 58.81 180 SER B O 1
ATOM 4642 N N . VAL B 1 181 ? -10.430 -18.183 33.100 1.00 58.84 181 VAL B N 1
ATOM 4643 C CA . VAL B 1 181 ? -9.578 -19.137 33.795 1.00 59.40 181 VAL B CA 1
ATOM 4644 C C . VAL B 1 181 ? -9.533 -18.852 35.292 1.00 59.75 181 VAL B C 1
ATOM 4645 O O . VAL B 1 181 ? -9.191 -19.743 36.079 1.00 60.00 181 VAL B O 1
ATOM 4649 N N . TYR B 1 182 ? -9.897 -17.640 35.712 1.00 59.96 182 TYR B N 1
ATOM 4650 C CA . TYR B 1 182 ? -9.790 -17.239 37.109 1.00 60.34 182 TYR B CA 1
ATOM 4651 C C . TYR B 1 182 ? -11.141 -17.196 37.805 1.00 59.92 182 TYR B C 1
ATOM 4652 O O . TYR B 1 182 ? -11.292 -17.741 38.902 1.00 60.03 182 TYR B O 1
ATOM 4661 N N . GLU B 1 183 ? -12.137 -16.564 37.182 1.00 59.86 183 GLU B N 1
ATOM 4662 C CA . GLU B 1 183 ? -13.513 -16.526 37.672 1.00 60.09 183 GLU B CA 1
ATOM 4663 C C . GLU B 1 183 ? -14.377 -17.144 36.579 1.00 59.93 183 GLU B C 1
ATOM 4664 O O . GLU B 1 183 ? -14.922 -16.425 35.727 1.00 59.44 183 GLU B O 1
ATOM 4670 N N . PRO B 1 184 ? -14.499 -18.472 36.551 1.00 60.16 184 PRO B N 1
ATOM 4671 C CA . PRO B 1 184 ? -15.221 -19.123 35.452 1.00 59.38 184 PRO B CA 1
ATOM 4672 C C . PRO B 1 184 ? -16.651 -18.618 35.332 1.00 58.91 184 PRO B C 1
ATOM 4673 O O . PRO B 1 184 ? -17.329 -18.362 36.329 1.00 58.92 184 PRO B O 1
ATOM 4677 N N . MET B 1 185 ? -17.101 -18.476 34.089 1.00 58.17 185 MET B N 1
ATOM 4678 C CA . MET B 1 185 ? -18.438 -17.981 33.800 1.00 57.21 185 MET B CA 1
ATOM 4679 C C . MET B 1 185 ? -19.439 -19.127 33.810 1.00 56.95 185 MET B C 1
ATOM 4680 O O . MET B 1 185 ? -19.167 -20.213 33.289 1.00 56.75 185 MET B O 1
ATOM 4685 N N . GLN B 1 186 ? -20.599 -18.879 34.406 1.00 56.72 186 GLN B N 1
ATOM 4686 C CA . GLN B 1 186 ? -21.685 -19.843 34.385 1.00 56.16 186 GLN B CA 1
ATOM 4687 C C . GLN B 1 186 ? -22.630 -19.543 33.225 1.00 55.28 186 GLN B C 1
ATOM 4688 O O . GLN B 1 186 ? -22.491 -18.545 32.513 1.00 55.13 186 GLN B O 1
ATOM 4694 N N . GLU B 1 187 ? -23.597 -20.422 33.038 1.00 55.08 187 GLU B N 1
ATOM 4695 C CA . GLU B 1 187 ? -24.533 -20.206 31.947 1.00 54.36 187 GLU B CA 1
ATOM 4696 C C . GLU B 1 187 ? -25.678 -19.302 32.397 1.00 54.22 187 GLU B C 1
ATOM 4697 O O . GLU B 1 187 ? -26.021 -19.268 33.584 1.00 54.31 187 GLU B O 1
ATOM 4703 N N . PRO B 1 188 ? -26.299 -18.552 31.472 1.00 54.27 188 PRO B N 1
ATOM 4704 C CA . PRO B 1 188 ? -25.919 -18.435 30.059 1.00 53.70 188 PRO B CA 1
ATOM 4705 C C . PRO B 1 188 ? -24.901 -17.331 29.783 1.00 53.50 188 PRO B C 1
ATOM 4706 O O . PRO B 1 188 ? -24.801 -16.876 28.644 1.00 52.89 188 PRO B O 1
ATOM 4710 N N . GLU B 1 189 ? -24.161 -16.905 30.810 1.00 53.87 189 GLU B N 1
ATOM 4711 C CA . GLU B 1 189 ? -23.164 -15.859 30.602 1.00 53.68 189 GLU B CA 1
ATOM 4712 C C . GLU B 1 189 ? -22.003 -16.365 29.755 1.00 53.31 189 GLU B C 1
ATOM 4713 O O . GLU B 1 189 ? -21.524 -15.657 28.861 1.00 52.59 189 GLU B O 1
ATOM 4719 N N . LYS B 1 190 ? -21.547 -17.591 30.020 1.00 54.02 190 LYS B N 1
ATOM 4720 C CA . LYS B 1 190 ? -20.432 -18.160 29.270 1.00 54.05 190 LYS B CA 1
ATOM 4721 C C . LYS B 1 190 ? -20.753 -18.235 27.783 1.00 52.91 190 LYS B C 1
ATOM 4722 O O . LYS B 1 190 ? -19.986 -17.747 26.942 1.00 52.53 190 LYS B O 1
ATOM 4728 N N . SER B 1 191 ? -21.891 -18.848 27.443 1.00 53.04 191 SER B N 1
ATOM 4729 C CA . SER B 1 191 ? -22.270 -19.004 26.043 1.00 52.45 191 SER B CA 1
ATOM 4730 C C . SER B 1 191 ? -22.443 -17.655 25.360 1.00 51.76 191 SER B C 1
ATOM 4731 O O . SER B 1 191 ? -21.958 -17.455 24.243 1.00 51.81 191 SER B O 1
ATOM 4734 N N . ARG B 1 192 ? -23.117 -16.712 26.021 1.00 51.26 192 ARG B N 1
ATOM 4735 C CA . ARG B 1 192 ? -23.364 -15.406 25.416 1.00 51.10 192 ARG B CA 1
ATOM 4736 C C . ARG B 1 192 ? -22.061 -14.657 25.158 1.00 51.77 192 ARG B C 1
ATOM 4737 O O . ARG B 1 192 ? -21.834 -14.135 24.057 1.00 51.34 192 ARG B O 1
ATOM 4745 N N . VAL B 1 193 ? -21.186 -14.600 26.165 1.00 52.22 193 VAL B N 1
ATOM 4746 C CA . VAL B 1 193 ? -19.930 -13.867 26.026 1.00 51.39 193 VAL B CA 1
ATOM 4747 C C . VAL B 1 193 ? -19.056 -14.504 24.952 1.00 50.96 193 VAL B C 1
ATOM 4748 O O . VAL B 1 193 ? -18.508 -13.814 24.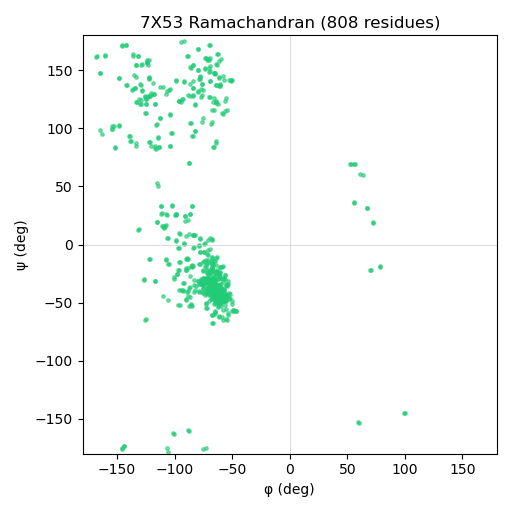080 1.00 50.58 193 VAL B O 1
ATOM 4752 N N . TRP B 1 194 ? -18.922 -15.834 24.986 1.00 51.05 194 TRP B N 1
ATOM 4753 C CA . TRP B 1 194 ? -18.081 -16.501 24.001 1.00 51.04 194 TRP B CA 1
ATOM 4754 C C . TRP B 1 194 ? -18.666 -16.399 22.598 1.00 50.78 194 TRP B C 1
ATOM 4755 O O . TRP B 1 194 ? -17.913 -16.307 21.623 1.00 50.57 194 TRP B O 1
ATOM 4766 N N . ASN B 1 195 ? -19.995 -16.378 22.473 1.00 50.44 195 ASN B N 1
ATOM 4767 C CA . ASN B 1 195 ? -20.601 -16.251 21.155 1.00 49.79 195 ASN B CA 1
ATOM 4768 C C . ASN B 1 195 ? -20.405 -14.850 20.594 1.00 49.41 195 ASN B C 1
ATOM 4769 O O . ASN B 1 195 ? -20.174 -14.690 19.394 1.00 48.84 195 ASN B O 1
ATOM 4774 N N . GLU B 1 196 ? -20.486 -13.820 21.444 1.00 49.59 196 GLU B N 1
ATOM 4775 C CA . GLU B 1 196 ? -20.164 -12.473 20.976 1.00 49.32 196 GLU B CA 1
ATOM 4776 C C . GLU B 1 196 ? -18.699 -12.369 20.564 1.00 48.96 196 GLU B C 1
ATOM 4777 O O . GLU B 1 196 ? -18.369 -11.717 19.562 1.00 49.15 196 GLU B O 1
ATOM 4783 N N . TYR B 1 197 ? -17.807 -13.006 21.327 1.00 48.63 197 TYR B N 1
ATOM 4784 C CA . TYR B 1 197 ? -16.393 -13.025 20.962 1.00 48.33 197 TYR B CA 1
ATOM 4785 C C . TYR B 1 197 ? -16.190 -13.662 19.590 1.00 48.03 197 TYR B C 1
ATOM 4786 O O . TYR B 1 197 ? -15.510 -13.100 18.721 1.00 47.37 197 TYR B O 1
ATOM 4795 N N . VAL B 1 198 ? -16.781 -14.841 19.379 1.00 48.51 198 VAL B N 1
ATOM 4796 C CA . VAL B 1 198 ? -16.650 -15.526 18.096 1.00 47.88 198 VAL B CA 1
ATOM 4797 C C . VAL B 1 198 ? -17.328 -14.736 16.982 1.00 47.40 198 VAL B C 1
ATOM 4798 O O . VAL B 1 198 ? -16.880 -14.768 15.832 1.00 46.92 198 VAL B O 1
ATOM 4802 N N . SER B 1 199 ? -18.394 -13.996 17.295 1.00 47.56 199 SER B N 1
ATOM 4803 C CA . SER B 1 199 ? -19.053 -13.182 16.279 1.00 47.27 199 SER B CA 1
ATOM 4804 C C . SER B 1 199 ? -18.155 -12.042 15.817 1.00 46.64 199 SER B C 1
ATOM 4805 O O . SER B 1 199 ? -18.050 -11.775 14.614 1.00 46.21 199 SER B O 1
ATOM 4808 N N . GLY B 1 200 ? -17.502 -11.356 16.757 1.00 46.75 200 GLY B N 1
ATOM 4809 C CA . GLY B 1 200 ? -16.530 -10.345 16.368 1.00 46.41 200 GLY B CA 1
ATOM 4810 C C . GLY B 1 200 ? -15.364 -10.936 15.596 1.00 45.23 200 GLY B C 1
ATOM 4811 O O . GLY B 1 200 ? -14.878 -10.344 14.623 1.00 44.04 200 GLY B O 1
ATOM 4812 N N . TYR B 1 201 ? -14.905 -12.118 16.018 1.00 45.94 201 TYR B N 1
ATOM 4813 C CA . TYR B 1 201 ? -13.842 -12.807 15.294 1.00 45.03 201 TYR B CA 1
ATOM 4814 C C . TYR B 1 201 ? -14.253 -13.104 13.856 1.00 44.82 201 TYR B C 1
ATOM 4815 O O . TYR B 1 201 ? -13.464 -12.912 12.927 1.00 44.39 201 TYR B O 1
ATOM 4824 N N . GLU B 1 202 ? -15.490 -13.565 13.652 1.00 45.70 202 GLU B N 1
ATOM 4825 C CA . GLU B 1 202 ? -15.967 -13.861 12.304 1.00 45.47 202 GLU B CA 1
ATOM 4826 C C . GLU B 1 202 ? -16.175 -12.592 11.487 1.00 44.78 202 GLU B C 1
ATOM 4827 O O . GLU B 1 202 ? -15.986 -12.606 10.266 1.00 44.58 202 GLU B O 1
ATOM 4833 N N . TYR B 1 203 ? -16.574 -11.496 12.134 1.00 45.01 203 TYR B N 1
ATOM 4834 C CA . TYR B 1 203 ? -16.670 -10.218 11.436 1.00 44.42 203 TYR B CA 1
ATOM 4835 C C . TYR B 1 203 ? -15.310 -9.794 10.896 1.00 43.42 203 TYR B C 1
ATOM 4836 O O . TYR B 1 203 ? -15.180 -9.406 9.726 1.00 43.46 203 TYR B O 1
ATOM 4845 N N . PHE B 1 204 ? -14.275 -9.884 11.734 1.00 43.33 204 PHE B N 1
ATOM 4846 C CA . PHE B 1 204 ? -12.932 -9.566 11.257 1.00 43.39 204 PHE B CA 1
ATOM 4847 C C . PHE B 1 204 ? -12.450 -10.577 10.220 1.00 43.31 204 PHE B C 1
ATOM 4848 O O . PHE B 1 204 ? -11.720 -10.211 9.293 1.00 42.57 204 PHE B O 1
ATOM 4856 N N . TYR B 1 205 ? -12.860 -11.840 10.352 1.00 43.57 205 TYR B N 1
ATOM 4857 C CA . TYR B 1 205 ? -12.550 -12.855 9.349 1.00 43.04 205 TYR B CA 1
ATOM 4858 C C . TYR B 1 205 ? -13.101 -12.458 7.983 1.00 42.98 205 TYR B C 1
ATOM 4859 O O . TYR B 1 205 ? -12.399 -12.530 6.967 1.00 42.97 205 TYR B O 1
ATOM 4868 N N . GLN B 1 206 ? -14.366 -12.038 7.946 1.00 43.58 206 GLN B N 1
ATOM 4869 C CA . GLN B 1 206 ? -14.980 -11.620 6.691 1.00 43.44 206 GLN B CA 1
ATOM 4870 C C . GLN B 1 206 ? -14.326 -10.357 6.146 1.00 43.16 206 GLN B C 1
ATOM 4871 O O . GLN B 1 206 ? -14.149 -10.219 4.930 1.00 43.30 206 GLN B O 1
ATOM 4877 N N . LEU B 1 207 ? -13.961 -9.421 7.028 1.00 43.03 207 LEU B N 1
ATOM 4878 C CA . LEU B 1 207 ? -13.284 -8.214 6.562 1.00 42.81 207 LEU B CA 1
ATOM 4879 C C . LEU B 1 207 ? -11.919 -8.539 5.963 1.00 42.38 207 LEU B C 1
ATOM 4880 O O . LEU B 1 207 ? -11.488 -7.898 4.998 1.00 42.01 207 LEU B O 1
ATOM 4885 N N . VAL B 1 208 ? -11.225 -9.531 6.523 1.00 42.37 208 VAL B N 1
ATOM 4886 C CA . VAL B 1 208 ? -9.941 -9.942 5.962 1.00 42.43 208 VAL B CA 1
ATOM 4887 C C . VAL B 1 208 ? -10.146 -10.648 4.627 1.00 42.27 208 VAL B C 1
ATOM 4888 O O . VAL B 1 208 ? -9.381 -10.443 3.677 1.00 41.94 208 VAL B O 1
ATOM 4892 N N . GLU B 1 209 ? -11.182 -11.485 4.530 1.00 42.32 209 GLU B N 1
ATOM 4893 C CA . GLU B 1 209 ? -11.459 -12.170 3.271 1.00 42.40 209 GLU B CA 1
ATOM 4894 C C . GLU B 1 209 ? -11.819 -11.182 2.168 1.00 42.55 209 GLU B C 1
ATOM 4895 O O . GLU B 1 209 ? -11.454 -11.382 1.003 1.00 41.97 209 GLU B O 1
ATOM 4901 N N . GLN B 1 210 ? -12.534 -10.111 2.513 1.00 42.59 210 GLN B N 1
ATOM 4902 C CA . GLN B 1 210 ? -12.933 -9.130 1.509 1.00 42.35 210 GLN B CA 1
ATOM 4903 C C . GLN B 1 210 ? -11.793 -8.189 1.141 1.00 41.85 210 GLN B C 1
ATOM 4904 O O . GLN B 1 210 ? -11.701 -7.757 -0.013 1.00 41.43 210 GLN B O 1
ATOM 4910 N N . ARG B 1 211 ? -10.923 -7.862 2.097 1.00 42.24 211 ARG B N 1
ATOM 4911 C CA . ARG B 1 211 ? -9.781 -6.988 1.863 1.00 42.00 211 ARG B CA 1
ATOM 4912 C C . ARG B 1 211 ? -8.486 -7.767 1.656 1.00 41.83 211 ARG B C 1
ATOM 4913 O O . ARG B 1 211 ? -7.399 -7.241 1.914 1.00 41.72 211 ARG B O 1
ATOM 4921 N N . ARG B 1 212 ? -8.584 -9.018 1.198 1.00 42.05 212 ARG B N 1
ATOM 4922 C CA . ARG B 1 212 ? -7.392 -9.844 1.030 1.00 41.80 212 ARG B CA 1
ATOM 4923 C C . ARG B 1 212 ? -6.465 -9.287 -0.044 1.00 42.04 212 ARG B C 1
ATOM 4924 O O . ARG B 1 212 ? -5.239 -9.392 0.083 1.00 42.51 212 ARG B O 1
ATOM 4932 N N . ASN B 1 213 ? -7.022 -8.686 -1.095 1.00 42.58 213 ASN B N 1
ATOM 4933 C CA . ASN B 1 213 ? -6.238 -8.107 -2.178 1.00 43.06 213 ASN B CA 1
ATOM 4934 C C . ASN B 1 213 ? -6.334 -6.583 -2.200 1.00 43.21 213 ASN B C 1
ATOM 4935 O O . ASN B 1 213 ? -6.171 -5.960 -3.251 1.00 43.39 213 ASN B O 1
ATOM 4940 N N . SER B 1 214 ? -6.599 -5.972 -1.050 1.00 43.02 214 SER B N 1
ATOM 4941 C CA . SER B 1 214 ? -6.722 -4.525 -0.959 1.00 43.16 214 SER B CA 1
ATOM 4942 C C . SER B 1 214 ? -5.380 -3.898 -0.605 1.00 43.21 214 SER B C 1
ATOM 4943 O O . SER B 1 214 ? -4.631 -4.426 0.220 1.00 43.32 214 SER B O 1
ATOM 4946 N N . ASP B 1 215 ? -5.089 -2.761 -1.237 1.00 43.73 215 ASP B N 1
ATOM 4947 C CA . ASP B 1 215 ? -3.844 -2.035 -1.017 1.00 44.03 215 ASP B CA 1
ATOM 4948 C C . ASP B 1 215 ? -4.108 -0.670 -0.392 1.00 44.23 215 ASP B C 1
ATOM 4949 O O . ASP B 1 215 ? -3.661 0.356 -0.915 1.00 44.28 215 ASP B O 1
ATOM 4954 N N . ALA B 1 216 ? -4.843 -0.648 0.718 1.00 43.78 216 ALA B N 1
ATOM 4955 C CA . ALA B 1 216 ? -5.196 0.576 1.424 1.00 42.85 216 ALA B CA 1
ATOM 4956 C C . ALA B 1 216 ? -4.399 0.703 2.724 1.00 42.14 216 ALA B C 1
ATOM 4957 O O . ALA B 1 216 ? -3.517 -0.109 3.024 1.00 41.95 216 ALA B O 1
ATOM 4959 N N . ARG B 1 217 ? -4.721 1.739 3.507 1.00 42.04 217 ARG B N 1
ATOM 4960 C CA . ARG B 1 217 ? -3.971 2.024 4.727 1.00 41.62 217 ARG B CA 1
ATOM 4961 C C . ARG B 1 217 ? -4.446 1.189 5.910 1.00 41.98 217 ARG B C 1
ATOM 4962 O O . ARG B 1 217 ? -3.643 0.872 6.797 1.00 41.73 217 ARG B O 1
ATOM 4970 N N . ASP B 1 218 ? -5.729 0.830 5.941 1.00 42.31 218 ASP B N 1
ATOM 4971 C CA . ASP B 1 218 ? -6.294 0.098 7.069 1.00 41.69 218 ASP B CA 1
ATOM 4972 C C . ASP B 1 218 ? -5.488 -1.154 7.390 1.00 41.87 218 ASP B C 1
ATOM 4973 O O . ASP B 1 218 ? -5.000 -1.849 6.494 1.00 41.82 218 ASP B O 1
ATOM 4978 N N . ILE B 1 219 ? -5.345 -1.428 8.691 1.00 41.25 219 ILE B N 1
ATOM 4979 C CA . ILE B 1 219 ? -4.549 -2.566 9.144 1.00 40.81 219 ILE B CA 1
ATOM 4980 C C . ILE B 1 219 ? -5.089 -3.870 8.574 1.00 40.89 219 ILE B C 1
ATOM 4981 O O . ILE B 1 219 ? -4.329 -4.819 8.347 1.00 40.86 219 ILE B O 1
ATOM 4986 N N . ILE B 1 220 ? -6.398 -3.939 8.323 1.00 41.28 220 ILE B N 1
ATOM 4987 C CA . ILE B 1 220 ? -6.984 -5.152 7.758 1.00 41.34 220 ILE B CA 1
ATOM 4988 C C . ILE B 1 220 ? -6.428 -5.404 6.362 1.00 41.31 220 ILE B C 1
ATOM 4989 O O . ILE B 1 220 ? -5.975 -6.510 6.044 1.00 41.17 220 ILE B O 1
ATOM 4994 N N . SER B 1 221 ? -6.430 -4.372 5.515 1.00 41.34 221 SER B N 1
ATOM 4995 C CA . SER B 1 221 ? -5.894 -4.524 4.167 1.00 41.58 221 SER B CA 1
ATOM 4996 C C . SER B 1 221 ? -4.375 -4.638 4.176 1.00 41.33 221 SER B C 1
ATOM 4997 O O . SER B 1 221 ? -3.802 -5.317 3.317 1.00 41.49 221 SER B O 1
ATOM 5000 N N . THR B 1 222 ? -3.710 -3.986 5.132 1.00 40.92 222 THR B N 1
ATOM 5001 C CA . THR B 1 222 ? -2.254 -4.055 5.193 1.00 40.48 222 THR B CA 1
ATOM 5002 C C . THR B 1 222 ? -1.786 -5.449 5.591 1.00 40.44 222 THR B C 1
ATOM 5003 O O . THR B 1 222 ? -0.794 -5.953 5.053 1.00 40.97 222 THR B O 1
ATOM 5007 N N . MET B 1 223 ? -2.491 -6.090 6.525 1.00 40.54 223 MET B N 1
ATOM 5008 C CA . MET B 1 223 ? -2.138 -7.440 6.945 1.00 40.56 223 MET B CA 1
ATOM 5009 C C . MET B 1 223 ? -2.637 -8.495 5.967 1.00 40.87 223 MET B C 1
ATOM 5010 O O . MET B 1 223 ? -1.995 -9.540 5.810 1.00 40.50 223 MET B O 1
ATOM 5015 N N . ALA B 1 224 ? -3.770 -8.249 5.308 1.00 41.30 224 ALA B N 1
ATOM 5016 C CA . ALA B 1 224 ? -4.333 -9.244 4.404 1.00 41.29 224 ALA B CA 1
ATOM 5017 C C . ALA B 1 224 ? -3.561 -9.317 3.093 1.00 41.46 224 ALA B C 1
ATOM 5018 O O . ALA B 1 224 ? -3.374 -10.407 2.541 1.00 41.70 224 ALA B O 1
ATOM 5020 N N . SER B 1 225 ? -3.097 -8.176 2.583 1.00 41.67 225 SER B N 1
ATOM 5021 C CA . SER B 1 225 ? -2.391 -8.151 1.306 1.00 41.56 225 SER B CA 1
ATOM 5022 C C . SER B 1 225 ? -0.981 -8.719 1.392 1.00 42.09 225 SER B C 1
ATOM 5023 O O . SER B 1 225 ? -0.278 -8.732 0.375 1.00 42.86 225 SER B O 1
ATOM 5026 N N . GLN B 1 226 ? -0.551 -9.185 2.562 1.00 42.26 226 GLN B N 1
ATOM 5027 C CA . GLN B 1 226 ? 0.781 -9.756 2.729 1.00 42.51 226 GLN B CA 1
ATOM 5028 C C . GLN B 1 226 ? 0.798 -11.151 2.119 1.00 43.15 226 GLN B C 1
ATOM 5029 O O . GLN B 1 226 ? 0.198 -12.084 2.664 1.00 42.98 226 GLN B O 1
ATOM 5035 N N . LYS B 1 227 ? 1.482 -11.297 0.989 1.00 43.97 227 LYS B N 1
ATOM 5036 C CA . LYS B 1 227 ? 1.611 -12.575 0.307 1.00 44.85 227 LYS B CA 1
ATOM 5037 C C . LYS B 1 227 ? 3.079 -12.964 0.244 1.00 45.13 227 LYS B C 1
ATOM 5038 O O . LYS B 1 227 ? 3.945 -12.117 0.002 1.00 45.17 227 LYS B O 1
ATOM 5044 N N . ASP B 1 228 ? 3.359 -14.246 0.463 1.00 45.35 228 ASP B N 1
ATOM 5045 C CA . ASP B 1 228 ? 4.730 -14.726 0.416 1.00 45.97 228 ASP B CA 1
ATOM 5046 C C . ASP B 1 228 ? 5.197 -14.823 -1.036 1.00 46.81 228 ASP B C 1
ATOM 5047 O O . ASP B 1 228 ? 4.486 -14.450 -1.974 1.00 47.04 228 ASP B O 1
ATOM 5052 N N . ASN B 1 229 ? 6.417 -15.329 -1.226 1.00 47.09 229 ASN B N 1
ATOM 5053 C CA . ASN B 1 229 ? 6.923 -15.531 -2.578 1.00 46.84 229 ASN B CA 1
ATOM 5054 C C . ASN B 1 229 ? 6.112 -16.571 -3.340 1.00 46.92 229 ASN B C 1
ATOM 5055 O O . ASN B 1 229 ? 6.118 -16.563 -4.575 1.00 46.63 229 ASN B O 1
ATOM 5060 N N . GLN B 1 230 ? 5.415 -17.461 -2.632 1.00 46.84 230 GLN B N 1
ATOM 5061 C CA . GLN B 1 230 ? 4.597 -18.499 -3.247 1.00 46.38 230 GLN B CA 1
ATOM 5062 C C . GLN B 1 230 ? 3.119 -18.125 -3.294 1.00 46.46 230 GLN B C 1
ATOM 5063 O O . GLN B 1 230 ? 2.257 -19.011 -3.293 1.00 46.34 230 GLN B O 1
ATOM 5069 N N . GLY B 1 231 ? 2.803 -16.831 -3.303 1.00 46.49 231 GLY B N 1
ATOM 5070 C CA . GLY B 1 231 ? 1.431 -16.383 -3.460 1.00 46.39 231 GLY B CA 1
ATOM 5071 C C . GLY B 1 231 ? 0.523 -16.668 -2.280 1.00 45.98 231 GLY B C 1
ATOM 5072 O O . GLY B 1 231 ? -0.515 -16.019 -2.116 1.00 45.71 231 GLY B O 1
ATOM 5073 N N . ASN B 1 232 ? 0.902 -17.643 -1.457 1.00 45.81 232 ASN B N 1
ATOM 5074 C CA . ASN B 1 232 ? 0.094 -18.030 -0.315 1.00 46.22 232 ASN B CA 1
ATOM 5075 C C . ASN B 1 232 ? 0.011 -16.879 0.688 1.00 45.90 232 ASN B C 1
ATOM 5076 O O . ASN B 1 232 ? 0.956 -16.096 0.826 1.00 46.12 232 ASN B O 1
ATOM 5081 N N . PRO B 1 233 ? -1.115 -16.738 1.387 1.00 45.16 233 PRO B N 1
ATOM 5082 C CA . PRO B 1 233 ? -1.200 -15.711 2.430 1.00 44.80 233 PRO B CA 1
ATOM 5083 C C . PRO B 1 233 ? -0.166 -15.954 3.519 1.00 44.67 233 PRO B C 1
ATOM 5084 O O . PRO B 1 233 ? 0.037 -17.084 3.970 1.00 44.43 233 PRO B O 1
ATOM 5088 N N . ALA B 1 234 ? 0.495 -14.873 3.937 1.00 44.25 234 ALA B N 1
ATOM 5089 C CA . ALA B 1 234 ? 1.508 -14.987 4.980 1.00 43.65 234 ALA B CA 1
ATOM 5090 C C . ALA B 1 234 ? 0.896 -15.408 6.308 1.00 42.94 234 ALA B C 1
ATOM 5091 O O . ALA B 1 234 ? 1.535 -16.128 7.084 1.00 42.18 234 ALA B O 1
ATOM 5093 N N . LEU B 1 235 ? -0.331 -14.975 6.586 1.00 42.98 235 LEU B N 1
ATOM 5094 C CA . LEU B 1 235 ? -1.064 -15.391 7.770 1.00 42.44 235 LEU B CA 1
ATOM 5095 C C . LEU B 1 235 ? -2.447 -15.864 7.351 1.00 42.14 235 LEU B C 1
ATOM 5096 O O . LEU B 1 235 ? -3.098 -15.236 6.511 1.00 42.39 235 LEU B O 1
ATOM 5101 N N . SER B 1 236 ? -2.889 -16.977 7.933 1.00 41.81 236 SER B N 1
ATOM 5102 C CA . SER B 1 236 ? -4.232 -17.467 7.669 1.00 42.03 236 SER B CA 1
ATOM 5103 C C . SER B 1 236 ? -5.271 -16.469 8.178 1.00 42.32 236 SER B C 1
ATOM 5104 O O . SER B 1 236 ? -5.017 -15.670 9.084 1.00 42.11 236 SER B O 1
ATOM 5107 N N . THR B 1 237 ? -6.459 -16.520 7.570 1.00 42.45 237 THR B N 1
ATOM 5108 C CA . THR B 1 237 ? -7.500 -15.548 7.894 1.00 42.49 237 THR B CA 1
ATOM 5109 C C . THR B 1 237 ? -7.908 -15.640 9.361 1.00 42.33 237 THR B C 1
ATOM 5110 O O . THR B 1 237 ? -8.196 -14.620 9.998 1.00 42.26 237 THR B O 1
ATOM 5114 N N . GLU B 1 238 ? -7.937 -16.857 9.912 1.00 42.09 238 GLU B N 1
ATOM 5115 C CA . GLU B 1 238 ? -8.246 -17.028 11.329 1.00 42.34 238 GLU B CA 1
ATOM 5116 C C . GLU B 1 238 ? -7.244 -16.274 12.197 1.00 42.08 238 GLU B C 1
ATOM 5117 O O . GLU B 1 238 ? -7.621 -15.581 13.151 1.00 42.49 238 GLU B O 1
ATOM 5123 N N . ARG B 1 239 ? -5.955 -16.400 11.870 1.00 41.61 239 ARG B N 1
ATOM 5124 C CA . ARG B 1 239 ? -4.913 -15.736 12.645 1.00 41.51 239 ARG B CA 1
ATOM 5125 C C . ARG B 1 239 ? -5.024 -14.222 12.539 1.00 41.14 239 ARG B C 1
ATOM 5126 O O . ARG B 1 239 ? -4.874 -13.512 13.541 1.00 41.05 239 ARG B O 1
ATOM 5134 N N . ILE B 1 240 ? -5.314 -13.710 11.341 1.00 40.95 240 ILE B N 1
ATOM 5135 C CA . ILE B 1 240 ? -5.442 -12.267 11.167 1.00 41.00 240 ILE B CA 1
ATOM 5136 C C . ILE B 1 240 ? -6.644 -11.739 11.938 1.00 41.36 240 ILE B C 1
ATOM 5137 O O . ILE B 1 240 ? -6.573 -10.681 12.572 1.00 41.24 240 ILE B O 1
ATOM 5142 N N . ALA B 1 241 ? -7.761 -12.470 11.912 1.00 41.81 241 ALA B N 1
ATOM 5143 C CA . ALA B 1 241 ? -8.946 -12.035 12.647 1.00 41.75 241 ALA B CA 1
ATOM 5144 C C . ALA B 1 241 ? -8.694 -12.037 14.151 1.00 41.45 241 ALA B C 1
ATOM 5145 O O . ALA B 1 241 ? -9.053 -11.081 14.854 1.00 41.53 241 ALA B O 1
ATOM 5147 N N . LEU B 1 242 ? -8.080 -13.107 14.666 1.00 41.49 242 LEU B N 1
ATOM 5148 C CA . LEU B 1 242 ? -7.770 -13.159 16.091 1.00 41.25 242 LEU B CA 1
ATOM 5149 C C . LEU B 1 242 ? -6.819 -12.038 16.489 1.00 41.33 242 LEU B C 1
ATOM 5150 O O . LEU B 1 242 ? -6.982 -11.422 17.550 1.00 41.13 242 LEU B O 1
ATOM 5155 N N . HIS B 1 243 ? -5.820 -11.755 15.650 1.00 40.92 243 HIS B N 1
ATOM 5156 C CA . HIS B 1 243 ? -4.874 -10.696 15.977 1.00 40.69 243 HIS B CA 1
ATOM 5157 C C . HIS B 1 243 ? -5.521 -9.320 15.902 1.00 40.65 243 HIS B C 1
ATOM 5158 O O . HIS B 1 243 ? -5.162 -8.433 16.679 1.00 40.40 243 HIS B O 1
ATOM 5165 N N . LEU B 1 244 ? -6.490 -9.128 15.004 1.00 41.17 244 LEU B N 1
ATOM 5166 C CA . LEU B 1 244 ? -7.233 -7.872 14.994 1.00 41.11 244 LEU B CA 1
ATOM 5167 C C . LEU B 1 244 ? -8.057 -7.712 16.266 1.00 41.34 244 LEU B C 1
ATOM 5168 O O . LEU B 1 244 ? -8.095 -6.624 16.857 1.00 41.37 244 LEU B O 1
ATOM 5173 N N . VAL B 1 245 ? -8.725 -8.786 16.699 1.00 41.34 245 VAL B N 1
ATOM 5174 C CA . VAL B 1 245 ? -9.466 -8.746 17.960 1.00 41.72 245 VAL B CA 1
ATOM 5175 C C . VAL B 1 245 ? -8.535 -8.379 19.110 1.00 41.63 245 VAL B C 1
ATOM 5176 O O . VAL B 1 245 ? -8.845 -7.508 19.936 1.00 42.04 245 VAL B O 1
ATOM 5180 N N . GLU B 1 246 ? -7.381 -9.047 19.183 1.00 41.31 246 GLU B N 1
ATOM 5181 C CA . GLU B 1 246 ? -6.440 -8.796 20.269 1.00 41.22 246 GLU B CA 1
ATOM 5182 C C . GLU B 1 246 ? -5.890 -7.375 20.218 1.00 41.48 246 GLU B C 1
ATOM 5183 O O . GLU B 1 246 ? -5.715 -6.738 21.260 1.00 41.99 246 GLU B O 1
ATOM 5189 N N . ILE B 1 247 ? -5.620 -6.860 19.017 1.00 40.74 247 ILE B N 1
ATOM 5190 C CA . ILE B 1 247 ? -5.109 -5.497 18.882 1.00 40.50 247 ILE B CA 1
ATOM 5191 C C . ILE B 1 247 ? -6.146 -4.497 19.375 1.00 40.91 247 ILE B C 1
ATOM 5192 O O . ILE B 1 247 ? -5.833 -3.566 20.131 1.00 41.28 247 ILE B O 1
ATOM 5197 N N . ALA B 1 248 ? -7.400 -4.679 18.953 1.00 41.22 248 ALA B N 1
ATOM 5198 C CA . ALA B 1 248 ? -8.471 -3.795 19.400 1.00 41.47 248 ALA B CA 1
ATOM 5199 C C . ALA B 1 248 ? -8.609 -3.828 20.916 1.00 41.91 248 ALA B C 1
ATOM 5200 O O . ALA B 1 248 ? -8.724 -2.781 21.564 1.00 42.06 248 ALA B O 1
ATOM 5202 N N . PHE B 1 249 ? -8.602 -5.027 21.502 1.00 42.42 249 PHE B N 1
ATOM 5203 C CA . PHE B 1 249 ? -8.808 -5.136 22.943 1.00 43.10 249 PHE B CA 1
ATOM 5204 C C . PHE B 1 249 ? -7.605 -4.636 23.738 1.00 42.61 249 PHE B C 1
ATOM 5205 O O . PHE B 1 249 ? -7.768 -4.161 24.868 1.00 43.64 249 PHE B O 1
ATOM 5213 N N . ALA B 1 250 ? -6.399 -4.722 23.173 1.00 42.00 250 ALA B N 1
ATOM 5214 C CA . ALA B 1 250 ? -5.188 -4.341 23.887 1.00 42.35 250 ALA B CA 1
ATOM 5215 C C . ALA B 1 250 ? -4.801 -2.878 23.722 1.00 41.53 250 ALA B C 1
ATOM 5216 O O . ALA B 1 250 ? -4.046 -2.361 24.553 1.00 41.84 250 ALA B O 1
ATOM 5218 N N . GLY B 1 251 ? -5.283 -2.197 22.686 1.00 40.84 251 GLY B N 1
ATOM 5219 C CA . GLY B 1 251 ? -4.900 -0.808 22.513 1.00 41.05 251 GLY B CA 1
ATOM 5220 C C . GLY B 1 251 ? -5.760 0.195 23.255 1.00 42.22 251 GLY B C 1
ATOM 5221 O O . GLY B 1 251 ? -5.257 1.207 23.760 1.00 42.61 251 GLY B O 1
ATOM 5222 N N . THR B 1 252 ? -7.064 -0.083 23.321 1.00 43.09 252 THR B N 1
ATOM 5223 C CA . THR B 1 252 ? -8.028 0.888 23.832 1.00 43.85 252 THR B CA 1
ATOM 5224 C C . THR B 1 252 ? -7.707 1.293 25.267 1.00 44.49 252 THR B C 1
ATOM 5225 O O . THR B 1 252 ? -7.452 2.470 25.553 1.00 44.70 252 THR B O 1
ATOM 5229 N N . ASP B 1 253 ? -7.748 0.326 26.190 1.00 44.60 253 ASP B N 1
ATOM 5230 C CA . ASP B 1 253 ? -7.563 0.635 27.605 1.00 45.47 253 ASP B CA 1
ATOM 5231 C C . ASP B 1 253 ? -6.185 1.225 27.868 1.00 45.13 253 ASP B C 1
ATOM 5232 O O . ASP B 1 253 ? -6.046 2.167 28.658 1.00 46.01 253 ASP B O 1
ATOM 5237 N N . THR B 1 254 ? -5.154 0.688 27.212 1.00 44.11 254 THR B N 1
ATOM 5238 C CA . THR B 1 254 ? -3.797 1.176 27.435 1.00 43.87 254 THR B CA 1
ATOM 5239 C C . THR B 1 254 ? -3.664 2.638 27.028 1.00 44.29 254 THR B C 1
ATOM 5240 O O . THR B 1 254 ? -3.153 3.464 27.794 1.00 44.95 254 THR B O 1
ATOM 5244 N N . THR B 1 255 ? -4.138 2.986 25.827 1.00 43.90 255 THR B N 1
ATOM 5245 C CA . THR B 1 255 ? -4.004 4.364 25.366 1.00 44.11 255 THR B CA 1
ATOM 5246 C C . THR B 1 255 ? -4.894 5.309 26.169 1.00 45.19 255 THR B C 1
ATOM 5247 O O . THR B 1 255 ? -4.512 6.457 26.433 1.00 45.58 255 THR B O 1
ATOM 5251 N N . ALA B 1 256 ? -6.079 4.845 26.580 1.00 45.08 256 ALA B N 1
ATOM 5252 C CA . ALA B 1 256 ? -6.948 5.683 27.401 1.00 46.29 256 ALA B CA 1
ATOM 5253 C C . ALA B 1 256 ? -6.309 5.978 28.753 1.00 47.18 256 ALA B C 1
ATOM 5254 O O . ALA B 1 256 ? -6.338 7.122 29.229 1.00 47.81 256 ALA B O 1
ATOM 5256 N N . GLN B 1 257 ? -5.730 4.956 29.388 1.00 46.87 257 GLN B N 1
ATOM 5257 C CA . GLN B 1 257 ? -5.032 5.171 30.650 1.00 47.85 257 GLN B CA 1
ATOM 5258 C C . GLN B 1 257 ? -3.829 6.083 30.455 1.00 47.72 257 GLN B C 1
ATOM 5259 O O . GLN B 1 257 ? -3.527 6.914 31.319 1.00 48.31 257 GLN B O 1
ATOM 5265 N N . MET B 1 258 ? -3.133 5.942 29.324 1.00 46.86 258 MET B N 1
ATOM 5266 C CA . MET B 1 258 ? -2.026 6.842 29.018 1.00 46.93 258 MET B CA 1
ATOM 5267 C C . MET B 1 258 ? -2.495 8.289 28.977 1.00 47.70 258 MET B C 1
ATOM 5268 O O . MET B 1 258 ? -1.864 9.175 29.566 1.00 48.46 258 MET B O 1
ATOM 5273 N N . MET B 1 259 ? -3.597 8.550 28.271 1.00 47.36 259 MET B N 1
ATOM 5274 C CA . MET B 1 259 ? -4.093 9.920 28.167 1.00 47.63 259 MET B CA 1
ATOM 5275 C C . MET B 1 259 ? -4.539 10.452 29.523 1.00 48.72 259 MET B C 1
ATOM 5276 O O . MET B 1 259 ? -4.270 11.612 29.860 1.00 49.12 259 MET B O 1
ATOM 5281 N N . ALA B 1 260 ? -5.219 9.621 30.316 1.00 48.84 260 ALA B N 1
ATOM 5282 C CA . ALA B 1 260 ? -5.650 10.057 31.642 1.00 49.37 260 ALA B CA 1
ATOM 5283 C C . ALA B 1 260 ? -4.453 10.408 32.520 1.00 50.22 260 ALA B C 1
ATOM 5284 O O . ALA B 1 260 ? -4.440 11.447 33.195 1.00 50.71 260 ALA B O 1
ATOM 5286 N N . ASN B 1 261 ? -3.429 9.552 32.515 1.00 49.75 261 ASN B N 1
ATOM 5287 C CA . ASN B 1 261 ? -2.243 9.808 33.324 1.00 49.63 261 ASN B CA 1
ATOM 5288 C C . ASN B 1 261 ? -1.495 11.041 32.835 1.00 50.04 261 ASN B C 1
ATOM 5289 O O . ASN B 1 261 ? -0.945 11.797 33.641 1.00 50.52 261 ASN B O 1
ATOM 5294 N N . ALA B 1 262 ? -1.468 11.266 31.519 1.00 49.69 262 ALA B N 1
ATOM 5295 C CA . ALA B 1 262 ? -0.813 12.458 30.993 1.00 49.60 262 ALA B CA 1
ATOM 5296 C C . ALA B 1 262 ? -1.559 13.720 31.403 1.00 50.63 262 ALA B C 1
ATOM 5297 O O . ALA B 1 262 ? -0.936 14.737 31.728 1.00 50.92 262 ALA B O 1
ATOM 5299 N N . ILE B 1 263 ? -2.893 13.671 31.398 1.00 51.11 263 ILE B N 1
ATOM 5300 C CA . ILE B 1 263 ? -3.683 14.793 31.897 1.00 51.62 263 ILE B CA 1
ATOM 5301 C C . ILE B 1 263 ? -3.357 15.056 33.361 1.00 51.86 263 ILE B C 1
ATOM 5302 O O . ILE B 1 263 ? -3.166 16.207 33.777 1.00 52.17 263 ILE B O 1
ATOM 5307 N N . LEU B 1 264 ? -3.282 13.991 34.164 1.00 51.45 264 LEU B N 1
ATOM 5308 C CA . LEU B 1 264 ? -2.964 14.152 35.581 1.00 51.98 264 LEU B CA 1
ATOM 5309 C C . LEU B 1 264 ? -1.582 14.766 35.779 1.00 52.39 264 LEU B C 1
ATOM 5310 O O . LEU B 1 264 ? -1.402 15.652 36.624 1.00 53.24 264 LEU B O 1
ATOM 5315 N N . PHE B 1 265 ? -0.592 14.307 35.009 1.00 51.54 265 PHE B N 1
ATOM 5316 C CA . PHE B 1 265 ? 0.764 14.826 35.164 1.00 51.22 265 PHE B CA 1
ATOM 5317 C C . PHE B 1 265 ? 0.860 16.276 34.706 1.00 51.95 265 PHE B C 1
ATOM 5318 O O . PHE B 1 265 ? 1.573 17.079 35.319 1.00 52.30 265 PHE B O 1
ATOM 5326 N N . LEU B 1 266 ? 0.156 16.632 33.628 1.00 52.19 266 LEU B N 1
ATOM 5327 C CA . LEU B 1 266 ? 0.140 18.024 33.194 1.00 52.44 266 LEU B CA 1
ATOM 5328 C C . LEU B 1 266 ? -0.586 18.913 34.194 1.00 52.90 266 LEU B C 1
ATOM 5329 O O . LEU B 1 266 ? -0.265 20.101 34.313 1.00 52.85 266 LEU B O 1
ATOM 5334 N N . ASP B 1 267 ? -1.562 18.361 34.919 1.00 52.98 267 ASP B N 1
ATOM 5335 C CA . ASP B 1 267 ? -2.208 19.132 35.975 1.00 53.73 267 ASP B CA 1
ATOM 5336 C C . ASP B 1 267 ? -1.275 19.320 37.165 1.00 54.25 267 ASP B C 1
ATOM 5337 O O . ASP B 1 267 ? -1.232 20.402 37.763 1.00 54.60 267 ASP B O 1
ATOM 5342 N N . SER B 1 268 ? -0.522 18.280 37.524 1.00 54.16 268 SER B N 1
ATOM 5343 C CA . SER B 1 268 ? 0.406 18.369 38.643 1.00 53.62 268 SER B CA 1
ATOM 5344 C C . SER B 1 268 ? 1.666 19.159 38.311 1.00 53.27 268 SER B C 1
ATOM 5345 O O . SER B 1 268 ? 2.397 19.540 39.232 1.00 53.03 268 SER B O 1
ATOM 5348 N N . HIS B 1 269 ? 1.939 19.412 37.031 1.00 53.32 269 HIS B N 1
ATOM 5349 C CA . HIS B 1 269 ? 3.120 20.158 36.594 1.00 53.68 269 HIS B CA 1
ATOM 5350 C C . HIS B 1 269 ? 2.675 21.186 35.560 1.00 54.11 269 HIS B C 1
ATOM 5351 O O . HIS B 1 269 ? 2.740 20.936 34.349 1.00 53.74 269 HIS B O 1
ATOM 5358 N N . PRO B 1 270 ? 2.213 22.358 36.007 1.00 54.34 270 PRO B N 1
ATOM 5359 C CA . PRO B 1 270 ? 1.665 23.338 35.053 1.00 54.20 270 PRO B CA 1
ATOM 5360 C C . PRO B 1 270 ? 2.716 24.025 34.194 1.00 53.75 270 PRO B C 1
ATOM 5361 O O . PRO B 1 270 ? 2.409 24.414 33.058 1.00 53.62 270 PRO B O 1
ATOM 5365 N N . GLU B 1 271 ? 3.942 24.192 34.696 1.00 54.04 271 GLU B N 1
ATOM 5366 C CA . GLU B 1 271 ? 4.969 24.878 33.917 1.00 54.85 271 GLU B CA 1
ATOM 5367 C C . GLU B 1 271 ? 5.357 24.072 32.682 1.00 54.56 271 GLU B C 1
ATOM 5368 O O . GLU B 1 271 ? 5.526 24.636 31.590 1.00 53.95 271 GLU B O 1
ATOM 5374 N N . ALA B 1 272 ? 5.480 22.751 32.828 1.00 54.58 272 ALA B N 1
ATOM 5375 C CA . ALA B 1 272 ? 5.726 21.907 31.667 1.00 53.68 272 ALA B CA 1
ATOM 5376 C C . ALA B 1 272 ? 4.558 21.964 30.696 1.00 53.11 272 ALA B C 1
ATOM 5377 O O . ALA B 1 272 ? 4.760 21.913 29.478 1.00 52.53 272 ALA B O 1
ATOM 5379 N N . LEU B 1 273 ? 3.331 22.089 31.213 1.00 53.29 273 LEU B N 1
ATOM 5380 C CA . LEU B 1 273 ? 2.167 22.213 30.342 1.00 52.84 273 LEU B CA 1
ATOM 5381 C C . LEU B 1 273 ? 2.224 23.494 29.519 1.00 52.43 273 LEU B C 1
ATOM 5382 O O . LEU B 1 273 ? 1.936 23.477 28.319 1.00 52.12 273 LEU B O 1
ATOM 5387 N N . ALA B 1 274 ? 2.590 24.617 30.141 1.00 52.53 274 ALA B N 1
ATOM 5388 C CA . ALA B 1 274 ? 2.705 25.854 29.374 1.00 52.69 274 ALA B CA 1
ATOM 5389 C C . ALA B 1 274 ? 3.823 25.756 28.342 1.00 52.63 274 ALA B C 1
ATOM 5390 O O . ALA B 1 274 ? 3.646 26.152 27.179 1.00 52.42 274 ALA B O 1
ATOM 5392 N N . ALA B 1 275 ? 4.965 25.186 28.738 1.00 52.88 275 ALA B N 1
ATOM 5393 C CA . ALA B 1 275 ? 6.076 25.047 27.802 1.00 52.17 275 ALA B CA 1
ATOM 5394 C C . ALA B 1 275 ? 5.684 24.176 26.618 1.00 51.93 275 ALA B C 1
ATOM 5395 O O . ALA B 1 275 ? 6.069 24.455 25.477 1.00 51.80 275 ALA B O 1
ATOM 5397 N N . ALA B 1 276 ? 4.903 23.122 26.869 1.00 52.02 276 ALA B N 1
ATOM 5398 C CA . ALA B 1 276 ? 4.423 22.274 25.785 1.00 51.57 276 ALA B CA 1
ATOM 5399 C C . ALA B 1 276 ? 3.374 22.987 24.943 1.00 51.45 276 ALA B C 1
ATOM 5400 O O . ALA B 1 276 ? 3.273 22.735 23.737 1.00 50.93 276 ALA B O 1
ATOM 5402 N N . LYS B 1 277 ? 2.578 23.865 25.556 1.00 52.17 277 LYS B N 1
ATOM 5403 C CA . LYS B 1 277 ? 1.632 24.655 24.779 1.00 52.10 277 LYS B CA 1
ATOM 5404 C C . LYS B 1 277 ? 2.355 25.595 23.830 1.00 51.72 277 LYS B C 1
ATOM 5405 O O . LYS B 1 277 ? 1.848 25.886 22.741 1.00 51.69 277 LYS B O 1
ATOM 5411 N N . ALA B 1 278 ? 3.542 26.069 24.212 1.00 51.27 278 ALA B N 1
ATOM 5412 C CA . ALA B 1 278 ? 4.255 26.987 23.333 1.00 51.52 278 ALA B CA 1
ATOM 5413 C C . ALA B 1 278 ? 4.891 26.273 22.140 1.00 51.59 278 ALA B C 1
ATOM 5414 O O . ALA B 1 278 ? 4.942 26.843 21.044 1.00 50.98 278 ALA B O 1
ATOM 5416 N N . ASP B 1 279 ? 5.357 25.034 22.315 1.00 51.27 279 ASP B N 1
ATOM 5417 C CA . ASP B 1 279 ? 6.054 24.295 21.265 1.00 50.44 279 ASP B CA 1
ATOM 5418 C C . ASP B 1 279 ? 5.450 22.904 21.127 1.00 50.08 279 ASP B C 1
ATOM 5419 O O . ASP B 1 279 ? 5.386 22.155 22.106 1.00 50.06 279 ASP B O 1
ATOM 5424 N N . LYS B 1 280 ? 5.033 22.550 19.906 1.00 49.89 280 LYS B N 1
ATOM 5425 C CA . LYS B 1 280 ? 4.386 21.256 19.696 1.00 49.55 280 LYS B CA 1
ATOM 5426 C C . LYS B 1 280 ? 5.357 20.092 19.872 1.00 49.15 280 LYS B C 1
ATOM 5427 O O . LYS B 1 280 ? 4.943 19.005 20.293 1.00 48.72 280 LYS B O 1
ATOM 5433 N N . THR B 1 281 ? 6.642 20.295 19.570 1.00 49.27 281 THR B N 1
ATOM 5434 C CA . THR B 1 281 ? 7.617 19.210 19.641 1.00 49.28 281 THR B CA 1
ATOM 5435 C C . THR B 1 281 ? 7.789 18.654 21.049 1.00 49.07 281 THR B C 1
ATOM 5436 O O . THR B 1 281 ? 8.426 17.606 21.208 1.00 48.53 281 THR B O 1
ATOM 5440 N N . LEU B 1 282 ? 7.246 19.320 22.067 1.00 49.17 282 LEU B N 1
ATOM 5441 C CA . LEU B 1 282 ? 7.305 18.809 23.428 1.00 49.03 282 LEU B CA 1
ATOM 5442 C C . LEU B 1 282 ? 6.183 17.830 23.746 1.00 48.40 282 LEU B C 1
ATOM 5443 O O . LEU B 1 282 ? 6.312 17.060 24.706 1.00 47.81 282 LEU B O 1
ATOM 5448 N N . TRP B 1 283 ? 5.099 17.834 22.963 1.00 48.42 283 TRP B N 1
ATOM 5449 C CA . TRP B 1 283 ? 3.961 16.966 23.262 1.00 48.26 283 TRP B CA 1
ATOM 5450 C C . TRP B 1 283 ? 4.382 15.504 23.315 1.00 47.55 283 TRP B C 1
ATOM 5451 O O . TRP B 1 283 ? 4.019 14.775 24.247 1.00 47.32 283 TRP B O 1
ATOM 5462 N N . SER B 1 284 ? 5.157 15.058 22.321 1.00 47.37 284 SER B N 1
ATOM 5463 C CA . SER B 1 284 ? 5.673 13.693 22.339 1.00 46.81 284 SER B CA 1
ATOM 5464 C C . SER B 1 284 ? 6.435 13.415 23.627 1.00 46.25 284 SER B C 1
ATOM 5465 O O . SER B 1 284 ? 6.271 12.352 24.238 1.00 46.05 284 SER B O 1
ATOM 5468 N N . ARG B 1 285 ? 7.255 14.371 24.069 1.00 46.66 285 ARG B N 1
ATOM 5469 C CA . ARG B 1 285 ? 7.948 14.208 25.342 1.00 46.76 285 ARG B CA 1
ATOM 5470 C C . ARG B 1 285 ? 6.956 14.135 26.495 1.00 47.04 285 ARG B C 1
ATOM 5471 O O . ARG B 1 285 ? 7.110 13.308 27.403 1.00 46.74 285 ARG B O 1
ATOM 5479 N N . VAL B 1 286 ? 5.916 14.976 26.461 1.00 47.26 286 VAL B N 1
ATOM 5480 C CA . VAL B 1 286 ? 4.833 14.869 27.436 1.00 47.22 286 VAL B CA 1
ATOM 5481 C C . VAL B 1 286 ? 4.253 13.463 27.423 1.00 46.60 286 VAL B C 1
ATOM 5482 O O . VAL B 1 286 ? 3.858 12.931 28.468 1.00 46.88 286 VAL B O 1
ATOM 5486 N N . PHE B 1 287 ? 4.206 12.834 26.249 1.00 46.46 287 PHE B N 1
ATOM 5487 C CA . PHE B 1 287 ? 3.871 11.418 26.171 1.00 45.84 287 PHE B CA 1
ATOM 5488 C C . PHE B 1 287 ? 4.941 10.575 26.853 1.00 45.47 287 PHE B C 1
ATOM 5489 O O . PHE B 1 287 ? 4.659 9.824 27.795 1.00 45.23 287 PHE B O 1
ATOM 5497 N N . GLU B 1 288 ? 6.189 10.709 26.396 1.00 45.87 288 GLU B N 1
ATOM 5498 C CA . GLU B 1 288 ? 7.225 9.748 26.762 1.00 45.59 288 GLU B CA 1
ATOM 5499 C C . GLU B 1 288 ? 7.528 9.787 28.253 1.00 45.83 288 GLU B C 1
ATOM 5500 O O . GLU B 1 288 ? 7.808 8.747 28.861 1.00 45.74 288 GLU B O 1
ATOM 5506 N N . GLU B 1 289 ? 7.477 10.972 28.863 1.00 46.47 289 GLU B N 1
ATOM 5507 C CA . GLU B 1 289 ? 7.715 11.059 30.299 1.00 46.79 289 GLU B CA 1
ATOM 5508 C C . GLU B 1 289 ? 6.541 10.501 31.093 1.00 46.71 289 GLU B C 1
ATOM 5509 O O . GLU B 1 289 ? 6.732 9.996 32.205 1.00 46.60 289 GLU B O 1
ATOM 5515 N N . THR B 1 290 ? 5.328 10.571 30.541 1.00 46.89 290 THR B N 1
ATOM 5516 C CA . THR B 1 290 ? 4.170 10.011 31.231 1.00 46.60 290 THR B CA 1
ATOM 5517 C C . THR B 1 290 ? 4.261 8.491 31.303 1.00 46.03 290 THR B C 1
ATOM 5518 O O . THR B 1 290 ? 4.316 7.910 32.395 1.00 46.42 290 THR B O 1
ATOM 5522 N N . VAL B 1 291 ? 4.299 7.829 30.142 1.00 45.72 291 VAL B N 1
ATOM 5523 C CA . VAL B 1 291 ? 4.337 6.371 30.097 1.00 45.58 291 VAL B CA 1
ATOM 5524 C C . VAL B 1 291 ? 5.563 5.816 30.802 1.00 45.60 291 VAL B C 1
ATOM 5525 O O . VAL B 1 291 ? 5.552 4.665 31.251 1.00 45.45 291 VAL B O 1
ATOM 5529 N N . ARG B 1 292 ? 6.631 6.608 30.910 1.00 45.53 292 ARG B N 1
ATOM 5530 C CA . ARG B 1 292 ? 7.772 6.195 31.717 1.00 45.48 292 ARG B CA 1
ATOM 5531 C C . ARG B 1 292 ? 7.444 6.283 33.201 1.00 46.25 292 ARG B C 1
ATOM 5532 O O . ARG B 1 292 ? 7.651 5.323 33.952 1.00 46.12 292 ARG B O 1
ATOM 5540 N N . ARG B 1 293 ? 6.920 7.429 33.643 1.00 46.67 293 ARG B N 1
ATOM 5541 C CA . ARG B 1 293 ? 6.649 7.611 35.065 1.00 46.64 293 ARG B CA 1
ATOM 5542 C C . ARG B 1 293 ? 5.487 6.742 35.528 1.00 47.20 293 ARG B C 1
ATOM 5543 O O . ARG B 1 293 ? 5.498 6.230 36.654 1.00 48.40 293 ARG B O 1
ATOM 5551 N N . ARG B 1 294 ? 4.480 6.556 34.676 1.00 47.10 294 ARG B N 1
ATOM 5552 C CA . ARG B 1 294 ? 3.324 5.724 35.004 1.00 47.54 294 ARG B CA 1
ATOM 5553 C C . ARG B 1 294 ? 2.953 4.898 33.783 1.00 46.89 294 ARG B C 1
ATOM 5554 O O . ARG B 1 294 ? 2.141 5.320 32.948 1.00 46.77 294 ARG B O 1
ATOM 5562 N N . PRO B 1 295 ? 3.539 3.711 33.636 1.00 46.63 295 PRO B N 1
ATOM 5563 C CA . PRO B 1 295 ? 3.170 2.843 32.513 1.00 46.57 295 PRO B CA 1
ATOM 5564 C C . PRO B 1 295 ? 1.758 2.302 32.677 1.00 47.05 295 PRO B C 1
ATOM 5565 O O . PRO B 1 295 ? 1.328 1.963 33.782 1.00 47.87 295 PRO B O 1
ATOM 5569 N N . SER B 1 296 ? 1.033 2.239 31.557 1.00 46.27 296 SER B N 1
ATOM 5570 C CA . SER B 1 296 ? -0.334 1.729 31.584 1.00 47.19 296 SER B CA 1
ATOM 5571 C C . SER B 1 296 ? -0.374 0.293 32.091 1.00 48.46 296 SER B C 1
ATOM 5572 O O . SER B 1 296 ? -1.182 -0.049 32.961 1.00 49.66 296 SER B O 1
ATOM 5575 N N . ALA B 1 297 ? 0.497 -0.565 31.555 1.00 48.23 297 ALA B N 1
ATOM 5576 C CA . ALA B 1 297 ? 0.632 -1.935 32.027 1.00 48.76 297 ALA B CA 1
ATOM 5577 C C . ALA B 1 297 ? 1.889 -2.045 32.880 1.00 48.70 297 ALA B C 1
ATOM 5578 O O . ALA B 1 297 ? 2.989 -2.218 32.334 1.00 48.59 297 ALA B O 1
ATOM 5580 N N . PRO B 1 298 ? 1.790 -1.953 34.206 1.00 49.00 298 PRO B N 1
ATOM 5581 C CA . PRO B 1 298 ? 2.986 -1.963 35.056 1.00 48.42 298 PRO B CA 1
ATOM 5582 C C . PRO B 1 298 ? 3.604 -3.336 35.276 1.00 48.69 298 PRO B C 1
ATOM 5583 O O . PRO B 1 298 ? 4.553 -3.442 36.057 1.00 49.08 298 PRO B O 1
ATOM 5587 N N . PHE B 1 299 ? 3.105 -4.384 34.622 1.00 48.84 299 PHE B N 1
ATOM 5588 C CA . PHE B 1 299 ? 3.633 -5.727 34.808 1.00 49.55 299 PHE B CA 1
ATOM 5589 C C . PHE B 1 299 ? 3.648 -6.462 33.477 1.00 48.69 299 PHE B C 1
ATOM 5590 O O . PHE B 1 299 ? 2.690 -6.382 32.703 1.00 49.28 299 PHE B O 1
ATOM 5598 N N . ALA B 1 300 ? 4.742 -7.176 33.219 1.00 47.79 300 ALA B N 1
ATOM 5599 C CA . ALA B 1 300 ? 4.880 -7.994 32.020 1.00 47.35 300 ALA B CA 1
ATOM 5600 C C . ALA B 1 300 ? 5.219 -9.419 32.428 1.00 47.63 300 ALA B C 1
ATOM 5601 O O . ALA B 1 300 ? 6.199 -9.643 33.142 1.00 48.10 300 ALA B O 1
ATOM 5603 N N . GLY B 1 301 ? 4.424 -10.378 31.968 1.00 47.52 301 GLY B N 1
ATOM 5604 C CA . GLY B 1 301 ? 4.543 -11.759 32.408 1.00 47.52 301 GLY B CA 1
ATOM 5605 C C . GLY B 1 301 ? 5.330 -12.608 31.425 1.00 46.45 301 GLY B C 1
ATOM 5606 O O . GLY B 1 301 ? 5.188 -12.467 30.210 1.00 46.18 301 GLY B O 1
ATOM 5607 N N . ARG B 1 302 ? 6.160 -13.497 31.971 1.00 46.51 302 ARG B N 1
ATOM 5608 C CA . ARG B 1 302 ? 6.906 -14.476 31.196 1.00 46.55 302 ARG B CA 1
ATOM 5609 C C . ARG B 1 302 ? 6.953 -15.772 31.992 1.00 47.16 302 ARG B C 1
ATOM 5610 O O . ARG B 1 302 ? 6.563 -15.817 33.161 1.00 48.08 302 ARG B O 1
ATOM 5618 N N . ILE B 1 303 ? 7.451 -16.832 31.361 1.00 47.00 303 ILE B N 1
ATOM 5619 C CA . ILE B 1 303 ? 7.639 -18.117 32.025 1.00 47.31 303 ILE B CA 1
ATOM 5620 C C . ILE B 1 303 ? 9.017 -18.652 31.663 1.00 47.80 303 ILE B C 1
ATOM 5621 O O . ILE B 1 303 ? 9.423 -18.600 30.497 1.00 47.77 303 ILE B O 1
ATOM 5626 N N . THR B 1 304 ? 9.742 -19.146 32.665 1.00 48.11 304 THR B N 1
ATOM 5627 C CA . THR B 1 304 ? 11.092 -19.646 32.453 1.00 48.24 304 THR B CA 1
ATOM 5628 C C . THR B 1 304 ? 11.059 -21.014 31.785 1.00 48.19 304 THR B C 1
ATOM 5629 O O . THR B 1 304 ? 10.238 -21.870 32.125 1.00 48.25 304 THR B O 1
ATOM 5633 N N . THR B 1 305 ? 11.960 -21.215 30.823 1.00 48.07 305 THR B N 1
ATOM 5634 C CA . THR B 1 305 ? 12.093 -22.505 30.161 1.00 48.58 305 THR B CA 1
ATOM 5635 C C . THR B 1 305 ? 13.095 -23.424 30.845 1.00 49.53 305 THR B C 1
ATOM 5636 O O . THR B 1 305 ? 13.024 -24.644 30.657 1.00 49.94 305 THR B O 1
ATOM 5640 N N . THR B 1 306 ? 14.020 -22.874 31.626 1.00 49.77 306 THR B N 1
ATOM 5641 C CA . THR B 1 306 ? 14.995 -23.666 32.364 1.00 50.08 306 THR B CA 1
ATOM 5642 C C . THR B 1 306 ? 15.283 -22.957 33.683 1.00 50.65 306 THR B C 1
ATOM 5643 O O . THR B 1 306 ? 14.654 -21.948 34.016 1.00 50.12 306 THR B O 1
ATOM 5647 N N . GLU B 1 307 ? 16.240 -23.491 34.439 1.00 50.97 307 GLU B N 1
ATOM 5648 C CA . GLU B 1 307 ? 16.632 -22.887 35.705 1.00 51.21 307 GLU B CA 1
ATOM 5649 C C . GLU B 1 307 ? 17.475 -21.645 35.450 1.00 50.94 307 GLU B C 1
ATOM 5650 O O . GLU B 1 307 ? 18.405 -21.672 34.639 1.00 50.53 307 GLU B O 1
ATOM 5656 N N . VAL B 1 308 ? 17.147 -20.556 36.144 1.00 51.19 308 VAL B N 1
ATOM 5657 C CA . VAL B 1 308 ? 17.799 -19.273 35.926 1.00 51.08 308 VAL B CA 1
ATOM 5658 C C . VAL B 1 308 ? 18.378 -18.789 37.251 1.00 51.73 308 VAL B C 1
ATOM 5659 O O . VAL B 1 308 ? 17.969 -19.217 38.331 1.00 52.43 308 VAL B O 1
ATOM 5663 N N . GLU B 1 309 ? 19.361 -17.896 37.156 1.00 51.24 309 GLU B N 1
ATOM 5664 C CA . GLU B 1 309 ? 19.909 -17.201 38.317 1.00 51.20 309 GLU B CA 1
ATOM 5665 C C . GLU B 1 309 ? 19.839 -15.705 38.046 1.00 51.19 309 GLU B C 1
ATOM 5666 O O . GLU B 1 309 ? 20.527 -15.201 37.152 1.00 51.30 309 GLU B O 1
ATOM 5672 N N . ILE B 1 310 ? 19.013 -14.996 38.811 1.00 51.22 310 ILE B N 1
ATOM 5673 C CA . ILE B 1 310 ? 18.840 -13.556 38.654 1.00 51.31 310 ILE B CA 1
ATOM 5674 C C . ILE B 1 310 ? 19.116 -12.896 39.998 1.00 52.04 310 ILE B C 1
ATOM 5675 O O . ILE B 1 310 ? 18.441 -13.195 40.991 1.00 52.09 310 ILE B O 1
ATOM 5680 N N . GLN B 1 311 ? 20.105 -11.997 40.024 1.00 52.06 311 GLN B N 1
ATOM 5681 C CA . GLN B 1 311 ? 20.524 -11.308 41.248 1.00 52.09 311 GLN B CA 1
ATOM 5682 C C . GLN B 1 311 ? 20.909 -12.302 42.342 1.00 52.37 311 GLN B C 1
ATOM 5683 O O . GLN B 1 311 ? 20.655 -12.078 43.527 1.00 52.15 311 GLN B O 1
ATOM 5689 N N . GLY B 1 312 ? 21.529 -13.413 41.941 1.00 52.20 312 GLY B N 1
ATOM 5690 C CA . GLY B 1 312 ? 21.875 -14.472 42.862 1.00 52.16 312 GLY B CA 1
ATOM 5691 C C . GLY B 1 312 ? 20.729 -15.379 43.249 1.00 52.56 312 GLY B C 1
ATOM 5692 O O . GLY B 1 312 ? 20.974 -16.486 43.744 1.00 52.78 312 GLY B O 1
ATOM 5693 N N . VAL B 1 313 ? 19.489 -14.950 43.041 1.00 52.68 313 VAL B N 1
ATOM 5694 C CA . VAL B 1 313 ? 18.323 -15.757 43.376 1.00 52.87 313 VAL B CA 1
ATOM 5695 C C . VAL B 1 313 ? 18.150 -16.842 42.323 1.00 52.21 313 VAL B C 1
ATOM 5696 O O . VAL B 1 313 ? 18.141 -16.562 41.118 1.00 51.68 313 VAL B O 1
ATOM 5700 N N . LYS B 1 314 ? 18.025 -18.085 42.780 1.00 52.50 314 LYS B N 1
ATOM 5701 C CA . LYS B 1 314 ? 17.804 -19.226 41.903 1.00 52.41 314 LYS B CA 1
ATOM 5702 C C . LYS B 1 314 ? 16.314 -19.389 41.635 1.00 52.70 314 LYS B C 1
ATOM 5703 O O . LYS B 1 314 ? 15.512 -19.449 42.573 1.00 52.81 314 LYS B O 1
ATOM 5709 N N . ILE B 1 315 ? 15.951 -19.461 40.360 1.00 52.44 315 ILE B N 1
ATOM 5710 C CA . ILE B 1 315 ? 14.570 -19.601 39.922 1.00 52.24 315 ILE B CA 1
ATOM 5711 C C . ILE B 1 315 ? 14.447 -20.928 39.186 1.00 51.93 315 ILE B C 1
ATOM 5712 O O . ILE B 1 315 ? 15.138 -21.147 38.185 1.00 51.07 315 ILE B O 1
ATOM 5717 N N . PRO B 1 316 ? 13.594 -21.845 39.638 1.00 52.28 316 PRO B N 1
ATOM 5718 C CA . PRO B 1 316 ? 13.486 -23.152 38.980 1.00 52.21 316 PRO B CA 1
ATOM 5719 C C . PRO B 1 316 ? 12.846 -23.031 37.605 1.00 51.65 316 PRO B C 1
ATOM 5720 O O . PRO B 1 316 ? 12.340 -21.982 37.203 1.00 51.53 316 PRO B O 1
ATOM 5724 N N . ALA B 1 317 ? 12.877 -24.144 36.877 1.00 51.17 317 ALA B N 1
ATOM 5725 C CA . ALA B 1 317 ? 12.297 -24.185 35.543 1.00 50.59 317 ALA B CA 1
ATOM 5726 C C . ALA B 1 317 ? 10.776 -24.107 35.611 1.00 50.25 317 ALA B C 1
ATOM 5727 O O . ALA B 1 317 ? 10.147 -24.577 36.563 1.00 50.29 317 ALA B O 1
ATOM 5729 N N . GLY B 1 318 ? 10.185 -23.503 34.582 1.00 49.80 318 GLY B N 1
ATOM 5730 C CA . GLY B 1 318 ? 8.742 -23.394 34.516 1.00 49.38 318 GLY B CA 1
ATOM 5731 C C . GLY B 1 318 ? 8.128 -22.416 35.490 1.00 49.33 318 GLY B C 1
ATOM 5732 O O . GLY B 1 318 ? 6.928 -22.500 35.762 1.00 49.50 318 GLY B O 1
ATOM 5733 N N . SER B 1 319 ? 8.916 -21.486 36.027 1.00 49.26 319 SER B N 1
ATOM 5734 C CA . SER B 1 319 ? 8.395 -20.560 37.028 1.00 49.54 319 SER B CA 1
ATOM 5735 C C . SER B 1 319 ? 7.901 -19.281 36.362 1.00 49.35 319 SER B C 1
ATOM 5736 O O . SER B 1 319 ? 8.663 -18.639 35.629 1.00 49.43 319 SER B O 1
ATOM 5739 N N . PRO B 1 320 ? 6.648 -18.887 36.588 1.00 49.54 320 PRO B N 1
ATOM 5740 C CA . PRO B 1 320 ? 6.157 -17.620 36.026 1.00 49.46 320 PRO B CA 1
ATOM 5741 C C . PRO B 1 320 ? 6.814 -16.430 36.712 1.00 49.72 320 PRO B C 1
ATOM 5742 O O . PRO B 1 320 ? 6.801 -16.318 37.939 1.00 50.53 320 PRO B O 1
ATOM 5746 N N . VAL B 1 321 ? 7.389 -15.540 35.906 1.00 49.12 321 VAL B N 1
ATOM 5747 C CA . VAL B 1 321 ? 8.120 -14.376 36.393 1.00 49.21 321 VAL B CA 1
ATOM 5748 C C . VAL B 1 321 ? 7.492 -13.120 35.803 1.00 48.75 321 VAL B C 1
ATOM 5749 O O . VAL B 1 321 ? 7.321 -13.019 34.582 1.00 48.52 321 VAL B O 1
ATOM 5753 N N . TRP B 1 322 ? 7.155 -12.168 36.667 1.00 49.32 322 TRP B N 1
ATOM 5754 C CA . TRP B 1 322 ? 6.645 -10.870 36.255 1.00 49.26 322 TRP B CA 1
ATOM 5755 C C . TRP B 1 322 ? 7.738 -9.820 36.395 1.00 49.17 322 TRP B C 1
ATOM 5756 O O . TRP B 1 322 ? 8.422 -9.754 37.425 1.00 49.80 322 TRP B O 1
ATOM 5767 N N . VAL B 1 323 ? 7.884 -9.003 35.361 1.00 48.18 323 VAL B N 1
ATOM 5768 C CA . VAL B 1 323 ? 8.752 -7.836 35.369 1.00 47.89 323 VAL B CA 1
ATOM 5769 C C . VAL B 1 323 ? 7.897 -6.628 35.716 1.00 47.85 323 VAL B C 1
ATOM 5770 O O . VAL B 1 323 ? 6.897 -6.351 35.039 1.00 47.52 323 VAL B O 1
ATOM 5774 N N . SER B 1 324 ? 8.279 -5.920 36.777 1.00 48.59 324 SER B N 1
ATOM 5775 C CA . SER B 1 324 ? 7.591 -4.697 37.183 1.00 48.72 324 SER B CA 1
ATOM 5776 C C . SER B 1 324 ? 8.127 -3.548 36.340 1.00 47.74 324 SER B C 1
ATOM 5777 O O . SER B 1 324 ? 9.186 -2.988 36.633 1.00 48.40 324 SER B O 1
ATOM 5780 N N . LEU B 1 325 ? 7.396 -3.201 35.277 1.00 47.00 325 LEU B N 1
ATOM 5781 C CA . LEU B 1 325 ? 7.840 -2.131 34.389 1.00 46.78 325 LEU B CA 1
ATOM 5782 C C . LEU B 1 325 ? 7.919 -0.793 35.113 1.00 47.04 325 LEU B C 1
ATOM 5783 O O . LEU B 1 325 ? 8.740 0.058 34.752 1.00 47.26 325 LEU B O 1
ATOM 5788 N N . ALA B 1 326 ? 7.083 -0.591 36.135 1.00 46.87 326 ALA B N 1
ATOM 5789 C CA . ALA B 1 326 ? 7.138 0.651 36.899 1.00 47.71 326 ALA B CA 1
ATOM 5790 C C . ALA B 1 326 ? 8.456 0.778 37.654 1.00 48.14 326 ALA B C 1
ATOM 5791 O O . ALA B 1 326 ? 9.026 1.872 37.740 1.00 48.01 326 ALA B O 1
ATOM 5793 N N . ALA B 1 327 ? 8.953 -0.329 38.211 1.00 47.94 327 ALA B N 1
ATOM 5794 C CA . ALA B 1 327 ? 10.233 -0.295 38.910 1.00 47.89 327 ALA B CA 1
ATOM 5795 C C . ALA B 1 327 ? 11.388 -0.077 37.941 1.00 48.02 327 ALA B C 1
ATOM 5796 O O . ALA B 1 327 ? 12.346 0.638 38.258 1.00 47.71 327 ALA B O 1
ATOM 5798 N N . ALA B 1 328 ? 11.316 -0.686 36.755 1.00 48.06 328 ALA B N 1
ATOM 5799 C CA . ALA B 1 328 ? 12.395 -0.546 35.783 1.00 47.49 328 ALA B CA 1
ATOM 5800 C C . ALA B 1 328 ? 12.448 0.865 35.211 1.00 47.13 328 ALA B C 1
ATOM 5801 O O . ALA B 1 328 ? 13.534 1.435 35.051 1.00 47.30 328 ALA B O 1
ATOM 5803 N N . ASN B 1 329 ? 11.288 1.444 34.895 1.00 46.70 329 ASN B N 1
ATOM 5804 C CA . ASN B 1 329 ? 11.252 2.795 34.350 1.00 46.61 329 ASN B CA 1
ATOM 5805 C C . ASN B 1 329 ? 11.670 3.847 35.370 1.00 46.90 329 ASN B C 1
ATOM 5806 O O . ASN B 1 329 ? 12.079 4.944 34.976 1.00 46.65 329 ASN B O 1
ATOM 5811 N N . THR B 1 330 ? 11.577 3.541 36.664 1.00 47.43 330 THR B N 1
ATOM 5812 C CA . THR B 1 330 ? 11.966 4.462 37.725 1.00 47.71 330 THR B CA 1
ATOM 5813 C C . THR B 1 330 ? 13.204 3.974 38.473 1.00 47.77 330 THR B C 1
ATOM 5814 O O . THR B 1 330 ? 13.336 4.193 39.680 1.00 48.03 330 THR B O 1
ATOM 5818 N N . ASP B 1 331 ? 14.112 3.307 37.771 1.00 47.60 331 ASP B N 1
ATOM 5819 C CA . ASP B 1 331 ? 15.343 2.830 38.385 1.00 47.39 331 ASP B CA 1
ATOM 5820 C C . ASP B 1 331 ? 16.364 3.961 38.431 1.00 47.02 331 ASP B C 1
ATOM 5821 O O . ASP B 1 331 ? 16.732 4.490 37.377 1.00 47.11 331 ASP B O 1
ATOM 5826 N N . PRO B 1 332 ? 16.842 4.362 39.614 1.00 47.46 332 PRO B N 1
ATOM 5827 C CA . PRO B 1 332 ? 17.893 5.391 39.673 1.00 47.04 332 PRO B CA 1
ATOM 5828 C C . PRO B 1 332 ? 19.214 4.946 39.070 1.00 46.28 332 PRO B C 1
ATOM 5829 O O . PRO B 1 332 ? 20.080 5.797 38.827 1.00 45.85 332 PRO B O 1
ATOM 5833 N N . ARG B 1 333 ? 19.396 3.647 38.827 1.00 46.35 333 ARG B N 1
ATOM 5834 C CA . ARG B 1 333 ? 20.595 3.144 38.168 1.00 46.05 333 ARG B CA 1
ATOM 5835 C C . ARG B 1 333 ? 20.617 3.436 36.674 1.00 45.98 333 ARG B C 1
ATOM 5836 O O . ARG B 1 333 ? 21.629 3.157 36.025 1.00 46.03 333 ARG B O 1
ATOM 5844 N N . HIS B 1 334 ? 19.534 3.974 36.114 1.00 46.29 334 HIS B N 1
ATOM 5845 C CA . HIS B 1 334 ? 19.474 4.237 34.682 1.00 45.84 334 HIS B CA 1
ATOM 5846 C C . HIS B 1 334 ? 19.102 5.686 34.393 1.00 45.74 334 HIS B C 1
ATOM 5847 O O . HIS B 1 334 ? 19.507 6.242 33.366 1.00 45.69 334 HIS B O 1
ATOM 5854 N N . VAL B 1 335 ? 18.331 6.306 35.282 1.00 46.18 335 VAL B N 1
ATOM 5855 C CA . VAL B 1 335 ? 17.863 7.674 35.091 1.00 46.55 335 VAL B CA 1
ATOM 5856 C C . VAL B 1 335 ? 18.014 8.434 36.403 1.00 46.73 335 VAL B C 1
ATOM 5857 O O . VAL B 1 335 ? 17.650 7.925 37.468 1.00 46.51 335 VAL B O 1
ATOM 5861 N N . GLY B 1 336 ? 18.566 9.643 36.326 1.00 46.99 336 GLY B N 1
ATOM 5862 C CA . GLY B 1 336 ? 18.672 10.486 37.505 1.00 46.93 336 GLY B CA 1
ATOM 5863 C C . GLY B 1 336 ? 17.337 11.139 37.827 1.00 47.06 336 GLY B C 1
ATOM 5864 O O . GLY B 1 336 ? 16.589 11.547 36.938 1.00 47.17 336 GLY B O 1
ATOM 5865 N N . CYS B 1 337 ? 17.049 11.243 39.128 1.00 47.50 337 CYS B N 1
ATOM 5866 C CA . CYS B 1 337 ? 15.751 11.686 39.627 1.00 47.84 337 CYS B CA 1
ATOM 5867 C C . CYS B 1 337 ? 14.656 10.843 38.984 1.00 47.75 337 CYS B C 1
ATOM 5868 O O . CYS B 1 337 ? 13.887 11.348 38.155 1.00 48.01 337 CYS B O 1
ATOM 5871 N N . PRO B 1 338 ? 14.555 9.557 39.334 1.00 47.36 338 PRO B N 1
ATOM 5872 C CA . PRO B 1 338 ? 13.645 8.668 38.597 1.00 47.65 338 PRO B CA 1
ATOM 5873 C C . PRO B 1 338 ? 12.176 8.913 38.889 1.00 47.91 338 PRO B C 1
ATOM 5874 O O . PRO B 1 338 ? 11.329 8.499 38.086 1.00 47.78 338 PRO B O 1
ATOM 5878 N N . MET B 1 339 ? 11.843 9.564 40.000 1.00 47.94 339 MET B N 1
ATOM 5879 C CA . MET B 1 339 ? 10.457 9.794 40.382 1.00 48.10 339 MET B CA 1
ATOM 5880 C C . MET B 1 339 ? 9.955 11.173 39.981 1.00 48.44 339 MET B C 1
ATOM 5881 O O . MET B 1 339 ? 8.779 11.478 40.200 1.00 49.26 339 MET B O 1
ATOM 5886 N N . ASN B 1 340 ? 10.812 12.009 39.402 1.00 47.77 340 ASN B N 1
ATOM 5887 C CA . ASN B 1 340 ? 10.403 13.331 38.959 1.00 47.68 340 ASN B CA 1
ATOM 5888 C C . ASN B 1 340 ? 9.766 13.264 37.576 1.00 48.46 340 ASN B C 1
ATOM 5889 O O . ASN B 1 340 ? 10.036 12.354 36.785 1.00 48.63 340 ASN B O 1
ATOM 5894 N N . PHE B 1 341 ? 8.910 14.244 37.289 1.00 48.85 341 PHE B N 1
ATOM 5895 C CA . PHE B 1 341 ? 8.274 14.367 35.978 1.00 48.56 341 PHE B CA 1
ATOM 5896 C C . PHE B 1 341 ? 8.966 15.497 35.220 1.00 48.51 341 PHE B C 1
ATOM 5897 O O . PHE B 1 341 ? 8.533 16.649 35.221 1.00 48.70 341 PHE B O 1
ATOM 5905 N N . ASP B 1 342 ? 10.073 15.148 34.570 1.00 48.45 342 ASP B N 1
ATOM 5906 C CA . ASP B 1 342 ? 10.864 16.086 33.782 1.00 48.30 342 ASP B CA 1
ATOM 5907 C C . ASP B 1 342 ? 10.753 15.682 32.317 1.00 47.92 342 ASP B C 1
ATOM 5908 O O . ASP B 1 342 ? 11.314 14.662 31.905 1.00 47.76 342 ASP B O 1
ATOM 5913 N N . ILE B 1 343 ? 10.029 16.485 31.531 1.00 47.89 343 ILE B N 1
ATOM 5914 C CA . ILE B 1 343 ? 9.862 16.195 30.108 1.00 47.84 343 ILE B CA 1
ATOM 5915 C C . ILE B 1 343 ? 11.071 16.591 29.279 1.00 47.39 343 ILE B C 1
ATOM 5916 O O . ILE B 1 343 ? 11.066 16.378 28.061 1.00 47.40 343 ILE B O 1
ATOM 5921 N N . ASN B 1 344 ? 12.109 17.156 29.897 1.00 47.50 344 ASN B N 1
ATOM 5922 C CA . ASN B 1 344 ? 13.294 17.616 29.184 1.00 47.75 344 ASN B CA 1
ATOM 5923 C C . ASN B 1 344 ? 14.467 16.650 29.319 1.00 47.58 344 ASN B C 1
ATOM 5924 O O . ASN B 1 344 ? 15.625 17.081 29.358 1.00 47.14 344 ASN B O 1
ATOM 5929 N N . ARG B 1 345 ? 14.194 15.351 29.392 1.00 47.40 345 ARG B N 1
ATOM 5930 C CA . ARG B 1 345 ? 15.259 14.363 29.465 1.00 46.59 345 ARG B CA 1
ATOM 5931 C C . ARG B 1 345 ? 15.840 14.107 28.079 1.00 46.43 345 ARG B C 1
ATOM 5932 O O . ARG B 1 345 ? 15.149 14.213 27.061 1.00 46.14 345 ARG B O 1
ATOM 5940 N N . GLU B 1 346 ? 17.129 13.764 28.049 1.00 46.59 346 GLU B N 1
ATOM 5941 C CA . GLU B 1 346 ? 17.832 13.624 26.778 1.00 45.94 346 GLU B CA 1
ATOM 5942 C C . GLU B 1 346 ? 17.450 12.337 26.055 1.00 45.29 346 GLU B C 1
ATOM 5943 O O . GLU B 1 346 ? 17.388 12.314 24.820 1.00 44.82 346 GLU B O 1
ATOM 5949 N N . ALA B 1 347 ? 17.199 11.261 26.797 1.00 45.35 347 ALA B N 1
ATOM 5950 C CA . ALA B 1 347 ? 16.770 10.005 26.197 1.00 44.61 347 ALA B CA 1
ATOM 5951 C C . ALA B 1 347 ? 15.343 9.686 26.627 1.00 44.80 347 ALA B C 1
ATOM 5952 O O . ALA B 1 347 ? 15.137 8.930 27.585 1.00 45.12 347 ALA B O 1
ATOM 5954 N N . PRO B 1 348 ? 14.334 10.243 25.951 1.00 44.78 348 PRO B N 1
ATOM 5955 C CA . PRO B 1 348 ? 12.957 10.051 26.432 1.00 44.61 348 PRO B CA 1
ATOM 5956 C C . PRO B 1 348 ? 12.421 8.649 26.201 1.00 44.07 348 PRO B C 1
ATOM 5957 O O . PRO B 1 348 ? 11.760 8.094 27.087 1.00 44.07 348 PRO B O 1
ATOM 5961 N N . GLN B 1 349 ? 12.689 8.055 25.040 1.00 43.59 349 GLN B N 1
ATOM 5962 C CA . GLN B 1 349 ? 12.123 6.758 24.689 1.00 43.34 349 GLN B CA 1
ATOM 5963 C C . GLN B 1 349 ? 12.920 5.585 25.245 1.00 43.61 349 GLN B C 1
ATOM 5964 O O . GLN B 1 349 ? 12.627 4.437 24.894 1.00 43.57 349 GLN B O 1
ATOM 5970 N N . ASP B 1 350 ? 13.914 5.838 26.096 1.00 43.72 350 ASP B N 1
ATOM 5971 C CA . ASP B 1 350 ? 14.730 4.768 26.669 1.00 43.69 350 ASP B CA 1
ATOM 5972 C C . ASP B 1 350 ? 14.061 4.246 27.942 1.00 43.78 350 ASP B C 1
ATOM 5973 O O . ASP B 1 350 ? 14.523 4.448 29.066 1.00 43.89 350 ASP B O 1
ATOM 5978 N N . HIS B 1 351 ? 12.941 3.556 27.738 1.00 44.00 351 HIS B N 1
ATOM 5979 C CA . HIS B 1 351 ? 12.204 2.949 28.836 1.00 43.65 351 HIS B CA 1
ATOM 5980 C C . HIS B 1 351 ? 11.586 1.644 28.355 1.00 43.09 351 HIS B C 1
ATOM 5981 O O . HIS B 1 351 ? 11.611 1.320 27.165 1.00 43.15 351 HIS B O 1
ATOM 5988 N N . LEU B 1 352 ? 11.028 0.892 29.303 1.00 42.78 352 LEU B N 1
ATOM 5989 C CA . LEU B 1 352 ? 10.397 -0.392 29.026 1.00 42.35 352 LEU B CA 1
ATOM 5990 C C . LEU B 1 352 ? 8.875 -0.314 29.113 1.00 42.09 352 LEU B C 1
ATOM 5991 O O . LEU B 1 352 ? 8.212 -1.319 29.382 1.00 42.01 352 LEU B O 1
ATOM 5996 N N . ALA B 1 353 ? 8.307 0.875 28.890 1.00 41.82 353 ALA B N 1
ATOM 5997 C CA . ALA B 1 353 ? 6.855 1.010 28.884 1.00 41.28 353 ALA B CA 1
ATOM 5998 C C . ALA B 1 353 ? 6.216 0.229 27.744 1.00 40.40 353 ALA B C 1
ATOM 5999 O O . ALA B 1 353 ? 5.038 -0.134 27.837 1.00 39.99 353 ALA B O 1
ATOM 6001 N N . PHE B 1 354 ? 6.966 -0.037 26.675 1.00 40.49 354 PHE B N 1
ATOM 6002 C CA . PHE B 1 354 ? 6.528 -0.905 25.590 1.00 39.42 354 PHE B CA 1
ATOM 6003 C C . PHE B 1 354 ? 7.309 -2.214 25.565 1.00 39.37 354 PHE B C 1
ATOM 6004 O O . PHE B 1 354 ? 7.289 -2.927 24.556 1.00 38.99 354 PHE B O 1
ATOM 6012 N N . THR B 1 355 ? 7.996 -2.535 26.657 1.00 39.73 355 THR B N 1
ATOM 6013 C CA . THR B 1 355 ? 8.825 -3.737 26.828 1.00 39.55 355 THR B CA 1
ATOM 6014 C C . THR B 1 355 ? 9.928 -3.729 25.764 1.00 38.84 355 THR B C 1
ATOM 6015 O O . THR B 1 355 ? 10.332 -2.664 25.279 1.00 38.87 355 THR B O 1
ATOM 6019 N N . LYS B 1 356 ? 10.417 -4.910 25.393 1.00 38.77 356 LYS B N 1
ATOM 6020 C CA . LYS B 1 356 ? 11.591 -5.024 24.540 1.00 38.98 356 LYS B CA 1
ATOM 6021 C C . LYS B 1 356 ? 11.667 -6.444 23.998 1.00 39.09 356 LYS B C 1
ATOM 6022 O O . LYS B 1 356 ? 11.259 -7.398 24.664 1.00 39.67 356 LYS B O 1
ATOM 6028 N N . GLY B 1 357 ? 12.190 -6.571 22.780 1.00 38.95 357 GLY B N 1
ATOM 6029 C CA . GLY B 1 357 ? 12.365 -7.876 22.172 1.00 39.23 357 GLY B CA 1
ATOM 6030 C C . GLY B 1 357 ? 11.283 -8.248 21.180 1.00 39.15 357 GLY B C 1
ATOM 6031 O O . GLY B 1 357 ? 10.767 -7.390 20.458 1.00 38.71 357 GLY B O 1
ATOM 6032 N N . ARG B 1 358 ? 10.938 -9.537 21.134 1.00 39.25 358 ARG B N 1
ATOM 6033 C CA . ARG B 1 358 ? 9.947 -10.009 20.171 1.00 39.06 358 ARG B CA 1
ATOM 6034 C C . ARG B 1 358 ? 8.563 -9.460 20.492 1.00 38.96 358 ARG B C 1
ATOM 6035 O O . ARG B 1 358 ? 7.852 -8.979 19.602 1.00 39.19 358 ARG B O 1
ATOM 6043 N N . HIS B 1 359 ? 8.164 -9.516 21.763 1.00 38.76 359 HIS B N 1
ATOM 6044 C CA . HIS B 1 359 ? 6.827 -9.111 22.181 1.00 38.68 359 HIS B CA 1
ATOM 6045 C C . HIS B 1 359 ? 6.725 -7.619 22.471 1.00 37.58 359 HIS B C 1
ATOM 6046 O O . HIS B 1 359 ? 5.877 -7.205 23.272 1.00 38.51 359 HIS B O 1
ATOM 6053 N N . THR B 1 360 ? 7.573 -6.802 21.849 1.00 37.97 360 THR B N 1
ATOM 6054 C CA . THR B 1 360 ? 7.458 -5.356 21.986 1.00 37.33 360 THR B CA 1
ATOM 6055 C C . THR B 1 360 ? 6.110 -4.885 21.454 1.00 37.67 360 THR B C 1
ATOM 6056 O O . THR B 1 360 ? 5.584 -5.433 20.482 1.00 37.98 360 THR B O 1
ATOM 6060 N N . CYS B 1 361 ? 5.541 -3.874 22.112 1.00 37.26 361 CYS B N 1
ATOM 6061 C CA . CYS B 1 361 ? 4.233 -3.335 21.758 1.00 36.80 361 CYS B CA 1
ATOM 6062 C C . CYS B 1 361 ? 4.210 -2.851 20.313 1.00 37.17 361 CYS B C 1
ATOM 6063 O O . CYS B 1 361 ? 4.884 -1.870 19.974 1.00 37.05 361 CYS B O 1
ATOM 6066 N N . PRO B 1 362 ? 3.448 -3.510 19.433 1.00 36.82 362 PRO B N 1
ATOM 6067 C CA . PRO B 1 362 ? 3.402 -3.071 18.031 1.00 37.25 362 PRO B CA 1
ATOM 6068 C C . PRO B 1 362 ? 2.568 -1.824 17.806 1.00 37.43 362 PRO B C 1
ATOM 6069 O O . PRO B 1 362 ? 2.781 -1.136 16.798 1.00 38.05 362 PRO B O 1
ATOM 6073 N N . GLY B 1 363 ? 1.632 -1.511 18.699 1.00 37.29 363 GLY B N 1
ATOM 6074 C CA . GLY B 1 363 ? 0.820 -0.319 18.589 1.00 37.60 363 GLY B CA 1
ATOM 6075 C C . GLY B 1 363 ? 1.456 0.946 19.113 1.00 38.30 363 GLY B C 1
ATOM 6076 O O . GLY B 1 363 ? 0.782 1.974 19.210 1.00 38.16 363 GLY B O 1
ATOM 6077 N N . ALA B 1 364 ? 2.740 0.895 19.467 1.00 37.26 364 ALA B N 1
ATOM 6078 C CA . ALA B 1 364 ? 3.424 2.089 19.956 1.00 37.98 364 ALA B CA 1
ATOM 6079 C C . ALA B 1 364 ? 3.454 3.240 18.953 1.00 38.64 364 ALA B C 1
ATOM 6080 O O . ALA B 1 364 ? 3.278 4.393 19.385 1.00 39.27 364 ALA B O 1
ATOM 6082 N N . PRO B 1 365 ? 3.679 3.029 17.647 1.00 38.25 365 PRO B N 1
ATOM 6083 C CA . PRO B 1 365 ? 3.645 4.180 16.725 1.00 38.47 365 PRO B CA 1
ATOM 6084 C C . PRO B 1 365 ? 2.314 4.912 16.706 1.00 38.99 365 PRO B C 1
ATOM 6085 O O . PRO B 1 365 ? 2.296 6.146 16.610 1.00 39.33 365 PRO B O 1
ATOM 6089 N N . LEU B 1 366 ? 1.196 4.191 16.794 1.00 39.01 366 LEU B N 1
ATOM 6090 C CA . LEU B 1 366 ? -0.104 4.854 16.793 1.00 39.45 366 LEU B CA 1
ATOM 6091 C C . LEU B 1 366 ? -0.352 5.579 18.109 1.00 40.17 366 LEU B C 1
ATOM 6092 O O . LEU B 1 366 ? -0.624 6.786 18.122 1.00 40.89 366 LEU B O 1
ATOM 6097 N N . ALA B 1 367 ? -0.244 4.853 19.228 1.00 39.54 367 ALA B N 1
ATOM 6098 C CA . ALA B 1 367 ? -0.505 5.421 20.548 1.00 39.99 367 ALA B CA 1
ATOM 6099 C C . ALA B 1 367 ? 0.216 6.750 20.733 1.00 40.77 367 ALA B C 1
ATOM 6100 O O . ALA B 1 367 ? -0.412 7.776 21.025 1.00 41.93 367 ALA B O 1
ATOM 6102 N N . ARG B 1 368 ? 1.540 6.745 20.549 1.00 40.82 368 ARG B N 1
ATOM 6103 C CA . ARG B 1 368 ? 2.324 7.974 20.621 1.00 41.37 368 ARG B CA 1
ATOM 6104 C C . ARG B 1 368 ? 1.661 9.092 19.829 1.00 41.77 368 ARG B C 1
ATOM 6105 O O . ARG B 1 368 ? 1.332 10.151 20.379 1.00 42.78 368 ARG B O 1
ATOM 6113 N N . LEU B 1 369 ? 1.427 8.854 18.534 1.00 41.50 369 LEU B N 1
ATOM 6114 C CA . LEU B 1 369 ? 0.806 9.874 17.697 1.00 42.00 369 LEU B CA 1
ATOM 6115 C C . LEU B 1 369 ? -0.506 10.343 18.307 1.00 42.70 369 LEU B C 1
ATOM 6116 O O . LEU B 1 369 ? -0.731 11.549 18.471 1.00 43.48 369 LEU B O 1
ATOM 6121 N N . GLN B 1 370 ? -1.342 9.396 18.742 1.00 42.66 370 GLN B N 1
ATOM 6122 C CA . GLN B 1 370 ? -2.597 9.771 19.383 1.00 43.05 370 GLN B CA 1
ATOM 6123 C C . GLN B 1 370 ? -2.317 10.604 20.623 1.00 43.76 370 GLN B C 1
ATOM 6124 O O . GLN B 1 370 ? -2.877 11.694 20.796 1.00 44.68 370 GLN B O 1
ATOM 6130 N N . GLY B 1 371 ? -1.403 10.129 21.472 1.00 43.16 371 GLY B N 1
ATOM 6131 C CA . GLY B 1 371 ? -1.032 10.901 22.643 1.00 43.44 371 GLY B CA 1
ATOM 6132 C C . GLY B 1 371 ? -0.473 12.255 22.258 1.00 44.28 371 GLY B C 1
ATOM 6133 O O . GLY B 1 371 ? -0.722 13.257 22.932 1.00 44.95 371 GLY B O 1
ATOM 6134 N N . ALA B 1 372 ? 0.291 12.303 21.162 1.00 44.18 372 ALA B N 1
ATOM 6135 C CA . ALA B 1 372 ? 0.800 13.583 20.688 1.00 45.13 372 ALA B CA 1
ATOM 6136 C C . ALA B 1 372 ? -0.306 14.435 20.085 1.00 45.92 372 ALA B C 1
ATOM 6137 O O . ALA B 1 372 ? -0.259 15.667 20.182 1.00 46.86 372 ALA B O 1
ATOM 6139 N N . THR B 1 373 ? -1.303 13.807 19.462 1.00 45.49 373 THR B N 1
ATOM 6140 C CA . THR B 1 373 ? -2.330 14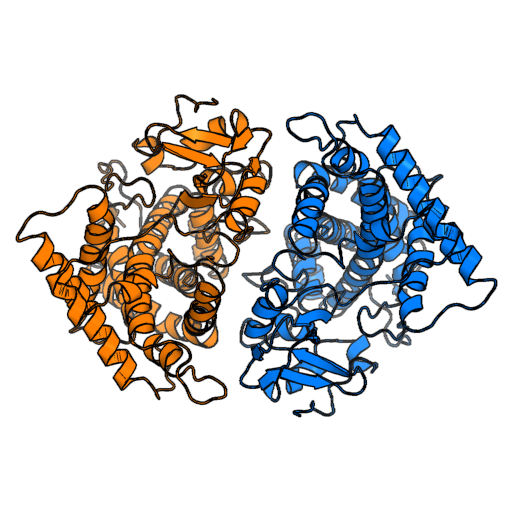.564 18.755 1.00 46.18 373 THR B CA 1
ATOM 6141 C C . THR B 1 373 ? -3.489 14.956 19.663 1.00 47.09 373 THR B C 1
ATOM 6142 O O . THR B 1 373 ? -3.944 16.104 19.624 1.00 47.81 373 THR B O 1
ATOM 6146 N N . GLY B 1 374 ? -3.969 14.025 20.483 1.00 47.05 374 GLY B N 1
ATOM 6147 C CA . GLY B 1 374 ? -5.098 14.290 21.350 1.00 47.99 374 GLY B CA 1
ATOM 6148 C C . GLY B 1 374 ? -4.818 15.338 22.406 1.00 48.80 374 GLY B C 1
ATOM 6149 O O . GLY B 1 374 ? -5.494 16.372 22.448 1.00 49.73 374 GLY B O 1
ATOM 6150 N N . LEU B 1 375 ? -3.815 15.082 23.254 1.00 48.37 375 LEU B N 1
ATOM 6151 C CA . LEU B 1 375 ? -3.504 15.989 24.357 1.00 49.38 375 LEU B CA 1
ATOM 6152 C C . LEU B 1 375 ? -3.379 17.427 23.873 1.00 50.25 375 LEU B C 1
ATOM 6153 O O . LEU B 1 375 ? -4.022 18.334 24.415 1.00 50.94 375 LEU B O 1
ATOM 6158 N N . ARG B 1 376 ? -2.574 17.645 22.829 1.00 49.57 376 ARG B N 1
ATOM 6159 C CA . ARG B 1 376 ? -2.446 18.972 22.238 1.00 49.94 376 ARG B CA 1
ATOM 6160 C C . ARG B 1 376 ? -3.816 19.566 21.942 1.00 50.73 376 ARG B C 1
ATOM 6161 O O . ARG B 1 376 ? -4.165 20.642 22.442 1.00 51.31 376 ARG B O 1
ATOM 6169 N N . VAL B 1 377 ? -4.620 18.853 21.147 1.00 50.29 377 VAL B N 1
ATOM 6170 C CA . VAL B 1 377 ? -5.962 19.328 20.822 1.00 50.76 377 VAL B CA 1
ATOM 6171 C C . VAL B 1 377 ? -6.769 19.538 22.095 1.00 51.11 377 VAL B C 1
ATOM 6172 O O . VAL B 1 377 ? -7.505 20.525 22.225 1.00 51.67 377 VAL B O 1
ATOM 6176 N N . LEU B 1 378 ? -6.628 18.629 23.063 1.00 50.72 378 LEU B N 1
ATOM 6177 C CA . LEU B 1 378 ? -7.361 18.782 24.314 1.00 51.19 378 LEU B CA 1
ATOM 6178 C C . LEU B 1 378 ? -6.950 20.061 25.031 1.00 51.73 378 LEU B C 1
ATOM 6179 O O . LEU B 1 378 ? -7.782 20.723 25.663 1.00 52.19 378 LEU B O 1
ATOM 6184 N N . PHE B 1 379 ? -5.673 20.425 24.943 1.00 51.93 379 PHE B N 1
ATOM 6185 C CA . PHE B 1 379 ? -5.189 21.674 25.507 1.00 52.54 379 PHE B CA 1
ATOM 6186 C C . PHE B 1 379 ? -5.133 22.787 24.469 1.00 52.77 379 PHE B C 1
ATOM 6187 O O . PHE B 1 379 ? -4.563 23.850 24.739 1.00 52.74 379 PHE B O 1
ATOM 6195 N N . GLU B 1 380 ? -5.707 22.561 23.286 1.00 52.52 380 GLU B N 1
ATOM 6196 C CA . GLU B 1 380 ? -5.898 23.613 22.298 1.00 52.53 380 GLU B CA 1
ATOM 6197 C C . GLU B 1 380 ? -7.320 24.149 22.288 1.00 52.94 380 GLU B C 1
ATOM 6198 O O . GLU B 1 380 ? -7.529 25.329 21.985 1.00 53.35 380 GLU B O 1
ATOM 6204 N N . ARG B 1 381 ? -8.299 23.308 22.629 1.00 52.81 381 ARG B N 1
ATOM 6205 C CA . ARG B 1 381 ? -9.700 23.701 22.706 1.00 53.11 381 ARG B CA 1
ATOM 6206 C C . ARG B 1 381 ? -10.066 24.198 24.098 1.00 53.49 381 ARG B C 1
ATOM 6207 O O . ARG B 1 381 ? -10.692 25.252 24.242 1.00 54.16 381 ARG B O 1
ATOM 6215 N N . LEU B 1 382 ? -9.684 23.445 25.131 1.00 53.59 382 LEU B N 1
ATOM 6216 C CA . LEU B 1 382 ? -9.957 23.784 26.525 1.00 54.21 382 LEU B CA 1
ATOM 6217 C C . LEU B 1 382 ? -8.608 24.001 27.201 1.00 54.20 382 LEU B C 1
ATOM 6218 O O . LEU B 1 382 ? -8.072 23.091 27.853 1.00 54.48 382 LEU B O 1
ATOM 6223 N N . PRO B 1 383 ? -8.025 25.196 27.061 1.00 53.91 383 PRO B N 1
ATOM 6224 C CA . PRO B 1 383 ? -6.658 25.396 27.569 1.00 54.38 383 PRO B CA 1
ATOM 6225 C C . PRO B 1 383 ? -6.564 25.339 29.081 1.00 54.87 383 PRO B C 1
ATOM 6226 O O . PRO B 1 383 ? -5.621 24.739 29.613 1.00 54.79 383 PRO B O 1
ATOM 6230 N N . GLU B 1 384 ? -7.515 25.945 29.791 1.00 55.11 384 GLU B N 1
ATOM 6231 C CA . GLU B 1 384 ? -7.478 25.963 31.248 1.00 55.53 384 GLU B CA 1
ATOM 6232 C C . GLU B 1 384 ? -8.096 24.694 31.819 1.00 55.92 384 GLU B C 1
ATOM 6233 O O . GLU B 1 384 ? -8.729 24.729 32.880 1.00 56.31 384 GLU B O 1
ATOM 6239 N N . LEU B 1 385 ? -7.930 23.577 31.113 1.00 55.56 385 LEU B N 1
ATOM 6240 C CA . LEU B 1 385 ? -8.398 22.292 31.607 1.00 55.41 385 LEU B CA 1
ATOM 6241 C C . LEU B 1 385 ? -7.660 21.970 32.894 1.00 55.69 385 LEU B C 1
ATOM 6242 O O . LEU B 1 385 ? -6.430 21.887 32.904 1.00 56.03 385 LEU B O 1
ATOM 6247 N N . LYS B 1 386 ? -8.396 21.793 33.984 1.00 55.70 386 LYS B N 1
ATOM 6248 C CA . LYS B 1 386 ? -7.775 21.572 35.281 1.00 56.51 386 LYS B CA 1
ATOM 6249 C C . LYS B 1 386 ? -8.495 20.397 35.923 1.00 56.78 386 LYS B C 1
ATOM 6250 O O . LYS B 1 386 ? -9.720 20.428 36.077 1.00 56.36 386 LYS B O 1
ATOM 6256 N N . VAL B 1 387 ? -7.738 19.356 36.271 1.00 57.21 387 VAL B N 1
ATOM 6257 C CA . VAL B 1 387 ? -8.330 18.162 36.862 1.00 57.51 387 VAL B CA 1
ATOM 6258 C C . VAL B 1 387 ? -8.940 18.523 38.206 1.00 57.80 387 VAL B C 1
ATOM 6259 O O . VAL B 1 387 ? -8.250 19.025 39.102 1.00 58.20 387 VAL B O 1
ATOM 6263 N N . VAL B 1 388 ? -10.237 18.268 38.350 1.00 57.27 388 VAL B N 1
ATOM 6264 C CA . VAL B 1 388 ? -10.972 18.571 39.574 1.00 58.32 388 VAL B CA 1
ATOM 6265 C C . VAL B 1 388 ? -10.311 17.882 40.759 1.00 58.94 388 VAL B C 1
ATOM 6266 O O . VAL B 1 388 ? -10.280 16.644 40.817 1.00 59.15 388 VAL B O 1
ATOM 6270 N N . PRO B 1 389 ? -9.767 18.631 41.711 1.00 59.33 389 PRO B N 1
ATOM 6271 C CA . PRO B 1 389 ? -9.251 18.001 42.926 1.00 59.78 389 PRO B CA 1
ATOM 6272 C C . PRO B 1 389 ? -10.400 17.464 43.760 1.00 60.36 389 PRO B C 1
ATOM 6273 O O . PRO B 1 389 ? -11.535 17.941 43.677 1.00 60.39 389 PRO B O 1
ATOM 6277 N N . ASP B 1 390 ? -10.090 16.442 44.555 1.00 60.60 390 ASP B N 1
ATOM 6278 C CA . ASP B 1 390 ? -11.032 15.844 45.499 1.00 61.38 390 ASP B CA 1
ATOM 6279 C C . ASP B 1 390 ? -12.214 15.204 44.767 1.00 61.63 390 ASP B C 1
ATOM 6280 O O . ASP B 1 390 ? -13.379 15.568 44.953 1.00 62.23 390 ASP B O 1
ATOM 6285 N N . GLN B 1 391 ? -11.888 14.233 43.914 1.00 61.16 391 GLN B N 1
ATOM 6286 C CA . GLN B 1 391 ? -12.884 13.380 43.288 1.00 61.45 391 GLN B CA 1
ATOM 6287 C C . GLN B 1 391 ? -12.570 11.944 43.687 1.00 61.87 391 GLN B C 1
ATOM 6288 O O . GLN B 1 391 ? -11.404 11.522 43.612 1.00 61.85 391 GLN B O 1
ATOM 6294 N N . PRO B 1 392 ? -13.544 11.192 44.193 1.00 61.54 392 PRO B N 1
ATOM 6295 C CA . PRO B 1 392 ? -13.261 9.840 44.688 1.00 61.23 392 PRO B CA 1
ATOM 6296 C C . PRO B 1 392 ? -12.602 8.979 43.621 1.00 61.44 392 PRO B C 1
ATOM 6297 O O . PRO B 1 392 ? -13.111 8.839 42.506 1.00 61.56 392 PRO B O 1
ATOM 6301 N N . LEU B 1 393 ? -11.451 8.408 43.970 1.00 61.02 393 LEU B N 1
ATOM 6302 C CA . LEU B 1 393 ? -10.699 7.593 43.027 1.00 60.22 393 LEU B CA 1
ATOM 6303 C C . LEU B 1 393 ? -11.504 6.359 42.647 1.00 60.13 393 LEU B C 1
ATOM 6304 O O . LEU B 1 393 ? -11.878 5.558 43.510 1.00 60.12 393 LEU B O 1
ATOM 6309 N N . ASN B 1 394 ? -11.770 6.210 41.353 1.00 59.72 394 ASN B N 1
ATOM 6310 C CA . ASN B 1 394 ? -12.547 5.094 40.822 1.00 59.20 394 ASN B CA 1
ATOM 6311 C C . ASN B 1 394 ? -11.626 4.281 39.918 1.00 58.19 394 ASN B C 1
ATOM 6312 O O . ASN B 1 394 ? -11.350 4.679 38.782 1.00 57.45 394 ASN B O 1
ATOM 6317 N N . PHE B 1 395 ? -11.152 3.145 40.422 1.00 58.36 395 PHE B N 1
ATOM 6318 C CA . PHE B 1 395 ? -10.238 2.282 39.687 1.00 57.99 395 PHE B CA 1
ATOM 6319 C C . PHE B 1 395 ? -10.765 0.858 39.689 1.00 58.53 395 PHE B C 1
ATOM 6320 O O . PHE B 1 395 ? -11.148 0.335 40.740 1.00 59.73 395 PHE B O 1
ATOM 6328 N N . ALA B 1 396 ? -10.787 0.242 38.517 1.00 57.61 396 ALA B N 1
ATOM 6329 C CA . ALA B 1 396 ? -11.099 -1.176 38.422 1.00 58.15 396 ALA B CA 1
ATOM 6330 C C . ALA B 1 396 ? -9.973 -1.970 39.071 1.00 59.51 396 ALA B C 1
ATOM 6331 O O . ALA B 1 396 ? -8.836 -1.922 38.584 1.00 59.39 396 ALA B O 1
ATOM 6333 N N . PRO B 1 397 ? -10.230 -2.696 40.160 1.00 59.70 397 PRO B N 1
ATOM 6334 C CA . PRO B 1 397 ? -9.139 -3.385 40.866 1.00 59.23 397 PRO B CA 1
ATOM 6335 C C . PRO B 1 397 ? -8.478 -4.465 40.023 1.00 59.37 397 PRO B C 1
ATOM 6336 O O . PRO B 1 397 ? -8.887 -5.631 40.051 1.00 59.23 397 PRO B O 1
ATOM 6340 N N . MET B 1 398 ? -7.450 -4.080 39.269 1.00 59.32 398 MET B N 1
ATOM 6341 C CA . MET B 1 398 ? -6.704 -4.992 38.415 1.00 58.69 398 MET B CA 1
ATOM 6342 C C . MET B 1 398 ? -5.214 -4.757 38.615 1.00 57.73 398 MET B C 1
ATOM 6343 O O . MET B 1 398 ? -4.778 -3.618 38.812 1.00 57.38 398 MET B O 1
ATOM 6348 N N . ALA B 1 399 ? -4.435 -5.837 38.564 1.00 57.41 399 ALA B N 1
ATOM 6349 C CA . ALA B 1 399 ? -3.000 -5.759 38.813 1.00 56.49 399 ALA B CA 1
ATOM 6350 C C . ALA B 1 399 ? -2.207 -5.439 37.549 1.00 55.96 399 ALA B C 1
ATOM 6351 O O . ALA B 1 399 ? -1.407 -4.499 37.537 1.00 54.87 399 ALA B O 1
ATOM 6353 N N . LEU B 1 400 ? -2.413 -6.214 36.481 1.00 56.30 400 LEU B N 1
ATOM 6354 C CA . LEU B 1 400 ? -1.634 -6.026 35.262 1.00 55.50 400 LEU B CA 1
ATOM 6355 C C . LEU B 1 400 ? -2.022 -4.764 34.504 1.00 55.26 400 LEU B C 1
ATOM 6356 O O . LEU B 1 400 ? -1.203 -4.241 33.740 1.00 53.42 400 LEU B O 1
ATOM 6361 N N . LEU B 1 401 ? -3.243 -4.268 34.689 1.00 55.79 401 LEU B N 1
ATOM 6362 C CA . LEU B 1 401 ? -3.745 -3.125 33.927 1.00 55.15 401 LEU B CA 1
ATOM 6363 C C . LEU B 1 401 ? -4.766 -2.380 34.771 1.00 55.14 401 LEU B C 1
ATOM 6364 O O . LEU B 1 401 ? -5.979 -2.589 34.647 1.00 55.39 401 LEU B O 1
ATOM 6369 N N . PRO B 1 402 ? -4.305 -1.494 35.659 1.00 55.04 402 PRO B N 1
ATOM 6370 C CA . PRO B 1 402 ? -5.243 -0.683 36.447 1.00 55.64 402 PRO B CA 1
ATOM 6371 C C . PRO B 1 402 ? -6.009 0.310 35.589 1.00 55.29 402 PRO B C 1
ATOM 6372 O O . PRO B 1 402 ? -5.455 1.326 35.157 1.00 55.03 402 PRO B O 1
ATOM 6376 N N . VAL B 1 403 ? -7.282 0.026 35.334 1.00 55.25 403 VAL B N 1
ATOM 6377 C CA . VAL B 1 403 ? -8.103 0.858 34.462 1.00 54.68 403 VAL B CA 1
ATOM 6378 C C . VAL B 1 403 ? -8.874 1.855 35.318 1.00 55.17 403 VAL B C 1
ATOM 6379 O O . VAL B 1 403 ? -9.628 1.466 36.216 1.00 55.81 403 VAL B O 1
ATOM 6383 N N . ARG B 1 404 ? -8.683 3.141 35.037 1.00 54.89 404 ARG B N 1
ATOM 6384 C CA . ARG B 1 404 ? -9.424 4.196 35.713 1.00 54.95 404 ARG B CA 1
ATOM 6385 C C . ARG B 1 404 ? -10.810 4.331 35.094 1.00 55.15 404 ARG B C 1
ATOM 6386 O O . ARG B 1 404 ? -10.949 4.396 33.869 1.00 54.72 404 ARG B O 1
ATOM 6394 N N . LEU B 1 405 ? -11.837 4.371 35.944 1.00 56.02 405 LEU B N 1
ATOM 6395 C CA . LEU B 1 405 ? -13.214 4.426 35.474 1.00 55.48 405 LEU B CA 1
ATOM 6396 C C . LEU B 1 405 ? -13.787 5.836 35.432 1.00 54.66 405 LEU B C 1
ATOM 6397 O O . LEU B 1 405 ? -14.748 6.072 34.692 1.00 54.17 405 LEU B O 1
ATOM 6402 N N . SER B 1 406 ? -13.229 6.772 36.197 1.00 54.90 406 SER B N 1
ATOM 6403 C CA . SER B 1 406 ? -13.759 8.126 36.240 1.00 54.91 406 SER B CA 1
ATOM 6404 C C . SER B 1 406 ? -12.625 9.111 36.482 1.00 54.72 406 SER B C 1
ATOM 6405 O O . SER B 1 406 ? -11.692 8.825 37.237 1.00 55.29 406 SER B O 1
ATOM 6408 N N . LEU B 1 407 ? -12.720 10.272 35.834 1.00 53.96 407 LEU B N 1
ATOM 6409 C CA . LEU B 1 407 ? -11.754 11.354 36.023 1.00 54.65 407 LEU B CA 1
ATOM 6410 C C . LEU B 1 407 ? -12.473 12.655 35.677 1.00 54.53 407 LEU B C 1
ATOM 6411 O O . LEU B 1 407 ? -12.607 12.998 34.499 1.00 53.73 407 LEU B O 1
ATOM 6416 N N . GLN B 1 408 ? -12.927 13.369 36.704 1.00 55.47 408 GLN B N 1
ATOM 6417 C CA . GLN B 1 408 ? -13.679 14.599 36.502 1.00 55.56 408 GLN B CA 1
ATOM 6418 C C . GLN B 1 408 ? -12.720 15.763 36.291 1.00 55.97 408 GLN B C 1
ATOM 6419 O O . GLN B 1 408 ? -11.806 15.977 37.093 1.00 56.82 408 GLN B O 1
ATOM 6425 N N . VAL B 1 409 ? -12.921 16.511 35.205 1.00 55.38 409 VAL B N 1
ATOM 6426 C CA . VAL B 1 409 ? -12.080 17.654 34.879 1.00 55.83 409 VAL B CA 1
ATOM 6427 C C . VAL B 1 409 ? -12.973 18.854 34.595 1.00 55.84 409 VAL B C 1
ATOM 6428 O O . VAL B 1 409 ? -14.142 18.708 34.224 1.00 55.50 409 VAL B O 1
ATOM 6432 N N . ILE B 1 410 ? -12.417 20.052 34.792 1.00 56.23 410 ILE B N 1
ATOM 6433 C CA . ILE B 1 410 ? -13.111 21.307 34.533 1.00 55.92 410 ILE B CA 1
ATOM 6434 C C . ILE B 1 410 ? -12.164 22.262 33.820 1.00 55.85 410 ILE B C 1
ATOM 6435 O O . ILE B 1 410 ? -10.946 22.073 33.803 1.00 55.95 410 ILE B O 1
ATOM 6440 N N . TRP B 1 411 ? -12.745 23.299 33.225 1.00 55.71 411 TRP B N 1
ATOM 6441 C CA . TRP B 1 411 ? -11.971 24.326 32.538 1.00 55.85 411 TRP B CA 1
ATOM 6442 C C . TRP B 1 411 ? -12.665 25.681 32.631 1.00 56.13 411 TRP B C 1
ATOM 6443 O O . TRP B 1 411 ? -13.846 25.767 32.970 1.00 56.23 411 TRP B O 1
#

Organism: Pseudomonas putida (strain ATCC 47054 / DSM 6125 / CFBP 8728 / NCIMB 11950 / KT2440) (NCBI:txid160488)